Protein AF-0000000082867575 (afdb_homodimer)

Secondary structure (DSSP, 8-state):
--TTSHHHHHHHHHHHHHHS---EEEEE-SSS--GGGHHHHHHHHHTTPEEE--TTS--SEEEESS-GGGSHHHHHHHHT--TT-EES--TTTHHHHSGGGHHHH-STTS--EEEETTTHHHHHHHHHH-TT--EEEE-SSTT-EEE--HHHHTT--S-EEEEE---SB--BTTB-EEEEEEEEEEEETTEEEEEE-S--EEEE-SS--SSP-TT-GGGT---TTPEEGGGSTTTHHHHHTT--HHHHHHHHHHHTT--HHHHHHHHHHHHHHHHHHHHHHHHHHHTTSS-GGGB-EEEEEEEEEBTT--EEEEEEEES-----SS-THHHHHHHHHHHHHHHHTTSSBS-GGGT---HHHHHHH--HHHH---HHHHHT---TTSTTGGGSGGG--HHHHHHHHHHHHHHHT-TTEEEEESPP--HHHHHH-S-GGGTTTS-HHHHHHHHHHHHHHHH-GGG-/--TTHHHHHHHHHHHHHHHS---EEEEE-SSS--GGGHHHHHHHHHTTPEEE--TTS--SEEEESS-TTSSHHHHHHHHT--TT-EES--TTTHHHHSGGGHHHH-STTS--EEEETTTHHHHHHHHHH-TT--EEEE-SSTT-EEEE-HHHHTT--S-EEEEE---SB--BTTB-EEEEEEEEEEEETTEEEEEE-S--EEEE-SS--SSP-TT-GGGT---TTPEEGGGSTTTHHHHHTT--HHHHHHHHHHHTT--HHHHHHHHHHHHHHHHHHHHHHHHHHHTTSS-GGGB-EEEEEEEEEBTT--EEEEEEEES-----SS-TTHHHHHHHHHHHHHHHTTSSBS-GGGT---HHHHHHH--HHHH---HHHHHT---TTSHHHHTSGGG--HHHHHHHHHHHHHHHT-TTEEEEESPP--HHHHHH-S-GGGTTTS-HHHHHHHHHHHHHHHH-GGG-

Organism: NCBI:txid197152

Sequence (928 aa):
MAGISIYSTTFMHLIEQNLDHKPTVCVWSLEIDRKHLQHVFDLFERLGFQTTDEIDSDWDVMWAHNCPFFNQTLAQIMRNLKPHQRVNKIPGNNFVTQKMAFSIVGGSFVPKSFKLPEQHEAFLEYVNKFPNKSFVEKSIFHRNVSIKALNDISKHTSEKFIQEYVANPILIGGRKFDIGVYVVITSVEPLRIYSLEGDATFRFCTEPYEPFNASILEKYVIGKDYLPAYKVREMQPYLKLSHKPKDAFDAYIRSIEKDPSAIWQQVRDAVESVYLTRLDAILPYVNKYKHKNNFFELVRFDFILDENFKVYLLEANMSPNLSSVKNSENGIRHDQTLFSTLSLVGISNFFTPLFQNENRSREMEVSKRNIMVYPEHCLKCTDCSSINCQLCEPCLTEELLNDIKATYREHKNKNRFKRLFPPKMTQEEARIGIPFRFNEKLTMQTIQIYRWFQGKCLLDDSWCMAGISIYSTTFMHLIEQNLDHKPTVCVWSLEIDRKHLQHVFDLFERLGFQTTDEIDSDWDVMWAHNCPFFNQTLAQIMRNLKPHQRVNKIPGNNFVTQKMAFSIVGGSFVPKSFKLPEQHEAFLEYVNKFPNKSFVEKSIFHRNVSIKALNDISKHTSEKFIQEYVANPILIGGRKFDIGVYVVITSVEPLRIYSLEGDATFRFCTEPYEPFNASILEKYVIGKDYLPAYKVREMQPYLKLSHKPKDAFDAYIRSIEKDPSAIWQQVRDAVESVYLTRLDAILPYVNKYKHKNNFFELVRFDFILDENFKVYLLEANMSPNLSSVKNSENGIRHDQTLFSTLSLVGISNFFTPLFQNENRSREMEVSKRNIMVYPEHCLKCTDCSSINCQLCEPCLTEELLNDIKATYREHKNKNRFKRLFPPKMTQEEARIGIPFRFNEKLTMQTIQIYRWFQGKCLLDDSWC

Nearest PDB structures (foldseek):
  6vzr-assembly1_A  TM=7.950E-01  e=1.144E-20  Mus musculus
  6vzs-assembly2_B  TM=7.817E-01  e=1.499E-20  Mus musculus
  6vzs-assembly3_C  TM=7.693E-01  e=2.188E-20  Mus musculus
  6vzw-assembly1_A  TM=7.557E-01  e=8.454E-20  Mus musculus
  6vzw-assembly4_D  TM=7.515E-01  e=6.112E-20  Mus musculus

Solvent-accessible surface area (backbone atoms only — not comparable to full-atom values): 49853 Å² total; per-residue (Å²): 136,80,76,71,61,61,65,58,53,54,54,49,48,54,50,52,61,63,70,68,59,64,53,30,32,26,62,43,58,89,58,84,74,58,69,58,42,45,53,58,54,51,50,39,46,60,64,53,37,41,80,39,81,54,84,87,51,92,52,39,31,36,47,44,63,50,79,53,72,78,39,70,70,48,29,57,52,62,61,65,60,56,87,54,29,36,33,50,52,48,58,44,49,56,58,59,34,33,67,71,34,54,49,64,55,64,57,94,32,41,55,60,41,33,51,30,69,85,31,42,66,60,45,53,52,48,42,67,75,40,70,87,64,48,38,26,39,34,46,83,59,92,82,46,75,46,69,48,59,73,80,65,59,74,75,58,86,60,80,35,34,39,30,48,45,81,85,51,48,41,60,62,77,52,15,33,51,39,40,35,36,47,32,36,40,52,30,80,80,39,52,30,32,30,30,39,72,81,47,46,45,52,42,21,21,71,33,54,30,72,83,76,51,80,88,45,52,44,23,75,42,73,56,93,76,39,33,53,49,69,77,32,71,74,32,20,69,34,39,75,49,36,34,36,62,38,54,22,50,38,44,45,38,41,73,71,75,41,68,49,67,60,46,54,49,46,52,52,50,44,55,51,49,51,51,55,68,40,40,78,74,20,46,70,49,39,67,70,34,87,61,59,76,25,25,24,30,59,31,29,38,30,30,36,40,30,68,84,55,48,57,29,52,71,43,31,36,66,59,50,88,50,54,30,86,87,41,66,82,46,37,53,55,38,40,29,52,52,50,28,51,34,25,26,74,51,64,46,42,44,61,41,32,66,74,44,88,48,67,66,60,46,36,38,77,53,43,68,43,72,70,50,41,49,63,69,60,41,74,69,50,86,54,60,80,46,72,76,24,32,57,17,62,92,40,45,47,72,67,55,49,52,51,49,52,50,50,51,50,26,68,54,27,23,56,64,39,39,68,54,34,63,59,69,48,51,58,70,47,40,72,76,51,81,63,68,90,50,60,92,60,59,51,69,59,28,48,52,53,44,51,47,42,26,31,40,13,67,75,37,70,91,58,42,134,75,75,71,61,60,63,56,51,53,53,48,46,54,51,52,60,62,69,68,58,64,54,29,32,26,61,42,57,90,57,84,75,58,70,58,43,46,54,59,54,52,49,39,45,61,63,53,35,43,81,40,80,56,82,86,51,92,52,40,31,35,48,45,63,50,79,53,73,78,39,70,71,47,30,57,51,61,61,64,60,55,86,55,28,36,32,48,53,48,58,44,50,54,59,58,33,32,68,73,32,53,49,63,56,64,58,98,30,41,55,60,40,32,51,31,66,85,32,43,68,61,45,52,51,48,42,68,75,41,72,86,65,48,38,26,38,34,46,84,61,91,81,47,74,45,70,49,57,74,81,63,58,75,74,57,85,61,79,35,34,37,29,49,46,79,85,53,50,42,60,62,77,53,16,33,51,40,38,34,35,48,33,35,39,51,29,80,81,39,51,31,32,30,30,39,73,80,47,45,44,53,42,21,20,71,33,54,29,72,82,75,52,81,88,45,52,45,23,76,42,73,57,94,76,36,34,53,50,70,78,32,74,74,32,20,67,37,39,76,48,36,34,35,62,38,54,22,50,38,45,45,37,42,73,73,75,42,68,49,66,60,45,54,50,45,51,52,49,43,55,52,49,51,51,55,67,40,39,77,72,20,46,71,49,38,66,72,36,87,62,58,78,25,25,23,31,59,30,30,39,32,29,38,40,30,68,84,56,48,58,29,55,74,42,31,35,67,59,47,89,50,53,31,86,88,42,64,81,45,39,53,55,38,39,27,52,50,49,26,50,34,26,26,74,49,62,47,42,43,62,40,35,65,74,44,89,47,68,66,60,45,37,38,78,52,42,69,43,73,69,49,40,48,63,68,59,43,72,68,50,86,55,57,81,46,71,74,24,32,58,19,62,92,42,47,44,72,66,56,49,51,51,50,52,52,50,50,48,26,68,54,27,22,56,66,38,39,69,53,34,64,59,70,47,50,58,72,48,40,72,75,50,80,62,68,91,50,61,91,61,59,51,70,58,28,48,50,53,44,49,47,42,27,32,42,12,67,74,37,67,88,58,52

pLDDT: mean 84.45, std 16.63, range [23.8, 98.5]

Radius of gyration: 30.49 Å; Cα contacts (8 Å, |Δi|>4): 1578; chains: 2; bounding box: 67×100×85 Å

Foldseek 3Di:
DPPVPPVVVVVVVVVVVLVPDFAEEAEDEPDPDCQLCVLVVVLCVVLRYHYDPDLPDPHQEYEYLDDQCPDPVSVVVQQDDDQLHAYADAFLCCCAFQLVNLCPLPDPFAFHKDKPPVCVVVVVVVCVVPVPWWKWKDDSDPADTATDDPVVVVPDPDTIMIGTDQLFFDDALQWFKKKKWKKKFQFLQLTWIKTQDQAIFIWTQPDGCPPHDRVDCSRHPGHPPTDGQCPGPQQVVVVVVVHHSVVSVQVSCVVVPHHCVVLVVLVLVVVVSSSLSCSVSRVVRLVSHDHSSNYMHMKMWMWTAGPVSRIHTRGIHGSDRLRCPPPVVCNVVSSVVVLLNCLLQPNSPVLSVSSVVDPVSLVVQPDPVRQQFDPPVCVVDPDLPDLNVCSHPVNPDPVLVVVSSSVSSNLVRNVSIDISPVHQDALVRLVVADDCVCPPSGDSSNRSNNNSLSRVCPVPVSSD/DPPVPPVVVVVVVVVVVLVPDFAEEAEDEPDPDCQLCVLVVVLCVVLRYHYDPDLPDPHQEYEYLDDQCPPPVSVVVQQDDDQLHAYADAFLCCCAFQLVNLCPLPDPFAFHKDKPPVCVVVVVVVCVVPVPWWKWKDDSDPADTATDDPVVVVPDPDTIMIGTDQLFFDDALQWFKKKKWKKKFQFLQLTWIKTQDQAIFIWTQPDGCPPHDRVDCSRHPGHPPTDGQCPGPQQVVVVVVVHHSVVSVQVSCVVVPHHCVVLVVLVLVVVVSSSLSCSVSRVVRLVSHDHRSNYMHMKMWMWTAGPVSRIHTRGIHGSDRLGCPPPVVCNVVSSVVVLLNCLLQPNSPVLSVSSVVDPVSLVVQPDPVRQQFDPVVCVVDPDLPDLNVCSHPVNPDPVLVVVSSSVSSNLVRNVSIDISPVHQDALVRLVVADDCVCPPRGDSSNRSNNNSLSRVCPVPVSSD

Structure (mmCIF, N/CA/C/O backbone):
data_AF-0000000082867575-model_v1
#
loop_
_entity.id
_entity.type
_entity.pdbx_description
1 polymer 'Uncharacterized protein'
#
loop_
_atom_site.group_PDB
_atom_site.id
_atom_site.type_symbol
_atom_site.label_atom_id
_atom_site.label_alt_id
_atom_site.label_comp_id
_atom_site.label_asym_id
_atom_site.label_entity_id
_atom_site.label_seq_id
_atom_site.pdbx_PDB_ins_code
_atom_site.Cartn_x
_atom_site.Cartn_y
_atom_site.Cartn_z
_atom_site.occupancy
_atom_site.B_iso_or_equiv
_atom_site.auth_seq_id
_atom_site.auth_comp_id
_atom_site.auth_asym_id
_atom_site.auth_atom_id
_atom_site.pdbx_PDB_model_num
ATOM 1 N N . MET A 1 1 ? -24.062 -8.516 -46.219 1 23.8 1 MET A N 1
ATOM 2 C CA . MET A 1 1 ? -22.625 -8.648 -45.969 1 23.8 1 MET A CA 1
ATOM 3 C C . MET A 1 1 ? -22.016 -7.297 -45.625 1 23.8 1 MET A C 1
ATOM 5 O O . MET A 1 1 ? -20.859 -7.234 -45.156 1 23.8 1 MET A O 1
ATOM 9 N N . ALA A 1 2 ? -22.5 -6.219 -46.25 1 27.06 2 ALA A N 1
ATOM 10 C CA . ALA A 1 2 ? -22.062 -4.84 -46.438 1 27.06 2 ALA A CA 1
ATOM 11 C C . ALA A 1 2 ? -22.188 -4.027 -45.156 1 27.06 2 ALA A C 1
ATOM 13 O O . ALA A 1 2 ? -21.672 -2.912 -45.062 1 27.06 2 ALA A O 1
ATOM 14 N N . GLY A 1 3 ? -23.125 -4.406 -44.344 1 24.73 3 GLY A N 1
ATOM 15 C CA . GLY A 1 3 ? -23.562 -3.533 -43.25 1 24.73 3 GLY A CA 1
ATOM 16 C C . GLY A 1 3 ? -22.609 -3.504 -42.062 1 24.73 3 GLY A C 1
ATOM 17 O O . GLY A 1 3 ? -22.891 -2.852 -41.062 1 24.73 3 GLY A O 1
ATOM 18 N N . ILE A 1 4 ? -21.797 -4.578 -41.906 1 29.09 4 ILE A N 1
ATOM 19 C CA . ILE A 1 4 ? -21 -4.816 -40.688 1 29.09 4 ILE A CA 1
ATOM 20 C C . ILE A 1 4 ? -19.859 -3.812 -40.625 1 29.09 4 ILE A C 1
ATOM 22 O O . ILE A 1 4 ? -19.109 -3.789 -39.656 1 29.09 4 ILE A O 1
ATOM 26 N N . SER A 1 5 ? -19.547 -3.023 -41.75 1 30.5 5 SER A N 1
ATOM 27 C CA . SER A 1 5 ? -18.344 -2.223 -41.938 1 30.5 5 SER A CA 1
ATOM 28 C C . SER A 1 5 ? -18.375 -0.955 -41.094 1 30.5 5 SER A C 1
ATOM 30 O O . SER A 1 5 ? -17.328 -0.442 -40.688 1 30.5 5 SER A O 1
ATOM 32 N N . ILE A 1 6 ? -19.547 -0.342 -40.938 1 33.03 6 ILE A N 1
ATOM 33 C CA . ILE A 1 6 ? -19.641 1.045 -40.5 1 33.03 6 ILE A CA 1
ATOM 34 C C . ILE A 1 6 ? -19.422 1.115 -39 1 33.03 6 ILE A C 1
ATOM 36 O O . ILE A 1 6 ? -18.891 2.1 -38.5 1 33.03 6 ILE A O 1
ATOM 40 N N . TYR A 1 7 ? -19.938 0.11 -38.25 1 31.05 7 TYR A N 1
ATOM 41 C CA . TYR A 1 7 ? -19.875 0.197 -36.812 1 31.05 7 TYR A CA 1
ATOM 42 C C . TYR A 1 7 ? -18.438 0.086 -36.312 1 31.05 7 TYR A C 1
ATOM 44 O O . TYR A 1 7 ? -18.109 0.598 -35.25 1 31.05 7 TYR A O 1
ATOM 52 N N . SER A 1 8 ? -17.562 -0.549 -37.125 1 35.06 8 SER A N 1
ATOM 53 C CA . SER A 1 8 ? -16.188 -0.756 -36.688 1 35.06 8 SER A CA 1
ATOM 54 C C . SER A 1 8 ? -15.391 0.545 -36.75 1 35.06 8 SER A C 1
ATOM 56 O O . SER A 1 8 ? -14.555 0.801 -35.875 1 35.06 8 SER A O 1
ATOM 58 N N . THR A 1 9 ? -15.727 1.425 -37.719 1 36.91 9 THR A N 1
ATOM 59 C CA . THR A 1 9 ? -14.945 2.646 -37.906 1 36.91 9 THR A CA 1
ATOM 60 C C . THR A 1 9 ? -15.312 3.688 -36.844 1 36.91 9 THR A C 1
ATOM 62 O O . THR A 1 9 ? -14.438 4.414 -36.344 1 36.91 9 THR A O 1
ATOM 65 N N . THR A 1 10 ? -16.625 3.824 -36.531 1 35.53 10 THR A N 1
ATOM 66 C CA . THR A 1 10 ? -17.047 4.848 -35.594 1 35.53 10 THR A CA 1
ATOM 67 C C . THR A 1 10 ? -16.562 4.5 -34.188 1 35.53 10 THR A C 1
ATOM 69 O O . THR A 1 10 ? -16.203 5.387 -33.406 1 35.53 10 THR A O 1
ATOM 72 N N . PHE A 1 11 ? -16.641 3.232 -33.781 1 32.06 11 PHE A N 1
ATOM 73 C CA . PHE A 1 11 ? -16.125 2.826 -32.5 1 32.06 11 PHE A CA 1
ATOM 74 C C . PHE A 1 11 ? -14.609 3 -32.438 1 32.06 11 PHE A C 1
ATOM 76 O O . PHE A 1 11 ? -14.062 3.436 -31.422 1 32.06 11 PHE A O 1
ATOM 83 N N . MET A 1 12 ? -13.875 2.768 -33.5 1 35.5 12 MET A N 1
ATOM 84 C CA . MET A 1 12 ? -12.445 3.043 -33.562 1 35.5 12 MET A CA 1
ATOM 85 C C . MET A 1 12 ? -12.172 4.539 -33.469 1 35.5 12 MET A C 1
ATOM 87 O O . MET A 1 12 ? -11.18 4.957 -32.875 1 35.5 12 MET A O 1
ATOM 91 N N . HIS A 1 13 ? -12.945 5.402 -34.188 1 35.84 13 HIS A N 1
ATOM 92 C CA . HIS A 1 13 ? -12.766 6.852 -34.156 1 35.84 13 HIS A CA 1
ATOM 93 C C . HIS A 1 13 ? -13.062 7.402 -32.75 1 35.84 13 HIS A C 1
ATOM 95 O O . HIS A 1 13 ? -12.422 8.359 -32.312 1 35.84 13 HIS A O 1
ATOM 101 N N . LEU A 1 14 ? -14.117 6.945 -32.125 1 32.69 14 LEU A N 1
ATOM 102 C CA . LEU A 1 14 ? -14.414 7.383 -30.75 1 32.69 14 LEU A CA 1
ATOM 103 C C . LEU A 1 14 ? -13.344 6.891 -29.781 1 32.69 14 LEU A C 1
ATOM 105 O O . LEU A 1 14 ? -13.016 7.578 -28.812 1 32.69 14 LEU A O 1
ATOM 109 N N . ILE A 1 15 ? -12.828 5.73 -29.953 1 35.5 15 ILE A N 1
ATOM 110 C CA . ILE A 1 15 ? -11.664 5.262 -29.203 1 35.5 15 ILE A CA 1
ATOM 111 C C . ILE A 1 15 ? -10.453 6.125 -29.547 1 35.5 15 ILE A C 1
ATOM 113 O O . ILE A 1 15 ? -9.672 6.496 -28.672 1 35.5 15 ILE A O 1
ATOM 117 N N . GLU A 1 16 ? -10.227 6.477 -30.812 1 39.09 16 GLU A N 1
ATOM 118 C CA . GLU A 1 16 ? -9.102 7.305 -31.234 1 39.09 16 GLU A CA 1
ATOM 119 C C . GLU A 1 16 ? -9.195 8.711 -30.641 1 39.09 16 GLU A C 1
ATOM 121 O O . GLU A 1 16 ? -8.188 9.297 -30.266 1 39.09 16 GLU A O 1
ATOM 126 N N . GLN A 1 17 ? -10.328 9.383 -30.797 1 38.5 17 GLN A N 1
ATOM 127 C CA . GLN A 1 17 ? -10.508 10.742 -30.281 1 38.5 17 GLN A CA 1
ATOM 128 C C . GLN A 1 17 ? -10.32 10.789 -28.766 1 38.5 17 GLN A C 1
ATOM 130 O O . GLN A 1 17 ? -9.82 11.781 -28.234 1 38.5 17 GLN A O 1
ATOM 135 N N . ASN A 1 18 ? -10.828 9.852 -27.969 1 41.66 18 ASN A N 1
ATOM 136 C CA . ASN A 1 18 ? -10.805 9.844 -26.516 1 41.66 18 ASN A CA 1
ATOM 137 C C . ASN A 1 18 ? -9.414 9.5 -25.984 1 41.66 18 ASN A C 1
ATOM 139 O O . ASN A 1 18 ? -9.094 9.805 -24.828 1 41.66 18 ASN A O 1
ATOM 143 N N . LEU A 1 19 ? -8.664 8.695 -26.656 1 46.09 19 LEU A N 1
ATOM 144 C CA . LEU A 1 19 ? -7.285 8.367 -26.281 1 46.09 19 LEU A CA 1
ATOM 145 C C . LEU A 1 19 ? -6.398 9.609 -26.359 1 46.09 19 LEU A C 1
ATOM 147 O O . LEU A 1 19 ? -5.34 9.648 -25.719 1 46.09 19 LEU A O 1
ATOM 151 N N . ASP A 1 20 ? -6.719 10.594 -27.266 1 52.09 20 ASP A N 1
ATOM 152 C CA . ASP A 1 20 ? -5.789 11.688 -27.516 1 52.09 20 ASP A CA 1
ATOM 153 C C . ASP A 1 20 ? -5.965 12.805 -26.484 1 52.09 20 ASP A C 1
ATOM 155 O O . ASP A 1 20 ? -5.289 13.836 -26.547 1 52.09 20 ASP A O 1
ATOM 159 N N . HIS A 1 21 ? -7.016 12.703 -25.688 1 61.81 21 HIS A N 1
ATOM 160 C CA . HIS A 1 21 ? -7.188 13.898 -24.875 1 61.81 21 HIS A CA 1
ATOM 161 C C . HIS A 1 21 ? -6.367 13.82 -23.594 1 61.81 21 HIS A C 1
ATOM 163 O O . HIS A 1 21 ? -6.516 12.875 -22.812 1 61.81 21 HIS A O 1
ATOM 169 N N . LYS A 1 22 ? -5.414 14.633 -23.438 1 75.19 22 LYS A N 1
ATOM 170 C CA . LYS A 1 22 ? -4.617 14.797 -22.234 1 75.19 22 LYS A CA 1
ATOM 171 C C . LYS A 1 22 ? -5.469 15.328 -21.078 1 75.19 22 LYS A C 1
ATOM 173 O O . LYS A 1 22 ? -6.289 16.234 -21.281 1 75.19 22 LYS A O 1
ATOM 178 N N . PRO A 1 23 ? -5.422 14.625 -19.938 1 85.12 23 PRO A N 1
ATOM 179 C CA . PRO A 1 23 ? -6.152 15.172 -18.797 1 85.12 23 PRO A CA 1
ATOM 180 C C . PRO A 1 23 ? -5.77 16.625 -18.484 1 85.12 23 PRO A C 1
ATOM 182 O O . PRO A 1 23 ? -4.645 17.031 -18.781 1 85.12 23 PRO A O 1
ATOM 185 N N . THR A 1 24 ? -6.715 17.406 -17.938 1 91.38 24 THR A N 1
ATOM 186 C CA . THR A 1 24 ? -6.504 18.828 -17.719 1 91.38 24 THR A CA 1
ATOM 187 C C . THR A 1 24 ? -6.637 19.188 -16.25 1 91.38 24 THR A C 1
ATOM 189 O O . THR A 1 24 ? -7.449 18.594 -15.531 1 91.38 24 THR A O 1
ATOM 192 N N . VAL A 1 25 ? -5.785 20.094 -15.773 1 93.94 25 VAL A N 1
ATOM 193 C CA . VAL A 1 25 ? -5.852 20.609 -14.406 1 93.94 25 VAL A CA 1
ATOM 194 C C . VAL A 1 25 ? -6.02 22.125 -14.43 1 93.94 25 VAL A C 1
ATOM 196 O O . VAL A 1 25 ? -5.363 22.812 -15.211 1 93.94 25 VAL A O 1
ATOM 199 N N . CYS A 1 26 ? -6.98 22.594 -13.727 1 95 26 CYS A N 1
ATOM 200 C CA . CYS A 1 26 ? -7.18 24.016 -13.516 1 95 26 CYS A CA 1
ATOM 201 C C . CYS A 1 26 ? -6.613 24.453 -12.172 1 95 26 CYS A C 1
ATOM 203 O O . CYS A 1 26 ? -7.125 24.062 -11.125 1 95 26 CYS A O 1
ATOM 205 N N . VAL A 1 27 ? -5.555 25.219 -12.195 1 92.62 27 VAL A N 1
ATOM 206 C CA . VAL A 1 27 ? -4.969 25.75 -10.969 1 92.62 27 VAL A CA 1
ATOM 207 C C . VAL A 1 27 ? -5.52 27.141 -10.695 1 92.62 27 VAL A C 1
ATOM 209 O O . VAL A 1 27 ? -5.332 28.062 -11.508 1 92.62 27 VAL A O 1
ATOM 212 N N . TRP A 1 28 ? -6.18 27.266 -9.586 1 91.19 28 TRP A N 1
ATOM 213 C CA . TRP A 1 28 ? -6.855 28.531 -9.281 1 91.19 28 TRP A CA 1
ATOM 214 C C . TRP A 1 28 ? -6.305 29.156 -8 1 91.19 28 TRP A C 1
ATOM 216 O O . TRP A 1 28 ? -6.117 28.453 -7 1 91.19 28 TRP A O 1
ATOM 226 N N . SER A 1 29 ? -5.992 30.391 -8.07 1 87.62 29 SER A N 1
ATOM 227 C CA . SER A 1 29 ? -5.547 31.188 -6.93 1 87.62 29 SER A CA 1
ATOM 228 C C . SER A 1 29 ? -5.984 32.625 -7.07 1 87.62 29 SER A C 1
ATOM 230 O O . SER A 1 29 ? -6.082 33.156 -8.18 1 87.62 29 SER A O 1
ATOM 232 N N . LEU A 1 30 ? -6.293 33.219 -5.957 1 78.94 30 LEU A N 1
ATOM 233 C CA . LEU A 1 30 ? -6.613 34.656 -5.973 1 78.94 30 LEU A CA 1
ATOM 234 C C . LEU A 1 30 ? -5.355 35.5 -6.148 1 78.94 30 LEU A C 1
ATOM 236 O O . LEU A 1 30 ? -5.426 36.625 -6.602 1 78.94 30 LEU A O 1
ATOM 240 N N . GLU A 1 31 ? -4.281 34.719 -5.738 1 74.25 31 GLU A N 1
ATOM 241 C CA . GLU A 1 31 ? -3.012 35.438 -5.84 1 74.25 31 GLU A CA 1
ATOM 242 C C . GLU A 1 31 ? -2.453 35.375 -7.258 1 74.25 31 GLU A C 1
ATOM 244 O O . GLU A 1 31 ? -2.553 34.344 -7.926 1 74.25 31 GLU A O 1
ATOM 249 N N . ILE A 1 32 ? -1.841 36.5 -7.574 1 59.31 32 ILE A N 1
ATOM 250 C CA . ILE A 1 32 ? -1.308 36.625 -8.93 1 59.31 32 ILE A CA 1
ATOM 251 C C . ILE A 1 32 ? -0.04 35.781 -9.07 1 59.31 32 ILE A C 1
ATOM 253 O O . ILE A 1 32 ? 0.146 35.094 -10.07 1 59.31 32 ILE A O 1
ATOM 257 N N . ASP A 1 33 ? 0.733 35.844 -8.062 1 68 33 ASP A N 1
ATOM 258 C CA . ASP A 1 33 ? 2.006 35.156 -8.094 1 68 33 ASP A CA 1
ATOM 259 C C . ASP A 1 33 ? 1.826 33.688 -7.695 1 68 33 ASP A C 1
ATOM 261 O O . ASP A 1 33 ? 1.477 33.375 -6.555 1 68 33 ASP A O 1
ATOM 265 N N . ARG A 1 34 ? 2.041 32.844 -8.742 1 74.56 34 ARG A N 1
ATOM 266 C CA . ARG A 1 34 ? 1.815 31.422 -8.516 1 74.56 34 ARG A CA 1
ATOM 267 C C . ARG A 1 34 ? 3.129 30.703 -8.266 1 74.56 34 ARG A C 1
ATOM 269 O O . ARG A 1 34 ? 3.209 29.484 -8.422 1 74.56 34 ARG A O 1
ATOM 276 N N . LYS A 1 35 ? 4.113 31.422 -7.836 1 76.06 35 LYS A N 1
ATOM 277 C CA . LYS A 1 35 ? 5.422 30.812 -7.594 1 76.06 35 LYS A CA 1
ATOM 278 C C . LYS A 1 35 ? 5.355 29.812 -6.441 1 76.06 35 LYS A C 1
ATOM 280 O O . LYS A 1 35 ? 6.086 28.812 -6.434 1 76.06 35 LYS A O 1
ATOM 285 N N . HIS A 1 36 ? 4.453 30.094 -5.555 1 79.31 36 HIS A N 1
ATOM 286 C CA . HIS A 1 36 ? 4.328 29.234 -4.379 1 79.31 36 HIS A CA 1
ATOM 287 C C . HIS A 1 36 ? 3.695 27.906 -4.738 1 79.31 36 HIS A C 1
ATOM 289 O O . HIS A 1 36 ? 3.707 26.969 -3.932 1 79.31 36 HIS A O 1
ATOM 295 N N . LEU A 1 37 ? 3.246 27.812 -6.027 1 87 37 LEU A N 1
ATOM 296 C CA . LEU A 1 37 ? 2.592 26.578 -6.453 1 87 37 LEU A CA 1
ATOM 297 C C . LEU A 1 37 ? 3.438 25.844 -7.488 1 87 37 LEU A C 1
ATOM 299 O O . LEU A 1 37 ? 2.928 25 -8.227 1 87 37 LEU A O 1
ATOM 303 N N . GLN A 1 38 ? 4.66 26.172 -7.531 1 87.25 38 GLN A N 1
ATOM 304 C CA . GLN A 1 38 ? 5.539 25.609 -8.547 1 87.25 38 GLN A CA 1
ATOM 305 C C . GLN A 1 38 ? 5.555 24.078 -8.469 1 87.25 38 GLN A C 1
ATOM 307 O O . GLN A 1 38 ? 5.531 23.406 -9.5 1 87.25 38 GLN A O 1
ATOM 312 N N . HIS A 1 39 ? 5.625 23.516 -7.297 1 88.75 39 HIS A N 1
ATOM 313 C CA . HIS A 1 39 ? 5.648 22.078 -7.125 1 88.75 39 HIS A CA 1
ATOM 314 C C . HIS A 1 39 ? 4.359 21.438 -7.645 1 88.75 39 HIS A C 1
ATOM 316 O O . HIS A 1 39 ? 4.379 20.312 -8.164 1 88.75 39 HIS A O 1
ATOM 322 N N . VAL A 1 40 ? 3.258 22.125 -7.523 1 91.5 40 VAL A N 1
ATOM 323 C CA . VAL A 1 40 ? 1.97 21.641 -8.008 1 91.5 40 VAL A CA 1
ATOM 324 C C . VAL A 1 40 ? 1.979 21.578 -9.531 1 91.5 40 VAL A C 1
ATOM 326 O O . VAL A 1 40 ? 1.641 20.562 -10.125 1 91.5 40 VAL A O 1
ATOM 329 N N . PHE A 1 41 ? 2.453 22.672 -10.133 1 90.12 41 PHE A N 1
ATOM 330 C CA . PHE A 1 41 ? 2.523 22.734 -11.586 1 90.12 41 PHE A CA 1
ATOM 331 C C . PHE A 1 41 ? 3.438 21.656 -12.141 1 90.12 41 PHE A C 1
ATOM 333 O O . PHE A 1 41 ? 3.066 20.938 -13.07 1 90.12 41 PHE A O 1
ATOM 340 N N . ASP A 1 42 ? 4.543 21.578 -11.523 1 85.75 42 ASP A N 1
ATOM 341 C CA . ASP A 1 42 ? 5.543 20.609 -11.984 1 85.75 42 ASP A CA 1
ATOM 342 C C . ASP A 1 42 ? 5.012 19.188 -11.891 1 85.75 42 ASP A C 1
ATOM 344 O O . ASP A 1 42 ? 5.211 18.391 -12.812 1 85.75 42 ASP A O 1
ATOM 348 N N . LEU A 1 43 ? 4.43 18.891 -10.828 1 87.88 43 LEU A N 1
ATOM 349 C CA . LEU A 1 43 ? 3.938 17.531 -10.625 1 87.88 43 LEU A CA 1
ATOM 350 C C . LEU A 1 43 ? 2.861 17.188 -11.641 1 87.88 43 LEU A C 1
ATOM 352 O O . LEU A 1 43 ? 2.898 16.109 -12.25 1 87.88 43 LEU A O 1
ATOM 356 N N . PHE A 1 44 ? 1.911 18.047 -11.867 1 88.38 44 PHE A N 1
ATOM 357 C CA . PHE A 1 44 ? 0.849 17.766 -12.828 1 88.38 44 PHE A CA 1
ATOM 358 C C . PHE A 1 44 ? 1.414 17.641 -14.242 1 88.38 44 PHE A C 1
ATOM 360 O O . PHE A 1 44 ? 0.958 16.797 -15.016 1 88.38 44 PHE A O 1
ATOM 367 N N . GLU A 1 45 ? 2.332 18.453 -14.5 1 84.75 45 GLU A N 1
ATOM 368 C CA . GLU A 1 45 ? 2.996 18.344 -15.797 1 84.75 45 GLU A CA 1
ATOM 369 C C . GLU A 1 45 ? 3.662 16.969 -15.961 1 84.75 45 GLU A C 1
ATOM 371 O O . GLU A 1 45 ? 3.535 16.328 -17 1 84.75 45 GLU A O 1
ATOM 376 N N . ARG A 1 46 ? 4.297 16.641 -14.922 1 80.56 46 ARG A N 1
ATOM 377 C CA . ARG A 1 46 ? 4.98 15.359 -14.945 1 80.56 46 ARG A CA 1
ATOM 378 C C . ARG A 1 46 ? 3.986 14.211 -15.078 1 80.56 46 ARG A C 1
ATOM 380 O O . ARG A 1 46 ? 4.309 13.172 -15.656 1 80.56 46 ARG A O 1
ATOM 387 N N . LEU A 1 47 ? 2.838 14.383 -14.578 1 80.75 47 LEU A N 1
ATOM 388 C CA . LEU A 1 47 ? 1.795 13.367 -14.648 1 80.75 47 LEU A CA 1
ATOM 389 C C . LEU A 1 47 ? 1.087 13.414 -16 1 80.75 47 LEU A C 1
ATOM 391 O O . LEU A 1 47 ? 0.174 12.625 -16.25 1 80.75 47 LEU A O 1
ATOM 395 N N . GLY A 1 48 ? 1.449 14.414 -16.844 1 78.12 48 GLY A N 1
ATOM 396 C CA . GLY A 1 48 ? 0.923 14.484 -18.203 1 78.12 48 GLY A CA 1
ATOM 397 C C . GLY A 1 48 ? -0.31 15.359 -18.312 1 78.12 48 GLY A C 1
ATOM 398 O O . GLY A 1 48 ? -1.008 15.328 -19.328 1 78.12 48 GLY A O 1
ATOM 399 N N . PHE A 1 49 ? -0.583 16.125 -17.312 1 85.69 49 PHE A N 1
ATOM 400 C CA . PHE A 1 49 ? -1.737 17.016 -17.344 1 85.69 49 PHE A CA 1
ATOM 401 C C . PHE A 1 49 ? -1.421 18.281 -18.141 1 85.69 49 PHE A C 1
ATOM 403 O O . PHE A 1 49 ? -0.287 18.766 -18.109 1 85.69 49 PHE A O 1
ATOM 410 N N . GLN A 1 50 ? -2.449 18.75 -18.797 1 88.19 50 GLN A N 1
ATOM 411 C CA . GLN A 1 50 ? -2.395 20.094 -19.344 1 88.19 50 GLN A CA 1
ATOM 412 C C . GLN A 1 50 ? -2.988 21.109 -18.375 1 88.19 50 GLN A C 1
ATOM 414 O O . GLN A 1 50 ? -4.066 20.891 -17.812 1 88.19 50 GLN A O 1
ATOM 419 N N . THR A 1 51 ? -2.275 22.156 -18.188 1 90.75 51 THR A N 1
ATOM 420 C CA . THR A 1 51 ? -2.73 23.188 -17.25 1 90.75 51 THR A CA 1
ATOM 421 C C . THR A 1 51 ? -3.59 24.219 -17.953 1 90.75 51 THR A C 1
ATOM 423 O O . THR A 1 51 ? -3.279 24.641 -19.078 1 90.75 51 THR A O 1
ATOM 426 N N . THR A 1 52 ? -4.664 24.578 -17.328 1 91.81 52 THR A N 1
ATOM 427 C CA . THR A 1 52 ? -5.52 25.641 -17.844 1 91.81 52 THR A CA 1
ATOM 428 C C . THR A 1 52 ? -5.867 26.641 -16.75 1 91.81 52 THR A C 1
ATOM 430 O O . THR A 1 52 ? -5.871 26.281 -15.562 1 91.81 52 THR A O 1
ATOM 433 N N . ASP A 1 53 ? -6.07 27.828 -17.141 1 87 53 ASP A N 1
ATOM 434 C CA . ASP A 1 53 ? -6.508 28.844 -16.188 1 87 53 ASP A CA 1
ATOM 435 C C . ASP A 1 53 ? -7.984 29.188 -16.406 1 87 53 ASP A C 1
ATOM 437 O O . ASP A 1 53 ? -8.531 30.062 -15.711 1 87 53 ASP A O 1
ATOM 441 N N . GLU A 1 54 ? -8.594 28.484 -17.297 1 90.88 54 GLU A N 1
ATOM 442 C CA . GLU A 1 54 ? -10.008 28.703 -17.562 1 90.88 54 GLU A CA 1
ATOM 443 C C . GLU A 1 54 ? -10.883 27.922 -16.609 1 90.88 54 GLU A C 1
ATOM 445 O O . GLU A 1 54 ? -11.078 26.703 -16.781 1 90.88 54 GLU A O 1
ATOM 450 N N . ILE A 1 55 ? -11.484 28.594 -15.789 1 90.88 55 ILE A N 1
ATOM 451 C CA . ILE A 1 55 ? -12.227 27.953 -14.703 1 90.88 55 ILE A CA 1
ATOM 452 C C . ILE A 1 55 ? -13.477 27.281 -15.266 1 90.88 55 ILE A C 1
ATOM 454 O O . ILE A 1 55 ? -14.023 26.359 -14.656 1 90.88 55 ILE A O 1
ATOM 458 N N . ASP A 1 56 ? -13.992 27.734 -16.406 1 88.25 56 ASP A N 1
ATOM 459 C CA . ASP A 1 56 ? -15.227 27.203 -16.984 1 88.25 56 ASP A CA 1
ATOM 460 C C . ASP A 1 56 ? -14.938 26.125 -18.031 1 88.25 56 ASP A C 1
ATOM 462 O O . ASP A 1 56 ? -15.844 25.656 -18.719 1 88.25 56 ASP A O 1
ATOM 466 N N . SER A 1 57 ? -13.703 25.766 -18.094 1 88.62 57 SER A N 1
ATOM 467 C CA . SER A 1 57 ? -13.344 24.75 -19.078 1 88.62 57 SER A CA 1
ATOM 468 C C . SER A 1 57 ? -13.68 23.359 -18.547 1 88.62 57 SER A C 1
ATOM 470 O O . SER A 1 57 ? -14.195 23.203 -17.438 1 88.62 57 SER A O 1
ATOM 472 N N . ASP A 1 58 ? -13.477 22.375 -19.375 1 89.12 58 ASP A N 1
ATOM 473 C CA . ASP A 1 58 ? -13.773 21 -19.031 1 89.12 58 ASP A CA 1
ATOM 474 C C . ASP A 1 58 ? -12.57 20.328 -18.375 1 89.12 58 ASP A C 1
ATOM 476 O O . ASP A 1 58 ? -12.109 19.281 -18.844 1 89.12 58 ASP A O 1
ATOM 480 N N . TRP A 1 59 ? -12.195 20.938 -17.25 1 93.19 59 TRP A N 1
ATOM 481 C CA . TRP A 1 59 ? -11.039 20.391 -16.547 1 93.19 59 TRP A CA 1
ATOM 482 C C . TRP A 1 59 ? -11.406 19.109 -15.82 1 93.19 59 TRP A C 1
ATOM 484 O O . TRP A 1 59 ? -12.578 18.875 -15.508 1 93.19 59 TRP A O 1
ATOM 494 N N . ASP A 1 60 ? -10.367 18.312 -15.531 1 92.19 60 ASP A N 1
ATOM 495 C CA . ASP A 1 60 ? -10.531 17.062 -14.781 1 92.19 60 ASP A CA 1
ATOM 496 C C . ASP A 1 60 ? -10.242 17.281 -13.297 1 92.19 60 ASP A C 1
ATOM 498 O O . ASP A 1 60 ? -10.867 16.656 -12.438 1 92.19 60 ASP A O 1
ATOM 502 N N . VAL A 1 61 ? -9.289 18.109 -13.047 1 94.81 61 VAL A N 1
ATOM 503 C CA . VAL A 1 61 ? -8.883 18.406 -11.68 1 94.81 61 VAL A CA 1
ATOM 504 C C . VAL A 1 61 ? -8.797 19.922 -11.484 1 94.81 61 VAL A C 1
ATOM 506 O O . VAL A 1 61 ? -8.281 20.641 -12.344 1 94.81 61 VAL A O 1
ATOM 509 N N . MET A 1 62 ? -9.32 20.406 -10.406 1 96 62 MET A N 1
ATOM 510 C CA . MET A 1 62 ? -9.062 21.781 -9.992 1 96 62 MET A CA 1
ATOM 511 C C . MET A 1 62 ? -8.211 21.812 -8.727 1 96 62 MET A C 1
ATOM 513 O O . MET A 1 62 ? -8.586 21.219 -7.711 1 96 62 MET A O 1
ATOM 517 N N . TRP A 1 63 ? -7.09 22.406 -8.836 1 95.69 63 TRP A N 1
ATOM 518 C CA . TRP A 1 63 ? -6.258 22.688 -7.672 1 95.69 63 TRP A CA 1
ATOM 519 C C . TRP A 1 63 ? -6.406 24.141 -7.238 1 95.69 63 TRP A C 1
ATOM 521 O O . TRP A 1 63 ? -5.809 25.047 -7.836 1 95.69 63 TRP A O 1
ATOM 531 N N . ALA A 1 64 ? -7.176 24.312 -6.156 1 94 64 ALA A N 1
ATOM 532 C CA . ALA A 1 64 ? -7.449 25.656 -5.656 1 94 64 ALA A CA 1
ATOM 533 C C . ALA A 1 64 ? -6.586 25.984 -4.438 1 94 64 ALA A C 1
ATOM 535 O O . ALA A 1 64 ? -6.496 25.172 -3.508 1 94 64 ALA A O 1
ATOM 536 N N . HIS A 1 65 ? -5.938 27.094 -4.504 1 91.38 65 HIS A N 1
ATOM 537 C CA . HIS A 1 65 ? -5.195 27.547 -3.332 1 91.38 65 HIS A CA 1
ATOM 538 C C . HIS A 1 65 ? -6.133 28.141 -2.285 1 91.38 65 HIS A C 1
ATOM 540 O O . HIS A 1 65 ? -5.957 27.922 -1.086 1 91.38 65 HIS A O 1
ATOM 546 N N . ASN A 1 66 ? -7.082 28.938 -2.787 1 88.69 66 ASN A N 1
ATOM 547 C CA . ASN A 1 66 ? -8.125 29.516 -1.938 1 88.69 66 ASN A CA 1
ATOM 548 C C . ASN A 1 66 ? -9.398 28.672 -1.98 1 88.69 66 ASN A C 1
ATOM 550 O O . ASN A 1 66 ? -9.555 27.812 -2.859 1 88.69 66 ASN A O 1
ATOM 554 N N . CYS A 1 67 ? -10.234 28.922 -1.055 1 89.56 67 CYS A N 1
ATOM 555 C CA . CYS A 1 67 ? -11.508 28.219 -1.01 1 89.56 67 CYS A CA 1
ATOM 556 C C . CYS A 1 67 ? -12.398 28.609 -2.178 1 89.56 67 CYS A C 1
ATOM 558 O O . CYS A 1 67 ? -12.781 29.781 -2.299 1 89.56 67 CYS A O 1
ATOM 560 N N . PRO A 1 68 ? -12.773 27.703 -2.992 1 92.38 68 PRO A N 1
ATOM 561 C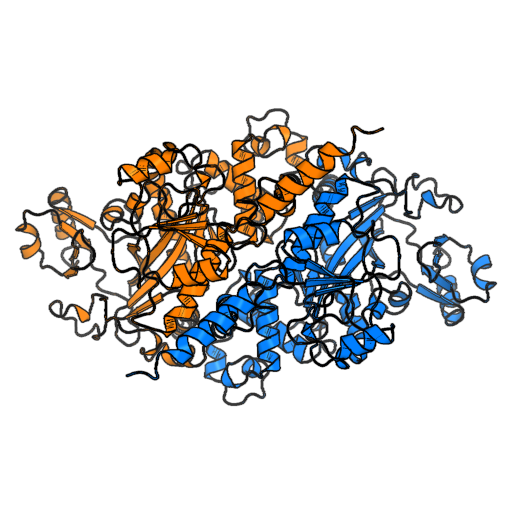 CA . PRO A 1 68 ? -13.516 28.062 -4.207 1 92.38 68 PRO A CA 1
ATOM 562 C C . PRO A 1 68 ? -15.023 28.156 -3.969 1 92.38 68 PRO A C 1
ATOM 564 O O . PRO A 1 68 ? -15.766 28.578 -4.863 1 92.38 68 PRO A O 1
ATOM 567 N N . PHE A 1 69 ? -15.508 27.906 -2.805 1 92.75 69 PHE A N 1
ATOM 568 C CA . PHE A 1 69 ? -16.938 27.719 -2.578 1 92.75 69 PHE A CA 1
ATOM 569 C C . PHE A 1 69 ? -17.609 29.062 -2.297 1 92.75 69 PHE A C 1
ATOM 571 O O . PHE A 1 69 ? -18.844 29.156 -2.32 1 92.75 69 PHE A O 1
ATOM 578 N N . PHE A 1 70 ? -16.812 30.094 -2.066 1 86.62 70 PHE A N 1
ATOM 579 C CA . PHE A 1 70 ? -17.391 31.391 -1.724 1 86.62 70 PHE A CA 1
ATOM 580 C C . PHE A 1 70 ? -17.344 32.344 -2.918 1 86.62 70 PHE A C 1
ATOM 582 O O . PHE A 1 70 ? -17.922 33.406 -2.881 1 86.62 70 PHE A O 1
ATOM 589 N N . ASN A 1 71 ? -16.594 31.938 -3.922 1 85 71 ASN A N 1
ATOM 590 C CA . ASN A 1 71 ? -16.609 32.688 -5.18 1 85 71 ASN A CA 1
ATOM 591 C C . ASN A 1 71 ? -17.859 32.375 -6 1 85 71 ASN A C 1
ATOM 593 O O . ASN A 1 71 ? -18.172 31.234 -6.258 1 85 71 ASN A O 1
ATOM 597 N N . GLN A 1 72 ? -18.516 33.375 -6.414 1 86.31 72 GLN A N 1
ATOM 598 C CA . GLN A 1 72 ? -19.828 33.219 -7.047 1 86.31 72 GLN A CA 1
ATOM 599 C C . GLN A 1 72 ? -19.719 32.344 -8.289 1 86.31 72 GLN A C 1
ATOM 601 O O . GLN A 1 72 ? -20.5 31.391 -8.445 1 86.31 72 GLN A O 1
ATOM 606 N N . THR A 1 73 ? -18.844 32.688 -9.109 1 88.88 73 THR A N 1
ATOM 607 C CA . THR A 1 73 ? -18.688 31.922 -10.352 1 88.88 73 THR A CA 1
ATOM 608 C C . THR A 1 73 ? -18.266 30.484 -10.062 1 88.88 73 THR A C 1
ATOM 610 O O . THR A 1 73 ? -18.844 29.547 -10.594 1 88.88 73 THR A O 1
ATOM 613 N N . LEU A 1 74 ? -17.281 30.359 -9.188 1 92.12 74 LEU A N 1
ATOM 614 C CA . LEU A 1 74 ? -16.766 29.031 -8.875 1 92.12 74 LEU A CA 1
ATOM 615 C C . LEU A 1 74 ? -17.797 28.203 -8.109 1 92.12 74 LEU A C 1
ATOM 617 O O . LEU A 1 74 ? -17.906 26.984 -8.305 1 92.12 74 LEU A O 1
ATOM 621 N N . ALA A 1 75 ? -18.516 28.891 -7.301 1 91.38 75 ALA A N 1
ATOM 622 C CA . ALA A 1 75 ? -19.547 28.188 -6.543 1 91.38 75 ALA A CA 1
ATOM 623 C C . ALA A 1 75 ? -20.531 27.484 -7.473 1 91.38 75 ALA A C 1
ATOM 625 O O . ALA A 1 75 ? -20.969 26.359 -7.207 1 91.38 75 ALA A O 1
ATOM 626 N N . GLN A 1 76 ? -20.906 28.172 -8.531 1 91.5 76 GLN A N 1
ATOM 627 C CA . GLN A 1 76 ? -21.828 27.594 -9.508 1 91.5 76 GLN A CA 1
ATOM 628 C C . GLN A 1 76 ? -21.203 26.391 -10.219 1 91.5 76 GLN A C 1
ATOM 630 O O . GLN A 1 76 ? -21.875 25.375 -10.43 1 91.5 76 GLN A O 1
ATOM 635 N N . ILE A 1 77 ? -19.969 26.547 -10.555 1 93.56 77 ILE A N 1
ATOM 636 C CA . ILE A 1 77 ? -19.25 25.469 -11.219 1 93.56 77 ILE A CA 1
ATOM 637 C C . ILE A 1 77 ? -19.172 24.25 -10.289 1 93.56 77 ILE A C 1
ATOM 639 O O . ILE A 1 77 ? -19.406 23.125 -10.719 1 93.56 77 ILE A O 1
ATOM 643 N N . MET A 1 78 ? -18.891 24.484 -9.016 1 94.06 78 MET A N 1
ATOM 644 C CA . MET A 1 78 ? -18.734 23.422 -8.031 1 94.06 78 MET A CA 1
ATOM 645 C C . MET A 1 78 ? -20.047 22.656 -7.859 1 94.06 78 MET A C 1
ATOM 647 O O . MET A 1 78 ? -20.031 21.438 -7.605 1 94.06 78 MET A O 1
ATOM 651 N N . ARG A 1 79 ? -21.141 23.266 -7.996 1 91.88 79 ARG A N 1
ATOM 652 C CA . ARG A 1 79 ? -22.438 22.641 -7.801 1 91.88 79 ARG A CA 1
ATOM 653 C C . ARG A 1 79 ? -22.766 21.688 -8.953 1 91.88 79 ARG A C 1
ATOM 655 O O . ARG A 1 79 ? -23.641 20.828 -8.82 1 91.88 79 ARG A O 1
ATOM 662 N N . ASN A 1 80 ? -22.078 21.828 -10.047 1 92 80 ASN A N 1
ATOM 663 C CA . ASN A 1 80 ? -22.406 21.047 -11.234 1 92 80 ASN A CA 1
ATOM 664 C C . ASN A 1 80 ? -21.234 20.172 -11.68 1 92 80 ASN A C 1
ATOM 666 O O . ASN A 1 80 ? -21.078 19.906 -12.867 1 92 80 ASN A O 1
ATOM 670 N N . LEU A 1 81 ? -20.453 19.781 -10.727 1 94 81 LEU A N 1
ATOM 671 C CA . LEU A 1 81 ? -19.297 18.953 -11.047 1 94 81 LEU A CA 1
ATOM 672 C C . LEU A 1 81 ? -19.75 17.594 -11.602 1 94 81 LEU A C 1
ATOM 674 O O . LEU A 1 81 ? -20.719 17.031 -11.117 1 94 81 LEU A O 1
ATOM 678 N N . LYS A 1 82 ? -19.047 17.188 -12.578 1 90.94 82 LYS A N 1
ATOM 679 C CA . LYS A 1 82 ? -19.234 15.828 -13.07 1 90.94 82 LYS A CA 1
ATOM 680 C C . LYS A 1 82 ? -18.625 14.805 -12.109 1 90.94 82 LYS A C 1
ATOM 682 O O . LYS A 1 82 ? -17.75 15.141 -11.312 1 90.94 82 LYS A O 1
ATOM 687 N N . PRO A 1 83 ? -18.984 13.531 -12.203 1 85.69 83 PRO A N 1
ATOM 688 C CA . PRO A 1 83 ? -18.562 12.516 -11.242 1 85.69 83 PRO A CA 1
ATOM 689 C C . PRO A 1 83 ? -17.047 12.297 -11.25 1 85.69 83 PRO A C 1
ATOM 691 O O . PRO A 1 83 ? -16.469 11.977 -10.211 1 85.69 83 PRO A O 1
ATOM 694 N N . HIS A 1 84 ? -16.391 12.516 -12.383 1 85.19 84 HIS A N 1
ATOM 695 C CA . HIS A 1 84 ? -14.969 12.188 -12.484 1 85.19 84 HIS A CA 1
ATOM 696 C C . HIS A 1 84 ? -14.102 13.359 -12.047 1 85.19 84 HIS A C 1
ATOM 698 O O . HIS A 1 84 ? -12.898 13.203 -11.828 1 85.19 84 HIS A O 1
ATOM 704 N N . GLN A 1 85 ? -14.695 14.555 -11.953 1 92.31 85 GLN A N 1
ATOM 705 C CA . GLN A 1 85 ? -13.922 15.742 -11.625 1 92.31 85 GLN A CA 1
ATOM 706 C C . GLN A 1 85 ? -13.531 15.75 -10.148 1 92.31 85 GLN A C 1
ATOM 708 O O . GLN A 1 85 ? -14.289 15.289 -9.297 1 92.31 85 GLN A O 1
ATOM 713 N N . ARG A 1 86 ? -12.312 16.234 -9.883 1 95 86 ARG A N 1
ATOM 714 C CA . ARG A 1 86 ? -11.797 16.297 -8.523 1 95 86 ARG A CA 1
ATOM 715 C C . ARG A 1 86 ? -11.375 17.719 -8.164 1 95 86 ARG A C 1
ATOM 717 O O . ARG A 1 86 ? -10.789 18.438 -8.984 1 95 86 ARG A O 1
ATOM 724 N N . VAL A 1 87 ? -11.703 18.109 -6.93 1 96.69 87 VAL A N 1
ATOM 725 C CA . VAL A 1 87 ? -11.328 19.422 -6.398 1 96.69 87 VAL A CA 1
ATOM 726 C C . VAL A 1 87 ? -10.602 19.25 -5.066 1 96.69 87 VAL A C 1
ATOM 728 O O . VAL A 1 87 ? -11.078 18.531 -4.18 1 96.69 87 VAL A O 1
ATOM 731 N N . ASN A 1 88 ? -9.484 19.969 -4.871 1 97.38 88 ASN A N 1
ATOM 732 C CA . ASN A 1 88 ? -8.648 19.766 -3.688 1 97.38 88 ASN A CA 1
ATOM 733 C C . ASN A 1 88 ? -9.117 20.641 -2.525 1 97.38 88 ASN A C 1
ATOM 735 O O . ASN A 1 88 ? -8.289 21.172 -1.776 1 97.38 88 ASN A O 1
ATOM 739 N N . LYS A 1 89 ? -10.398 20.844 -2.395 1 97.25 89 LYS A N 1
ATOM 740 C CA . LYS A 1 89 ? -11.023 21.547 -1.282 1 97.25 89 LYS A CA 1
ATOM 741 C C . LYS A 1 89 ? -12.328 20.891 -0.872 1 97.25 89 LYS A C 1
ATOM 743 O O . LYS A 1 89 ? -13.109 20.453 -1.727 1 97.25 89 LYS A O 1
ATOM 748 N N . ILE A 1 90 ? -12.562 20.812 0.398 1 96.88 90 ILE A N 1
ATOM 749 C CA . ILE A 1 90 ? -13.812 20.25 0.914 1 96.88 90 ILE A CA 1
ATOM 750 C C . ILE A 1 90 ? -14.703 21.375 1.443 1 96.88 90 ILE A C 1
ATOM 752 O O . ILE A 1 90 ? -14.273 22.188 2.275 1 96.88 90 ILE A O 1
ATOM 756 N N . PRO A 1 91 ? -15.914 21.391 0.972 1 95.19 91 PRO A N 1
ATOM 757 C CA . PRO A 1 91 ? -16.844 22.391 1.525 1 95.19 91 PRO A CA 1
ATOM 758 C C . PRO A 1 91 ? -17 22.266 3.037 1 95.19 91 PRO A C 1
ATOM 760 O O . PRO A 1 91 ? -17.266 21.156 3.545 1 95.19 91 PRO A O 1
ATOM 763 N N . GLY A 1 92 ? -16.797 23.359 3.725 1 91.88 92 GLY A N 1
ATOM 764 C CA . GLY A 1 92 ? -17.016 23.375 5.16 1 91.88 92 GLY A CA 1
ATOM 765 C C . GLY A 1 92 ? -15.773 23.047 5.961 1 91.88 92 GLY A C 1
ATOM 766 O O . GLY A 1 92 ? -15.781 23.125 7.191 1 91.88 92 GLY A O 1
ATOM 767 N N . ASN A 1 93 ? -14.688 22.656 5.285 1 91.56 93 ASN A N 1
ATOM 768 C CA . ASN A 1 93 ? -13.5 22.25 6.016 1 91.56 93 ASN A CA 1
ATOM 769 C C . ASN A 1 93 ? -12.867 23.422 6.766 1 91.56 93 ASN A C 1
ATOM 771 O O . ASN A 1 93 ? -11.977 23.234 7.59 1 91.56 93 ASN A O 1
ATOM 775 N N . ASN A 1 94 ? -13.406 24.625 6.582 1 87.44 94 ASN A N 1
ATOM 776 C CA . ASN A 1 94 ? -12.969 25.781 7.34 1 87.44 94 ASN A CA 1
ATOM 777 C C . ASN A 1 94 ? -13.281 25.641 8.828 1 87.44 94 ASN A C 1
ATOM 779 O O . ASN A 1 94 ? -12.648 26.281 9.664 1 87.44 94 ASN A O 1
ATOM 783 N N . PHE A 1 95 ? -14.18 24.828 9.109 1 86.88 95 PHE A N 1
ATOM 784 C CA . PHE A 1 95 ? -14.508 24.562 10.508 1 86.88 95 PHE A CA 1
ATOM 785 C C . PHE A 1 95 ? -13.359 23.844 11.211 1 86.88 95 PHE A C 1
ATOM 787 O O . PHE A 1 95 ? -13.305 23.812 12.438 1 86.88 95 PHE A O 1
ATOM 794 N N . VAL A 1 96 ? -12.477 23.297 10.43 1 88.38 96 VAL A N 1
ATOM 795 C CA . VAL A 1 96 ? -11.289 22.641 10.977 1 88.38 96 VAL A CA 1
ATOM 796 C C . VAL A 1 96 ? -10.07 23.547 10.797 1 88.38 96 VAL A C 1
ATOM 798 O O . VAL A 1 96 ? -9.242 23.656 11.703 1 88.38 96 VAL A O 1
ATOM 801 N N . THR A 1 97 ? -9.984 24.25 9.688 1 86.81 97 THR A N 1
ATOM 802 C CA . THR A 1 97 ? -8.75 24.938 9.328 1 86.81 97 THR A CA 1
ATOM 803 C C . THR A 1 97 ? -8.789 26.391 9.797 1 86.81 97 THR A C 1
ATOM 805 O O . THR A 1 97 ? -7.777 27.094 9.742 1 86.81 97 THR A O 1
ATOM 808 N N . GLN A 1 98 ? -9.875 26.797 10.25 1 75.06 98 GLN A N 1
ATOM 809 C CA . GLN A 1 98 ? -9.898 28.156 10.781 1 75.06 98 GLN A CA 1
ATOM 810 C C . GLN A 1 98 ? -9.398 28.188 12.227 1 75.06 98 GLN A C 1
ATOM 812 O O . GLN A 1 98 ? -9.719 27.297 13.023 1 75.06 98 GLN A O 1
ATOM 817 N N . LYS A 1 99 ? -8.438 28.969 12.398 1 59.12 99 LYS A N 1
ATOM 818 C CA . LYS A 1 99 ? -7.766 29.094 13.688 1 59.12 99 LYS A CA 1
ATOM 819 C C . LYS A 1 99 ? -8.773 29.109 14.828 1 59.12 99 LYS A C 1
ATOM 821 O O . LYS A 1 99 ? -8.508 28.547 15.906 1 59.12 99 LYS A O 1
ATOM 826 N N . MET A 1 100 ? -10.016 29.688 14.492 1 53.75 100 MET A N 1
ATOM 827 C CA . MET A 1 100 ? -11.016 29.859 15.539 1 53.75 100 MET A CA 1
ATOM 828 C C . MET A 1 100 ? -11.719 28.547 15.852 1 53.75 100 MET A C 1
ATOM 830 O O . MET A 1 100 ? -12.453 28.438 16.828 1 53.75 100 MET A O 1
ATOM 834 N N . ALA A 1 101 ? -11.469 27.625 14.992 1 53.78 101 ALA A N 1
ATOM 835 C CA . ALA A 1 101 ? -12.281 26.422 15.094 1 53.78 101 ALA A CA 1
ATOM 836 C C . ALA A 1 101 ? -11.945 25.641 16.359 1 53.78 101 ALA A C 1
ATOM 838 O O . ALA A 1 101 ? -12.797 24.938 16.906 1 53.78 101 ALA A O 1
ATOM 839 N N . PHE A 1 102 ? -10.766 25.953 16.859 1 54.81 102 PHE A N 1
ATOM 840 C CA . PHE A 1 102 ? -10.289 25.062 17.906 1 54.81 102 PHE A CA 1
ATOM 841 C C . PHE A 1 102 ? -10.852 25.5 19.266 1 54.81 102 PHE A C 1
ATOM 843 O O . PHE A 1 102 ? -10.898 24.688 20.203 1 54.81 102 PHE A O 1
ATOM 850 N N . SER A 1 103 ? -11.289 26.812 19.359 1 51.44 103 SER A N 1
ATOM 851 C CA . SER A 1 103 ? -11.773 27.234 20.656 1 51.44 103 SER A CA 1
ATOM 852 C C . SER A 1 103 ? -12.945 26.375 21.125 1 51.44 103 SER A C 1
ATOM 854 O O . SER A 1 103 ? -13.203 26.25 22.312 1 51.44 103 SER A O 1
ATOM 856 N N . ILE A 1 104 ? -13.508 25.719 20.062 1 48.19 104 ILE A N 1
ATOM 857 C CA . ILE A 1 104 ? -14.766 25.047 20.375 1 48.19 104 ILE A CA 1
ATOM 858 C C . ILE A 1 104 ? -14.516 23.547 20.562 1 48.19 104 ILE A C 1
ATOM 860 O O . ILE A 1 104 ? -15.336 22.844 21.156 1 48.19 104 ILE A O 1
ATOM 864 N N . VAL A 1 105 ? -13.57 23.094 19.828 1 53.19 105 VAL A N 1
ATOM 865 C CA . VAL A 1 105 ? -13.453 21.641 19.828 1 53.19 105 VAL A CA 1
ATOM 866 C C . VAL A 1 105 ? -13.234 21.141 21.25 1 53.19 105 VAL A C 1
ATOM 868 O O . VAL A 1 105 ? -13.672 20.047 21.594 1 53.19 105 VAL A O 1
ATOM 871 N N . GLY A 1 106 ? -13.5 22.031 22.203 1 55.25 106 GLY A N 1
ATOM 872 C CA . GLY A 1 106 ? -13.398 21.391 23.5 1 55.25 106 GLY A CA 1
ATOM 873 C C . GLY A 1 106 ? -12.734 20.016 23.422 1 55.25 106 GLY A C 1
ATOM 874 O O . GLY A 1 106 ? -12.656 19.422 22.359 1 55.25 106 GLY A O 1
ATOM 875 N N . GLY A 1 107 ? -11.383 19.75 24.047 1 60.56 107 GLY A N 1
ATOM 876 C CA . GLY A 1 107 ? -10.734 18.453 24.078 1 60.56 107 GLY A CA 1
ATOM 877 C C . GLY A 1 107 ? -9.359 18.5 24.719 1 60.56 107 GLY A C 1
ATOM 878 O O . GLY A 1 107 ? -8.82 19.578 24.984 1 60.56 107 GLY A O 1
ATOM 879 N N . SER A 1 108 ? -8.977 17.297 24.938 1 68.5 108 SER A N 1
ATOM 880 C CA . SER A 1 108 ? -7.766 17.125 25.734 1 68.5 108 SER A CA 1
ATOM 881 C C . SER A 1 108 ? -6.527 17.547 24.953 1 68.5 108 SER A C 1
ATOM 883 O O . SER A 1 108 ? -5.453 17.719 25.531 1 68.5 108 SER A O 1
ATOM 885 N N . PHE A 1 109 ? -6.812 18.031 23.562 1 81 109 PHE A N 1
ATOM 886 C CA . PHE A 1 109 ? -5.59 18.266 22.797 1 81 109 PHE A CA 1
ATOM 887 C C . PHE A 1 109 ? -5.453 19.734 22.422 1 81 109 PHE A C 1
ATOM 889 O O . PHE A 1 109 ? -4.445 20.141 21.844 1 81 109 PHE A O 1
ATOM 896 N N . VAL A 1 110 ? -6.445 20.531 22.719 1 79.31 110 VAL A N 1
ATOM 897 C CA . VAL A 1 110 ? -6.379 21.953 22.375 1 79.31 110 VAL A CA 1
ATOM 898 C C . VAL A 1 110 ? -6.266 22.781 23.656 1 79.31 110 VAL A C 1
ATOM 900 O O . VAL A 1 110 ? -7.074 22.641 24.578 1 79.31 110 VAL A O 1
ATOM 903 N N . PRO A 1 111 ? -5.262 23.641 23.609 1 78.12 111 PRO A N 1
ATOM 904 C CA . PRO A 1 111 ? -5.234 24.547 24.766 1 78.12 111 PRO A CA 1
ATOM 905 C C . PRO A 1 111 ? -6.512 25.375 24.891 1 78.12 111 PRO A C 1
ATOM 907 O O . PRO A 1 111 ? -7.121 25.734 23.891 1 78.12 111 PRO A O 1
ATOM 910 N N . LYS A 1 112 ? -6.844 25.609 26.109 1 78.62 112 LYS A N 1
ATOM 911 C CA . LYS A 1 112 ? -8.062 26.375 26.344 1 78.62 112 LYS A CA 1
ATOM 912 C C . LYS A 1 112 ? -8.023 27.703 25.609 1 78.62 112 LYS A C 1
ATOM 914 O O . LYS A 1 112 ? -7 28.391 25.609 1 78.62 112 LYS A O 1
ATOM 919 N N . SER A 1 113 ? -9.141 27.922 24.859 1 78.56 113 SER A N 1
ATOM 920 C CA . SER A 1 113 ? -9.203 29.156 24.062 1 78.56 113 SER A CA 1
ATOM 921 C C . SER A 1 113 ? -10.508 29.906 24.312 1 78.56 113 SER A C 1
ATOM 923 O O . SER A 1 113 ? -11.5 29.312 24.75 1 78.56 113 SER A O 1
ATOM 925 N N . PHE A 1 114 ? -10.461 31.281 24.109 1 77.75 114 PHE A N 1
ATOM 926 C CA . PHE A 1 114 ? -11.617 32.156 24.328 1 77.75 114 PHE A CA 1
ATOM 927 C C . PHE A 1 114 ? -11.773 33.156 23.188 1 77.75 114 PHE A C 1
ATOM 929 O O . PHE A 1 114 ? -10.789 33.75 22.734 1 77.75 114 PHE A O 1
ATOM 936 N N . LYS A 1 115 ? -12.938 33.188 22.688 1 77.75 115 LYS A N 1
ATOM 937 C CA . LYS A 1 115 ? -13.258 34.25 21.719 1 77.75 115 LYS A CA 1
ATOM 938 C C . LYS A 1 115 ? -13.727 35.531 22.438 1 77.75 115 LYS A C 1
ATOM 940 O O . LYS A 1 115 ? -14.758 35.5 23.109 1 77.75 115 LYS A O 1
ATOM 945 N N . LEU A 1 116 ? -13 36.594 22.328 1 76.44 116 LEU A N 1
ATOM 946 C CA . LEU A 1 116 ? -13.383 37.844 22.922 1 76.44 116 LEU A CA 1
ATOM 947 C C . LEU A 1 116 ? -13.984 38.781 21.875 1 76.44 116 LEU A C 1
ATOM 949 O O . LEU A 1 116 ? -13.594 38.75 20.719 1 76.44 116 LEU A O 1
ATOM 953 N N . PRO A 1 117 ? -14.938 39.469 22.25 1 78.56 117 PRO A N 1
ATOM 954 C CA . PRO A 1 117 ? -15.398 39.688 23.625 1 78.56 117 PRO A CA 1
ATOM 955 C C . PRO A 1 117 ? -16.484 38.688 24.047 1 78.56 117 PRO A C 1
ATOM 957 O O . PRO A 1 117 ? -16.891 38.688 25.203 1 78.56 117 PRO A O 1
ATOM 960 N N . GLU A 1 118 ? -16.906 37.812 23.172 1 77.69 118 GLU A N 1
ATOM 961 C CA . GLU A 1 118 ? -18.062 36.938 23.422 1 77.69 118 GLU A CA 1
ATOM 962 C C . GLU A 1 118 ? -17.844 36.094 24.672 1 77.69 118 GLU A C 1
ATOM 964 O O . GLU A 1 118 ? -18.781 35.875 25.438 1 77.69 118 GLU A O 1
ATOM 969 N N . GLN A 1 119 ? -16.688 35.688 24.875 1 81.94 119 GLN A N 1
ATOM 970 C CA . GLN A 1 119 ? -16.422 34.781 25.984 1 81.94 119 GLN A CA 1
ATOM 971 C C . GLN A 1 119 ? -15.562 35.469 27.047 1 81.94 119 GLN A C 1
ATOM 973 O O . GLN A 1 119 ? -14.734 34.812 27.703 1 81.94 119 GLN A O 1
ATOM 978 N N . HIS A 1 120 ? -15.766 36.656 27.109 1 83.69 120 HIS A N 1
ATOM 979 C CA . HIS A 1 120 ? -14.969 37.469 28.047 1 83.69 120 HIS A CA 1
ATOM 980 C C . HIS A 1 120 ? -15.164 37 29.484 1 83.69 120 HIS A C 1
ATOM 982 O O . HIS A 1 120 ? -14.195 36.844 30.234 1 83.69 120 HIS A O 1
ATOM 988 N N . GLU A 1 121 ? -16.359 36.75 29.844 1 85 121 GLU A N 1
ATOM 989 C CA . GLU A 1 121 ? -16.656 36.312 31.219 1 85 121 GLU A CA 1
ATOM 990 C C . GLU A 1 121 ? -16.031 34.938 31.5 1 85 121 GLU A C 1
ATOM 992 O O . GLU A 1 121 ? -15.461 34.75 32.562 1 85 121 GLU A O 1
ATOM 997 N N . ALA A 1 122 ? -16.188 34.094 30.578 1 85.19 122 ALA A N 1
ATOM 998 C CA . ALA A 1 122 ? -15.602 32.781 30.734 1 85.19 122 ALA A CA 1
ATOM 999 C C . ALA A 1 122 ? -14.078 32.844 30.844 1 85.19 122 ALA A C 1
ATOM 1001 O O . ALA A 1 122 ? -13.469 32.094 31.609 1 85.19 122 ALA A O 1
ATOM 1002 N N . PHE A 1 123 ? -13.523 33.719 30.109 1 85.69 123 PHE A N 1
ATOM 1003 C CA . PHE A 1 123 ? -12.078 33.906 30.141 1 85.69 123 PHE A CA 1
ATOM 1004 C C . PHE A 1 123 ? -11.633 34.406 31.516 1 85.69 123 PHE A C 1
ATOM 1006 O O . PHE A 1 123 ? -10.68 33.875 32.094 1 85.69 123 PHE A O 1
ATOM 1013 N N . LEU A 1 124 ? -12.352 35.344 32.031 1 85.19 124 LEU A N 1
ATOM 1014 C CA . LEU A 1 124 ? -12.008 35.906 33.312 1 85.19 124 LEU A CA 1
ATOM 1015 C C . LEU A 1 124 ? -12.148 34.844 34.438 1 85.19 124 LEU A C 1
ATOM 1017 O O . LEU A 1 124 ? -11.32 34.812 35.344 1 85.19 124 LEU A O 1
ATOM 1021 N N . GLU A 1 125 ? -13.133 34.094 34.25 1 89.69 125 GLU A N 1
ATOM 1022 C CA . GLU A 1 125 ? -13.32 33 35.219 1 89.69 125 GLU A CA 1
ATOM 1023 C C . GLU A 1 125 ? -12.156 32 35.188 1 89.69 125 GLU A C 1
ATOM 1025 O O . GLU A 1 125 ? -11.695 31.547 36.25 1 89.69 125 GLU A O 1
ATOM 1030 N N . TYR A 1 126 ? -11.797 31.75 34.031 1 86.62 126 TYR A N 1
ATOM 1031 C CA . TYR 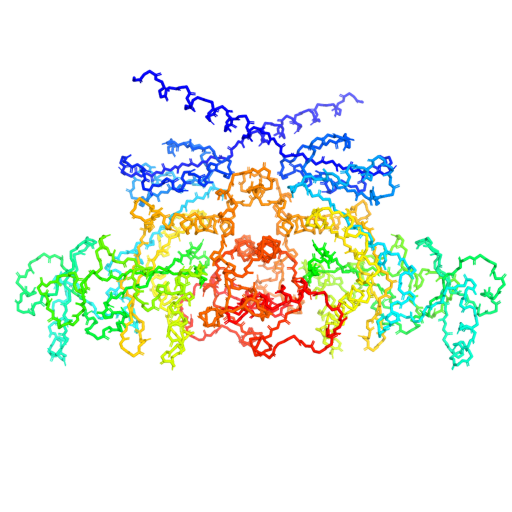A 1 126 ? -10.688 30.812 33.875 1 86.62 126 TYR A CA 1
ATOM 1032 C C . TYR A 1 126 ? -9.398 31.391 34.406 1 86.62 126 TYR A C 1
ATOM 1034 O O . TYR A 1 126 ? -8.633 30.688 35.094 1 86.62 126 TYR A O 1
ATOM 1042 N N . VAL A 1 127 ? -9.148 32.594 34.25 1 84.06 127 VAL A N 1
ATOM 1043 C CA . VAL A 1 127 ? -7.938 33.281 34.719 1 84.06 127 VAL A CA 1
ATOM 1044 C C . VAL A 1 127 ? -7.926 33.312 36.25 1 84.06 127 VAL A C 1
ATOM 1046 O O . VAL A 1 127 ? -6.867 33.219 36.875 1 84.06 127 VAL A O 1
ATOM 1049 N N . ASN A 1 128 ? -9.047 33.469 36.719 1 88.06 128 ASN A N 1
ATOM 1050 C CA . ASN A 1 128 ? -9.156 33.5 38.156 1 88.06 128 ASN A CA 1
ATOM 1051 C C . ASN A 1 128 ? -8.891 32.125 38.781 1 88.06 128 ASN A C 1
ATOM 1053 O O . ASN A 1 128 ? -8.297 32.031 39.844 1 88.06 128 ASN A O 1
ATOM 1057 N N . LYS A 1 129 ? -9.391 31.234 38.094 1 89 129 LYS A N 1
ATOM 1058 C CA . LYS A 1 129 ? -9.203 29.859 38.562 1 89 129 LYS A CA 1
ATOM 1059 C C . LYS A 1 129 ? -7.75 29.422 38.406 1 89 129 LYS A C 1
ATOM 1061 O O . LYS A 1 129 ? -7.238 28.641 39.219 1 89 129 LYS A O 1
ATOM 1066 N N . PHE A 1 130 ? -7.164 29.906 37.375 1 86.5 130 PHE A N 1
ATOM 1067 C CA . PHE A 1 130 ? -5.785 29.531 37.094 1 86.5 130 PHE A CA 1
ATOM 1068 C C . PHE A 1 130 ? -4.918 30.766 36.906 1 86.5 130 PHE A C 1
ATOM 1070 O O . PHE A 1 130 ? -4.48 31.062 35.781 1 86.5 130 PHE A O 1
ATOM 1077 N N . PRO A 1 131 ? -4.461 31.422 37.906 1 81.25 131 PRO A N 1
ATOM 1078 C CA . PRO A 1 131 ? -3.773 32.719 37.844 1 81.25 131 PRO A CA 1
ATOM 1079 C C . PRO A 1 131 ? -2.35 32.594 37.281 1 81.25 131 PRO A C 1
ATOM 1081 O O . PRO A 1 131 ? -1.773 33.562 36.812 1 81.25 131 PRO A O 1
ATOM 1084 N N . ASN A 1 132 ? -1.855 31.406 37.312 1 78.56 132 ASN A N 1
ATOM 1085 C CA . ASN A 1 132 ? -0.465 31.25 36.906 1 78.56 132 ASN A CA 1
ATOM 1086 C C . ASN A 1 132 ? -0.354 30.906 35.406 1 78.56 132 ASN A C 1
ATOM 1088 O O . ASN A 1 132 ? 0.75 30.75 34.875 1 78.56 132 ASN A O 1
ATOM 1092 N N . LYS A 1 133 ? -1.472 30.859 34.781 1 78.19 133 LYS A N 1
ATOM 1093 C CA . LYS A 1 133 ? -1.456 30.516 33.375 1 78.19 133 LYS A CA 1
ATOM 1094 C C . LYS A 1 133 ? -1.236 31.766 32.5 1 78.19 133 LYS A C 1
ATOM 1096 O O . LYS A 1 133 ? -1.63 32.875 32.906 1 78.19 133 LYS A O 1
ATOM 1101 N N . SER A 1 134 ? -0.475 31.562 31.422 1 78.81 134 SER A N 1
ATOM 1102 C CA . SER A 1 134 ? -0.263 32.625 30.469 1 78.81 134 SER A CA 1
ATOM 1103 C C . SER A 1 134 ? -1.117 32.438 29.219 1 78.81 134 SER A C 1
ATOM 1105 O O . SER A 1 134 ? -1.51 31.328 28.891 1 78.81 134 SER A O 1
ATOM 1107 N N . PHE A 1 135 ? -1.392 33.562 28.609 1 78.19 135 PHE A N 1
ATOM 1108 C CA . PHE A 1 135 ? -2.287 33.531 27.453 1 78.19 135 PHE A CA 1
ATOM 1109 C C . PHE A 1 135 ? -1.684 34.281 26.281 1 78.19 135 PHE A C 1
ATOM 1111 O O . PHE A 1 135 ? -0.901 35.219 26.469 1 78.19 135 PHE A O 1
ATOM 1118 N N . VAL A 1 136 ? -1.991 33.719 25.109 1 76 136 VAL A N 1
ATOM 1119 C CA . VAL A 1 136 ? -1.528 34.344 23.875 1 76 136 VAL A CA 1
ATOM 1120 C C . VAL A 1 136 ? -2.723 34.875 23.078 1 76 136 VAL A C 1
ATOM 1122 O O . VAL A 1 136 ? -3.77 34.219 23.031 1 76 136 VAL A O 1
ATOM 1125 N N . GLU A 1 137 ? -2.512 36.062 22.641 1 74.31 137 GLU A N 1
ATOM 1126 C CA . GLU A 1 137 ? -3.51 36.656 21.75 1 74.31 137 GLU A CA 1
ATOM 1127 C C . GLU A 1 137 ? -3.199 36.344 20.297 1 74.31 137 GLU A C 1
ATOM 1129 O O . GLU A 1 137 ? -2.064 36.5 19.844 1 74.31 137 GLU A O 1
ATOM 1134 N N . LYS A 1 138 ? -4.133 35.625 19.672 1 68.06 138 LYS A N 1
ATOM 1135 C CA . LYS A 1 138 ? -3.977 35.281 18.25 1 68.06 138 LYS A CA 1
ATOM 1136 C C . LYS A 1 138 ? -4.957 36.094 17.391 1 68.06 138 LYS A C 1
ATOM 1138 O O . LYS A 1 138 ? -6.086 36.344 17.812 1 68.06 138 LYS A O 1
ATOM 1143 N N . SER A 1 139 ? -4.297 36.781 16.422 1 59.56 139 SER A N 1
ATOM 1144 C CA . SER A 1 139 ? -5.211 37.406 15.484 1 59.56 139 SER A CA 1
ATOM 1145 C C . SER A 1 139 ? -5.938 36.375 14.633 1 59.56 139 SER A C 1
ATOM 1147 O O . SER A 1 139 ? -5.453 35.25 14.477 1 59.56 139 SER A O 1
ATOM 1149 N N . ILE A 1 140 ? -7.105 36.656 14.492 1 51.22 140 ILE A N 1
ATOM 1150 C CA . ILE A 1 140 ? -7.922 35.75 13.68 1 51.22 140 ILE A CA 1
ATOM 1151 C C . ILE A 1 140 ? -7.211 35.469 12.367 1 51.22 140 ILE A C 1
ATOM 1153 O O . ILE A 1 140 ? -7.414 34.406 11.766 1 51.22 140 ILE A O 1
ATOM 1157 N N . PHE A 1 141 ? -6.238 36.469 12.062 1 44.56 141 PHE A N 1
ATOM 1158 C CA . PHE A 1 141 ? -5.539 36.344 10.797 1 44.56 141 PHE A CA 1
ATOM 1159 C C . PHE A 1 141 ? -4.066 36 11.016 1 44.56 141 PHE A C 1
ATOM 1161 O O . PHE A 1 141 ? -3.457 36.5 11.977 1 44.56 141 PHE A O 1
ATOM 1168 N N . HIS A 1 142 ? -3.537 34.906 10.789 1 48.75 142 HIS A N 1
ATOM 1169 C CA . HIS A 1 142 ? -2.373 34.031 10.82 1 48.75 142 HIS A CA 1
ATOM 1170 C C . HIS A 1 142 ? -1.242 34.625 11.641 1 48.75 142 HIS A C 1
ATOM 1172 O O . HIS A 1 142 ? -0.49 33.906 12.297 1 48.75 142 HIS A O 1
ATOM 1178 N N . ARG A 1 143 ? -0.757 36 11.57 1 45.75 143 ARG A N 1
ATOM 1179 C CA . ARG A 1 143 ? 0.646 36.344 11.742 1 45.75 143 ARG A CA 1
ATOM 1180 C C . ARG A 1 143 ? 0.877 37.062 13.078 1 45.75 143 ARG A C 1
ATOM 1182 O O . ARG A 1 143 ? 2.02 37.312 13.453 1 45.75 143 ARG A O 1
ATOM 1189 N N . ASN A 1 144 ? -0.16 37.188 13.875 1 47.88 144 ASN A N 1
ATOM 1190 C CA . ASN A 1 144 ? 0.307 38.031 14.977 1 47.88 144 ASN A CA 1
ATOM 1191 C C . ASN A 1 144 ? 0.011 37.375 16.328 1 47.88 144 ASN A C 1
ATOM 1193 O O . ASN A 1 144 ? -1.152 37.219 16.703 1 47.88 144 ASN A O 1
ATOM 1197 N N . VAL A 1 145 ? 0.979 36.5 16.859 1 53 145 VAL A N 1
ATOM 1198 C CA . VAL A 1 145 ? 0.875 35.906 18.188 1 53 145 VAL A CA 1
ATOM 1199 C C . VAL A 1 145 ? 1.666 36.719 19.203 1 53 145 VAL A C 1
ATOM 1201 O O . VAL A 1 145 ? 2.793 37.125 18.922 1 53 145 VAL A O 1
ATOM 1204 N N . SER A 1 146 ? 1.021 37.375 20.203 1 55.28 146 SER A N 1
ATOM 1205 C CA . SER A 1 146 ? 1.766 38.031 21.281 1 55.28 146 SER A CA 1
ATOM 1206 C C . SER A 1 146 ? 1.219 37.625 22.656 1 55.28 146 SER A C 1
ATOM 1208 O O . SER A 1 146 ? 0.012 37.406 22.812 1 55.28 146 SER A O 1
ATOM 1210 N N . ILE A 1 147 ? 2.068 37.188 23.484 1 53 147 ILE A N 1
ATOM 1211 C CA . ILE A 1 147 ? 1.668 36.906 24.859 1 53 147 ILE A CA 1
ATOM 1212 C C . ILE A 1 147 ? 1.288 38.219 25.547 1 53 147 ILE A C 1
ATOM 1214 O O . ILE A 1 147 ? 2.027 39.219 25.484 1 53 147 ILE A O 1
ATOM 1218 N N . LYS A 1 148 ? 0.072 38.375 25.938 1 58.81 148 LYS A N 1
ATOM 1219 C CA . LYS A 1 148 ? -0.392 39.625 26.578 1 58.81 148 LYS A CA 1
ATOM 1220 C C . LYS A 1 148 ? -0.727 39.375 28.047 1 58.81 148 LYS A C 1
ATOM 1222 O O . LYS A 1 148 ? -1.192 38.312 28.422 1 58.81 148 LYS A O 1
ATOM 1227 N N . ALA A 1 149 ? -0.178 40.375 28.797 1 56.16 149 ALA A N 1
ATOM 1228 C CA . ALA A 1 149 ? -0.594 40.375 30.188 1 56.16 149 ALA A CA 1
ATOM 1229 C C . ALA A 1 149 ? -2.107 40.531 30.312 1 56.16 149 ALA A C 1
ATOM 1231 O O . ALA A 1 149 ? -2.746 41.125 29.438 1 56.16 149 ALA A O 1
ATOM 1232 N N . LEU A 1 150 ? -2.693 39.781 31.25 1 56.06 150 LEU A N 1
ATOM 1233 C CA . LEU A 1 150 ? -4.129 39.75 31.516 1 56.06 150 LEU A CA 1
ATOM 1234 C C . LEU A 1 150 ? -4.73 41.156 31.422 1 56.06 150 LEU A C 1
ATOM 1236 O O . LEU A 1 150 ? -5.816 41.344 30.875 1 56.06 150 LEU A O 1
ATOM 1240 N N . ASN A 1 151 ? -3.975 42.125 32.031 1 52.06 151 ASN A N 1
ATOM 1241 C CA . ASN A 1 151 ? -4.492 43.469 32.094 1 52.06 151 ASN A CA 1
ATOM 1242 C C . ASN A 1 151 ? -4.602 44.094 30.719 1 52.06 151 ASN A C 1
ATOM 1244 O O . ASN A 1 151 ? -5.445 44.969 30.484 1 52.06 151 ASN A O 1
ATOM 1248 N N . ASP A 1 152 ? -3.869 43.656 29.844 1 55.72 152 ASP A N 1
ATOM 1249 C CA . ASP A 1 152 ? -3.844 44.25 28.516 1 55.72 152 ASP A CA 1
ATOM 1250 C C . ASP A 1 152 ? -4.895 43.594 27.609 1 55.72 152 ASP A C 1
ATOM 1252 O O . ASP A 1 152 ? -5.293 44.156 26.594 1 55.72 152 ASP A O 1
ATOM 1256 N N . ILE A 1 153 ? -5.359 42.438 27.859 1 56.41 153 ILE A N 1
ATOM 1257 C CA . ILE A 1 153 ? -6.332 41.688 27.062 1 56.41 153 ILE A CA 1
ATOM 1258 C C . ILE A 1 153 ? -7.707 42.344 27.203 1 56.41 153 ILE A C 1
ATOM 1260 O O . ILE A 1 153 ? -8.469 42.406 26.234 1 56.41 153 ILE A O 1
ATOM 1264 N N . SER A 1 154 ? -8.086 42.781 28.391 1 50.72 154 SER A N 1
ATOM 1265 C CA . SER A 1 154 ? -9.445 43.219 28.719 1 50.72 154 SER A CA 1
ATOM 1266 C C . SER A 1 154 ? -9.828 44.469 27.953 1 50.72 154 SER A C 1
ATOM 1268 O O . SER A 1 154 ? -11.008 44.844 27.891 1 50.72 154 SER A O 1
ATOM 1270 N N . LYS A 1 155 ? -8.922 45.312 27.406 1 53.31 155 LYS A N 1
ATOM 1271 C CA . LYS A 1 155 ? -9.273 46.656 26.969 1 53.31 155 LYS A CA 1
ATOM 1272 C C . LYS A 1 155 ? -9.625 46.656 25.484 1 53.31 155 LYS A C 1
ATOM 1274 O O . LYS A 1 155 ? -10.062 47.688 24.969 1 53.31 155 LYS A O 1
ATOM 1279 N N . HIS A 1 156 ? -9.406 45.469 24.953 1 52.62 156 HIS A N 1
ATOM 1280 C CA . HIS A 1 156 ? -9.547 45.656 23.516 1 52.62 156 HIS A CA 1
ATOM 1281 C C . HIS A 1 156 ? -10.898 45.156 23.016 1 52.62 156 HIS A C 1
ATOM 1283 O O . HIS A 1 156 ? -11.453 44.219 23.562 1 52.62 156 HIS A O 1
ATOM 1289 N N . THR A 1 157 ? -11.633 46.031 22.25 1 51 157 THR A N 1
ATOM 1290 C CA . THR A 1 157 ? -12.953 46 21.625 1 51 157 THR A CA 1
ATOM 1291 C C . THR A 1 157 ? -12.977 45.031 20.453 1 51 157 THR A C 1
ATOM 1293 O O . THR A 1 157 ? -14.047 44.594 20 1 51 157 THR A O 1
ATOM 1296 N N . SER A 1 158 ? -11.867 44.75 19.812 1 56.62 158 SER A N 1
ATOM 1297 C CA . SER A 1 158 ? -11.984 44.031 18.562 1 56.62 158 SER A CA 1
ATOM 1298 C C . SER A 1 158 ? -11.938 42.5 18.781 1 56.62 158 SER A C 1
ATOM 1300 O O . SER A 1 158 ? -11.562 42.062 19.859 1 56.62 158 SER A O 1
ATOM 1302 N N . GLU A 1 159 ? -12.578 41.719 17.875 1 63.56 159 GLU A N 1
ATOM 1303 C CA . GLU A 1 159 ? -12.641 40.25 17.922 1 63.56 159 GLU A CA 1
ATOM 1304 C C . GLU A 1 159 ? -11.25 39.656 18.031 1 63.56 159 GLU A C 1
ATOM 1306 O O . GLU A 1 159 ? -10.391 39.875 17.172 1 63.56 159 GLU A O 1
ATOM 1311 N N . LYS A 1 160 ? -10.93 39.219 19.188 1 69.06 160 LYS A N 1
ATOM 1312 C CA . LYS A 1 160 ? -9.641 38.562 19.438 1 69.06 160 LYS A CA 1
ATOM 1313 C C . LYS A 1 160 ? -9.828 37.125 19.938 1 69.06 160 LYS A C 1
ATOM 1315 O O . LYS A 1 160 ? -10.867 36.812 20.516 1 69.06 160 LYS A O 1
ATOM 1320 N N . PHE A 1 161 ? -8.844 36.406 19.578 1 73.81 161 PHE A N 1
ATOM 1321 C CA . PHE A 1 161 ? -8.805 35.062 20.094 1 73.81 161 PHE A CA 1
ATOM 1322 C C . PHE A 1 161 ? -7.648 34.875 21.078 1 73.81 161 PHE A C 1
ATOM 1324 O O . PHE A 1 161 ? -6.516 35.25 20.781 1 73.81 161 PHE A O 1
ATOM 1331 N N . ILE A 1 162 ? -8.086 34.469 22.328 1 76.5 162 ILE A N 1
ATOM 1332 C CA . ILE A 1 162 ? -7.09 34.25 23.375 1 76.5 162 ILE A CA 1
ATOM 1333 C C . ILE A 1 162 ? -6.941 32.75 23.625 1 76.5 162 ILE A C 1
ATOM 1335 O O . ILE A 1 162 ? -7.938 32 23.703 1 76.5 162 ILE A O 1
ATOM 1339 N N . GLN A 1 163 ? -5.719 32.25 23.594 1 78.19 163 GLN A N 1
ATOM 1340 C CA . GLN A 1 163 ? -5.441 30.844 23.844 1 78.19 163 GLN A CA 1
ATOM 1341 C C . GLN A 1 163 ? -4.41 30.672 24.953 1 78.19 163 GLN A C 1
ATOM 1343 O O . GLN A 1 163 ? -3.469 31.453 25.062 1 78.19 163 GLN A O 1
ATOM 1348 N N . GLU A 1 164 ? -4.727 29.719 25.781 1 82.44 164 GLU A N 1
ATOM 1349 C CA . GLU A 1 164 ? -3.738 29.391 26.797 1 82.44 164 GLU A CA 1
ATOM 1350 C C . GLU A 1 164 ? -2.385 29.078 26.172 1 82.44 164 GLU A C 1
ATOM 1352 O O . GLU A 1 164 ? -2.312 28.375 25.172 1 82.44 164 GLU A O 1
ATOM 1357 N N . TYR A 1 165 ? -1.353 29.672 26.75 1 83.56 165 TYR A N 1
ATOM 1358 C CA . TYR A 1 165 ? 0.012 29.453 26.281 1 83.56 165 TYR A CA 1
ATOM 1359 C C . TYR A 1 165 ? 0.618 28.219 26.953 1 83.56 165 TYR A C 1
ATOM 1361 O O . TYR A 1 165 ? 0.542 28.062 28.172 1 83.56 165 TYR A O 1
ATOM 1369 N N . VAL A 1 166 ? 1.092 27.328 26.141 1 85.56 166 VAL A N 1
ATOM 1370 C CA . VAL A 1 166 ? 1.843 26.203 26.688 1 85.56 166 VAL A CA 1
ATOM 1371 C C . VAL A 1 166 ? 3.225 26.672 27.141 1 85.56 166 VAL A C 1
ATOM 1373 O O . VAL A 1 166 ? 4.172 26.688 26.344 1 85.56 166 VAL A O 1
ATOM 1376 N N . ALA A 1 167 ? 3.393 26.938 28.359 1 86.38 167 ALA A N 1
ATOM 1377 C CA . ALA A 1 167 ? 4.555 27.656 28.891 1 86.38 167 ALA A CA 1
ATOM 1378 C C . ALA A 1 167 ? 5.699 26.688 29.188 1 86.38 167 ALA A C 1
ATOM 1380 O O . ALA A 1 167 ? 6.836 27.109 29.406 1 86.38 167 ALA A O 1
ATOM 1381 N N . ASN A 1 168 ? 5.41 25.422 29.234 1 91.38 168 ASN A N 1
ATOM 1382 C CA . ASN A 1 168 ? 6.441 24.438 29.531 1 91.38 168 ASN A CA 1
ATOM 1383 C C . ASN A 1 168 ? 6.672 23.484 28.359 1 91.38 168 ASN A C 1
ATOM 1385 O O . ASN A 1 168 ? 6.617 22.266 28.516 1 91.38 168 ASN A O 1
ATOM 1389 N N . PRO A 1 169 ? 7.004 24.062 27.25 1 94.5 169 PRO A N 1
ATOM 1390 C CA . PRO A 1 169 ? 7.258 23.203 26.078 1 94.5 169 PRO A CA 1
ATOM 1391 C C . PRO A 1 169 ? 8.531 22.375 26.234 1 94.5 169 PRO A C 1
ATOM 1393 O O . PRO A 1 169 ? 9.461 22.781 26.922 1 94.5 169 PRO A O 1
ATOM 1396 N N . ILE A 1 170 ? 8.539 21.203 25.656 1 96 170 ILE A N 1
ATOM 1397 C CA . ILE A 1 170 ? 9.812 20.5 25.5 1 96 170 ILE A CA 1
ATOM 1398 C C . ILE A 1 170 ? 10.719 21.297 24.562 1 96 170 ILE A C 1
ATOM 1400 O O . ILE A 1 170 ? 10.25 21.906 23.594 1 96 170 ILE A O 1
ATOM 1404 N N . LEU A 1 171 ? 11.953 21.328 24.938 1 96.81 171 LEU A N 1
ATOM 1405 C CA . LEU A 1 171 ? 12.922 22.047 24.109 1 96.81 171 LEU A CA 1
ATOM 1406 C C . LEU A 1 171 ? 13.914 21.078 23.469 1 96.81 171 LEU A C 1
ATOM 1408 O O . LEU A 1 171 ? 14.312 20.078 24.094 1 96.81 171 LEU A O 1
ATOM 1412 N N . ILE A 1 172 ? 14.289 21.281 22.312 1 96.94 172 ILE A N 1
ATOM 1413 C CA . ILE A 1 172 ? 15.398 20.609 21.641 1 96.94 172 ILE A CA 1
ATOM 1414 C C . ILE A 1 172 ? 16.438 21.641 21.203 1 96.94 172 ILE A C 1
ATOM 1416 O O . ILE A 1 172 ? 16.109 22.609 20.516 1 96.94 172 ILE A O 1
ATOM 1420 N N . GLY A 1 173 ? 17.688 21.406 21.625 1 95.31 173 GLY A N 1
ATOM 1421 C CA . GLY A 1 173 ? 18.688 22.438 21.391 1 95.31 173 GLY A CA 1
ATOM 1422 C C . GLY A 1 173 ? 18.391 23.734 22.109 1 95.31 173 GLY A C 1
ATOM 1423 O O . GLY A 1 173 ? 18.734 24.812 21.609 1 95.31 173 GLY A O 1
ATOM 1424 N N . GLY A 1 174 ? 17.562 23.625 23.109 1 96.31 174 GLY A N 1
ATOM 1425 C CA . GLY A 1 174 ? 17.203 24.797 23.891 1 96.31 174 GLY A CA 1
ATOM 1426 C C . GLY A 1 174 ? 16.141 25.656 23.219 1 96.31 174 GLY A C 1
ATOM 1427 O O . GLY A 1 174 ? 15.906 26.797 23.656 1 96.31 174 GLY A O 1
ATOM 1428 N N . ARG A 1 175 ? 15.516 25.172 22.203 1 97 175 ARG A N 1
ATOM 1429 C CA . ARG A 1 175 ? 14.602 25.984 21.406 1 97 175 ARG A CA 1
ATOM 1430 C C . ARG A 1 175 ? 13.203 25.359 21.391 1 97 175 ARG A C 1
ATOM 1432 O O . ARG A 1 175 ? 13.07 24.141 21.328 1 97 175 ARG A O 1
ATOM 1439 N N . LYS A 1 176 ? 12.234 26.281 21.422 1 96.25 176 LYS A N 1
ATOM 1440 C CA . LYS A 1 176 ? 10.859 25.859 21.203 1 96.25 176 LYS A CA 1
ATOM 1441 C C . LYS A 1 176 ? 10.625 25.484 19.734 1 96.25 176 LYS A C 1
ATOM 1443 O O . LYS A 1 176 ? 11.211 26.094 18.828 1 96.25 176 LYS A O 1
ATOM 1448 N N . PHE A 1 177 ? 9.805 24.469 19.516 1 97 177 PHE A N 1
ATOM 1449 C CA . PHE A 1 177 ? 9.555 24.031 18.141 1 97 177 PHE A CA 1
ATOM 1450 C C . PHE A 1 177 ? 8.125 23.531 18 1 97 177 PHE A C 1
ATOM 1452 O O . PHE A 1 177 ? 7.426 23.312 18.984 1 97 177 PHE A O 1
ATOM 1459 N N . ASP A 1 178 ? 7.648 23.438 16.766 1 95.75 178 ASP A N 1
ATOM 1460 C CA . ASP A 1 178 ? 6.367 22.812 16.453 1 95.75 178 ASP A CA 1
ATOM 1461 C C . ASP A 1 178 ? 6.547 21.656 15.477 1 95.75 178 ASP A C 1
ATOM 1463 O O . ASP A 1 178 ? 7.629 21.469 14.922 1 95.75 178 ASP A O 1
ATOM 1467 N N . ILE A 1 179 ? 5.59 20.781 15.484 1 96.69 179 ILE A N 1
ATOM 1468 C CA . ILE A 1 179 ? 5.547 19.625 14.594 1 96.69 179 ILE A CA 1
ATOM 1469 C C . ILE A 1 179 ? 4.387 19.766 13.617 1 96.69 179 ILE A C 1
ATOM 1471 O O . ILE A 1 179 ? 3.238 19.953 14.023 1 96.69 179 ILE A O 1
ATOM 1475 N N . GLY A 1 180 ? 4.711 19.734 12.367 1 95.81 180 GLY A N 1
ATOM 1476 C CA . GLY A 1 180 ? 3.682 19.766 11.336 1 95.81 180 GLY A CA 1
ATOM 1477 C C . GLY A 1 180 ? 3.432 18.406 10.711 1 95.81 180 GLY A C 1
ATOM 1478 O O . GLY A 1 180 ? 4.367 17.75 10.25 1 95.81 180 GLY A O 1
ATOM 1479 N N . VAL A 1 181 ? 2.188 17.969 10.734 1 97.06 181 VAL A N 1
ATOM 1480 C CA . VAL A 1 181 ? 1.799 16.688 10.164 1 97.06 181 VAL A CA 1
ATOM 1481 C C . VAL A 1 181 ? 0.788 16.906 9.039 1 97.06 181 VAL A C 1
ATOM 1483 O O . VAL A 1 181 ? -0.243 17.547 9.242 1 97.06 181 VAL A O 1
ATOM 1486 N N . TYR A 1 182 ? 1.12 16.375 7.836 1 97.31 182 TYR A N 1
ATOM 1487 C CA . TYR A 1 182 ? 0.214 16.469 6.699 1 97.31 182 TYR A CA 1
ATOM 1488 C C . TYR A 1 182 ? -0.896 15.43 6.793 1 97.31 182 TYR A C 1
ATOM 1490 O O . TYR A 1 182 ? -0.639 14.266 7.105 1 97.31 182 TYR A O 1
ATOM 1498 N N . VAL A 1 183 ? -2.098 15.859 6.582 1 97.94 183 VAL A N 1
ATOM 1499 C CA . VAL A 1 183 ? -3.297 15.031 6.648 1 97.94 183 VAL A CA 1
ATOM 1500 C C . VAL A 1 183 ? -4.152 15.266 5.406 1 97.94 183 VAL A C 1
ATOM 1502 O O . VAL A 1 183 ? -4.301 16.406 4.949 1 97.94 183 VAL A O 1
ATOM 1505 N N . VAL A 1 184 ? -4.645 14.203 4.855 1 98.31 184 VAL A N 1
ATOM 1506 C CA . VAL A 1 184 ? -5.59 14.32 3.752 1 98.31 184 VAL A CA 1
ATOM 1507 C C . VAL A 1 184 ? -6.957 13.797 4.18 1 98.31 184 VAL A C 1
ATOM 1509 O O . VAL A 1 184 ? -7.074 12.656 4.641 1 98.31 184 VAL A O 1
ATOM 1512 N N . ILE A 1 185 ? -7.941 14.633 4.082 1 98.06 185 ILE A N 1
ATOM 1513 C CA . ILE A 1 185 ? -9.32 14.172 4.188 1 98.06 185 ILE A CA 1
ATOM 1514 C C . ILE A 1 185 ? -9.875 13.875 2.797 1 98.06 185 ILE A C 1
ATOM 1516 O O . ILE A 1 185 ? -9.914 14.75 1.934 1 98.06 185 ILE A O 1
ATOM 1520 N N . THR A 1 186 ? -10.258 12.68 2.598 1 98 186 THR A N 1
ATOM 1521 C CA . THR A 1 186 ? -10.695 12.289 1.262 1 98 186 THR A CA 1
ATOM 1522 C C . THR A 1 186 ? -12.219 12.258 1.184 1 98 186 THR A C 1
ATOM 1524 O O . THR A 1 186 ? -12.789 12.227 0.091 1 98 186 THR A O 1
ATOM 1527 N N . SER A 1 187 ? -12.852 12.227 2.305 1 97.38 187 SER A N 1
ATOM 1528 C CA . SER A 1 187 ? -14.312 12.203 2.379 1 97.38 187 SER A CA 1
ATOM 1529 C C . SER A 1 187 ? -14.805 12.609 3.764 1 97.38 187 SER A C 1
ATOM 1531 O O . SER A 1 187 ? -14.172 12.281 4.773 1 97.38 187 SER A O 1
ATOM 1533 N N . VAL A 1 188 ? -15.938 13.344 3.818 1 96.25 188 VAL A N 1
ATOM 1534 C CA . VAL A 1 188 ? -16.531 13.734 5.086 1 96.25 188 VAL A CA 1
ATOM 1535 C C . VAL A 1 188 ? -17.625 12.734 5.465 1 96.25 188 VAL A C 1
ATOM 1537 O O . VAL A 1 188 ? -17.828 12.445 6.648 1 96.25 188 VAL A O 1
ATOM 1540 N N . GLU A 1 189 ? -18.344 12.266 4.457 1 95 189 GLU A N 1
ATOM 1541 C CA . GLU A 1 189 ? -19.375 11.25 4.613 1 95 189 GLU A CA 1
ATOM 1542 C C . GLU A 1 189 ? -19.375 10.273 3.438 1 95 189 GLU A C 1
ATOM 1544 O O . GLU A 1 189 ? -19.938 10.57 2.381 1 95 189 GLU A O 1
ATOM 1549 N N . PRO A 1 190 ? -18.859 9.023 3.705 1 96.25 190 PRO A N 1
ATOM 1550 C CA . PRO A 1 190 ? -18.281 8.508 4.945 1 96.25 190 PRO A CA 1
ATOM 1551 C C . PRO A 1 190 ? -16.938 9.148 5.277 1 96.25 190 PRO A C 1
ATOM 1553 O O . PRO A 1 190 ? -16.156 9.461 4.371 1 96.25 190 PRO A O 1
ATOM 1556 N N . LEU A 1 191 ? -16.672 9.305 6.559 1 97.06 191 LEU A N 1
ATOM 1557 C CA . LEU A 1 191 ? -15.445 9.945 6.996 1 97.06 191 LEU A CA 1
ATOM 1558 C C . LEU A 1 191 ? -14.234 9.062 6.695 1 97.06 191 LEU A C 1
ATOM 1560 O O . LEU A 1 191 ? -14.188 7.906 7.113 1 97.06 191 LEU A O 1
ATOM 1564 N N . ARG A 1 192 ? -13.312 9.57 5.902 1 98.12 192 ARG A N 1
ATOM 1565 C CA . ARG A 1 192 ? -12.039 8.93 5.586 1 98.12 192 ARG A CA 1
ATOM 1566 C C . ARG A 1 192 ? -10.891 9.922 5.672 1 98.12 192 ARG A C 1
ATOM 1568 O O . ARG A 1 192 ? -10.898 10.945 4.984 1 98.12 192 ARG A O 1
ATOM 1575 N N . ILE A 1 193 ? -9.969 9.609 6.578 1 98.38 193 ILE A N 1
ATOM 1576 C CA . ILE A 1 193 ? -8.828 10.492 6.836 1 98.38 193 ILE A CA 1
ATOM 1577 C C . ILE A 1 193 ? -7.531 9.695 6.727 1 98.38 193 ILE A C 1
ATOM 1579 O O . ILE A 1 193 ? -7.453 8.555 7.18 1 98.38 193 ILE A O 1
ATOM 1583 N N . TYR A 1 194 ? -6.531 10.336 6.117 1 98.5 194 TYR A N 1
ATOM 1584 C CA . TYR A 1 194 ? -5.203 9.742 5.988 1 98.5 194 TYR A CA 1
ATOM 1585 C C . TYR A 1 194 ? -4.129 10.703 6.504 1 98.5 194 TYR A C 1
ATOM 1587 O O . TYR A 1 194 ? -4.258 11.922 6.363 1 98.5 194 TYR A O 1
ATOM 1595 N N . SER A 1 195 ? -3.09 10.188 7.105 1 97.94 195 SER A N 1
ATOM 1596 C CA . SER A 1 195 ? -1.996 11.008 7.613 1 97.94 195 SER A CA 1
ATOM 1597 C C . SER A 1 195 ? -0.653 10.539 7.059 1 97.94 195 SER A C 1
ATOM 1599 O O . SER A 1 195 ? -0.452 9.352 6.82 1 97.94 195 SER A O 1
ATOM 1601 N N . LEU A 1 196 ? 0.152 11.492 6.789 1 95 196 LEU A N 1
ATOM 1602 C CA . LEU A 1 196 ? 1.53 11.172 6.434 1 95 196 LEU A CA 1
ATOM 1603 C C . LEU A 1 196 ? 2.334 10.781 7.668 1 95 196 LEU A C 1
ATOM 1605 O O . LEU A 1 196 ? 2.635 11.625 8.516 1 95 196 LEU A O 1
ATOM 1609 N N . GLU A 1 197 ? 2.732 9.547 7.914 1 84.69 197 GLU A N 1
ATOM 1610 C CA . GLU A 1 197 ? 3.326 9.148 9.188 1 84.69 197 GLU A CA 1
ATOM 1611 C C . GLU A 1 197 ? 4.82 8.875 9.031 1 84.69 197 GLU A C 1
ATOM 1613 O O . GLU A 1 197 ? 5.547 8.797 10.031 1 84.69 197 GLU A O 1
ATOM 1618 N N . GLY A 1 198 ? 5.309 8.773 7.922 1 88.25 198 GLY A N 1
ATOM 1619 C CA . GLY A 1 198 ? 6.734 8.516 7.777 1 88.25 198 GLY A CA 1
ATOM 1620 C C . GLY A 1 198 ? 7.566 9.781 7.73 1 88.25 198 GLY A C 1
ATOM 1621 O O . GLY A 1 198 ? 8.797 9.719 7.637 1 88.25 198 GLY A O 1
ATOM 1622 N N . ASP A 1 199 ? 6.879 10.883 7.895 1 91.75 199 ASP A N 1
ATOM 1623 C CA . ASP A 1 199 ? 7.555 12.18 7.836 1 91.75 199 ASP A CA 1
ATOM 1624 C C . ASP A 1 199 ? 6.762 13.25 8.578 1 91.75 199 ASP A C 1
ATOM 1626 O O . ASP A 1 199 ? 5.566 13.086 8.828 1 91.75 199 ASP A O 1
ATOM 1630 N N . ALA A 1 200 ? 7.453 14.273 9.031 1 95.25 200 ALA A N 1
ATOM 1631 C CA . ALA A 1 200 ? 6.859 15.438 9.688 1 95.25 200 ALA A CA 1
ATOM 1632 C C . ALA A 1 200 ? 7.762 16.656 9.547 1 95.25 200 ALA A C 1
ATOM 1634 O O . ALA A 1 200 ? 8.953 16.531 9.258 1 95.25 200 ALA A O 1
ATOM 1635 N N . THR A 1 201 ? 7.168 17.781 9.656 1 93.31 201 THR A N 1
ATOM 1636 C CA . THR A 1 201 ? 7.93 19.031 9.625 1 93.31 201 THR A CA 1
ATOM 1637 C C . THR A 1 201 ? 8.25 19.5 11.031 1 93.31 201 THR A C 1
ATOM 1639 O O . THR A 1 201 ? 7.398 19.438 11.93 1 93.31 201 THR A O 1
ATOM 1642 N N . PHE A 1 202 ? 9.484 19.922 11.18 1 95.38 202 PHE A N 1
ATOM 1643 C CA . PHE A 1 202 ? 9.93 20.5 12.445 1 95.38 202 PHE A CA 1
ATOM 1644 C C . PHE A 1 202 ? 10.461 21.906 12.242 1 95.38 202 PHE A C 1
ATOM 1646 O O . PHE A 1 202 ? 11.406 22.109 11.477 1 95.38 202 PHE A O 1
ATOM 1653 N N . ARG A 1 203 ? 9.859 22.891 12.867 1 94.62 203 ARG A N 1
ATOM 1654 C CA . ARG A 1 203 ? 10.281 24.281 12.789 1 94.62 203 ARG A CA 1
ATOM 1655 C C . ARG A 1 203 ? 10.656 24.812 14.164 1 94.62 203 ARG A C 1
ATOM 1657 O O . ARG A 1 203 ? 9.898 24.672 15.125 1 94.62 203 ARG A O 1
ATOM 1664 N N . PHE A 1 204 ? 11.805 25.391 14.242 1 96.44 204 PHE A N 1
ATOM 1665 C CA . PHE A 1 204 ? 12.312 25.844 15.531 1 96.44 204 PHE A CA 1
ATOM 1666 C C . PHE A 1 204 ? 12.367 27.375 15.586 1 96.44 204 PHE A C 1
ATOM 1668 O O . PHE A 1 204 ? 12.617 28.031 14.57 1 96.44 204 PHE A O 1
ATOM 1675 N N . CYS A 1 205 ? 12.148 27.844 16.766 1 95.88 205 CYS A N 1
ATOM 1676 C CA . CYS A 1 205 ? 12.367 29.266 17 1 95.88 205 CYS A CA 1
ATOM 1677 C C . CYS A 1 205 ? 13.836 29.641 16.812 1 95.88 205 CYS A C 1
ATOM 1679 O O . CYS A 1 205 ? 14.719 28.828 17.109 1 95.88 205 CYS A O 1
ATOM 1681 N N . THR A 1 206 ? 14.086 30.844 16.375 1 95.31 206 THR A N 1
ATOM 1682 C CA . THR A 1 206 ? 15.445 31.25 16.078 1 95.31 206 THR A CA 1
ATOM 1683 C C . THR A 1 206 ? 16.203 31.594 17.359 1 95.31 206 THR A C 1
ATOM 1685 O O . THR A 1 206 ? 17.438 31.453 17.406 1 95.31 206 THR A O 1
ATOM 1688 N N . GLU A 1 207 ? 15.492 32.031 18.406 1 95.88 207 GLU A N 1
ATOM 1689 C CA . GLU A 1 207 ? 16.109 32.344 19.688 1 95.88 207 GLU A CA 1
ATOM 1690 C C . GLU A 1 207 ? 15.844 31.25 20.719 1 95.88 207 GLU A C 1
ATOM 1692 O O . GLU A 1 207 ? 14.766 30.641 20.719 1 95.88 207 GLU A O 1
ATOM 1697 N N . PRO A 1 208 ? 16.859 31.047 21.578 1 96.38 208 PRO A N 1
ATOM 1698 C CA . PRO A 1 208 ? 16.609 30.078 22.641 1 96.38 208 PRO A CA 1
ATOM 1699 C C . PRO A 1 208 ? 15.453 30.484 23.562 1 96.38 208 PRO A C 1
ATOM 1701 O O . PRO A 1 208 ? 15.258 31.672 23.812 1 96.38 208 PRO A O 1
ATOM 1704 N N . TYR A 1 209 ? 14.797 29.547 24.031 1 96.12 209 TYR A N 1
ATOM 1705 C CA . TYR A 1 209 ? 13.602 29.781 24.844 1 96.12 209 TYR A CA 1
ATOM 1706 C C . TYR A 1 209 ? 13.961 30.375 26.188 1 96.12 209 TYR A C 1
ATOM 1708 O O . TYR A 1 209 ? 13.289 31.312 26.656 1 96.12 209 TYR A O 1
ATOM 1716 N N . GLU A 1 210 ? 14.961 29.844 26.875 1 94.56 210 GLU A N 1
ATOM 1717 C CA . GLU A 1 210 ? 15.359 30.312 28.203 1 94.56 210 GLU A CA 1
ATOM 1718 C C . GLU A 1 210 ? 16.562 31.234 28.125 1 94.56 210 GLU A C 1
ATOM 1720 O O . GLU A 1 210 ? 17.469 31.031 27.297 1 94.56 210 GLU A O 1
ATOM 1725 N N . PRO A 1 211 ? 16.75 32.188 29.062 1 94.69 211 PRO A N 1
ATOM 1726 C CA . PRO A 1 211 ? 15.695 32.688 29.953 1 94.69 211 PRO A CA 1
ATOM 1727 C C . PRO A 1 211 ? 14.516 33.281 29.203 1 94.69 211 PRO A C 1
ATOM 1729 O O . PRO A 1 211 ? 14.711 34.031 28.234 1 94.69 211 PRO A O 1
ATOM 1732 N N . PHE A 1 212 ? 13.359 32.969 29.609 1 90.88 212 PHE A N 1
ATOM 1733 C CA . PHE A 1 212 ? 12.156 33.375 28.891 1 90.88 212 PHE A CA 1
ATOM 1734 C C . PHE A 1 212 ? 11.984 34.875 28.953 1 90.88 212 PHE A C 1
ATOM 1736 O O . PHE A 1 212 ? 12.219 35.5 29.984 1 90.88 212 PHE A O 1
ATOM 1743 N N . ASN A 1 213 ? 11.711 35.438 27.828 1 90 213 ASN A N 1
ATOM 1744 C CA . ASN A 1 213 ? 11.406 36.875 27.656 1 90 213 ASN A CA 1
ATOM 1745 C C . ASN A 1 213 ? 10.234 37.062 26.688 1 90 213 ASN A C 1
ATOM 1747 O O . ASN A 1 213 ? 10.391 36.906 25.484 1 90 213 ASN A O 1
ATOM 1751 N N . ALA A 1 214 ? 9.109 37.438 27.156 1 85.56 214 ALA A N 1
ATOM 1752 C CA . ALA A 1 214 ? 7.875 37.562 26.391 1 85.56 214 ALA A CA 1
ATOM 1753 C C . ALA A 1 214 ? 7.98 38.656 25.344 1 85.56 214 ALA A C 1
ATOM 1755 O O . ALA A 1 214 ? 7.207 38.688 24.375 1 85.56 214 ALA A O 1
ATOM 1756 N N . SER A 1 215 ? 8.883 39.562 25.547 1 86.12 215 SER A N 1
ATOM 1757 C CA . SER A 1 215 ? 9.023 40.688 24.609 1 86.12 215 SER A CA 1
ATOM 1758 C C . SER A 1 215 ? 9.75 40.25 23.344 1 86.12 215 SER A C 1
ATOM 1760 O O . SER A 1 215 ? 9.727 40.969 22.344 1 86.12 215 SER A O 1
ATOM 1762 N N . ILE A 1 216 ? 10.383 39.125 23.469 1 90.5 216 ILE A N 1
ATOM 1763 C CA . ILE A 1 216 ? 11.102 38.625 22.297 1 90.5 216 ILE A CA 1
ATOM 1764 C C . ILE A 1 216 ? 10.281 37.5 21.641 1 90.5 216 ILE A C 1
ATOM 1766 O O . ILE A 1 216 ? 10.359 36.344 22.031 1 90.5 216 ILE A O 1
ATOM 1770 N N . LEU A 1 217 ? 9.586 37.812 20.625 1 87.62 217 LEU A N 1
ATOM 1771 C CA . LEU A 1 217 ? 8.656 36.906 19.953 1 87.62 217 LEU A CA 1
ATOM 1772 C C . LEU A 1 217 ? 9.391 35.688 19.391 1 87.62 217 LEU A C 1
ATOM 1774 O O . LEU A 1 217 ? 8.867 34.562 19.422 1 87.62 217 LEU A O 1
ATOM 1778 N N . GLU A 1 218 ? 10.562 35.812 18.938 1 92.12 218 GLU A N 1
ATOM 1779 C CA . GLU A 1 218 ? 11.352 34.781 18.266 1 92.12 218 GLU A CA 1
ATOM 1780 C C . GLU A 1 218 ? 11.703 33.656 19.234 1 92.12 218 GLU A C 1
ATOM 1782 O O . GLU A 1 218 ? 12.156 32.594 18.797 1 92.12 218 GLU A O 1
ATOM 1787 N N . LYS A 1 219 ? 11.43 33.875 20.531 1 92.12 219 LYS A N 1
ATOM 1788 C CA . LYS A 1 219 ? 11.734 32.844 21.531 1 92.12 219 LYS A CA 1
ATOM 1789 C C . LYS A 1 219 ? 10.609 31.828 21.625 1 92.12 219 LYS A C 1
ATOM 1791 O O . LYS A 1 219 ? 10.828 30.688 22.047 1 92.12 219 LYS A O 1
ATOM 1796 N N . TYR A 1 220 ? 9.438 32.312 21.188 1 90 220 TYR A N 1
ATOM 1797 C CA . TYR A 1 220 ? 8.344 31.391 21.484 1 90 220 TYR A CA 1
ATOM 1798 C C . TYR A 1 220 ? 7.32 31.359 20.359 1 90 220 TYR A C 1
ATOM 1800 O O . TYR A 1 220 ? 6.371 30.578 20.391 1 90 220 TYR A O 1
ATOM 1808 N N . VAL A 1 221 ? 7.531 32.125 19.344 1 87.19 221 VAL A N 1
ATOM 1809 C CA . VAL A 1 221 ? 6.664 32.125 18.172 1 87.19 221 VAL A CA 1
ATOM 1810 C C . VAL A 1 221 ? 7.461 31.672 16.953 1 87.19 221 VAL A C 1
ATOM 1812 O O . VAL A 1 221 ? 8.523 32.219 16.656 1 87.19 221 VAL A O 1
ATOM 1815 N N . ILE A 1 222 ? 6.938 30.641 16.359 1 88 222 ILE A N 1
ATOM 1816 C CA . ILE A 1 222 ? 7.543 30.156 15.125 1 88 222 ILE A CA 1
ATOM 1817 C C . ILE A 1 222 ? 7.145 31.047 13.953 1 88 222 ILE A C 1
ATOM 1819 O O . ILE A 1 222 ? 5.977 31.078 13.555 1 88 222 ILE A O 1
ATOM 1823 N N . GLY A 1 223 ? 8 31.766 13.391 1 80.75 223 GLY A N 1
ATOM 1824 C CA . GLY A 1 223 ? 7.727 32.688 12.289 1 80.75 223 GLY A CA 1
ATOM 1825 C C . GLY A 1 223 ? 8.156 32.125 10.938 1 80.75 223 GLY A C 1
ATOM 1826 O O . GLY A 1 223 ? 8.445 30.938 10.812 1 80.75 223 GLY A O 1
ATOM 1827 N N . LYS A 1 224 ? 8.117 33 9.977 1 77.81 224 LYS A N 1
ATOM 1828 C CA . LYS A 1 224 ? 8.508 32.656 8.609 1 77.81 224 LYS A CA 1
ATOM 1829 C C . LYS A 1 224 ? 9.984 32.281 8.531 1 77.81 224 LYS A C 1
ATOM 1831 O O . LYS A 1 224 ? 10.375 31.438 7.73 1 77.81 224 LYS A O 1
ATOM 1836 N N . ASP A 1 225 ? 10.742 32.938 9.414 1 84.75 225 ASP A N 1
ATOM 1837 C CA . ASP A 1 225 ? 12.188 32.688 9.414 1 84.75 225 ASP A CA 1
ATOM 1838 C C . ASP A 1 225 ? 12.578 31.641 10.453 1 84.75 225 ASP A C 1
ATOM 1840 O O . ASP A 1 225 ? 13.602 31.781 11.117 1 84.75 225 ASP A O 1
ATOM 1844 N N . TYR A 1 226 ? 11.844 30.703 10.57 1 90.38 226 TYR A N 1
ATOM 1845 C CA . TYR A 1 226 ? 12.109 29.672 11.555 1 90.38 226 TYR A CA 1
ATOM 1846 C C . TYR A 1 226 ? 13.438 28.969 11.266 1 90.38 226 TYR A C 1
ATOM 1848 O O . TYR A 1 226 ? 13.938 29.016 10.141 1 90.38 226 TYR A O 1
ATOM 1856 N N . LEU A 1 227 ? 14.031 28.406 12.305 1 92.94 227 LEU A N 1
ATOM 1857 C CA . LEU A 1 227 ? 15.234 27.578 12.18 1 92.94 227 LEU A CA 1
ATOM 1858 C C . LEU A 1 227 ? 14.875 26.156 11.766 1 92.94 227 LEU A C 1
ATOM 1860 O O . LEU A 1 227 ? 14.102 25.484 12.445 1 92.94 227 LEU A O 1
ATOM 1864 N N . PRO A 1 228 ? 15.414 25.734 10.617 1 91.81 228 PRO A N 1
ATOM 1865 C CA . PRO A 1 228 ? 15.117 24.359 10.188 1 91.81 228 PRO A CA 1
ATOM 1866 C C . PRO A 1 228 ? 15.797 23.312 11.062 1 91.81 228 PRO A C 1
ATOM 1868 O O . PRO A 1 228 ? 16.797 23.609 11.727 1 91.81 228 PRO A O 1
ATOM 1871 N N . ALA A 1 229 ? 15.352 22.109 11.039 1 92.31 229 ALA A N 1
ATOM 1872 C CA . ALA A 1 229 ? 15.781 21.016 11.906 1 92.31 229 ALA A CA 1
ATOM 1873 C C . ALA A 1 229 ? 17.266 20.703 11.695 1 92.31 229 ALA A C 1
ATOM 1875 O O . ALA A 1 229 ? 17.969 20.344 12.641 1 92.31 229 ALA A O 1
ATOM 1876 N N . TYR A 1 230 ? 17.75 20.828 10.469 1 91.44 230 TYR A N 1
ATOM 1877 C CA . TYR A 1 230 ? 19.125 20.422 10.164 1 91.44 230 TYR A CA 1
ATOM 1878 C C . TYR A 1 230 ? 20.125 21.375 10.82 1 91.44 230 TYR A C 1
ATOM 1880 O O . TYR A 1 230 ? 21.312 21.078 10.883 1 91.44 230 TYR A O 1
ATOM 1888 N N . LYS A 1 231 ? 19.672 22.484 11.336 1 92.94 231 LYS A N 1
ATOM 1889 C CA . LYS A 1 231 ? 20.547 23.438 12.016 1 92.94 231 LYS A CA 1
ATOM 1890 C C . LYS A 1 231 ? 20.5 23.25 13.531 1 92.94 231 LYS A C 1
ATOM 1892 O O . LYS A 1 231 ? 21.172 23.953 14.273 1 92.94 231 LYS A O 1
ATOM 1897 N N . VAL A 1 232 ? 19.703 22.344 13.984 1 95.38 232 VAL A N 1
ATOM 1898 C CA . VAL A 1 232 ? 19.578 22.062 15.406 1 95.38 232 VAL A CA 1
ATOM 1899 C C . VAL A 1 232 ? 20.547 20.953 15.805 1 95.38 232 VAL A C 1
ATOM 1901 O O . VAL A 1 232 ? 20.516 19.859 15.234 1 95.38 232 VAL A O 1
ATOM 1904 N N . ARG A 1 233 ? 21.328 21.109 16.797 1 94.38 233 ARG A N 1
ATOM 1905 C CA . ARG A 1 233 ? 22.469 20.281 17.172 1 94.38 233 ARG A CA 1
ATOM 1906 C C . ARG A 1 233 ? 22.047 18.844 17.422 1 94.38 233 ARG A C 1
ATOM 1908 O O . ARG A 1 233 ? 22.75 17.906 17.031 1 94.38 233 ARG A O 1
ATOM 1915 N N . GLU A 1 234 ? 20.891 18.656 18.125 1 95.69 234 GLU A N 1
ATOM 1916 C CA . GLU A 1 234 ? 20.453 17.328 18.531 1 95.69 234 GLU A CA 1
ATOM 1917 C C . GLU A 1 234 ? 19.891 16.547 17.359 1 95.69 234 GLU A C 1
ATOM 1919 O O . GLU A 1 234 ? 19.859 15.312 17.391 1 95.69 234 GLU A O 1
ATOM 1924 N N . MET A 1 235 ? 19.516 17.203 16.266 1 95.38 235 MET A N 1
ATOM 1925 C CA . MET A 1 235 ? 18.891 16.531 15.117 1 95.38 235 MET A CA 1
ATOM 1926 C C . MET A 1 235 ? 19.859 16.438 13.945 1 95.38 235 MET A C 1
ATOM 1928 O O . MET A 1 235 ? 19.797 15.508 13.141 1 95.38 235 MET A O 1
ATOM 1932 N N . GLN A 1 236 ? 20.75 17.328 13.844 1 95.5 236 GLN A N 1
ATOM 1933 C CA . GLN A 1 236 ? 21.672 17.531 12.719 1 95.5 236 GLN A CA 1
ATOM 1934 C C . GLN A 1 236 ? 22.438 16.25 12.406 1 95.5 236 GLN A C 1
ATOM 1936 O O . GLN A 1 236 ? 22.578 15.875 11.242 1 95.5 236 GLN A O 1
ATOM 1941 N N . PRO A 1 237 ? 22.953 15.539 13.445 1 95.88 237 PRO A N 1
ATOM 1942 C CA . PRO A 1 237 ? 23.766 14.359 13.125 1 95.88 237 PRO A CA 1
ATOM 1943 C C . PRO A 1 237 ? 22.969 13.305 12.344 1 95.88 237 PRO A C 1
ATOM 1945 O O . PRO A 1 237 ? 23.516 12.656 11.445 1 95.88 237 PRO A O 1
ATOM 1948 N N . TYR A 1 238 ? 21.719 13.117 12.68 1 96.75 238 TYR A N 1
ATOM 1949 C CA . TYR A 1 238 ? 20.875 12.156 11.984 1 96.75 238 TYR A CA 1
ATOM 1950 C C . TYR A 1 238 ? 20.547 12.633 10.57 1 96.75 238 TYR A C 1
ATOM 1952 O O . TYR A 1 238 ? 20.547 11.836 9.625 1 96.75 238 TYR A O 1
ATOM 1960 N N . LEU A 1 239 ? 20.266 13.93 10.453 1 95.38 239 LEU A N 1
ATOM 1961 C CA . LEU A 1 239 ? 19.875 14.508 9.172 1 95.38 239 LEU A CA 1
ATOM 1962 C C . LEU A 1 239 ? 21.047 14.508 8.195 1 95.38 239 LEU A C 1
ATOM 1964 O O . LEU A 1 239 ? 20.859 14.359 6.984 1 95.38 239 LEU A O 1
ATOM 1968 N N . LYS A 1 240 ? 22.234 14.664 8.688 1 95.06 240 LYS A N 1
ATOM 1969 C CA . LYS A 1 240 ? 23.438 14.602 7.863 1 95.06 240 LYS A CA 1
ATOM 1970 C C . LYS A 1 240 ? 23.609 13.211 7.246 1 95.06 240 LYS A C 1
ATOM 1972 O O . LYS A 1 240 ? 24.234 13.062 6.203 1 95.06 240 LYS A O 1
ATOM 1977 N N . LEU A 1 241 ? 23.062 12.219 7.965 1 96 241 LEU A N 1
ATOM 1978 C CA . LEU A 1 241 ? 23.109 10.852 7.465 1 96 241 LEU A CA 1
ATOM 1979 C C . LEU A 1 241 ? 21.859 10.531 6.637 1 96 241 LEU A C 1
ATOM 1981 O O . LEU A 1 241 ? 21.5 9.367 6.488 1 96 241 LEU A O 1
ATOM 1985 N N . SER A 1 242 ? 21.094 11.555 6.203 1 94.5 242 SER A N 1
ATOM 1986 C CA . SER A 1 242 ? 19.984 11.508 5.258 1 94.5 242 SER A CA 1
ATOM 1987 C C . SER A 1 242 ? 18.75 10.875 5.887 1 94.5 242 SER A C 1
ATOM 1989 O O . SER A 1 242 ? 17.859 10.391 5.18 1 94.5 242 SER A O 1
ATOM 1991 N N . HIS A 1 243 ? 18.734 10.789 7.211 1 96.19 243 HIS A N 1
ATOM 1992 C CA . HIS A 1 243 ? 17.5 10.383 7.848 1 96.19 243 HIS A CA 1
ATOM 1993 C C . HIS A 1 243 ? 16.422 11.461 7.699 1 96.19 243 HIS A C 1
ATOM 1995 O O . HIS A 1 243 ? 16.75 12.641 7.57 1 96.19 243 HIS A O 1
ATOM 2001 N N . LYS A 1 244 ? 15.219 11.07 7.719 1 94.5 244 LYS A N 1
ATOM 2002 C CA . LYS A 1 244 ? 14.117 12.023 7.699 1 94.5 244 LYS A CA 1
ATOM 2003 C C . LYS A 1 244 ? 13.992 12.742 9.039 1 94.5 244 LYS A C 1
ATOM 2005 O O . LYS A 1 244 ? 14.375 12.203 10.078 1 94.5 244 LYS A O 1
ATOM 2010 N N . PRO A 1 245 ? 13.43 13.898 8.992 1 95 245 PRO A N 1
ATOM 2011 C CA . PRO A 1 245 ? 13.273 14.664 10.227 1 95 245 PRO A CA 1
ATOM 2012 C C . PRO A 1 245 ? 12.5 13.906 11.305 1 95 245 PRO A C 1
ATOM 2014 O O . PRO A 1 245 ? 12.867 13.953 12.477 1 95 245 PRO A O 1
ATOM 2017 N N . LYS A 1 246 ? 11.508 13.188 10.945 1 96.69 246 LYS A N 1
ATOM 2018 C CA . LYS A 1 246 ? 10.75 12.422 11.938 1 96.69 246 LYS A CA 1
ATOM 2019 C C . LYS A 1 246 ? 11.617 11.344 12.586 1 96.69 246 LYS A C 1
ATOM 2021 O O . LYS A 1 246 ? 11.555 11.141 13.797 1 96.69 246 LYS A O 1
ATOM 2026 N N . ASP A 1 247 ? 12.352 10.648 11.727 1 96.88 247 ASP A N 1
ATOM 2027 C CA . ASP A 1 247 ? 13.227 9.609 12.25 1 96.88 247 ASP A CA 1
ATOM 2028 C C . ASP A 1 247 ? 14.289 10.203 13.172 1 96.88 247 ASP A C 1
ATOM 2030 O O . ASP A 1 247 ? 14.656 9.586 14.18 1 96.88 247 ASP A O 1
ATOM 2034 N N . ALA A 1 248 ? 14.82 11.367 12.766 1 96.81 248 ALA A N 1
ATOM 2035 C CA . ALA A 1 248 ? 15.789 12.062 13.602 1 96.81 248 ALA A CA 1
ATOM 2036 C C . ALA A 1 248 ? 15.188 12.43 14.961 1 96.81 248 ALA A C 1
ATOM 2038 O O . ALA A 1 248 ? 15.805 12.219 16 1 96.81 248 ALA A O 1
ATOM 2039 N N . PHE A 1 249 ? 14 12.961 14.977 1 97.62 249 PHE A N 1
ATOM 2040 C CA . PHE A 1 249 ? 13.273 13.305 16.188 1 97.62 249 PHE A CA 1
ATOM 2041 C C . PHE A 1 249 ? 13.062 12.078 17.062 1 97.62 249 PHE A C 1
ATOM 2043 O O . PHE A 1 249 ? 13.328 12.102 18.266 1 97.62 249 PHE A O 1
ATOM 2050 N N . ASP A 1 250 ? 12.547 10.992 16.438 1 97.81 250 ASP A N 1
ATOM 2051 C CA . ASP A 1 250 ? 12.281 9.758 17.172 1 97.81 250 ASP A CA 1
ATOM 2052 C C . ASP A 1 250 ? 13.555 9.219 17.828 1 97.81 250 ASP A C 1
ATOM 2054 O O . ASP A 1 250 ? 13.539 8.781 18.969 1 97.81 250 ASP A O 1
ATOM 2058 N N . ALA A 1 251 ? 14.602 9.211 17.016 1 97.31 251 ALA A N 1
ATOM 2059 C CA . ALA A 1 251 ? 15.883 8.734 17.547 1 97.31 251 ALA A CA 1
ATOM 2060 C C . ALA A 1 251 ? 16.328 9.57 18.734 1 97.31 251 ALA A C 1
ATOM 2062 O O . ALA A 1 251 ? 16.812 9.023 19.734 1 97.31 251 ALA A O 1
ATOM 2063 N N . TYR A 1 252 ? 16.203 10.883 18.672 1 96.94 252 TYR A N 1
ATOM 2064 C CA . TYR A 1 252 ? 16.547 11.758 19.781 1 96.94 252 TYR A CA 1
ATOM 2065 C C . TYR A 1 252 ? 15.703 11.445 21 1 96.94 252 TYR A C 1
ATOM 2067 O O . TYR A 1 252 ? 16.234 11.328 22.109 1 96.94 252 TYR A O 1
ATOM 2075 N N . ILE A 1 253 ? 14.406 11.32 20.797 1 97.31 253 ILE A N 1
ATOM 2076 C CA . ILE A 1 253 ? 13.492 11.016 21.891 1 97.31 253 ILE A CA 1
ATOM 2077 C C . ILE A 1 253 ? 13.914 9.711 22.562 1 97.31 253 ILE A C 1
ATOM 2079 O O . ILE A 1 253 ? 13.922 9.617 23.797 1 97.31 253 ILE A O 1
ATOM 2083 N N . ARG A 1 254 ? 14.273 8.734 21.781 1 96.56 254 ARG A N 1
ATOM 2084 C CA . ARG A 1 254 ? 14.727 7.469 22.344 1 96.56 254 ARG A CA 1
ATOM 2085 C C . ARG A 1 254 ? 16.031 7.645 23.109 1 96.56 254 ARG A C 1
ATOM 2087 O O . ARG A 1 254 ? 16.266 6.965 24.109 1 96.56 254 ARG A O 1
ATOM 2094 N N . SER A 1 255 ? 16.891 8.523 22.641 1 95.5 255 SER A N 1
ATOM 2095 C CA . SER A 1 255 ? 18.188 8.75 23.281 1 95.5 255 SER A CA 1
ATOM 2096 C C . SER A 1 255 ? 18.016 9.305 24.688 1 95.5 255 SER A C 1
ATOM 2098 O O . SER A 1 255 ? 18.906 9.148 25.547 1 95.5 255 SER A O 1
ATOM 2100 N N . ILE A 1 256 ? 16.891 9.953 24.969 1 95.06 256 ILE A N 1
ATOM 2101 C CA . ILE A 1 256 ? 16.641 10.461 26.312 1 95.06 256 ILE A CA 1
ATOM 2102 C C . ILE A 1 256 ? 15.664 9.539 27.047 1 95.06 256 ILE A C 1
ATOM 2104 O O . ILE A 1 256 ? 14.93 9.984 27.922 1 95.06 256 ILE A O 1
ATOM 2108 N N . GLU A 1 257 ? 15.477 8.328 26.531 1 95.25 257 GLU A N 1
ATOM 2109 C CA . GLU A 1 257 ? 14.789 7.203 27.156 1 95.25 257 GLU A CA 1
ATOM 2110 C C . GLU A 1 257 ? 13.281 7.434 27.188 1 95.25 257 GLU A C 1
ATOM 2112 O O . GLU A 1 257 ? 12.625 7.145 28.188 1 95.25 257 GLU A O 1
ATOM 2117 N N . LYS A 1 258 ? 12.805 8.062 26.203 1 95.81 258 LYS A N 1
ATOM 2118 C CA . LYS A 1 258 ? 11.359 8.219 26 1 95.81 258 LYS A CA 1
ATOM 2119 C C . LYS A 1 258 ? 10.891 7.477 24.75 1 95.81 258 LYS A C 1
ATOM 2121 O O . LYS A 1 258 ? 11.703 7.113 23.906 1 95.81 258 LYS A O 1
ATOM 2126 N N . ASP A 1 259 ? 9.617 7.199 24.719 1 95.25 259 ASP A N 1
ATOM 2127 C CA . ASP A 1 259 ? 9.031 6.461 23.594 1 95.25 259 ASP A CA 1
ATOM 2128 C C . ASP A 1 259 ? 8.305 7.402 22.641 1 95.25 259 ASP A C 1
ATOM 2130 O O . ASP A 1 259 ? 7.238 7.93 22.969 1 95.25 259 ASP A O 1
ATOM 2134 N N . PRO A 1 260 ? 8.797 7.527 21.453 1 96.44 260 PRO A N 1
ATOM 2135 C CA . PRO A 1 260 ? 8.148 8.453 20.531 1 96.44 260 PRO A CA 1
ATOM 2136 C C . PRO A 1 260 ? 6.785 7.953 20.047 1 96.44 260 PRO A C 1
ATOM 2138 O O . PRO A 1 260 ? 5.973 8.742 19.562 1 96.44 260 PRO A O 1
ATOM 2141 N N . SER A 1 261 ? 6.516 6.629 20.125 1 95.06 261 SER A N 1
ATOM 2142 C CA . SER A 1 261 ? 5.262 6.07 19.625 1 95.06 261 SER A CA 1
ATOM 2143 C C . SER A 1 261 ? 4.059 6.691 20.328 1 95.06 261 SER A C 1
ATOM 2145 O O . SER A 1 261 ? 3.006 6.883 19.719 1 95.06 261 SER A O 1
ATOM 2147 N N . ALA A 1 262 ? 4.203 7.027 21.562 1 95.75 262 ALA A N 1
ATOM 2148 C CA . ALA A 1 262 ? 3.123 7.641 22.328 1 95.75 262 ALA A CA 1
ATOM 2149 C C . ALA A 1 262 ? 2.789 9.031 21.797 1 95.75 262 ALA A C 1
ATOM 2151 O O . ALA A 1 262 ? 1.624 9.438 21.797 1 95.75 262 ALA A O 1
ATOM 2152 N N . ILE A 1 263 ? 3.785 9.758 21.422 1 96.62 263 ILE A N 1
ATOM 2153 C CA . ILE A 1 263 ? 3.602 11.094 20.859 1 96.62 263 ILE A CA 1
ATOM 2154 C C . ILE A 1 263 ? 2.783 11.016 19.578 1 96.62 263 ILE A C 1
ATOM 2156 O O . ILE A 1 263 ? 1.788 11.727 19.422 1 96.62 263 ILE A O 1
ATOM 2160 N N . TRP A 1 264 ? 3.188 10.117 18.781 1 97.12 264 TRP A N 1
ATOM 2161 C CA . TRP A 1 264 ? 2.533 10.016 17.484 1 97.12 264 TRP A CA 1
ATOM 2162 C C . TRP A 1 264 ? 1.112 9.484 17.625 1 97.12 264 TRP A C 1
ATOM 2164 O O . TRP A 1 264 ? 0.221 9.859 16.859 1 97.12 264 TRP A O 1
ATOM 2174 N N . GLN A 1 265 ? 0.875 8.617 18.594 1 95.81 265 GLN A N 1
ATOM 2175 C CA . GLN A 1 265 ? -0.492 8.195 18.875 1 95.81 265 GLN A CA 1
ATOM 2176 C C . GLN A 1 265 ? -1.363 9.375 19.281 1 95.81 265 GLN A C 1
ATOM 2178 O O . GLN A 1 265 ? -2.512 9.492 18.844 1 95.81 265 GLN A O 1
ATOM 2183 N N . GLN A 1 266 ? -0.83 10.258 20.125 1 95.94 266 GLN A N 1
ATOM 2184 C CA . GLN A 1 266 ? -1.569 11.445 20.516 1 95.94 266 GLN A CA 1
ATOM 2185 C C . GLN A 1 266 ? -1.88 12.336 19.328 1 95.94 266 GLN A C 1
ATOM 2187 O O . GLN A 1 266 ? -2.965 12.914 19.234 1 95.94 266 GLN A O 1
ATOM 2192 N N . VAL A 1 267 ? -0.944 12.406 18.422 1 96.31 267 VAL A N 1
ATOM 2193 C CA . VAL A 1 267 ? -1.133 13.211 17.219 1 96.31 267 VAL A CA 1
ATOM 2194 C C . VAL A 1 267 ? -2.307 12.656 16.422 1 96.31 267 VAL A C 1
ATOM 2196 O O . VAL A 1 267 ? -3.191 13.406 16 1 96.31 267 VAL A O 1
ATOM 2199 N N . ARG A 1 268 ? -2.332 11.359 16.203 1 95.75 268 ARG A N 1
ATOM 2200 C CA . ARG A 1 268 ? -3.424 10.727 15.477 1 95.75 268 ARG A CA 1
ATOM 2201 C C . ARG A 1 268 ? -4.758 10.961 16.172 1 95.75 268 ARG A C 1
ATOM 2203 O O . ARG A 1 268 ? -5.754 11.297 15.531 1 95.75 268 ARG A O 1
ATOM 2210 N N . ASP A 1 269 ? -4.723 10.789 17.453 1 94.19 269 ASP A N 1
ATOM 2211 C CA . ASP A 1 269 ? -5.941 10.977 18.25 1 94.19 269 ASP A CA 1
ATOM 2212 C C . ASP A 1 269 ? -6.453 12.406 18.141 1 94.19 269 ASP A C 1
ATOM 2214 O O . ASP A 1 269 ? -7.664 12.641 18.078 1 94.19 269 ASP A O 1
ATOM 2218 N N . ALA A 1 270 ? -5.535 13.32 18.156 1 93.38 270 ALA A N 1
ATOM 2219 C CA . ALA A 1 270 ? -5.91 14.727 18.078 1 93.38 270 ALA A CA 1
ATOM 2220 C C . ALA A 1 270 ? -6.602 15.039 16.75 1 93.38 270 ALA A C 1
ATOM 2222 O O . ALA A 1 270 ? -7.656 15.68 16.719 1 93.38 270 ALA A O 1
ATOM 2223 N N . VAL A 1 271 ? -6.031 14.562 15.648 1 94.44 271 VAL A N 1
ATOM 2224 C CA . VAL A 1 271 ? -6.609 14.797 14.336 1 94.44 271 VAL A CA 1
ATOM 2225 C C . VAL A 1 271 ? -7.988 14.148 14.25 1 94.44 271 VAL A C 1
ATOM 2227 O O . VAL A 1 271 ? -8.953 14.773 13.797 1 94.44 271 VAL A O 1
ATOM 2230 N N . GLU A 1 272 ? -8.047 12.914 14.703 1 94 272 GLU A N 1
ATOM 2231 C CA . GLU A 1 272 ? -9.312 12.195 14.719 1 94 272 GLU A CA 1
ATOM 2232 C C . GLU A 1 272 ? -10.375 12.953 15.508 1 94 272 GLU A C 1
ATOM 2234 O O . GLU A 1 272 ? -11.5 13.125 15.039 1 94 272 GLU A O 1
ATOM 2239 N N . SER A 1 273 ? -10 13.414 16.656 1 90.69 273 SER A N 1
ATOM 2240 C CA . SER A 1 273 ? -10.93 14.094 17.547 1 90.69 273 SER A CA 1
ATOM 2241 C C . SER A 1 273 ? -11.453 15.383 16.922 1 90.69 273 SER A C 1
ATOM 2243 O O . SER A 1 273 ? -12.641 15.695 17.031 1 90.69 273 SER A O 1
ATOM 2245 N N . VAL A 1 274 ? -10.617 16.078 16.266 1 89.88 274 VAL A N 1
ATOM 2246 C CA . VAL A 1 274 ? -11 17.344 15.656 1 89.88 274 VAL A CA 1
ATOM 2247 C C . VAL A 1 274 ? -12.062 17.094 14.594 1 89.88 274 VAL A C 1
ATOM 2249 O O . VAL A 1 274 ? -13.109 17.75 14.586 1 89.88 274 VAL A O 1
ATOM 2252 N N . TYR A 1 275 ? -11.875 16.188 13.75 1 92.06 275 TYR A N 1
ATOM 2253 C CA . TYR A 1 275 ? -12.828 15.945 12.664 1 92.06 275 TYR A CA 1
ATOM 2254 C C . TYR A 1 275 ? -14.117 15.344 13.195 1 92.06 275 TYR A C 1
ATOM 2256 O O . TYR A 1 275 ? -15.211 15.695 12.742 1 92.06 275 TYR A O 1
ATOM 2264 N N . LEU A 1 276 ? -14 14.461 14.18 1 91.62 276 LEU A N 1
ATOM 2265 C CA . LEU A 1 276 ? -15.203 13.859 14.734 1 91.62 276 LEU A CA 1
ATOM 2266 C C . LEU A 1 276 ? -16.062 14.906 15.438 1 91.62 276 LEU A C 1
ATOM 2268 O O . LEU A 1 276 ? -17.297 14.852 15.383 1 91.62 276 LEU A O 1
ATOM 2272 N N . THR A 1 277 ? -15.422 15.859 16.047 1 87.25 277 THR A N 1
ATOM 2273 C CA . THR A 1 277 ? -16.141 16.891 16.781 1 87.25 277 THR A CA 1
ATOM 2274 C C . THR A 1 277 ? -16.766 17.906 15.82 1 87.25 277 THR A C 1
ATOM 2276 O O . THR A 1 277 ? -17.828 18.469 16.109 1 87.25 277 THR A O 1
ATOM 2279 N N . ARG A 1 278 ? -16.156 18.047 14.68 1 88.31 278 ARG A N 1
ATOM 2280 C CA . ARG A 1 278 ? -16.609 19.109 13.773 1 88.31 278 ARG A CA 1
ATOM 2281 C C . ARG A 1 278 ? -17.453 18.531 12.648 1 88.31 278 ARG A C 1
ATOM 2283 O O . ARG A 1 278 ? -17.953 19.281 11.789 1 88.31 278 ARG A O 1
ATOM 2290 N N . LEU A 1 279 ? -17.719 17.328 12.633 1 91.12 279 LEU A N 1
ATOM 2291 C CA . LEU A 1 279 ? -18.438 16.656 11.547 1 91.12 279 LEU A CA 1
ATOM 2292 C C . LEU A 1 279 ? -19.797 17.281 11.328 1 91.12 279 LEU A C 1
ATOM 2294 O O . LEU A 1 279 ? -20.188 17.578 10.188 1 91.12 279 LEU A O 1
ATOM 2298 N N . ASP A 1 280 ? -20.484 17.562 12.406 1 89.62 280 ASP A N 1
ATOM 2299 C CA . ASP A 1 280 ? -21.844 18.109 12.32 1 89.62 280 ASP A CA 1
ATOM 2300 C C . ASP A 1 280 ? -21.844 19.5 11.672 1 89.62 280 ASP A C 1
ATOM 2302 O O . ASP A 1 280 ? -22.797 19.859 10.992 1 89.62 280 ASP A O 1
ATOM 2306 N N . ALA A 1 281 ? -20.781 20.219 11.883 1 89.81 281 ALA A N 1
ATOM 2307 C CA . ALA A 1 281 ? -20.672 21.562 11.32 1 89.81 281 ALA A CA 1
ATOM 2308 C C . ALA A 1 281 ? -20.312 21.5 9.836 1 89.81 281 ALA A C 1
ATOM 2310 O O . ALA A 1 281 ? -20.703 22.375 9.07 1 89.81 281 ALA A O 1
ATOM 2311 N N . ILE A 1 282 ? -19.656 20.469 9.391 1 93.44 282 ILE A N 1
ATOM 2312 C CA . ILE A 1 282 ? -19.141 20.359 8.031 1 93.44 282 ILE A CA 1
ATOM 2313 C C . ILE A 1 282 ? -20.203 19.75 7.125 1 93.44 282 ILE A C 1
ATOM 2315 O O . ILE A 1 282 ? -20.391 20.188 5.984 1 93.44 282 ILE A O 1
ATOM 2319 N N . LEU A 1 283 ? -20.969 18.859 7.594 1 94.25 283 LEU A N 1
ATOM 2320 C CA . LEU A 1 283 ? -21.844 18 6.812 1 94.25 283 LEU A CA 1
ATOM 2321 C C . LEU A 1 283 ? -22.891 18.812 6.055 1 94.25 283 LEU A C 1
ATOM 2323 O O . LEU A 1 283 ? -23.156 18.547 4.883 1 94.25 283 LEU A O 1
ATOM 2327 N N . PRO A 1 284 ? -23.5 19.891 6.656 1 94 284 PRO A N 1
ATOM 2328 C CA . PRO A 1 284 ? -24.484 20.672 5.91 1 94 284 PRO A CA 1
ATOM 2329 C C . PRO A 1 284 ? -23.906 21.297 4.645 1 94 284 PRO A C 1
ATOM 2331 O O . PRO A 1 284 ? -24.641 21.516 3.672 1 94 284 PRO A O 1
ATOM 2334 N N . TYR A 1 285 ? -22.656 21.562 4.633 1 93.62 285 TYR A N 1
ATOM 2335 C CA . TYR A 1 285 ? -22.016 22.188 3.477 1 93.62 285 TYR A CA 1
ATOM 2336 C C . TYR A 1 285 ? -21.703 21.156 2.408 1 93.62 285 TYR A C 1
ATOM 2338 O O . TYR A 1 285 ? -21.891 21.391 1.216 1 93.62 285 TYR A O 1
ATOM 2346 N N . VAL A 1 286 ? -21.234 20.016 2.814 1 94.06 286 VAL A N 1
ATOM 2347 C CA . VAL A 1 286 ? -20.891 18.953 1.882 1 94.06 286 VAL A CA 1
ATOM 2348 C C . VAL A 1 286 ? -22.156 18.391 1.244 1 94.06 286 VAL A C 1
ATOM 2350 O O . VAL A 1 286 ? -22.156 18.031 0.064 1 94.06 286 VAL A O 1
ATOM 2353 N N . ASN A 1 287 ? -23.234 18.359 1.975 1 92.75 287 ASN A N 1
ATOM 2354 C CA . ASN A 1 287 ? -24.484 17.75 1.526 1 92.75 287 ASN A CA 1
ATOM 2355 C C . ASN A 1 287 ? -25.156 18.578 0.441 1 92.75 287 ASN A C 1
ATOM 2357 O O . ASN A 1 287 ? -26.094 18.125 -0.202 1 92.75 287 ASN A O 1
ATOM 2361 N N . LYS A 1 288 ? -24.656 19.75 0.196 1 92 288 LYS A N 1
ATOM 2362 C CA . LYS A 1 288 ? -25.203 20.594 -0.86 1 92 288 LYS A CA 1
ATOM 2363 C C . LYS A 1 288 ? -24.75 20.109 -2.236 1 92 288 LYS A C 1
ATOM 2365 O O . LYS A 1 288 ? -25.312 20.531 -3.256 1 92 288 LYS A O 1
ATOM 2370 N N . TYR A 1 289 ? -23.828 19.25 -2.197 1 92.62 289 TYR A N 1
ATOM 2371 C CA . TYR A 1 289 ? -23.266 18.812 -3.469 1 92.62 289 TYR A CA 1
ATOM 2372 C C . TYR A 1 289 ? -23.703 17.391 -3.807 1 92.62 289 TYR A C 1
ATOM 2374 O O . TYR A 1 289 ? -23.812 16.547 -2.92 1 92.62 289 TYR A O 1
ATOM 2382 N N . LYS A 1 290 ? -23.891 17.219 -5.047 1 88.06 290 LYS A N 1
ATOM 2383 C CA . LYS A 1 290 ? -24.422 15.953 -5.535 1 88.06 290 LYS A CA 1
ATOM 2384 C C . LYS A 1 290 ? -23.422 14.812 -5.344 1 88.06 290 LYS A C 1
ATOM 2386 O O . LYS A 1 290 ? -23.797 13.719 -4.906 1 88.06 290 LYS A O 1
ATOM 2391 N N . HIS A 1 291 ? -22.203 15.055 -5.742 1 86.94 291 HIS A N 1
ATOM 2392 C CA . HIS A 1 291 ? -21.156 14.047 -5.633 1 86.94 291 HIS A CA 1
ATOM 2393 C C . HIS A 1 291 ? -20.141 14.414 -4.551 1 86.94 291 HIS A C 1
ATOM 2395 O O . HIS A 1 291 ? -19.219 15.188 -4.801 1 86.94 291 HIS A O 1
ATOM 2401 N N . LYS A 1 292 ? -20.266 13.773 -3.434 1 87.06 292 LYS A N 1
ATOM 2402 C CA . LYS A 1 292 ? -19.438 14.117 -2.281 1 87.06 292 LYS A CA 1
ATOM 2403 C C . LYS A 1 292 ? -18 13.656 -2.479 1 87.06 292 LYS A C 1
ATOM 2405 O O . LYS A 1 292 ? -17.078 14.18 -1.853 1 87.06 292 LYS A O 1
ATOM 2410 N N . ASN A 1 293 ? -17.812 12.695 -3.369 1 87.06 293 ASN A N 1
ATOM 2411 C CA . ASN A 1 293 ? -16.5 12.109 -3.59 1 87.06 293 ASN A CA 1
ATOM 2412 C C . ASN A 1 293 ? -15.641 12.977 -4.512 1 87.06 293 ASN A C 1
ATOM 2414 O O . ASN A 1 293 ? -14.492 12.641 -4.789 1 87.06 293 ASN A O 1
ATOM 2418 N N . ASN A 1 294 ? -16.141 14.133 -4.93 1 94.5 294 ASN A N 1
ATOM 2419 C CA . ASN A 1 294 ? -15.398 15.039 -5.805 1 94.5 294 ASN A CA 1
ATOM 2420 C C . ASN A 1 294 ? -14.305 15.781 -5.047 1 94.5 294 ASN A C 1
ATOM 2422 O O . ASN A 1 294 ? -13.383 16.328 -5.656 1 94.5 294 ASN A O 1
ATOM 2426 N N . PHE A 1 295 ? -14.43 15.719 -3.748 1 96.94 295 PHE A N 1
ATOM 2427 C CA . PHE A 1 295 ? -13.617 16.656 -2.98 1 96.94 295 PHE A CA 1
ATOM 2428 C C . PHE A 1 295 ? -12.578 15.914 -2.148 1 96.94 295 PHE A C 1
ATOM 2430 O O . PHE A 1 295 ? -12.836 14.805 -1.667 1 96.94 295 PHE A O 1
ATOM 2437 N N . PHE A 1 296 ? -11.43 16.453 -2 1 97.69 296 PHE A N 1
ATOM 2438 C CA . PHE A 1 296 ? -10.383 16.062 -1.075 1 97.69 296 PHE A CA 1
ATOM 2439 C C . PHE A 1 296 ? -9.57 17.266 -0.622 1 97.69 296 PHE A C 1
ATOM 2441 O O . PHE A 1 296 ? -9.625 18.328 -1.247 1 97.69 296 PHE A O 1
ATOM 2448 N N . GLU A 1 297 ? -8.875 17.094 0.493 1 98.06 297 GLU A N 1
ATOM 2449 C CA . GLU A 1 297 ? -8.125 18.281 0.925 1 98.06 297 GLU A CA 1
ATOM 2450 C C . GLU A 1 297 ? -6.891 17.875 1.73 1 98.06 297 GLU A C 1
ATOM 2452 O O . GLU A 1 297 ? -6.977 17.062 2.645 1 98.06 297 GLU A O 1
ATOM 2457 N N . LEU A 1 298 ? -5.789 18.422 1.276 1 97.5 298 LEU A N 1
ATOM 2458 C CA . LEU A 1 298 ? -4.535 18.312 2.016 1 97.5 298 LEU A CA 1
ATOM 2459 C C . LEU A 1 298 ? -4.414 19.422 3.043 1 97.5 298 LEU A C 1
ATOM 2461 O O . LEU A 1 298 ? -4.5 20.609 2.695 1 97.5 298 LEU A O 1
ATOM 2465 N N . VAL A 1 299 ? -4.277 19.062 4.324 1 96.38 299 VAL A N 1
ATOM 2466 C CA . VAL A 1 299 ? -4.141 20 5.43 1 96.38 299 VAL A CA 1
ATOM 2467 C C . VAL A 1 299 ? -2.889 19.672 6.238 1 96.38 299 VAL A C 1
ATOM 2469 O O . VAL A 1 299 ? -2.428 18.516 6.242 1 96.38 299 VAL A O 1
ATOM 2472 N N . ARG A 1 300 ? -2.35 20.641 6.797 1 95.5 300 ARG A N 1
ATOM 2473 C CA . ARG A 1 300 ? -1.26 20.391 7.738 1 95.5 300 ARG A CA 1
ATOM 2474 C C . ARG A 1 300 ? -1.663 20.781 9.156 1 95.5 300 ARG A C 1
ATOM 2476 O O . ARG A 1 300 ? -2.061 21.922 9.406 1 95.5 300 ARG A O 1
ATOM 2483 N N . PHE A 1 301 ? -1.568 19.891 10.078 1 94 301 PHE A N 1
ATOM 2484 C CA . PHE A 1 301 ? -1.798 20.141 11.5 1 94 301 PHE A CA 1
ATOM 2485 C C . PHE A 1 301 ? -0.49 20.453 12.211 1 94 301 PHE A C 1
ATOM 2487 O O . PHE A 1 301 ? 0.5 19.75 12.055 1 94 301 PHE A O 1
ATOM 2494 N N . ASP A 1 302 ? -0.489 21.531 12.961 1 92.19 302 ASP A N 1
ATOM 2495 C CA . ASP A 1 302 ? 0.687 21.922 13.727 1 92.19 302 ASP A CA 1
ATOM 2496 C C . ASP A 1 302 ? 0.489 21.656 15.219 1 92.19 302 ASP A C 1
ATOM 2498 O O . ASP A 1 302 ? -0.542 22.016 15.789 1 92.19 302 ASP A O 1
ATOM 2502 N N . PHE A 1 303 ? 1.503 21.031 15.773 1 94.31 303 PHE A N 1
ATOM 2503 C CA . PHE A 1 303 ? 1.414 20.594 17.172 1 94.31 303 PHE A CA 1
ATOM 2504 C C . PHE A 1 303 ? 2.584 21.141 17.984 1 94.31 303 PHE A C 1
ATOM 2506 O O . PHE A 1 303 ? 3.627 21.484 17.422 1 94.31 303 PHE A O 1
ATOM 2513 N N . ILE A 1 304 ? 2.375 21.219 19.25 1 93.56 304 ILE A N 1
ATOM 2514 C CA . ILE A 1 304 ? 3.439 21.484 20.219 1 93.56 304 ILE A CA 1
ATOM 2515 C C . ILE A 1 304 ? 3.393 20.438 21.328 1 93.56 304 ILE A C 1
ATOM 2517 O O . ILE A 1 304 ? 2.344 19.844 21.594 1 93.56 304 ILE A O 1
ATOM 2521 N N . LEU A 1 305 ? 4.535 20.172 21.875 1 95.69 305 LEU A N 1
ATOM 2522 C CA . LEU A 1 305 ? 4.656 19.25 23 1 95.69 305 LEU A CA 1
ATOM 2523 C C . LEU A 1 305 ? 5.066 19.984 24.266 1 95.69 305 LEU A C 1
ATOM 2525 O O . LEU A 1 305 ? 5.906 20.891 24.219 1 95.69 305 LEU A O 1
ATOM 2529 N N . ASP A 1 306 ? 4.52 19.609 25.375 1 94.56 306 ASP A N 1
ATOM 2530 C CA . ASP A 1 306 ? 5.027 20.141 26.625 1 94.56 306 ASP A CA 1
ATOM 2531 C C . ASP A 1 306 ? 6.129 19.25 27.203 1 94.56 306 ASP A C 1
ATOM 2533 O O . ASP A 1 306 ? 6.555 18.297 26.547 1 94.56 306 ASP A O 1
ATOM 2537 N N . GLU A 1 307 ? 6.594 19.516 28.328 1 93.88 307 GLU A N 1
ATOM 2538 C CA . GLU A 1 307 ? 7.742 18.828 28.922 1 93.88 307 GLU A CA 1
ATOM 2539 C C . GLU A 1 307 ? 7.398 17.391 29.281 1 93.88 307 GLU A C 1
ATOM 2541 O O . GLU A 1 307 ? 8.297 16.562 29.484 1 93.88 307 GLU A O 1
ATOM 2546 N N . ASN A 1 308 ? 6.133 17.109 29.406 1 94.06 308 ASN A N 1
ATOM 2547 C CA . ASN A 1 308 ? 5.691 15.75 29.703 1 94.06 308 ASN A CA 1
ATOM 2548 C C . ASN A 1 308 ? 5.301 14.992 28.438 1 94.06 308 ASN A C 1
ATOM 2550 O O . ASN A 1 308 ? 4.688 13.922 28.516 1 94.06 308 ASN A O 1
ATOM 2554 N N . PHE A 1 309 ? 5.539 15.57 27.297 1 95.81 309 PHE A N 1
ATOM 2555 C CA . PHE A 1 309 ? 5.344 14.969 25.984 1 95.81 309 PHE A CA 1
ATOM 2556 C C . PHE A 1 309 ? 3.857 14.852 25.656 1 95.81 309 PHE A C 1
ATOM 2558 O O . PHE A 1 309 ? 3.451 13.969 24.891 1 95.81 309 PHE A O 1
ATOM 2565 N N . LYS A 1 310 ? 3.123 15.695 26.344 1 94.75 310 LYS A N 1
ATOM 2566 C CA . LYS A 1 310 ? 1.729 15.844 25.938 1 94.75 310 LYS A CA 1
ATOM 2567 C C . LYS A 1 310 ? 1.608 16.703 24.672 1 94.75 310 LYS A C 1
ATOM 2569 O O . LYS A 1 310 ? 2.232 17.75 24.578 1 94.75 310 LYS A O 1
ATOM 2574 N N . VAL A 1 311 ? 0.752 16.266 23.766 1 95.06 311 VAL A N 1
ATOM 2575 C CA . VAL A 1 311 ? 0.623 16.922 22.469 1 95.06 311 VAL A CA 1
ATOM 2576 C C . VAL A 1 311 ? -0.532 17.922 22.5 1 95.06 311 VAL A C 1
ATOM 2578 O O . VAL A 1 311 ? -1.603 17.625 23.047 1 95.06 311 VAL A O 1
ATOM 2581 N N . TYR A 1 312 ? -0.288 19.125 21.969 1 91.31 312 TYR A N 1
ATOM 2582 C CA . TYR A 1 312 ? -1.312 20.141 21.828 1 91.31 312 TYR A CA 1
ATOM 2583 C C . TYR A 1 312 ? -1.417 20.594 20.375 1 91.31 312 TYR A C 1
ATOM 2585 O O . TYR A 1 312 ? -0.401 20.828 19.703 1 91.31 312 TYR A O 1
ATOM 2593 N N . LEU A 1 313 ? -2.594 20.656 19.953 1 90.69 313 LEU A N 1
ATOM 2594 C CA . LEU A 1 313 ? -2.842 21.156 18.609 1 90.69 313 LEU A CA 1
ATOM 2595 C C . LEU A 1 313 ? -2.797 22.672 18.562 1 90.69 313 LEU A C 1
ATOM 2597 O O . LEU A 1 313 ? -3.494 23.344 19.344 1 90.69 313 LEU A O 1
ATOM 2601 N N . LEU A 1 314 ? -2.018 23.25 17.688 1 84.06 314 LEU A N 1
ATOM 2602 C CA . LEU A 1 314 ? -1.898 24.688 17.562 1 84.06 314 LEU A CA 1
ATOM 2603 C C . LEU A 1 314 ? -2.82 25.219 16.469 1 84.06 314 LEU A C 1
ATOM 2605 O O . LEU A 1 314 ? -3.539 26.188 16.656 1 84.06 314 LEU A O 1
ATOM 2609 N N . GLU A 1 315 ? -2.75 24.578 15.383 1 84.38 315 GLU A N 1
ATOM 2610 C CA . GLU A 1 315 ? -3.555 25.031 14.25 1 84.38 315 GLU A CA 1
ATOM 2611 C C . GLU A 1 315 ? -3.596 23.969 13.156 1 84.38 315 GLU A C 1
ATOM 2613 O O . GLU A 1 315 ? -2.814 23.016 13.172 1 84.38 315 GLU A O 1
ATOM 2618 N N . ALA A 1 316 ? -4.535 24.078 12.32 1 89.69 316 ALA A N 1
ATOM 2619 C CA . ALA A 1 316 ? -4.625 23.344 11.062 1 89.69 316 ALA A CA 1
ATOM 2620 C C . ALA A 1 316 ? -4.652 24.297 9.875 1 89.69 316 ALA A C 1
ATOM 2622 O O . ALA A 1 316 ? -5.488 25.203 9.812 1 89.69 316 ALA A O 1
ATOM 2623 N N . ASN A 1 317 ? -3.762 24.094 8.984 1 87.69 317 ASN A N 1
ATOM 2624 C CA . ASN A 1 317 ? -3.613 25.016 7.867 1 87.69 317 ASN A CA 1
ATOM 2625 C C . ASN A 1 317 ? -4.223 24.453 6.586 1 87.69 317 ASN A C 1
ATOM 2627 O O . ASN A 1 317 ? -3.844 23.359 6.141 1 87.69 317 ASN A O 1
ATOM 2631 N N . MET A 1 318 ? -5.152 25.234 6.102 1 90.38 318 MET A N 1
ATOM 2632 C CA . MET A 1 318 ? -5.621 24.953 4.746 1 90.38 318 MET A CA 1
ATOM 2633 C C . MET A 1 318 ? -4.562 25.328 3.717 1 90.38 318 MET A C 1
ATOM 2635 O O . MET A 1 318 ? -3.891 26.359 3.859 1 90.38 318 MET A O 1
ATOM 2639 N N . SER A 1 319 ? -4.391 24.562 2.615 1 88.44 319 SER A N 1
ATOM 2640 C CA . SER A 1 319 ? -3.396 24.828 1.578 1 88.44 319 SER A CA 1
ATOM 2641 C C . SER A 1 319 ? -2.016 25.062 2.182 1 88.44 319 SER A C 1
ATOM 2643 O O . SER A 1 319 ? -1.438 26.141 2.025 1 88.44 319 SER A O 1
ATOM 2645 N N . PRO A 1 320 ? -1.573 24.094 2.902 1 88.75 320 PRO A N 1
ATOM 2646 C CA . PRO A 1 320 ? -0.279 24.25 3.568 1 88.75 320 PRO A CA 1
ATOM 2647 C C . PRO A 1 320 ? 0.839 24.641 2.6 1 88.75 320 PRO A C 1
ATOM 2649 O O . PRO A 1 320 ? 0.753 24.344 1.405 1 88.75 320 PRO A O 1
ATOM 2652 N N . ASN A 1 321 ? 1.8 25.281 3.17 1 79 321 ASN A N 1
ATOM 2653 C CA . ASN A 1 321 ? 2.918 25.75 2.355 1 79 321 ASN A CA 1
ATOM 2654 C C . ASN A 1 321 ? 3.641 24.594 1.68 1 79 321 ASN A C 1
ATOM 2656 O O . ASN A 1 321 ? 4.07 23.641 2.348 1 79 321 ASN A O 1
ATOM 2660 N N . LEU A 1 322 ? 3.729 24.703 0.361 1 80 322 LEU A N 1
ATOM 2661 C CA . LEU A 1 322 ? 4.43 23.703 -0.438 1 80 322 LEU A CA 1
ATOM 2662 C C . LEU A 1 322 ? 5.543 24.344 -1.258 1 80 322 LEU A C 1
ATOM 2664 O O . LEU A 1 322 ? 5.957 23.797 -2.283 1 80 322 LEU A O 1
ATOM 2668 N N . SER A 1 323 ? 5.984 25.5 -0.798 1 76.56 323 SER A N 1
ATOM 2669 C CA . SER A 1 323 ? 7.023 26.219 -1.532 1 76.56 323 SER A CA 1
ATOM 2670 C C . SER A 1 323 ? 8.406 25.891 -0.987 1 76.56 323 SER A C 1
ATOM 2672 O O . SER A 1 323 ? 8.578 25.703 0.22 1 76.56 323 SER A O 1
ATOM 2674 N N . SER A 1 324 ? 9.32 25.719 -1.867 1 72.31 324 SER A N 1
ATOM 2675 C CA . SER A 1 324 ? 10.695 25.453 -1.464 1 72.31 324 SER A CA 1
ATOM 2676 C C . SER A 1 324 ? 11.57 26.703 -1.624 1 72.31 324 SER A C 1
ATOM 2678 O O . SER A 1 324 ? 12.797 26.609 -1.582 1 72.31 324 SER A O 1
ATOM 2680 N N . VAL A 1 325 ? 10.992 27.75 -1.86 1 62.94 325 VAL A N 1
ATOM 2681 C CA . VAL A 1 325 ? 11.734 28.984 -2.082 1 62.94 325 VAL A CA 1
ATOM 2682 C C . VAL A 1 325 ? 12.609 29.281 -0.871 1 62.94 325 VAL A C 1
ATOM 2684 O O . VAL A 1 325 ? 13.758 29.703 -1.019 1 62.94 325 VAL A O 1
ATOM 2687 N N . LYS A 1 326 ? 12.203 28.969 0.288 1 63 326 LYS A N 1
ATOM 2688 C CA . LYS A 1 326 ? 12.961 29.281 1.497 1 63 326 LYS A CA 1
ATOM 2689 C C . LYS A 1 326 ? 13.945 28.172 1.838 1 63 326 LYS A C 1
ATOM 2691 O O . LYS A 1 326 ? 15.023 28.438 2.381 1 63 326 LYS A O 1
ATOM 2696 N N . ASN A 1 327 ? 13.562 26.984 1.581 1 66.12 327 ASN A N 1
ATOM 2697 C CA . ASN A 1 327 ? 14.383 25.828 1.896 1 66.12 327 ASN A CA 1
ATOM 2698 C C . ASN A 1 327 ? 14.32 24.781 0.788 1 66.12 327 ASN A C 1
ATOM 2700 O O . ASN A 1 327 ? 13.367 24 0.709 1 66.12 327 ASN A O 1
ATOM 2704 N N . SER A 1 328 ? 15.344 24.766 0.046 1 65.44 328 SER A N 1
ATOM 2705 C CA . SER A 1 328 ? 15.414 23.891 -1.117 1 65.44 328 SER A CA 1
ATOM 2706 C C . SER A 1 328 ? 15.305 22.422 -0.71 1 65.44 328 SER A C 1
ATOM 2708 O O . SER A 1 328 ? 14.812 21.594 -1.479 1 65.44 328 SER A O 1
ATOM 2710 N N . GLU A 1 329 ? 15.781 22.156 0.533 1 65.88 329 GLU A N 1
ATOM 2711 C CA . GLU A 1 329 ? 15.758 20.766 0.984 1 65.88 329 GLU A CA 1
ATOM 2712 C C . GLU A 1 329 ? 14.328 20.25 1.118 1 65.88 329 GLU A C 1
ATOM 2714 O O . GLU A 1 329 ? 14.094 19.047 1.024 1 65.88 329 GLU A O 1
ATOM 2719 N N . ASN A 1 330 ? 13.461 21.203 1.152 1 76.88 330 ASN A N 1
ATOM 2720 C CA . ASN A 1 330 ? 12.062 20.828 1.34 1 76.88 330 ASN A CA 1
ATOM 2721 C C . ASN A 1 330 ? 11.391 20.484 0.012 1 76.88 330 ASN A C 1
ATOM 2723 O O . ASN A 1 330 ? 10.305 19.906 -0.007 1 76.88 330 ASN A O 1
ATOM 2727 N N . GLY A 1 331 ? 12.086 20.766 -1.008 1 81.75 331 GLY A N 1
ATOM 2728 C CA . GLY A 1 331 ? 11.469 20.609 -2.314 1 81.75 331 GLY A CA 1
ATOM 2729 C C . GLY A 1 331 ? 11.062 19.188 -2.615 1 81.75 331 GLY A C 1
ATOM 2730 O O . GLY A 1 331 ? 9.922 18.922 -2.988 1 81.75 331 GLY A O 1
ATOM 2731 N N . ILE A 1 332 ? 11.914 18.312 -2.316 1 85.81 332 ILE A N 1
ATOM 2732 C CA . ILE A 1 332 ? 11.641 16.906 -2.615 1 85.81 332 ILE A CA 1
ATOM 2733 C C . ILE A 1 332 ? 10.539 16.391 -1.703 1 85.81 332 ILE A C 1
ATOM 2735 O O . ILE A 1 332 ? 9.695 15.602 -2.131 1 85.81 332 ILE A O 1
ATOM 2739 N N . ARG A 1 333 ? 10.539 16.891 -0.541 1 88.56 333 ARG A N 1
ATOM 2740 C CA . ARG A 1 333 ? 9.516 16.469 0.412 1 88.56 333 ARG A CA 1
ATOM 2741 C C . ARG A 1 333 ? 8.133 16.938 -0.029 1 88.56 333 ARG A C 1
ATOM 2743 O O . ARG A 1 333 ? 7.156 16.203 0.099 1 88.56 333 ARG A O 1
ATOM 2750 N N . HIS A 1 334 ? 8.117 18.172 -0.508 1 90.06 334 HIS A N 1
ATOM 2751 C CA . HIS A 1 334 ? 6.855 18.688 -1.011 1 90.06 334 HIS A CA 1
ATOM 2752 C C . HIS A 1 334 ? 6.379 17.906 -2.229 1 90.06 334 HIS A C 1
ATOM 2754 O O . HIS A 1 334 ? 5.199 17.562 -2.328 1 90.06 334 HIS A O 1
ATOM 2760 N N . ASP A 1 335 ? 7.305 17.625 -3.055 1 89.94 335 ASP A N 1
ATOM 2761 C CA . ASP A 1 335 ? 6.977 16.828 -4.238 1 89.94 335 ASP A CA 1
ATOM 2762 C C . ASP A 1 335 ? 6.418 15.461 -3.852 1 89.94 335 ASP A C 1
ATOM 2764 O O . ASP A 1 335 ? 5.402 15.023 -4.398 1 89.94 335 ASP A O 1
ATOM 2768 N N . GLN A 1 336 ? 7.051 14.867 -2.904 1 91.19 336 GLN A N 1
ATOM 2769 C CA . GLN A 1 336 ? 6.641 13.531 -2.486 1 91.19 336 GLN A CA 1
ATOM 2770 C C . GLN A 1 336 ? 5.273 13.562 -1.805 1 91.19 336 GLN A C 1
ATOM 2772 O O . GLN A 1 336 ? 4.457 12.656 -1.993 1 91.19 336 GLN A O 1
ATOM 2777 N N . THR A 1 337 ? 5.078 14.562 -1.012 1 93.5 337 THR A N 1
ATOM 2778 C CA . THR A 1 337 ? 3.795 14.711 -0.334 1 93.5 337 THR A CA 1
ATOM 2779 C C . THR A 1 337 ? 2.67 14.914 -1.345 1 93.5 337 THR A C 1
ATOM 2781 O O . THR A 1 337 ? 1.623 14.273 -1.253 1 93.5 337 THR A O 1
ATOM 2784 N N . LEU A 1 338 ? 2.932 15.766 -2.312 1 92.75 338 LEU A N 1
ATOM 2785 C CA . LEU A 1 338 ? 1.943 16.031 -3.354 1 92.75 338 LEU A CA 1
ATOM 2786 C C . LEU A 1 338 ? 1.687 14.789 -4.191 1 92.75 338 LEU A C 1
ATOM 2788 O O . LEU A 1 338 ? 0.535 14.453 -4.48 1 92.75 338 LEU A O 1
ATOM 2792 N N . PHE A 1 339 ? 2.732 14.148 -4.562 1 91.12 339 PHE A N 1
ATOM 2793 C CA . PHE A 1 339 ? 2.619 12.93 -5.344 1 91.12 339 PHE A CA 1
ATOM 2794 C C . PHE A 1 339 ? 1.788 11.883 -4.605 1 91.12 339 PHE A C 1
ATOM 2796 O O . PHE A 1 339 ? 0.89 11.273 -5.188 1 91.12 339 PHE A O 1
ATOM 2803 N N . SER A 1 340 ? 2.113 11.656 -3.34 1 93.56 340 SER A N 1
ATOM 2804 C CA . SER A 1 340 ? 1.373 10.695 -2.527 1 93.56 340 SER A CA 1
ATOM 2805 C C . SER A 1 340 ? -0.091 11.094 -2.391 1 93.56 340 SER A C 1
ATOM 2807 O O . SER A 1 340 ? -0.977 10.242 -2.371 1 93.56 340 SER A O 1
ATOM 2809 N N . THR A 1 341 ? -0.346 12.398 -2.25 1 95.81 341 THR A N 1
ATOM 2810 C CA . THR A 1 341 ? -1.716 12.891 -2.156 1 95.81 341 THR A CA 1
ATOM 2811 C C . THR A 1 341 ? -2.498 12.562 -3.426 1 95.81 341 THR A C 1
ATOM 2813 O O . THR A 1 341 ? -3.605 12.023 -3.355 1 95.81 341 THR A O 1
ATOM 2816 N N . LEU A 1 342 ? -1.905 12.852 -4.555 1 93.31 342 LEU A N 1
ATOM 2817 C CA . LEU A 1 342 ? -2.58 12.602 -5.82 1 93.31 342 LEU A CA 1
ATOM 2818 C C . LEU A 1 342 ? -2.746 11.109 -6.062 1 93.31 342 LEU A C 1
ATOM 2820 O O . LEU A 1 342 ? -3.736 10.672 -6.656 1 93.31 342 LEU A O 1
ATOM 2824 N N . SER A 1 343 ? -1.768 10.312 -5.602 1 91.31 343 SER A N 1
ATOM 2825 C CA . SER A 1 343 ? -1.901 8.859 -5.672 1 91.31 343 SER A CA 1
ATOM 2826 C C . SER A 1 343 ? -3.08 8.375 -4.84 1 91.31 343 SER A C 1
ATOM 2828 O O . SER A 1 343 ? -3.896 7.578 -5.309 1 91.31 343 SER A O 1
ATOM 2830 N N . LEU A 1 344 ? -3.178 8.867 -3.666 1 95 344 LEU A N 1
ATOM 2831 C CA . LEU A 1 344 ? -4.211 8.484 -2.709 1 95 344 LEU A CA 1
ATOM 2832 C C . LEU A 1 344 ? -5.602 8.703 -3.291 1 95 344 LEU A C 1
ATOM 2834 O O . LEU A 1 344 ? -6.477 7.844 -3.168 1 95 344 LEU A O 1
ATOM 2838 N N . VAL A 1 345 ? -5.73 9.789 -3.992 1 94.06 345 VAL A N 1
ATOM 2839 C CA . VAL A 1 345 ? -7.07 10.133 -4.457 1 94.06 345 VAL A CA 1
ATOM 2840 C C . VAL A 1 345 ?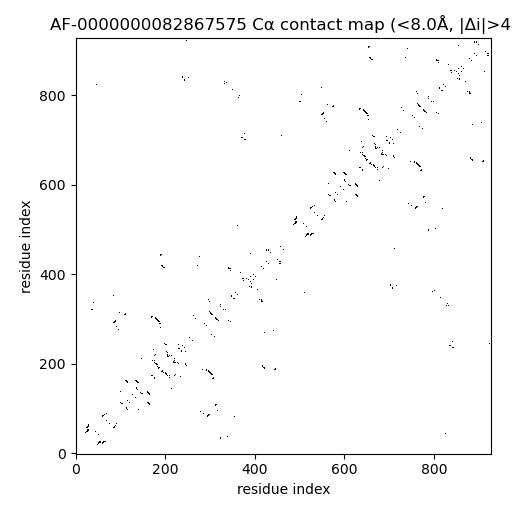 -7.262 9.641 -5.891 1 94.06 345 VAL A C 1
ATOM 2842 O O . VAL A 1 345 ? -8.25 9.984 -6.543 1 94.06 345 VAL A O 1
ATOM 2845 N N . GLY A 1 346 ? -6.281 8.969 -6.434 1 86.88 346 GLY A N 1
ATOM 2846 C CA . GLY A 1 346 ? -6.441 8.258 -7.691 1 86.88 346 GLY A CA 1
ATOM 2847 C C . GLY A 1 346 ? -6.121 9.109 -8.906 1 86.88 346 GLY A C 1
ATOM 2848 O O . GLY A 1 346 ? -6.531 8.781 -10.023 1 86.88 346 GLY A O 1
ATOM 2849 N N . ILE A 1 347 ? -5.488 10.172 -8.773 1 85.94 347 ILE A N 1
ATOM 2850 C CA . ILE A 1 347 ? -5.188 11.07 -9.883 1 85.94 347 ILE A CA 1
ATOM 2851 C C . ILE A 1 347 ? -3.873 10.656 -10.539 1 85.94 347 ILE A C 1
ATOM 2853 O O . ILE A 1 347 ? -3.715 10.773 -11.758 1 85.94 347 ILE A O 1
ATOM 2857 N N . SER A 1 348 ? -2.889 10.156 -9.797 1 71.69 348 SER A N 1
ATOM 2858 C CA . SER A 1 348 ? -1.574 9.828 -10.344 1 71.69 348 SER A CA 1
ATOM 2859 C C . SER A 1 348 ? -1.57 8.445 -10.984 1 71.69 348 SER A C 1
ATOM 2861 O O . SER A 1 348 ? -0.58 8.047 -11.602 1 71.69 348 SER A O 1
ATOM 2863 N N . ASN A 1 349 ? -2.547 7.629 -10.773 1 61.03 349 ASN A N 1
ATOM 2864 C CA . ASN A 1 349 ? -2.525 6.281 -11.336 1 61.03 349 ASN A CA 1
ATOM 2865 C C . ASN A 1 349 ? -2.873 6.289 -12.82 1 61.03 349 ASN A C 1
ATOM 2867 O O . ASN A 1 349 ? -3.584 7.176 -13.289 1 61.03 349 ASN A O 1
ATOM 2871 N N . PHE A 1 350 ? -1.972 5.793 -13.695 1 51.91 350 PHE A N 1
ATOM 2872 C CA . PHE A 1 350 ? -2.018 5.777 -15.148 1 51.91 350 PHE A CA 1
ATOM 2873 C C . PHE A 1 350 ? -3.457 5.699 -15.641 1 51.91 350 PHE A C 1
ATOM 2875 O O . PHE A 1 350 ? -3.773 6.191 -16.734 1 51.91 350 PHE A O 1
ATOM 2882 N N . PHE A 1 351 ? -4.258 4.762 -14.992 1 47.88 351 PHE A N 1
ATOM 2883 C CA . PHE A 1 351 ? -5.559 4.566 -15.625 1 47.88 351 PHE A CA 1
ATOM 2884 C C . PHE A 1 351 ? -6.422 5.816 -15.484 1 47.88 351 PHE A C 1
ATOM 2886 O O . PHE A 1 351 ? -7.203 5.934 -14.539 1 47.88 351 PHE A O 1
ATOM 2893 N N . THR A 1 352 ? -5.879 6.875 -15.5 1 47.28 352 THR A N 1
ATOM 2894 C CA . THR A 1 352 ? -6.875 7.859 -15.078 1 47.28 352 THR A CA 1
ATOM 2895 C C . THR A 1 352 ? -8.258 7.477 -15.594 1 47.28 352 THR A C 1
ATOM 2897 O O . THR A 1 352 ? -8.609 7.785 -16.734 1 47.28 352 THR A O 1
ATOM 2900 N N . PRO A 1 353 ? -8.695 6.215 -15.242 1 46.06 353 PRO A N 1
ATOM 2901 C CA . PRO A 1 353 ? -10.117 5.934 -15.453 1 46.06 353 PRO A CA 1
ATOM 2902 C C . PRO A 1 353 ? -10.992 7.168 -15.273 1 46.06 353 PRO A C 1
ATOM 2904 O O . PRO A 1 353 ? -12.055 7.27 -15.891 1 46.06 353 PRO A O 1
ATOM 2907 N N . LEU A 1 354 ? -10.586 7.887 -14.18 1 45.84 354 LEU A N 1
ATOM 2908 C CA . LEU A 1 354 ? -11.438 9.039 -13.93 1 45.84 354 LEU A CA 1
ATOM 2909 C C . LEU A 1 354 ? -11.828 9.727 -15.242 1 45.84 354 LEU A C 1
ATOM 2911 O O . LEU A 1 354 ? -12.891 10.336 -15.336 1 45.84 354 LEU A O 1
ATOM 2915 N N . PHE A 1 355 ? -10.867 9.383 -16.234 1 44.72 355 PHE A N 1
ATOM 2916 C CA . PHE A 1 355 ? -11.18 10.211 -17.391 1 44.72 355 PHE A CA 1
ATOM 2917 C C . PHE A 1 355 ? -11.68 9.359 -18.547 1 44.72 355 PHE A C 1
ATOM 2919 O O . PHE A 1 355 ? -12.141 9.891 -19.562 1 44.72 355 PHE A O 1
ATOM 2926 N N . GLN A 1 356 ? -11.336 7.836 -18.266 1 50.34 356 GLN A N 1
ATOM 2927 C CA . GLN A 1 356 ? -11.852 7.016 -19.359 1 50.34 356 GLN A CA 1
ATOM 2928 C C . GLN A 1 356 ? -13.125 6.277 -18.938 1 50.34 356 GLN A C 1
ATOM 2930 O O . GLN A 1 356 ? -13.172 5.676 -17.859 1 50.34 356 GLN A O 1
ATOM 2935 N N . ASN A 1 357 ? -14.211 6.758 -19.25 1 49.91 357 ASN A N 1
ATOM 2936 C CA . ASN A 1 357 ? -15.57 6.293 -19.016 1 49.91 357 ASN A CA 1
ATOM 2937 C C . ASN A 1 357 ? -15.719 4.809 -19.344 1 49.91 357 ASN A C 1
ATOM 2939 O O . ASN A 1 357 ? -16.828 4.309 -19.484 1 49.91 357 ASN A O 1
ATOM 2943 N N . GLU A 1 358 ? -14.492 3.992 -19.5 1 55.88 358 GLU A N 1
ATOM 2944 C CA . GLU A 1 358 ? -14.836 2.625 -19.891 1 55.88 358 GLU A CA 1
ATOM 2945 C C . GLU A 1 358 ? -14.891 1.709 -18.672 1 55.88 358 GLU A C 1
ATOM 2947 O O . GLU A 1 358 ? -13.969 1.699 -17.844 1 55.88 358 GLU A O 1
ATOM 2952 N N . ASN A 1 359 ? -16.062 1.197 -18.391 1 60.5 359 ASN A N 1
ATOM 2953 C CA . ASN A 1 359 ? -16.422 0.269 -17.328 1 60.5 359 ASN A CA 1
ATOM 2954 C C . ASN A 1 359 ? -15.312 -0.751 -17.078 1 60.5 359 ASN A C 1
ATOM 2956 O O . ASN A 1 359 ? -14.977 -1.039 -15.93 1 60.5 359 ASN A O 1
ATOM 2960 N N . ARG A 1 360 ? -14.695 -1.162 -18.109 1 63.09 360 ARG A N 1
ATOM 2961 C CA . ARG A 1 360 ? -13.719 -2.23 -17.938 1 63.09 360 ARG A CA 1
ATOM 2962 C C . ARG A 1 360 ? -12.453 -1.712 -17.266 1 63.09 360 ARG A C 1
ATOM 2964 O O . ARG A 1 360 ? -11.836 -2.412 -16.453 1 63.09 360 ARG A O 1
ATOM 2971 N N . SER A 1 361 ? -12.094 -0.525 -17.562 1 65.56 361 SER A N 1
ATOM 2972 C CA . SER A 1 361 ? -10.906 0.066 -16.953 1 65.56 361 SER A CA 1
ATOM 2973 C C . SER A 1 361 ? -11.078 0.239 -15.445 1 65.56 361 SER A C 1
ATOM 2975 O O . SER A 1 361 ? -10.156 -0.01 -14.672 1 65.56 361 SER A O 1
ATOM 2977 N N . ARG A 1 362 ? -12.242 0.428 -15.094 1 73.69 362 ARG A N 1
ATOM 2978 C CA . ARG A 1 362 ? -12.516 0.621 -13.672 1 73.69 362 ARG A CA 1
ATOM 2979 C C . ARG A 1 362 ? -12.516 -0.712 -12.93 1 73.69 362 ARG A C 1
ATOM 2981 O O . ARG A 1 362 ? -12.094 -0.788 -11.773 1 73.69 362 ARG A O 1
ATOM 2988 N N . GLU A 1 363 ? -12.875 -1.625 -13.664 1 80.62 363 GLU A N 1
ATOM 2989 C CA . GLU A 1 363 ? -12.961 -2.943 -13.047 1 80.62 363 GLU A CA 1
ATOM 2990 C C . GLU A 1 363 ? -11.578 -3.566 -12.867 1 80.62 363 GLU A C 1
ATOM 2992 O O . GLU A 1 363 ? -11.391 -4.449 -12.031 1 80.62 363 GLU A O 1
ATOM 2997 N N . MET A 1 364 ? -10.664 -3.043 -13.602 1 81.31 364 MET A N 1
ATOM 2998 C CA . MET A 1 364 ? -9.305 -3.549 -13.477 1 81.31 364 MET A CA 1
ATOM 2999 C C . MET A 1 364 ? -8.688 -3.121 -12.148 1 81.31 364 MET A C 1
ATOM 3001 O O . MET A 1 364 ? -7.855 -3.836 -11.586 1 81.31 364 MET A O 1
ATOM 3005 N N . GLU A 1 365 ? -9.172 -2.043 -11.68 1 84.38 365 GLU A N 1
ATOM 3006 C CA . GLU A 1 365 ? -8.672 -1.578 -10.391 1 84.38 365 GLU A CA 1
ATOM 3007 C C . GLU A 1 365 ? -9.453 -2.205 -9.234 1 84.38 365 GLU A C 1
ATOM 3009 O O . GLU A 1 365 ? -8.867 -2.668 -8.258 1 84.38 365 GLU A O 1
ATOM 3014 N N . VAL A 1 366 ? -10.766 -2.178 -9.445 1 90.94 366 VAL A N 1
ATOM 3015 C CA . VAL A 1 366 ? -11.609 -2.719 -8.383 1 90.94 366 VAL A CA 1
ATOM 3016 C C . VAL A 1 366 ? -12.93 -3.199 -8.977 1 90.94 366 VAL A C 1
ATOM 3018 O O . VAL A 1 366 ? -13.609 -2.455 -9.688 1 90.94 366 VAL A O 1
ATOM 3021 N N . SER A 1 367 ? -13.25 -4.395 -8.75 1 91.44 367 SER A N 1
ATOM 3022 C CA . SER A 1 367 ? -14.547 -4.973 -9.094 1 91.44 367 SER A CA 1
ATOM 3023 C C . SER A 1 367 ? -15.352 -5.312 -7.848 1 91.44 367 SER A C 1
ATOM 3025 O O . SER A 1 367 ? -14.852 -5.176 -6.727 1 91.44 367 SER A O 1
ATOM 3027 N N . LYS A 1 368 ? -16.531 -5.711 -8.047 1 92.81 368 LYS A N 1
ATOM 3028 C CA . LYS A 1 368 ? -17.375 -6.105 -6.922 1 92.81 368 LYS A CA 1
ATOM 3029 C C . LYS A 1 368 ? -16.719 -7.227 -6.113 1 92.81 368 LYS A C 1
ATOM 3031 O O . LYS A 1 368 ? -16.797 -7.242 -4.883 1 92.81 368 LYS A O 1
ATOM 3036 N N . ARG A 1 369 ? -16.016 -8.039 -6.758 1 93 369 ARG A N 1
ATOM 3037 C CA . ARG A 1 369 ? -15.43 -9.195 -6.098 1 93 369 ARG A CA 1
ATOM 3038 C C . ARG A 1 369 ? -14.32 -8.773 -5.133 1 93 369 ARG A C 1
ATOM 3040 O O . ARG A 1 369 ? -14.047 -9.469 -4.152 1 93 369 ARG A O 1
ATOM 3047 N N . ASN A 1 370 ? -13.773 -7.652 -5.398 1 95.19 370 ASN A N 1
ATOM 3048 C CA . ASN A 1 370 ? -12.672 -7.164 -4.57 1 95.19 370 ASN A CA 1
ATOM 3049 C C . ASN A 1 370 ? -13.172 -6.605 -3.244 1 95.19 370 ASN A C 1
ATOM 3051 O O . ASN A 1 370 ? -12.414 -6.508 -2.279 1 95.19 370 ASN A O 1
ATOM 3055 N N . ILE A 1 371 ? -14.438 -6.266 -3.182 1 97 371 ILE A N 1
ATOM 3056 C CA . ILE A 1 371 ? -14.852 -5.434 -2.059 1 97 371 ILE A CA 1
ATOM 3057 C C . ILE A 1 371 ? -15.797 -6.219 -1.155 1 97 371 ILE A C 1
ATOM 3059 O O . ILE A 1 371 ? -16.188 -5.734 -0.09 1 97 371 ILE A O 1
ATOM 3063 N N . MET A 1 372 ? -16.188 -7.449 -1.521 1 97.38 372 MET A N 1
ATOM 3064 C CA . MET A 1 372 ? -17.125 -8.211 -0.707 1 97.38 372 MET A CA 1
ATOM 3065 C C . MET A 1 372 ? -16.484 -8.656 0.603 1 97.38 372 MET A C 1
ATOM 3067 O O . MET A 1 372 ? -15.305 -9.023 0.625 1 97.38 372 MET A O 1
ATOM 3071 N N . VAL A 1 373 ? -17.266 -8.602 1.615 1 97.38 373 VAL A N 1
ATOM 3072 C CA . VAL A 1 373 ? -16.828 -9.008 2.943 1 97.38 373 VAL A CA 1
ATOM 3073 C C . VAL A 1 373 ? -17.875 -9.914 3.588 1 97.38 373 VAL A C 1
ATOM 3075 O O . VAL A 1 373 ? -18.969 -10.094 3.045 1 97.38 373 VAL A O 1
ATOM 3078 N N . TYR A 1 374 ? -17.531 -10.594 4.648 1 96.25 374 TYR A N 1
ATOM 3079 C CA . TYR A 1 374 ? -18.406 -11.398 5.496 1 96.25 374 TYR A CA 1
ATOM 3080 C C . TYR A 1 374 ? -19.078 -12.5 4.688 1 96.25 374 TYR A C 1
ATOM 3082 O O . TYR A 1 374 ? -20.312 -12.609 4.68 1 96.25 374 TYR A O 1
ATOM 3090 N N . PRO A 1 375 ? -18.328 -13.312 4.102 1 96.81 375 PRO A N 1
ATOM 3091 C CA . PRO A 1 375 ? -18.938 -14.344 3.262 1 96.81 375 PRO A CA 1
ATOM 3092 C C . PRO A 1 375 ? -19.938 -15.211 4.027 1 96.81 375 PRO A C 1
ATOM 3094 O O . PRO A 1 375 ? -21.031 -15.477 3.529 1 96.81 375 PRO A O 1
ATOM 3097 N N . GLU A 1 376 ? -19.656 -15.656 5.254 1 95.19 376 GLU A N 1
ATOM 3098 C CA . GLU A 1 376 ? -20.531 -16.531 6.031 1 95.19 376 GLU A CA 1
ATOM 3099 C C . GLU A 1 376 ? -21.797 -15.812 6.457 1 95.19 376 GLU A C 1
ATOM 3101 O O . GLU A 1 376 ? -22.891 -16.375 6.375 1 95.19 376 GLU A O 1
ATOM 3106 N N . HIS A 1 377 ? -21.594 -14.609 6.867 1 94.31 377 HIS A N 1
ATOM 3107 C CA . HIS A 1 377 ? -22.734 -13.82 7.316 1 94.31 377 HIS A CA 1
ATOM 3108 C C . HIS A 1 377 ? -23.688 -13.531 6.164 1 94.31 377 HIS A C 1
ATOM 3110 O O . HIS A 1 377 ? -24.906 -13.586 6.332 1 94.31 377 HIS A O 1
ATOM 3116 N N . CYS A 1 378 ? -23.188 -13.188 5.055 1 96 378 CYS A N 1
ATOM 3117 C CA . CYS A 1 378 ? -24 -12.773 3.91 1 96 378 CYS A CA 1
ATOM 3118 C C . CYS A 1 378 ? -24.859 -13.93 3.398 1 96 378 CYS A C 1
ATOM 3120 O O . CYS A 1 378 ? -25.922 -13.711 2.826 1 96 378 CYS A O 1
ATOM 3122 N N . LEU A 1 379 ? -24.469 -15.141 3.607 1 93.81 379 LEU A N 1
ATOM 3123 C CA . LEU A 1 379 ? -25.266 -16.297 3.205 1 93.81 379 LEU A CA 1
ATOM 3124 C C . LEU A 1 379 ? -26.547 -16.391 4.012 1 93.81 379 LEU A C 1
ATOM 3126 O O . LEU A 1 379 ? -27.547 -16.922 3.529 1 93.81 379 LEU A O 1
ATOM 3130 N N . LYS A 1 380 ? -26.484 -15.844 5.164 1 92.5 380 LYS A N 1
ATOM 3131 C CA . LYS A 1 380 ? -27.609 -15.984 6.082 1 92.5 380 LYS A CA 1
ATOM 3132 C C . LYS A 1 380 ? -28.5 -14.742 6.047 1 92.5 380 LYS A C 1
ATOM 3134 O O . LYS A 1 380 ? -29.531 -14.688 6.727 1 92.5 380 LYS A O 1
ATOM 3139 N N . CYS A 1 381 ? -28.141 -13.812 5.289 1 93 381 CYS A N 1
ATOM 3140 C CA . CYS A 1 381 ? -28.875 -12.555 5.273 1 93 381 CYS A CA 1
ATOM 3141 C C . CYS A 1 381 ? -30.188 -12.711 4.504 1 93 381 CYS A C 1
ATOM 3143 O O . CYS A 1 381 ? -30.188 -13.07 3.324 1 93 381 CYS A O 1
ATOM 3145 N N . THR A 1 382 ? -31.297 -12.445 5.207 1 89.06 382 THR A N 1
ATOM 3146 C CA . THR A 1 382 ? -32.625 -12.539 4.574 1 89.06 382 THR A CA 1
ATOM 3147 C C . THR A 1 382 ? -33.25 -11.156 4.406 1 89.06 382 THR A C 1
ATOM 3149 O O . THR A 1 382 ? -34.156 -10.977 3.607 1 89.06 382 THR A O 1
ATOM 3152 N N . ASP A 1 383 ? -32.75 -10.234 5.188 1 91.38 383 ASP A N 1
ATOM 3153 C CA . ASP A 1 383 ? -33.219 -8.852 5.098 1 91.38 383 ASP A CA 1
ATOM 3154 C C . ASP A 1 383 ? -32.031 -7.871 5.184 1 91.38 383 ASP A C 1
ATOM 3156 O O . ASP A 1 383 ? -31.047 -8.148 5.844 1 91.38 383 ASP A O 1
ATOM 3160 N N . CYS A 1 384 ? -32.219 -6.777 4.559 1 92.25 384 CYS A N 1
ATOM 3161 C CA . CYS A 1 384 ? -31.125 -5.824 4.441 1 92.25 384 CYS A CA 1
ATOM 3162 C C . CYS A 1 384 ? -31.156 -4.816 5.586 1 92.25 384 CYS A C 1
ATOM 3164 O O . CYS A 1 384 ? -30.5 -3.777 5.52 1 92.25 384 CYS A O 1
ATOM 3166 N N . SER A 1 385 ? -31.812 -5.156 6.727 1 88.62 385 SER A N 1
ATOM 3167 C CA . SER A 1 385 ? -31.984 -4.18 7.801 1 88.62 385 SER A CA 1
ATOM 3168 C C . SER A 1 385 ? -30.734 -4.133 8.688 1 88.62 385 SER A C 1
ATOM 3170 O O . SER A 1 385 ? -30.391 -3.076 9.227 1 88.62 385 SER A O 1
ATOM 3172 N N . SER A 1 386 ? -30.125 -5.293 8.836 1 87.06 386 SER A N 1
ATOM 3173 C CA . SER A 1 386 ? -28.906 -5.32 9.648 1 87.06 386 SER A CA 1
ATOM 3174 C C . SER A 1 386 ? -27.734 -4.684 8.914 1 87.06 386 SER A C 1
ATOM 3176 O O . SER A 1 386 ? -27.609 -4.824 7.695 1 87.06 386 SER A O 1
ATOM 3178 N N . ILE A 1 387 ? -26.859 -4.027 9.68 1 82.94 387 ILE A N 1
ATOM 3179 C CA . ILE A 1 387 ? -25.75 -3.283 9.094 1 82.94 387 ILE A CA 1
ATOM 3180 C C . ILE A 1 387 ? -24.828 -4.242 8.352 1 82.94 387 ILE A C 1
ATOM 3182 O O . ILE A 1 387 ? -24.312 -3.914 7.277 1 82.94 387 ILE A O 1
ATOM 3186 N N . ASN A 1 388 ? -24.547 -5.406 8.945 1 85.25 388 ASN A N 1
ATOM 3187 C CA . ASN A 1 388 ? -23.672 -6.359 8.281 1 85.25 388 ASN A CA 1
ATOM 3188 C C . ASN A 1 388 ? -24.297 -6.883 6.984 1 85.25 388 ASN A C 1
ATOM 3190 O O . ASN A 1 388 ? -23.578 -7.113 6.004 1 85.25 388 ASN A O 1
ATOM 3194 N N . CYS A 1 389 ? -25.594 -6.945 6.938 1 94.5 389 CYS A N 1
ATOM 3195 C CA . CYS A 1 389 ? -26.25 -7.41 5.727 1 94.5 389 CYS A CA 1
ATOM 3196 C C . CYS A 1 389 ? -26.219 -6.34 4.641 1 94.5 389 CYS A C 1
ATOM 3198 O O . CYS A 1 389 ? -26.188 -6.66 3.449 1 94.5 389 CYS A O 1
ATOM 3200 N N . GLN A 1 390 ? -26.109 -5.137 5.086 1 95.69 390 GLN A N 1
ATOM 3201 C CA . GLN A 1 390 ? -26.047 -4.031 4.133 1 95.69 390 GLN A CA 1
ATOM 3202 C C . GLN A 1 390 ? -24.766 -4.094 3.305 1 95.69 390 GLN A C 1
ATOM 3204 O O . GLN A 1 390 ? -24.672 -3.48 2.238 1 95.69 390 GLN A O 1
ATOM 3209 N N . LEU A 1 391 ? -23.766 -4.824 3.789 1 97.12 391 LEU A N 1
ATOM 3210 C CA . LEU A 1 391 ? -22.484 -4.949 3.104 1 97.12 391 LEU A CA 1
ATOM 3211 C C . LEU A 1 391 ? -22.484 -6.176 2.195 1 97.12 391 LEU A C 1
ATOM 3213 O O . LEU A 1 391 ? -21.469 -6.457 1.538 1 97.12 391 LEU A O 1
ATOM 3217 N N . CYS A 1 392 ? -23.578 -6.875 2.154 1 97.31 392 CYS A N 1
ATOM 3218 C CA . CYS A 1 392 ? -23.703 -8.031 1.278 1 97.31 392 CYS A CA 1
ATOM 3219 C C . CYS A 1 392 ? -24.219 -7.617 -0.097 1 97.31 392 CYS A C 1
ATOM 3221 O O . CYS A 1 392 ? -25 -6.676 -0.215 1 97.31 392 CYS A O 1
ATOM 3223 N N . GLU A 1 393 ? -23.812 -8.328 -1.129 1 95.62 393 GLU A N 1
ATOM 3224 C CA . GLU A 1 393 ? -24.016 -7.941 -2.523 1 95.62 393 GLU A CA 1
ATOM 3225 C C . GLU A 1 393 ? -25.469 -7.594 -2.803 1 95.62 393 GLU A C 1
ATOM 3227 O O . GLU A 1 393 ? -25.766 -6.543 -3.377 1 95.62 393 GLU A O 1
ATOM 3232 N N . PRO A 1 394 ? -26.469 -8.367 -2.346 1 95.12 394 PRO A N 1
ATOM 3233 C CA . PRO A 1 394 ? -27.859 -8.047 -2.674 1 95.12 394 PRO A CA 1
ATOM 3234 C C . PRO A 1 394 ? -28.359 -6.777 -1.984 1 95.12 394 PRO A C 1
ATOM 3236 O O . PRO A 1 394 ? -29.344 -6.184 -2.412 1 95.12 394 PRO A O 1
ATOM 3239 N N . CYS A 1 395 ? -27.75 -6.426 -0.94 1 96.12 395 CYS A N 1
ATOM 3240 C CA . CYS A 1 395 ? -28.234 -5.324 -0.121 1 96.12 395 CYS A CA 1
ATOM 3241 C C . CYS A 1 395 ? -27.438 -4.051 -0.395 1 96.12 395 CYS A C 1
ATOM 3243 O O . CYS A 1 395 ? -27.734 -2.992 0.155 1 96.12 395 CYS A O 1
ATOM 3245 N N . LEU A 1 396 ? -26.406 -4.094 -1.231 1 95.44 396 LEU A N 1
ATOM 3246 C CA . LEU A 1 396 ? -25.547 -2.941 -1.496 1 95.44 396 LEU A CA 1
ATOM 3247 C C . LEU A 1 396 ? -26.297 -1.896 -2.322 1 95.44 396 LEU A C 1
ATOM 3249 O O . LEU A 1 396 ? -26.75 -2.184 -3.432 1 95.44 396 LEU A O 1
ATOM 3253 N N . THR A 1 397 ? -26.453 -0.742 -1.732 1 94.56 397 THR A N 1
ATOM 3254 C CA . THR A 1 397 ? -26.953 0.367 -2.531 1 94.56 397 THR A CA 1
ATOM 3255 C C . THR A 1 397 ? -25.875 0.893 -3.475 1 94.56 397 THR A C 1
ATOM 3257 O O . THR A 1 397 ? -24.688 0.653 -3.258 1 94.56 397 THR A O 1
ATOM 3260 N N . GLU A 1 398 ? -26.281 1.596 -4.5 1 93.19 398 GLU A N 1
ATOM 3261 C CA . GLU A 1 398 ? -25.312 2.17 -5.445 1 93.19 398 GLU A CA 1
ATOM 3262 C C . GLU A 1 398 ? -24.375 3.148 -4.75 1 93.19 398 GLU A C 1
ATOM 3264 O O . GLU A 1 398 ? -23.172 3.178 -5.043 1 93.19 398 GLU A O 1
ATOM 3269 N N . GLU A 1 399 ? -24.891 3.873 -3.873 1 92.38 399 GLU A N 1
ATOM 3270 C CA . GLU A 1 399 ? -24.094 4.848 -3.137 1 92.38 399 GLU A CA 1
ATOM 3271 C C . GLU A 1 399 ? -23.047 4.156 -2.275 1 92.38 399 GLU A C 1
ATOM 3273 O O . GLU A 1 399 ? -21.875 4.531 -2.299 1 92.38 399 GLU A O 1
ATOM 3278 N N . LEU A 1 400 ? -23.516 3.172 -1.582 1 95.19 400 LEU A N 1
ATOM 3279 C CA . LEU A 1 400 ? -22.578 2.443 -0.722 1 95.19 400 LEU A CA 1
ATOM 3280 C C . LEU A 1 400 ? -21.516 1.731 -1.549 1 95.19 400 LEU A C 1
ATOM 3282 O O . LEU A 1 400 ? -20.344 1.727 -1.182 1 95.19 400 LEU A O 1
ATOM 3286 N N . LEU A 1 401 ? -21.953 1.187 -2.664 1 95.5 401 LEU A N 1
ATOM 3287 C CA . LEU A 1 401 ? -21.031 0.52 -3.568 1 95.5 401 LEU A CA 1
ATOM 3288 C C . LEU A 1 401 ? -19.938 1.482 -4.039 1 95.5 401 LEU A C 1
ATOM 3290 O O . LEU A 1 401 ? -18.75 1.144 -4.02 1 95.5 401 LEU A O 1
ATOM 3294 N N . ASN A 1 402 ? -20.297 2.664 -4.402 1 93 402 ASN A N 1
ATOM 3295 C CA . ASN A 1 402 ? -19.359 3.676 -4.855 1 93 402 ASN A CA 1
ATOM 3296 C C . ASN A 1 402 ? -18.406 4.094 -3.738 1 93 402 ASN A C 1
ATOM 3298 O O . ASN A 1 402 ? -17.203 4.266 -3.969 1 93 402 ASN A O 1
ATOM 3302 N N . ASP A 1 403 ? -18.922 4.207 -2.533 1 95.38 403 ASP A N 1
ATOM 3303 C CA . ASP A 1 403 ? -18.094 4.574 -1.386 1 95.38 403 ASP A CA 1
ATOM 3304 C C . ASP A 1 403 ? -17.078 3.488 -1.072 1 95.38 403 ASP A C 1
ATOM 3306 O O . ASP A 1 403 ? -15.906 3.789 -0.796 1 95.38 403 ASP A O 1
ATOM 3310 N N . ILE A 1 404 ? -17.516 2.256 -1.149 1 97.19 404 ILE A N 1
ATOM 3311 C CA . ILE A 1 404 ? -16.641 1.141 -0.831 1 97.19 404 ILE A CA 1
ATOM 3312 C C . ILE A 1 404 ? -15.539 1.033 -1.888 1 97.19 404 ILE A C 1
ATOM 3314 O O . ILE A 1 404 ? -14.375 0.824 -1.557 1 97.19 404 ILE A O 1
ATOM 3318 N N . LYS A 1 405 ? -15.906 1.19 -3.139 1 94.69 405 LYS A N 1
ATOM 3319 C CA . LYS A 1 405 ? -14.914 1.137 -4.207 1 94.69 405 LYS A CA 1
ATOM 3320 C C . LYS A 1 405 ? -13.891 2.262 -4.062 1 94.69 405 LYS A C 1
ATOM 3322 O O . LYS A 1 405 ? -12.695 2.049 -4.262 1 94.69 405 LYS A O 1
ATOM 3327 N N . ALA A 1 406 ? -14.352 3.453 -3.725 1 94.5 406 ALA A N 1
ATOM 3328 C CA . ALA A 1 406 ? -13.445 4.57 -3.482 1 94.5 406 ALA A CA 1
ATOM 3329 C C . ALA A 1 406 ? -12.508 4.273 -2.316 1 94.5 406 ALA A C 1
ATOM 3331 O O . ALA A 1 406 ? -11.305 4.539 -2.396 1 94.5 406 ALA A O 1
ATOM 3332 N N . THR A 1 407 ? -13.086 3.711 -1.271 1 97.25 407 THR A N 1
ATOM 3333 C CA . THR A 1 407 ? -12.312 3.35 -0.089 1 97.25 407 THR A CA 1
ATOM 3334 C C . THR A 1 407 ? -11.258 2.307 -0.434 1 97.25 407 THR A C 1
ATOM 3336 O O . THR A 1 407 ? -10.109 2.412 0.005 1 97.25 407 THR A O 1
ATOM 3339 N N . TYR A 1 408 ? -11.672 1.351 -1.229 1 96.44 408 TYR A N 1
ATOM 3340 C CA . TYR A 1 408 ? -10.75 0.308 -1.672 1 96.44 408 TYR A CA 1
ATOM 3341 C C . TYR A 1 408 ? -9.586 0.903 -2.447 1 96.44 408 TYR A C 1
ATOM 3343 O O . TYR A 1 408 ? -8.422 0.575 -2.184 1 96.44 408 TYR A O 1
ATOM 3351 N N . ARG A 1 409 ? -9.859 1.779 -3.365 1 93.19 409 ARG A N 1
ATOM 3352 C CA . ARG A 1 409 ? -8.828 2.404 -4.191 1 93.19 409 ARG A CA 1
ATOM 3353 C C . ARG A 1 409 ? -7.875 3.238 -3.342 1 93.19 409 ARG A C 1
ATOM 3355 O O . ARG A 1 409 ? -6.66 3.213 -3.557 1 93.19 409 ARG A O 1
ATOM 3362 N N . GLU A 1 410 ? -8.43 3.943 -2.395 1 95.75 410 GLU A N 1
ATOM 3363 C CA . GLU A 1 410 ? -7.594 4.746 -1.508 1 95.75 410 GLU A CA 1
ATOM 3364 C C . GLU A 1 410 ? -6.617 3.867 -0.729 1 95.75 410 GLU A C 1
ATOM 3366 O O . GLU A 1 410 ? -5.434 4.195 -0.617 1 95.75 410 GLU A O 1
ATOM 3371 N N . HIS A 1 411 ? -7.133 2.789 -0.254 1 96.12 411 HIS A N 1
ATOM 3372 C CA . HIS A 1 411 ? -6.297 1.881 0.523 1 96.12 411 HIS A CA 1
ATOM 3373 C C . HIS A 1 411 ? -5.16 1.315 -0.322 1 96.12 411 HIS A C 1
ATOM 3375 O O . HIS A 1 411 ? -4.027 1.194 0.152 1 96.12 411 HIS A O 1
ATOM 3381 N N . LYS A 1 412 ? -5.414 1.032 -1.531 1 92.06 412 LYS A N 1
ATOM 3382 C CA . LYS A 1 412 ? -4.422 0.426 -2.414 1 92.06 412 LYS A CA 1
ATOM 3383 C C . LYS A 1 412 ? -3.438 1.469 -2.936 1 92.06 412 LYS A C 1
ATOM 3385 O O . LYS A 1 412 ? -2.297 1.143 -3.271 1 92.06 412 LYS A O 1
ATOM 3390 N N . ASN A 1 413 ? -3.877 2.734 -2.9 1 90.94 413 ASN A N 1
ATOM 3391 C CA . ASN A 1 413 ? -3.066 3.773 -3.527 1 90.94 413 ASN A CA 1
ATOM 3392 C C . ASN A 1 413 ? -2.555 4.781 -2.5 1 90.94 413 ASN A C 1
ATOM 3394 O O . ASN A 1 413 ? -2.188 5.902 -2.852 1 90.94 413 ASN A O 1
ATOM 3398 N N . LYS A 1 414 ? -2.529 4.434 -1.261 1 93.75 414 LYS A N 1
ATOM 3399 C CA . LYS A 1 414 ? -2.252 5.398 -0.198 1 93.75 414 LYS A CA 1
ATOM 3400 C C . LYS A 1 414 ? -0.778 5.797 -0.19 1 93.75 414 LYS A C 1
ATOM 3402 O O . LYS A 1 414 ? -0.407 6.805 0.411 1 93.75 414 LYS A O 1
ATOM 3407 N N . ASN A 1 415 ? 0.101 5.035 -0.902 1 91.31 415 ASN A N 1
ATOM 3408 C CA . ASN A 1 415 ? 1.516 5.375 -1.016 1 91.31 415 ASN A CA 1
ATOM 3409 C C . ASN A 1 415 ? 2.131 5.68 0.347 1 91.31 415 ASN A C 1
ATOM 3411 O O . ASN A 1 415 ? 2.094 4.84 1.251 1 91.31 415 ASN A O 1
ATOM 3415 N N . ARG A 1 416 ? 2.51 6.973 0.658 1 93.69 416 ARG A N 1
ATOM 3416 C CA . ARG A 1 416 ? 3.217 7.293 1.895 1 93.69 416 ARG A CA 1
ATOM 3417 C C . ARG A 1 416 ? 2.238 7.625 3.016 1 93.69 416 ARG A C 1
ATOM 3419 O O . ARG A 1 416 ? 2.643 7.832 4.16 1 93.69 416 ARG A O 1
ATOM 3426 N N . PHE A 1 417 ? 0.978 7.652 2.725 1 96.5 417 PHE A N 1
ATOM 3427 C CA . PHE A 1 417 ? -0.029 7.934 3.742 1 96.5 417 PHE A CA 1
ATOM 3428 C C . PHE A 1 417 ? -0.479 6.648 4.426 1 96.5 417 PHE A C 1
ATOM 3430 O O . PHE A 1 417 ? -0.268 5.551 3.902 1 96.5 417 PHE A O 1
ATOM 3437 N N . LYS A 1 418 ? -0.997 6.805 5.609 1 96.81 418 LYS A N 1
ATOM 3438 C CA . LYS A 1 418 ? -1.664 5.746 6.359 1 96.81 418 LYS A CA 1
ATOM 3439 C C . LYS A 1 418 ? -3.092 6.145 6.727 1 96.81 418 LYS A C 1
ATOM 3441 O O . LYS A 1 418 ? -3.367 7.316 6.98 1 96.81 418 LYS A O 1
ATOM 3446 N N . ARG A 1 419 ? -3.902 5.168 6.699 1 97.94 419 ARG A N 1
ATOM 3447 C CA . ARG A 1 419 ? -5.273 5.422 7.129 1 97.94 419 ARG A CA 1
ATOM 3448 C C . ARG A 1 419 ? -5.32 5.867 8.586 1 97.94 419 ARG A C 1
ATOM 3450 O O . ARG A 1 419 ? -4.789 5.184 9.469 1 97.94 419 ARG A O 1
ATOM 3457 N N . LEU A 1 420 ? -5.859 7.004 8.805 1 97.88 420 LEU A N 1
ATOM 3458 C CA . LEU A 1 420 ? -6.035 7.523 10.156 1 97.88 420 LEU A CA 1
ATOM 3459 C C . LEU A 1 420 ? -7.441 7.227 10.672 1 97.88 420 LEU A C 1
ATOM 3461 O O . LEU A 1 420 ? -7.621 6.914 11.852 1 97.88 420 LEU A O 1
ATOM 3465 N N . PHE A 1 421 ? -8.414 7.387 9.805 1 97.56 421 PHE A N 1
ATOM 3466 C CA . PHE A 1 421 ? -9.797 7.047 10.117 1 97.56 421 PHE A CA 1
ATOM 3467 C C . PHE A 1 421 ? -10.461 6.367 8.93 1 97.56 421 PHE A C 1
ATOM 3469 O O . PHE A 1 421 ? -10.43 6.887 7.809 1 97.56 421 PHE A O 1
ATOM 3476 N N . PRO A 1 422 ? -11.18 5.234 9.109 1 96.88 422 PRO A N 1
ATOM 3477 C CA . PRO A 1 422 ? -11.281 4.477 10.359 1 96.88 422 PRO A CA 1
ATOM 3478 C C . PRO A 1 422 ? -9.922 4.02 10.875 1 96.88 422 PRO A C 1
ATOM 3480 O O . PRO A 1 422 ? -9.016 3.738 10.086 1 96.88 422 PRO A O 1
ATOM 3483 N N . PRO A 1 423 ? -9.773 3.977 12.141 1 96.12 423 PRO A N 1
ATOM 3484 C CA . PRO A 1 423 ? -8.469 3.678 12.727 1 96.12 423 PRO A CA 1
ATOM 3485 C C . PRO A 1 423 ? -8.039 2.229 12.516 1 96.12 423 PRO A C 1
ATOM 3487 O O . PRO A 1 423 ? -8.883 1.37 12.227 1 96.12 423 PRO A O 1
ATOM 3490 N N . LYS A 1 424 ? -6.758 2.064 12.578 1 94.62 424 LYS A N 1
ATOM 3491 C CA . LYS A 1 424 ? -6.223 0.706 12.555 1 94.62 424 LYS A CA 1
ATOM 3492 C C . LYS A 1 424 ? -6.859 -0.15 13.648 1 94.62 424 LYS A C 1
ATOM 3494 O O . LYS A 1 424 ? -7.273 0.368 14.688 1 94.62 424 LYS A O 1
ATOM 3499 N N . MET A 1 425 ? -6.949 -1.441 13.414 1 95.5 425 MET A N 1
ATOM 3500 C CA . MET A 1 425 ? -7.527 -2.385 14.367 1 95.5 425 MET A CA 1
ATOM 3501 C C . MET A 1 425 ? -6.855 -3.748 14.266 1 95.5 425 MET A C 1
ATOM 3503 O O . MET A 1 425 ? -6.215 -4.051 13.25 1 95.5 425 MET A O 1
ATOM 3507 N N . THR A 1 426 ? -6.883 -4.512 15.312 1 94.69 426 THR A N 1
ATOM 3508 C CA . THR A 1 426 ? -6.492 -5.914 15.25 1 94.69 426 THR A CA 1
ATOM 3509 C C . THR A 1 426 ? -7.652 -6.781 14.766 1 94.69 426 THR A C 1
ATOM 3511 O O . THR A 1 426 ? -8.797 -6.332 14.742 1 94.69 426 THR A O 1
ATOM 3514 N N . GLN A 1 427 ? -7.371 -7.945 14.328 1 95.06 427 GLN A N 1
ATOM 3515 C CA . GLN A 1 427 ? -8.445 -8.852 13.93 1 95.06 427 GLN A CA 1
ATOM 3516 C C . GLN A 1 427 ? -9.375 -9.156 15.102 1 95.06 427 GLN A C 1
ATOM 3518 O O . GLN A 1 427 ? -10.578 -9.328 14.914 1 95.06 427 GLN A O 1
ATOM 3523 N N . GLU A 1 428 ? -8.859 -9.172 16.328 1 95.69 428 GLU A N 1
ATOM 3524 C CA . GLU A 1 428 ? -9.68 -9.359 17.516 1 95.69 428 GLU A CA 1
ATOM 3525 C C . GLU A 1 428 ? -10.648 -8.203 17.703 1 95.69 428 GLU A C 1
ATOM 3527 O O . GLU A 1 428 ? -11.836 -8.414 17.969 1 95.69 428 GLU A O 1
ATOM 3532 N N . GLU A 1 429 ? -10.141 -7 17.516 1 94.81 429 GLU A N 1
ATOM 3533 C CA . GLU A 1 429 ? -10.977 -5.812 17.625 1 94.81 429 GLU A CA 1
ATOM 3534 C C . GLU A 1 429 ? -12.055 -5.785 16.547 1 94.81 429 GLU A C 1
ATOM 3536 O O . GLU A 1 429 ? -13.172 -5.332 16.781 1 94.81 429 GLU A O 1
ATOM 3541 N N . ALA A 1 430 ? -11.648 -6.258 15.367 1 95.31 430 ALA A N 1
ATOM 3542 C CA . ALA A 1 430 ? -12.578 -6.273 14.234 1 95.31 430 ALA A CA 1
ATOM 3543 C C . ALA A 1 430 ? -13.773 -7.176 14.516 1 95.31 430 ALA A C 1
ATOM 3545 O O . ALA A 1 430 ? -14.867 -6.953 13.992 1 95.31 430 ALA A O 1
ATOM 3546 N N . ARG A 1 431 ? -13.617 -8.203 15.398 1 93.31 431 ARG A N 1
ATOM 3547 C CA . ARG A 1 431 ? -14.688 -9.148 15.727 1 93.31 431 ARG A CA 1
ATOM 3548 C C . ARG A 1 431 ? -15.664 -8.539 16.719 1 93.31 431 ARG A C 1
ATOM 3550 O O . ARG A 1 431 ? -16.828 -8.922 16.766 1 93.31 431 ARG A O 1
ATOM 3557 N N . ILE A 1 432 ? -15.172 -7.617 17.562 1 89.56 432 ILE A N 1
ATOM 3558 C CA . ILE A 1 432 ? -15.984 -7.035 18.625 1 89.56 432 ILE A CA 1
ATOM 3559 C C . ILE A 1 432 ? -16.891 -5.957 18.047 1 89.56 432 ILE A C 1
ATOM 3561 O O . ILE A 1 432 ? -18.062 -5.844 18.438 1 89.56 432 ILE A O 1
ATOM 3565 N N . GLY A 1 433 ? -16.422 -5.152 17.203 1 86.38 433 GLY A N 1
ATOM 3566 C CA . GLY A 1 433 ? -17.219 -4.094 16.609 1 86.38 433 GLY A CA 1
ATOM 3567 C C . GLY A 1 433 ? -16.594 -2.719 16.75 1 86.38 433 GLY A C 1
ATOM 3568 O O . GLY A 1 433 ? -15.383 -2.598 16.906 1 86.38 433 GLY A O 1
ATOM 3569 N N . ILE A 1 434 ? -17.453 -1.726 16.531 1 88.5 434 ILE A N 1
ATOM 3570 C CA . ILE A 1 434 ? -16.969 -0.346 16.578 1 88.5 434 ILE A CA 1
ATOM 3571 C C . ILE A 1 434 ? -16.875 0.126 18.031 1 88.5 434 ILE A C 1
ATOM 3573 O O . ILE A 1 434 ? -17.828 -0.021 18.797 1 88.5 434 ILE A O 1
ATOM 3577 N N . PRO A 1 435 ? -15.75 0.624 18.359 1 86.81 435 PRO A N 1
ATOM 3578 C CA . PRO A 1 435 ? -15.562 1.096 19.734 1 86.81 435 PRO A CA 1
ATOM 3579 C C . PRO A 1 435 ? -16.609 2.123 20.156 1 86.81 435 PRO A C 1
ATOM 3581 O O . PRO A 1 435 ? -17.031 2.955 19.344 1 86.81 435 PRO A O 1
ATOM 3584 N N . PHE A 1 436 ? -16.844 2.186 21.359 1 77.94 436 PHE A N 1
ATOM 3585 C CA . PHE A 1 436 ? -17.891 3.012 21.938 1 77.94 436 PHE A CA 1
ATOM 3586 C C . PHE A 1 436 ? -17.547 4.492 21.812 1 77.94 436 PHE A C 1
ATOM 3588 O O . PHE A 1 436 ? -18.438 5.332 21.703 1 77.94 436 PHE A O 1
ATOM 3595 N N . ARG A 1 437 ? -16.328 4.793 21.766 1 79.19 437 ARG A N 1
ATOM 3596 C CA . ARG A 1 437 ? -15.898 6.188 21.719 1 79.19 437 ARG A CA 1
ATOM 3597 C C . ARG A 1 437 ? -16.391 6.863 20.438 1 79.19 437 ARG A C 1
ATOM 3599 O O . ARG A 1 437 ? -16.406 8.094 20.359 1 79.19 437 ARG A O 1
ATOM 3606 N N . PHE A 1 438 ? -16.781 6.035 19.547 1 85.12 438 PHE A N 1
ATOM 3607 C CA . PHE A 1 438 ? -17.281 6.582 18.297 1 85.12 438 PHE A CA 1
ATOM 3608 C C . PHE A 1 438 ? -18.797 6.652 18.297 1 85.12 438 PHE A C 1
ATOM 3610 O O . PHE A 1 438 ? -19.406 7.191 17.375 1 85.12 438 PHE A O 1
ATOM 3617 N N . ASN A 1 439 ? -19.344 6.188 19.391 1 75 439 ASN A N 1
ATOM 3618 C CA . ASN A 1 439 ? -20.797 6.098 19.453 1 75 439 ASN A CA 1
ATOM 3619 C C . ASN A 1 439 ? -21.453 7.473 19.328 1 75 439 ASN A C 1
ATOM 3621 O O . ASN A 1 439 ? -20.984 8.445 19.922 1 75 439 ASN A O 1
ATOM 3625 N N . GLU A 1 440 ? -22.375 7.574 18.5 1 75.38 440 GLU A N 1
ATOM 3626 C CA . GLU A 1 440 ? -23.234 8.734 18.297 1 75.38 440 GLU A CA 1
ATOM 3627 C C . GLU A 1 440 ? -22.516 9.828 17.5 1 75.38 440 GLU A C 1
ATOM 3629 O O . GLU A 1 440 ? -23.047 10.914 17.297 1 75.38 440 GLU A O 1
ATOM 3634 N N . LYS A 1 441 ? -21.328 9.555 17.125 1 81.38 441 LYS A N 1
ATOM 3635 C CA . LYS A 1 441 ? -20.578 10.594 16.422 1 81.38 441 LYS A CA 1
ATOM 3636 C C . LYS A 1 441 ? -20.516 10.289 14.922 1 81.38 441 LYS A C 1
ATOM 3638 O O . LYS A 1 441 ? -20.25 11.18 14.109 1 81.38 441 LYS A O 1
ATOM 3643 N N . LEU A 1 442 ? -20.781 9.078 14.656 1 91 442 LEU A N 1
ATOM 3644 C CA . LEU A 1 442 ? -20.547 8.68 13.266 1 91 442 LEU A CA 1
ATOM 3645 C C . LEU A 1 442 ? -21.859 8.633 12.484 1 91 442 LEU A C 1
ATOM 3647 O O . LEU A 1 442 ? -22.891 8.227 13.023 1 91 442 LEU A O 1
ATOM 3651 N N . THR A 1 443 ? -21.828 9.094 11.312 1 91.81 443 THR A N 1
ATOM 3652 C CA . THR A 1 443 ? -22.953 8.922 10.406 1 91.81 443 THR A CA 1
ATOM 3653 C C . THR A 1 443 ? -23.109 7.449 10.016 1 91.81 443 THR A C 1
ATOM 3655 O O . THR A 1 443 ? -22.188 6.656 10.18 1 91.81 443 THR A O 1
ATOM 3658 N N . MET A 1 444 ? -24.281 7.141 9.555 1 91.69 444 MET A N 1
ATOM 3659 C CA . MET A 1 444 ? -24.531 5.766 9.133 1 91.69 444 MET A CA 1
ATOM 3660 C C . MET A 1 444 ? -23.578 5.348 8.023 1 91.69 444 MET A C 1
ATOM 3662 O O . MET A 1 444 ? -23.078 4.219 8.023 1 91.69 444 MET A O 1
ATOM 3666 N N . GLN A 1 445 ? -23.297 6.258 7.094 1 93.38 445 GLN A N 1
ATOM 3667 C CA . GLN A 1 445 ? -22.391 5.957 5.996 1 93.38 445 GLN A CA 1
ATOM 3668 C C . GLN A 1 445 ? -20.984 5.664 6.516 1 93.38 445 GLN A C 1
ATOM 3670 O O . GLN A 1 445 ? -20.312 4.75 6.027 1 93.38 445 GLN A O 1
ATOM 3675 N N . THR A 1 446 ? -20.562 6.438 7.492 1 95.69 446 THR A N 1
ATOM 3676 C CA . THR A 1 446 ? -19.25 6.227 8.094 1 95.69 446 THR A CA 1
ATOM 3677 C C . THR A 1 446 ? -19.203 4.895 8.836 1 95.69 446 THR A C 1
ATOM 3679 O O . THR A 1 446 ? -18.203 4.18 8.773 1 95.69 446 THR A O 1
ATOM 3682 N N . ILE A 1 447 ? -20.281 4.574 9.492 1 95.38 447 ILE A N 1
ATOM 3683 C CA . ILE A 1 447 ? -20.391 3.305 10.203 1 95.38 447 ILE A CA 1
ATOM 3684 C C . ILE A 1 447 ? -20.281 2.148 9.211 1 95.38 447 ILE A C 1
ATOM 3686 O O . ILE A 1 447 ? -19.594 1.16 9.469 1 95.38 447 ILE A O 1
ATOM 3690 N N . GLN A 1 448 ? -20.938 2.273 8.094 1 95.69 448 GLN A N 1
ATOM 3691 C CA . GLN A 1 448 ? -20.906 1.236 7.066 1 95.69 448 GLN A CA 1
ATOM 3692 C C . GLN A 1 448 ? -19.484 0.996 6.574 1 95.69 448 GLN A C 1
ATOM 3694 O O . GLN A 1 448 ? -19.047 -0.151 6.449 1 95.69 448 GLN A O 1
ATOM 3699 N N . ILE A 1 449 ? -18.703 2.039 6.32 1 96.88 449 ILE A N 1
ATOM 3700 C CA . ILE A 1 449 ? -17.328 1.913 5.828 1 96.88 449 ILE A CA 1
ATOM 3701 C C . ILE A 1 449 ? -16.438 1.352 6.93 1 96.88 449 ILE A C 1
ATOM 3703 O O . ILE A 1 449 ? -15.539 0.557 6.656 1 96.88 449 ILE A O 1
ATOM 3707 N N . TYR A 1 450 ? -16.703 1.785 8.164 1 96.81 450 TYR A N 1
ATOM 3708 C CA . TYR A 1 450 ? -15.969 1.223 9.297 1 96.81 450 TYR A CA 1
ATOM 3709 C C . TYR A 1 450 ? -16.156 -0.287 9.375 1 96.81 450 TYR A C 1
ATOM 3711 O O . TYR A 1 450 ? -15.188 -1.04 9.484 1 96.81 450 TYR A O 1
ATOM 3719 N N . ARG A 1 451 ? -17.375 -0.732 9.266 1 96.56 451 ARG A N 1
ATOM 3720 C CA . ARG A 1 451 ? -17.703 -2.154 9.312 1 96.56 451 ARG A CA 1
ATOM 3721 C C . ARG A 1 451 ? -17.109 -2.893 8.125 1 96.56 451 ARG A C 1
ATOM 3723 O O . ARG A 1 451 ? -16.688 -4.051 8.242 1 96.56 451 ARG A O 1
ATOM 3730 N N . TRP A 1 452 ? -17.125 -2.23 7.02 1 97.75 452 TRP A N 1
ATOM 3731 C CA . TRP A 1 452 ? -16.5 -2.824 5.84 1 97.75 452 TRP A CA 1
ATOM 3732 C C . TRP A 1 452 ? -15.023 -3.094 6.078 1 97.75 452 TRP A C 1
ATOM 3734 O O . TRP A 1 452 ? -14.523 -4.172 5.758 1 97.75 452 TRP A O 1
ATOM 3744 N N . PHE A 1 453 ? -14.305 -2.111 6.684 1 98 453 PHE A N 1
ATOM 3745 C CA . PHE A 1 453 ? -12.898 -2.312 7.004 1 98 453 PHE A CA 1
ATOM 3746 C C . PHE A 1 453 ? -12.727 -3.455 7.996 1 98 453 PHE A C 1
ATOM 3748 O O . PHE A 1 453 ? -11.758 -4.211 7.918 1 98 453 PHE A O 1
ATOM 3755 N N . GLN A 1 454 ? -13.656 -3.557 8.938 1 97.25 454 GLN A N 1
ATOM 3756 C CA . GLN A 1 454 ? -13.609 -4.684 9.859 1 97.25 454 GLN A CA 1
ATOM 3757 C C . GLN A 1 454 ? -13.719 -6.012 9.117 1 97.25 454 GLN A C 1
ATOM 3759 O O . GLN A 1 454 ? -12.977 -6.953 9.406 1 97.25 454 GLN A O 1
ATOM 3764 N N . GLY A 1 455 ? -14.617 -6.066 8.164 1 96.94 455 GLY A N 1
ATOM 3765 C CA . GLY A 1 455 ? -14.758 -7.262 7.348 1 96.94 455 GLY A CA 1
ATOM 3766 C C . GLY A 1 455 ? -13.508 -7.59 6.555 1 96.94 455 GLY A C 1
ATOM 3767 O O . GLY A 1 455 ? -13.094 -8.75 6.488 1 96.94 455 GLY A O 1
ATOM 3768 N N . LYS A 1 456 ? -12.93 -6.551 5.926 1 97.5 456 LYS A N 1
ATOM 3769 C CA . LYS A 1 456 ? -11.688 -6.754 5.172 1 97.5 456 LYS A CA 1
ATOM 3770 C C . LYS A 1 456 ? -10.57 -7.246 6.082 1 97.5 456 LYS A C 1
ATOM 3772 O O . LYS A 1 456 ? -9.797 -8.125 5.699 1 97.5 456 LYS A O 1
ATOM 3777 N N . CYS A 1 457 ? -10.477 -6.641 7.281 1 97.31 457 CYS A N 1
ATOM 3778 C CA . CYS A 1 457 ? -9.461 -7.031 8.258 1 97.31 457 CYS A CA 1
ATOM 3779 C C . CYS A 1 457 ? -9.617 -8.492 8.648 1 97.31 457 CYS A C 1
ATOM 3781 O O . CYS A 1 457 ? -8.625 -9.211 8.789 1 97.31 457 CYS A O 1
ATOM 3783 N N . LEU A 1 458 ? -10.82 -8.961 8.82 1 96 458 LEU A N 1
ATOM 3784 C CA . LEU A 1 458 ? -11.086 -10.344 9.195 1 96 458 LEU A CA 1
ATOM 3785 C C . LEU A 1 458 ? -10.656 -11.305 8.094 1 96 458 LEU A C 1
ATOM 3787 O O . LEU A 1 458 ? -10.203 -12.414 8.367 1 96 458 LEU A O 1
ATOM 3791 N N . LEU A 1 459 ? -10.797 -10.836 6.879 1 95.56 459 LEU A N 1
ATOM 3792 C CA . LEU A 1 459 ? -10.414 -11.664 5.742 1 95.56 459 LEU A CA 1
ATOM 3793 C C . LEU A 1 459 ? -8.898 -11.688 5.566 1 95.56 459 LEU A C 1
ATOM 3795 O O . LEU A 1 459 ? -8.328 -12.703 5.18 1 95.56 459 LEU A O 1
ATOM 3799 N N . ASP A 1 460 ? -8.305 -10.555 5.82 1 94.5 460 ASP A N 1
ATOM 3800 C CA . ASP A 1 460 ? -6.883 -10.336 5.562 1 94.5 460 ASP A CA 1
ATOM 3801 C C . ASP A 1 460 ? -6.309 -9.289 6.508 1 94.5 460 ASP A C 1
ATOM 3803 O O . ASP A 1 460 ? -6.723 -8.125 6.484 1 94.5 460 ASP A O 1
ATOM 3807 N N . ASP A 1 461 ? -5.32 -9.609 7.227 1 92.56 461 ASP A N 1
ATOM 3808 C CA . ASP A 1 461 ? -4.801 -8.75 8.289 1 92.56 461 ASP A CA 1
ATOM 3809 C C . ASP A 1 461 ? -4.125 -7.508 7.711 1 92.56 461 ASP A C 1
ATOM 3811 O O . ASP A 1 461 ? -3.924 -6.516 8.414 1 92.56 461 ASP A O 1
ATOM 3815 N N . SER A 1 462 ? -3.742 -7.5 6.461 1 92.06 462 SER A N 1
ATOM 3816 C CA . SER A 1 462 ? -3.104 -6.34 5.848 1 92.06 462 SER A CA 1
ATOM 3817 C C . SER A 1 462 ? -4.074 -5.168 5.73 1 92.06 462 SER A C 1
ATOM 3819 O O . SER A 1 462 ? -3.66 -4.031 5.5 1 92.06 462 SER A O 1
ATOM 3821 N N . TRP A 1 463 ? -5.398 -5.426 5.914 1 95.94 463 TRP A N 1
ATOM 3822 C CA . TRP A 1 463 ? -6.414 -4.383 5.832 1 95.94 463 TRP A CA 1
ATOM 3823 C C . TRP A 1 463 ? -6.707 -3.795 7.207 1 95.94 463 TRP A C 1
ATOM 3825 O O . TRP A 1 463 ? -7.441 -2.811 7.328 1 95.94 463 TRP A O 1
ATOM 3835 N N . CYS A 1 464 ? -6.117 -4.41 8.211 1 95.62 464 CYS A N 1
ATOM 3836 C CA . CYS A 1 464 ? -6.434 -4.004 9.578 1 95.62 464 CYS A CA 1
ATOM 3837 C C . CYS A 1 464 ? -5.895 -2.613 9.875 1 95.62 464 CYS A C 1
ATOM 3839 O O . CYS A 1 464 ? -6.492 -1.86 10.648 1 95.62 464 CYS A O 1
ATOM 3841 N N . MET B 1 1 ? 24.547 40.125 -23.859 1 24.16 1 MET B N 1
ATOM 3842 C CA . MET B 1 1 ? 23.141 40.062 -23.484 1 24.16 1 MET B CA 1
ATOM 3843 C C . MET B 1 1 ? 22.422 38.969 -24.25 1 24.16 1 MET B C 1
ATOM 3845 O O . MET B 1 1 ? 21.281 38.625 -23.938 1 24.16 1 MET B O 1
ATOM 3849 N N . ALA B 1 2 ? 22.828 38.688 -25.5 1 26.84 2 ALA B N 1
ATOM 3850 C CA . ALA B 1 2 ? 22.312 37.969 -26.656 1 26.84 2 ALA B CA 1
ATOM 3851 C C . ALA B 1 2 ? 22.422 36.469 -26.438 1 26.84 2 ALA B C 1
ATOM 3853 O O . ALA B 1 2 ? 21.859 35.688 -27.219 1 26.84 2 ALA B O 1
ATOM 3854 N N . GLY B 1 3 ? 23.391 36.094 -25.625 1 24.34 3 GLY B N 1
ATOM 3855 C CA . GLY B 1 3 ? 23.812 34.688 -25.609 1 24.34 3 GLY B CA 1
ATOM 3856 C C . GLY B 1 3 ? 22.859 33.781 -24.828 1 24.34 3 GLY B C 1
ATOM 3857 O O . GLY B 1 3 ? 23.109 32.594 -24.656 1 24.34 3 GLY B O 1
ATOM 3858 N N . ILE B 1 4 ? 22.062 34.406 -23.875 1 28.17 4 ILE B N 1
ATOM 3859 C CA . ILE B 1 4 ? 21.266 33.656 -22.906 1 28.17 4 ILE B CA 1
ATOM 3860 C C . ILE B 1 4 ? 20.109 32.969 -23.625 1 28.17 4 ILE B C 1
ATOM 3862 O O . ILE B 1 4 ? 19.359 32.188 -23 1 28.17 4 ILE B O 1
ATOM 3866 N N . SER B 1 5 ? 19.797 33.344 -24.922 1 30.98 5 SER B N 1
ATOM 3867 C CA . SER B 1 5 ? 18.578 33 -25.641 1 30.98 5 SER B CA 1
ATOM 3868 C C . SER B 1 5 ? 18.594 31.531 -26.078 1 30.98 5 SER B C 1
ATOM 3870 O O . SER B 1 5 ? 17.547 30.906 -26.203 1 30.98 5 SER B O 1
ATOM 3872 N N . ILE B 1 6 ? 19.766 31.031 -26.469 1 33.22 6 ILE B N 1
ATOM 3873 C CA . ILE B 1 6 ? 19.828 29.797 -27.25 1 33.22 6 ILE B CA 1
ATOM 3874 C C . ILE B 1 6 ? 19.641 28.594 -26.312 1 33.22 6 ILE B C 1
ATOM 3876 O O . ILE B 1 6 ? 19.094 27.562 -26.719 1 33.22 6 ILE B O 1
ATOM 3880 N N . TYR B 1 7 ? 20.203 28.703 -25.094 1 31.16 7 TYR B N 1
ATOM 3881 C CA . TYR B 1 7 ? 20.172 27.531 -24.219 1 31.16 7 TYR B CA 1
ATOM 3882 C C . TYR B 1 7 ? 18.75 27.234 -23.766 1 31.16 7 TYR B C 1
ATOM 3884 O O . TYR B 1 7 ? 18.422 26.078 -23.453 1 31.16 7 TYR B O 1
ATOM 3892 N N . SER B 1 8 ? 17.859 28.266 -23.75 1 35.09 8 SER B N 1
ATOM 3893 C CA . SER B 1 8 ? 16.5 28.078 -23.281 1 35.09 8 SER B CA 1
ATOM 3894 C C . SER B 1 8 ? 15.672 27.281 -24.297 1 35.09 8 SER B C 1
ATOM 3896 O O . SER B 1 8 ? 14.844 26.453 -23.922 1 35.09 8 SER B O 1
ATOM 3898 N N . THR B 1 9 ? 15.977 27.469 -25.609 1 36.81 9 THR B N 1
ATOM 3899 C CA . THR B 1 9 ? 15.188 26.828 -26.656 1 36.81 9 THR B CA 1
ATOM 3900 C C . THR B 1 9 ? 15.555 25.344 -26.766 1 36.81 9 THR B C 1
ATOM 3902 O O . THR B 1 9 ? 14.68 24.5 -27 1 36.81 9 THR B O 1
ATOM 3905 N N . THR B 1 10 ? 16.875 25.016 -26.688 1 35.28 10 THR B N 1
ATOM 3906 C CA . THR B 1 10 ? 17.297 23.625 -26.859 1 35.28 10 THR B CA 1
ATOM 3907 C C . THR B 1 10 ? 16.844 22.781 -25.672 1 35.28 10 THR B C 1
ATOM 3909 O O . THR B 1 10 ? 16.469 21.625 -25.828 1 35.28 10 THR B O 1
ATOM 3912 N N . PHE B 1 11 ? 16.938 23.297 -24.453 1 32.22 11 PHE B N 1
ATOM 3913 C CA . PHE B 1 11 ? 16.438 22.578 -23.297 1 32.22 11 PHE B CA 1
ATOM 3914 C C . PHE B 1 11 ? 14.922 22.422 -23.359 1 32.22 11 PHE B C 1
ATOM 3916 O O . PHE B 1 11 ? 14.383 21.375 -23.031 1 32.22 11 PHE B O 1
ATOM 3923 N N . MET B 1 12 ? 14.195 23.406 -23.828 1 35.56 12 MET B N 1
ATOM 3924 C CA . MET B 1 12 ? 12.758 23.297 -24.078 1 35.56 12 MET B CA 1
ATOM 3925 C C . MET B 1 12 ? 12.469 22.266 -25.156 1 35.56 12 MET B C 1
ATOM 3927 O O . MET B 1 12 ? 11.484 21.531 -25.078 1 35.56 12 MET B O 1
ATOM 3931 N N . HIS B 1 13 ? 13.234 22.266 -26.281 1 36.03 13 HIS B N 1
ATOM 3932 C CA . HIS B 1 13 ? 13.047 21.312 -27.359 1 36.03 13 HIS B CA 1
ATOM 3933 C C . HIS B 1 13 ? 13.352 19.891 -26.906 1 36.03 13 HIS B C 1
ATOM 3935 O O . HIS B 1 13 ? 12.719 18.938 -27.359 1 36.03 13 HIS B O 1
ATOM 3941 N N . LEU B 1 14 ? 14.438 19.688 -26.172 1 32.38 14 LEU B N 1
ATOM 3942 C CA . LEU B 1 14 ? 14.742 18.359 -25.656 1 32.38 14 LEU B CA 1
ATOM 3943 C C . LEU B 1 14 ? 13.688 17.922 -24.641 1 32.38 14 LEU B C 1
ATOM 3945 O O . LEU B 1 14 ? 13.336 16.75 -24.562 1 32.38 14 LEU B O 1
ATOM 3949 N N . ILE B 1 15 ? 13.172 18.812 -23.844 1 35.88 15 ILE B N 1
ATOM 3950 C CA . ILE B 1 15 ? 12.016 18.531 -23 1 35.88 15 ILE B CA 1
ATOM 3951 C C . ILE B 1 15 ? 10.789 18.25 -23.859 1 35.88 15 ILE B C 1
ATOM 3953 O O . ILE B 1 15 ? 10.016 17.344 -23.562 1 35.88 15 ILE B O 1
ATOM 3957 N N . GLU B 1 16 ? 10.562 19 -24.922 1 39.09 16 GLU B N 1
ATOM 3958 C CA . GLU B 1 16 ? 9.43 18.797 -25.828 1 39.09 16 GLU B CA 1
ATOM 3959 C C . GLU B 1 16 ? 9.516 17.453 -26.531 1 39.09 16 GLU B C 1
ATOM 3961 O O . GLU B 1 16 ? 8.5 16.781 -26.719 1 39.09 16 GLU B O 1
ATOM 3966 N N . GLN B 1 17 ? 10.641 17.141 -27.156 1 38.59 17 GLN B N 1
ATOM 3967 C CA . GLN B 1 17 ? 10.812 15.883 -27.875 1 38.59 17 GLN B CA 1
ATOM 3968 C C . GLN B 1 17 ? 10.625 14.688 -26.938 1 38.59 17 GLN B C 1
ATOM 3970 O O . GLN B 1 17 ? 10.125 13.641 -27.359 1 38.59 17 GLN B O 1
ATOM 3975 N N . ASN B 1 18 ? 11.156 14.672 -25.734 1 41.75 18 ASN B N 1
ATOM 3976 C CA . ASN B 1 18 ? 11.125 13.547 -24.797 1 41.75 18 ASN B CA 1
AT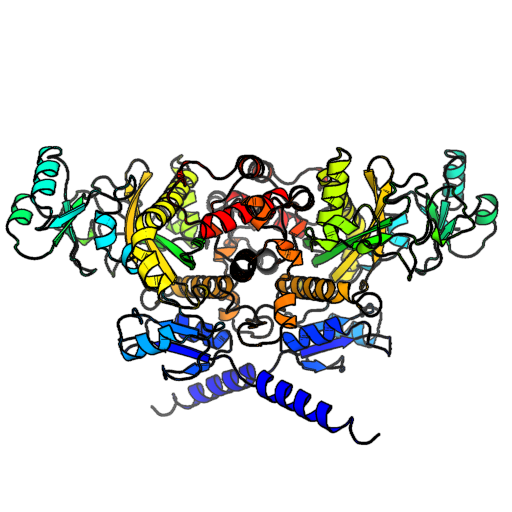OM 3977 C C . ASN B 1 18 ? 9.742 13.359 -24.188 1 41.75 18 ASN B C 1
ATOM 3979 O O . ASN B 1 18 ? 9.43 12.281 -23.656 1 41.75 18 ASN B O 1
ATOM 3983 N N . LEU B 1 19 ? 9 14.398 -24 1 45.78 19 LEU B N 1
ATOM 3984 C CA . LEU B 1 19 ? 7.625 14.328 -23.516 1 45.78 19 LEU B CA 1
ATOM 3985 C C . LEU B 1 19 ? 6.734 13.57 -24.484 1 45.78 19 LEU B C 1
ATOM 3987 O O . LEU B 1 19 ? 5.684 13.055 -24.109 1 45.78 19 LEU B O 1
ATOM 3991 N N . ASP B 1 20 ? 7.039 13.641 -25.828 1 52.28 20 ASP B N 1
ATOM 3992 C CA . ASP B 1 20 ? 6.09 13.125 -26.812 1 52.28 20 ASP B CA 1
ATOM 3993 C C . ASP B 1 20 ? 6.27 11.625 -27.016 1 52.28 20 ASP B C 1
ATOM 3995 O O . ASP B 1 20 ? 5.59 11.023 -27.844 1 52.28 20 ASP B O 1
ATOM 3999 N N . HIS B 1 21 ? 7.34 11.062 -26.453 1 62.16 21 HIS B N 1
ATOM 4000 C CA . HIS B 1 21 ? 7.512 9.68 -26.859 1 62.16 21 HIS B CA 1
ATOM 4001 C C . HIS B 1 21 ? 6.707 8.734 -25.969 1 62.16 21 HIS B C 1
ATOM 4003 O O . HIS B 1 21 ? 6.879 8.727 -24.75 1 62.16 21 HIS B O 1
ATOM 4009 N N . LYS B 1 22 ? 5.75 8.117 -26.484 1 75.5 22 LYS B N 1
ATOM 4010 C CA . LYS B 1 22 ? 4.965 7.078 -25.828 1 75.5 22 LYS B CA 1
ATOM 4011 C C . LYS B 1 22 ? 5.824 5.855 -25.516 1 75.5 22 LYS B C 1
ATOM 4013 O O . LYS B 1 22 ? 6.637 5.438 -26.344 1 75.5 22 LYS B O 1
ATOM 4018 N N . PRO B 1 23 ? 5.777 5.406 -24.266 1 85.12 23 PRO B N 1
ATOM 4019 C CA . PRO B 1 23 ? 6.512 4.176 -23.969 1 85.12 23 PRO B CA 1
ATOM 4020 C C . PRO B 1 23 ? 6.125 3.018 -24.875 1 85.12 23 PRO B C 1
ATOM 4022 O O . PRO B 1 23 ? 5 2.971 -25.391 1 85.12 23 PRO B O 1
ATOM 4025 N N . THR B 1 24 ? 7.066 2.098 -25.125 1 91.38 24 THR B N 1
ATOM 4026 C CA . THR B 1 24 ? 6.852 1.021 -26.094 1 91.38 24 THR B CA 1
ATOM 4027 C C . THR B 1 24 ? 6.984 -0.34 -25.406 1 91.38 24 THR B C 1
ATOM 4029 O O . THR B 1 24 ? 7.789 -0.505 -24.484 1 91.38 24 THR B O 1
ATOM 4032 N N . VAL B 1 25 ? 6.145 -1.294 -25.828 1 93.94 25 VAL B N 1
ATOM 4033 C CA . VAL B 1 25 ? 6.211 -2.67 -25.344 1 93.94 25 VAL B CA 1
ATOM 4034 C C . VAL B 1 25 ? 6.375 -3.625 -26.531 1 93.94 25 VAL B C 1
ATOM 4036 O O . VAL B 1 25 ? 5.719 -3.463 -27.562 1 93.94 25 VAL B O 1
ATOM 4039 N N . CYS B 1 26 ? 7.34 -4.465 -26.422 1 95.12 26 CYS B N 1
ATOM 4040 C CA . CYS B 1 26 ? 7.535 -5.543 -27.391 1 95.12 26 CYS B CA 1
ATOM 4041 C C . CYS B 1 26 ? 6.973 -6.855 -26.859 1 95.12 26 CYS B C 1
ATOM 4043 O O . CYS B 1 26 ? 7.488 -7.414 -25.891 1 95.12 26 CYS B O 1
ATOM 4045 N N . VAL B 1 27 ? 5.898 -7.32 -27.453 1 92.81 27 VAL B N 1
ATOM 4046 C CA . VAL B 1 27 ? 5.316 -8.602 -27.078 1 92.81 27 VAL B CA 1
ATOM 4047 C C . VAL B 1 27 ? 5.863 -9.711 -27.984 1 92.81 27 VAL B C 1
ATOM 4049 O O . VAL B 1 27 ? 5.668 -9.68 -29.203 1 92.81 27 VAL B O 1
ATOM 4052 N N . TRP B 1 28 ? 6.539 -10.648 -27.359 1 91.31 28 TRP B N 1
ATOM 4053 C CA . TRP B 1 28 ? 7.219 -11.68 -28.141 1 91.31 28 TRP B CA 1
ATOM 4054 C C . TRP B 1 28 ? 6.672 -13.062 -27.797 1 91.31 28 TRP B C 1
ATOM 4056 O O . TRP B 1 28 ? 6.488 -13.391 -26.625 1 91.31 28 TRP B O 1
ATOM 4066 N N . SER B 1 29 ? 6.367 -13.805 -28.797 1 87.94 29 SER B N 1
ATOM 4067 C CA . SER B 1 29 ? 5.922 -15.188 -28.688 1 87.94 29 SER B CA 1
ATOM 4068 C C . SER B 1 29 ? 6.355 -16 -29.891 1 87.94 29 SER B C 1
ATOM 4070 O O . SER B 1 29 ? 6.441 -15.484 -31.016 1 87.94 29 SER B O 1
ATOM 4072 N N . LEU B 1 30 ? 6.676 -17.234 -29.641 1 79.12 30 LEU B N 1
ATOM 4073 C CA . LEU B 1 30 ? 6.996 -18.125 -30.75 1 79.12 30 LEU B CA 1
ATOM 4074 C C . LEU B 1 30 ? 5.734 -18.547 -31.5 1 79.12 30 LEU B C 1
ATOM 4076 O O . LEU B 1 30 ? 5.797 -18.938 -32.656 1 79.12 30 LEU B O 1
ATOM 4080 N N . GLU B 1 31 ? 4.668 -18.375 -30.641 1 74.88 31 GLU B N 1
ATOM 4081 C CA . GLU B 1 31 ? 3.396 -18.766 -31.25 1 74.88 31 GLU B CA 1
ATOM 4082 C C . GLU B 1 31 ? 2.838 -17.641 -32.125 1 74.88 31 GLU B C 1
ATOM 4084 O O . GLU B 1 31 ? 2.936 -16.469 -31.766 1 74.88 31 GLU B O 1
ATOM 4089 N N . ILE B 1 32 ? 2.223 -18.109 -33.156 1 59.44 32 ILE B N 1
ATOM 4090 C CA . ILE B 1 32 ? 1.681 -17.172 -34.156 1 59.44 32 ILE B CA 1
ATOM 4091 C C . ILE B 1 32 ? 0.417 -16.516 -33.594 1 59.44 32 ILE B C 1
ATOM 4093 O O . ILE B 1 32 ? 0.238 -15.297 -33.688 1 59.44 32 ILE B O 1
ATOM 4097 N N . ASP B 1 33 ? -0.363 -17.328 -33 1 68.88 33 ASP B N 1
ATOM 4098 C CA . ASP B 1 33 ? -1.63 -16.844 -32.469 1 68.88 33 ASP B CA 1
ATOM 4099 C C . ASP B 1 33 ? -1.437 -16.219 -31.094 1 68.88 33 ASP B C 1
ATOM 4101 O O . ASP B 1 33 ? -1.074 -16.922 -30.141 1 68.88 33 ASP B O 1
ATOM 4105 N N . ARG B 1 34 ? -1.668 -14.891 -31.125 1 75.56 34 ARG B N 1
ATOM 4106 C CA . ARG B 1 34 ? -1.43 -14.156 -29.891 1 75.56 34 ARG B CA 1
ATOM 4107 C C . ARG B 1 34 ? -2.74 -13.852 -29.172 1 75.56 34 ARG B C 1
ATOM 4109 O O . ARG B 1 34 ? -2.803 -12.953 -28.328 1 75.56 34 ARG B O 1
ATOM 4116 N N . LYS B 1 35 ? -3.734 -14.633 -29.438 1 76.25 35 LYS B N 1
ATOM 4117 C CA . LYS B 1 35 ? -5.039 -14.406 -28.812 1 76.25 35 LYS B CA 1
ATOM 4118 C C . LYS B 1 35 ? -4.98 -14.656 -27.312 1 76.25 35 LYS B C 1
ATOM 4120 O O . LYS B 1 35 ? -5.699 -14.016 -26.547 1 76.25 35 LYS B O 1
ATOM 4125 N N . HIS B 1 36 ? -4.09 -15.547 -26.953 1 79.56 36 HIS B N 1
ATOM 4126 C CA . HIS B 1 36 ? -3.969 -15.906 -25.547 1 79.56 36 HIS B CA 1
ATOM 4127 C C . HIS B 1 36 ? -3.338 -14.773 -24.75 1 79.56 36 HIS B C 1
ATOM 4129 O O . HIS B 1 36 ? -3.361 -14.789 -23.516 1 79.56 36 HIS B O 1
ATOM 4135 N N . LEU B 1 37 ? -2.873 -13.734 -25.5 1 87.12 37 LEU B N 1
ATOM 4136 C CA . LEU B 1 37 ? -2.217 -12.617 -24.828 1 87.12 37 LEU B CA 1
ATOM 4137 C C . LEU B 1 37 ? -3.064 -11.352 -24.922 1 87.12 37 LEU B C 1
ATOM 4139 O O . LEU B 1 37 ? -2.555 -10.242 -24.75 1 87.12 37 LEU B O 1
ATOM 4143 N N . GLN B 1 38 ? -4.289 -11.523 -25.203 1 87.38 38 GLN B N 1
ATOM 4144 C CA . GLN B 1 38 ? -5.168 -10.375 -25.406 1 87.38 38 GLN B CA 1
ATOM 4145 C C . GLN B 1 38 ? -5.184 -9.461 -24.188 1 87.38 38 GLN B C 1
ATOM 4147 O O . GLN B 1 38 ? -5.168 -8.242 -24.328 1 87.38 38 GLN B O 1
ATOM 4152 N N . HIS B 1 39 ? -5.254 -10.016 -23 1 88.81 39 HIS B N 1
ATOM 4153 C CA . HIS B 1 39 ? -5.273 -9.219 -21.781 1 88.81 39 HIS B CA 1
ATOM 4154 C C . HIS B 1 39 ? -3.988 -8.414 -21.625 1 88.81 39 HIS B C 1
ATOM 4156 O O . HIS B 1 39 ? -4.008 -7.301 -21.094 1 88.81 39 HIS B O 1
ATOM 4162 N N . VAL B 1 40 ? -2.885 -8.938 -22.078 1 91.56 40 VAL B N 1
ATOM 4163 C CA . VAL B 1 40 ? -1.598 -8.25 -22.016 1 91.56 40 VAL B CA 1
ATOM 4164 C C . VAL B 1 40 ? -1.611 -7.047 -22.953 1 91.56 40 VAL B C 1
ATOM 4166 O O . VAL B 1 40 ? -1.271 -5.934 -22.547 1 91.56 40 VAL B O 1
ATOM 4169 N N . PHE B 1 41 ? -2.09 -7.277 -24.172 1 90.31 41 PHE B N 1
ATOM 4170 C CA . PHE B 1 41 ? -2.162 -6.203 -25.156 1 90.31 41 PHE B CA 1
ATOM 4171 C C . PHE B 1 41 ? -3.076 -5.086 -24.672 1 90.31 41 PHE B C 1
ATOM 4173 O O . PHE B 1 41 ? -2.707 -3.91 -24.703 1 90.31 41 PHE B O 1
ATOM 4180 N N . ASP B 1 42 ? -4.18 -5.508 -24.203 1 85.88 42 ASP B N 1
ATOM 4181 C CA . ASP B 1 42 ? -5.18 -4.539 -23.766 1 85.88 42 ASP B CA 1
ATOM 4182 C C . ASP B 1 42 ? -4.648 -3.695 -22.609 1 85.88 42 ASP B C 1
ATOM 4184 O O . ASP B 1 42 ? -4.848 -2.48 -22.578 1 85.88 42 ASP B O 1
ATOM 4188 N N . LEU B 1 43 ? -4.059 -4.332 -21.703 1 87.94 43 LEU B N 1
ATOM 4189 C CA . LEU B 1 43 ? -3.562 -3.621 -20.531 1 87.94 43 LEU B CA 1
ATOM 4190 C C . LEU B 1 43 ? -2.486 -2.613 -20.922 1 87.94 43 LEU B C 1
ATOM 4192 O O . LEU B 1 43 ? -2.525 -1.461 -20.469 1 87.94 43 LEU B O 1
ATOM 4196 N N . PHE B 1 44 ? -1.542 -2.994 -21.734 1 88.56 44 PHE B N 1
ATOM 4197 C CA . PHE B 1 44 ? -0.482 -2.078 -22.141 1 88.56 44 PHE B CA 1
ATOM 4198 C C . PHE B 1 44 ? -1.049 -0.91 -22.938 1 88.56 44 PHE B C 1
ATOM 4200 O O . PHE B 1 44 ? -0.593 0.226 -22.797 1 88.56 44 PHE B O 1
ATOM 4207 N N . GLU B 1 45 ? -1.968 -1.229 -23.719 1 84.88 45 GLU B N 1
ATOM 4208 C CA . GLU B 1 45 ? -2.635 -0.16 -24.453 1 84.88 45 GLU B CA 1
ATOM 4209 C C . GLU B 1 45 ? -3.297 0.835 -23.516 1 84.88 45 GLU B C 1
ATOM 4211 O O . GLU B 1 45 ? -3.174 2.049 -23.688 1 84.88 45 GLU B O 1
ATOM 4216 N N . ARG B 1 46 ? -3.924 0.245 -22.594 1 80.56 46 ARG B N 1
ATOM 4217 C CA . ARG B 1 46 ? -4.609 1.087 -21.625 1 80.56 46 ARG B CA 1
ATOM 4218 C C . ARG B 1 46 ? -3.611 1.923 -20.828 1 80.56 46 ARG B C 1
ATOM 4220 O O . ARG B 1 46 ? -3.932 3.033 -20.391 1 80.56 46 ARG B O 1
ATOM 4227 N N . LEU B 1 47 ? -2.471 1.433 -20.641 1 80.88 47 LEU B N 1
ATOM 4228 C CA . LEU B 1 47 ? -1.428 2.141 -19.906 1 80.88 47 LEU B CA 1
ATOM 4229 C C . LEU B 1 47 ? -0.722 3.15 -20.812 1 80.88 47 LEU B C 1
ATOM 4231 O O . LEU B 1 47 ? 0.19 3.852 -20.359 1 80.88 47 LEU B O 1
ATOM 4235 N N . GLY B 1 48 ? -1.084 3.156 -22.125 1 78.12 48 GLY B N 1
ATOM 4236 C CA . GLY B 1 48 ? -0.561 4.156 -23.031 1 78.12 48 GLY B CA 1
ATOM 4237 C C . GLY B 1 48 ? 0.671 3.688 -23.781 1 78.12 48 GLY B C 1
ATOM 4238 O O . GLY B 1 48 ? 1.367 4.492 -24.406 1 78.12 48 GLY B O 1
ATOM 4239 N N . PHE B 1 49 ? 0.947 2.426 -23.734 1 85.81 49 PHE B N 1
ATOM 4240 C CA . PHE B 1 49 ? 2.1 1.888 -24.453 1 85.81 49 PHE B CA 1
ATOM 4241 C C . PHE B 1 49 ? 1.78 1.683 -25.922 1 85.81 49 PHE B C 1
ATOM 4243 O O . PHE B 1 49 ? 0.645 1.358 -26.281 1 85.81 49 PHE B O 1
ATOM 4250 N N . GLN B 1 50 ? 2.799 1.896 -26.719 1 88.25 50 GLN B N 1
ATOM 4251 C CA . GLN B 1 50 ? 2.74 1.457 -28.109 1 88.25 50 GLN B CA 1
ATOM 4252 C C . GLN B 1 50 ? 3.34 0.064 -28.266 1 88.25 50 GLN B C 1
ATOM 4254 O O . GLN B 1 50 ? 4.422 -0.216 -27.75 1 88.25 50 GLN B O 1
ATOM 4259 N N . THR B 1 51 ? 2.621 -0.759 -28.953 1 90.94 51 THR B N 1
ATOM 4260 C CA . THR B 1 51 ? 3.08 -2.131 -29.125 1 90.94 51 THR B CA 1
ATOM 4261 C C . THR B 1 51 ? 3.939 -2.248 -30.391 1 90.94 51 THR B C 1
ATOM 4263 O O . THR B 1 51 ? 3.631 -1.646 -31.422 1 90.94 51 THR B O 1
ATOM 4266 N N . THR B 1 52 ? 5.027 -2.943 -30.266 1 91.88 52 THR B N 1
ATOM 4267 C CA . THR B 1 52 ? 5.883 -3.227 -31.406 1 91.88 52 THR B CA 1
ATOM 4268 C C . THR B 1 52 ? 6.23 -4.711 -31.469 1 91.88 52 THR B C 1
ATOM 4270 O O . THR B 1 52 ? 6.234 -5.398 -30.453 1 91.88 52 THR B O 1
ATOM 4273 N N . ASP B 1 53 ? 6.43 -5.18 -32.656 1 87.25 53 ASP B N 1
ATOM 4274 C CA . ASP B 1 53 ? 6.867 -6.562 -32.844 1 87.25 53 ASP B CA 1
ATOM 4275 C C . ASP B 1 53 ? 8.344 -6.625 -33.219 1 87.25 53 ASP B C 1
ATOM 4277 O O . ASP B 1 53 ? 8.883 -7.707 -33.438 1 87.25 53 ASP B O 1
ATOM 4281 N N . GLU B 1 54 ? 8.945 -5.461 -33.25 1 90.88 54 GLU B N 1
ATOM 4282 C CA . GLU B 1 54 ? 10.359 -5.406 -33.594 1 90.88 54 GLU B CA 1
ATOM 4283 C C . GLU B 1 54 ? 11.234 -5.641 -32.375 1 90.88 54 GLU B C 1
ATOM 4285 O O . GLU B 1 54 ? 11.422 -4.742 -31.531 1 90.88 54 GLU B O 1
ATOM 4290 N N . ILE B 1 55 ? 11.844 -6.703 -32.344 1 90.94 55 ILE B N 1
ATOM 4291 C CA . ILE B 1 55 ? 12.586 -7.133 -31.172 1 90.94 55 ILE B CA 1
ATOM 4292 C C . ILE B 1 55 ? 13.836 -6.277 -31.016 1 90.94 55 ILE B C 1
ATOM 4294 O O . ILE B 1 55 ? 14.367 -6.148 -29.906 1 90.94 55 ILE B O 1
ATOM 4298 N N . ASP B 1 56 ? 14.352 -5.68 -32.094 1 88.25 56 ASP B N 1
ATOM 4299 C CA . ASP B 1 56 ? 15.586 -4.906 -32.031 1 88.25 56 ASP B CA 1
ATOM 4300 C C . ASP B 1 56 ? 15.297 -3.414 -31.906 1 88.25 56 ASP B C 1
ATOM 4302 O O . ASP B 1 56 ? 16.203 -2.59 -31.969 1 88.25 56 ASP B O 1
ATOM 4306 N N . SER B 1 57 ? 14.055 -3.127 -31.672 1 88.56 57 SER B N 1
ATOM 4307 C CA . SER B 1 57 ? 13.703 -1.721 -31.5 1 88.56 57 SER B CA 1
ATOM 4308 C C . SER B 1 57 ? 14.039 -1.229 -30.094 1 88.56 57 SER B C 1
ATOM 4310 O O . SER B 1 57 ? 14.547 -1.989 -29.281 1 88.56 57 SER B O 1
ATOM 4312 N N . ASP B 1 58 ? 13.828 0.024 -29.875 1 89.19 58 ASP B N 1
ATOM 4313 C CA . ASP B 1 58 ? 14.133 0.635 -28.594 1 89.19 58 ASP B CA 1
ATOM 4314 C C . ASP B 1 58 ? 12.93 0.567 -27.656 1 89.19 58 ASP B C 1
ATOM 4316 O O . ASP B 1 58 ? 12.469 1.594 -27.141 1 89.19 58 ASP B O 1
ATOM 4320 N N . TRP B 1 59 ? 12.547 -0.703 -27.406 1 93.25 59 TRP B N 1
ATOM 4321 C CA . TRP B 1 59 ? 11.391 -0.887 -26.547 1 93.25 59 TRP B CA 1
ATOM 4322 C C . TRP B 1 59 ? 11.766 -0.629 -25.078 1 93.25 59 TRP B C 1
ATOM 4324 O O . TRP B 1 59 ? 12.938 -0.72 -24.703 1 93.25 59 TRP B O 1
ATOM 4334 N N . ASP B 1 60 ? 10.727 -0.333 -24.297 1 92.25 60 ASP B N 1
ATOM 4335 C CA . ASP B 1 60 ? 10.891 -0.116 -22.859 1 92.25 60 ASP B CA 1
ATOM 4336 C C . ASP B 1 60 ? 10.602 -1.394 -22.078 1 92.25 60 ASP B C 1
ATOM 4338 O O . ASP B 1 60 ? 11.227 -1.647 -21.031 1 92.25 60 ASP B O 1
ATOM 4342 N N . VAL B 1 61 ? 9.648 -2.117 -22.562 1 94.81 61 VAL B N 1
ATOM 4343 C CA . VAL B 1 61 ? 9.25 -3.359 -21.906 1 94.81 61 VAL B CA 1
ATOM 4344 C C . VAL B 1 61 ? 9.156 -4.48 -22.938 1 94.81 61 VAL B C 1
ATOM 4346 O O . VAL B 1 61 ? 8.648 -4.273 -24.047 1 94.81 61 VAL B O 1
ATOM 4349 N N . MET B 1 62 ? 9.688 -5.609 -22.625 1 96.06 62 MET B N 1
ATOM 4350 C CA . MET B 1 62 ? 9.43 -6.809 -23.406 1 96.06 62 MET B CA 1
ATOM 4351 C C . MET B 1 62 ? 8.586 -7.805 -22.625 1 96.06 62 MET B C 1
ATOM 4353 O O . MET B 1 62 ? 8.953 -8.203 -21.516 1 96.06 62 MET B O 1
ATOM 4357 N N . TRP B 1 63 ? 7.457 -8.109 -23.156 1 95.75 63 TRP B N 1
ATOM 4358 C CA . TRP B 1 63 ? 6.629 -9.188 -22.625 1 95.75 63 TRP B CA 1
ATOM 4359 C C . TRP B 1 63 ? 6.781 -10.453 -23.469 1 95.75 63 TRP B C 1
ATOM 4361 O O . TRP B 1 63 ? 6.18 -10.57 -24.547 1 95.75 63 TRP B O 1
ATOM 4371 N N . ALA B 1 64 ? 7.551 -11.383 -22.906 1 94.12 64 ALA B N 1
ATOM 4372 C CA . ALA B 1 64 ? 7.824 -12.633 -23.609 1 94.12 64 ALA B CA 1
ATOM 4373 C C . ALA B 1 64 ? 6.961 -13.766 -23.078 1 94.12 64 ALA B C 1
ATOM 4375 O O . ALA B 1 64 ? 6.871 -13.969 -21.859 1 94.12 64 ALA B O 1
ATOM 4376 N N . HIS B 1 65 ? 6.309 -14.43 -23.984 1 91.62 65 HIS B N 1
ATOM 4377 C CA . HIS B 1 65 ? 5.574 -15.625 -23.578 1 91.62 65 HIS B CA 1
ATOM 4378 C C . HIS B 1 65 ? 6.512 -16.812 -23.375 1 91.62 65 HIS B C 1
ATOM 4380 O O . HIS B 1 65 ? 6.34 -17.594 -22.422 1 91.62 65 HIS B O 1
ATOM 4386 N N . ASN B 1 66 ? 7.465 -16.938 -24.297 1 88.81 66 ASN B N 1
ATOM 4387 C CA . ASN B 1 66 ? 8.508 -17.953 -24.203 1 88.81 66 ASN B CA 1
ATOM 4388 C C . ASN B 1 66 ? 9.781 -17.375 -23.578 1 88.81 66 ASN B C 1
ATOM 4390 O O . ASN B 1 66 ? 9.93 -16.156 -23.469 1 88.81 66 ASN B O 1
ATOM 4394 N N . CYS B 1 67 ? 10.617 -18.266 -23.188 1 89.62 67 CYS B N 1
ATOM 4395 C CA . CYS B 1 67 ? 11.891 -17.844 -22.609 1 89.62 67 CYS B CA 1
ATOM 4396 C C . CYS B 1 67 ? 12.781 -17.188 -23.672 1 89.62 67 CYS B C 1
ATOM 4398 O O . CYS B 1 67 ? 13.164 -17.844 -24.641 1 89.62 67 CYS B O 1
ATOM 4400 N N . PRO B 1 68 ? 13.164 -15.984 -23.5 1 92.38 68 PRO B N 1
ATOM 4401 C CA . PRO B 1 68 ? 13.898 -15.273 -24.547 1 92.38 68 PRO B CA 1
ATOM 4402 C C . PRO B 1 68 ? 15.406 -15.516 -24.469 1 92.38 68 PRO B C 1
ATOM 4404 O O . PRO B 1 68 ? 16.156 -15.086 -25.359 1 92.38 68 PRO B O 1
ATOM 4407 N N . PHE B 1 69 ? 15.891 -16.25 -23.531 1 92.69 69 PHE B N 1
ATOM 4408 C CA . PHE B 1 69 ? 17.312 -16.312 -23.25 1 92.69 69 PHE B CA 1
ATOM 4409 C C . PHE B 1 69 ? 18 -17.375 -24.094 1 92.69 69 PHE B C 1
ATOM 4411 O O . PHE B 1 69 ? 19.234 -17.422 -24.172 1 92.69 69 PHE B O 1
ATOM 4418 N N . PHE B 1 70 ? 17.203 -18.219 -24.734 1 86.62 70 PHE B N 1
ATOM 4419 C CA . PHE B 1 70 ? 17.781 -19.297 -25.516 1 86.62 70 PHE B CA 1
ATOM 4420 C C . PHE B 1 70 ? 17.734 -18.984 -27.016 1 86.62 70 PHE B C 1
ATOM 4422 O O . PHE B 1 70 ? 18.328 -19.703 -27.828 1 86.62 70 PHE B O 1
ATOM 4429 N N . ASN B 1 71 ? 16.984 -17.969 -27.359 1 85 71 ASN B N 1
ATOM 4430 C CA . ASN B 1 71 ? 16.984 -17.484 -28.734 1 85 71 ASN B CA 1
ATOM 4431 C C . ASN B 1 71 ? 18.234 -16.656 -29.031 1 85 71 ASN B C 1
ATOM 4433 O O . ASN B 1 71 ? 18.547 -15.719 -28.297 1 85 71 ASN B O 1
ATOM 4437 N N . GLN B 1 72 ? 18.906 -16.969 -30.047 1 86.31 72 GLN B N 1
ATOM 4438 C CA . GLN B 1 72 ? 20.203 -16.359 -30.328 1 86.31 72 GLN B CA 1
ATOM 4439 C C . GLN B 1 72 ? 20.094 -14.844 -30.453 1 86.31 72 GLN B C 1
ATOM 4441 O O . GLN B 1 72 ? 20.859 -14.117 -29.812 1 86.31 72 GLN B O 1
ATOM 4446 N N . THR B 1 73 ? 19.219 -14.438 -31.234 1 88.88 73 THR B N 1
ATOM 4447 C CA . THR B 1 73 ? 19.062 -13.008 -31.438 1 88.88 73 THR B CA 1
ATOM 4448 C C . THR B 1 73 ? 18.625 -12.312 -30.156 1 88.88 73 THR B C 1
ATOM 4450 O O . THR B 1 73 ? 19.203 -11.289 -29.766 1 88.88 73 THR B O 1
ATOM 4453 N N . LEU B 1 74 ? 17.656 -12.898 -29.5 1 92.12 74 LEU B N 1
ATOM 4454 C CA . LEU B 1 74 ? 17.141 -12.289 -28.281 1 92.12 74 LEU B CA 1
ATOM 4455 C C . LEU B 1 74 ? 18.172 -1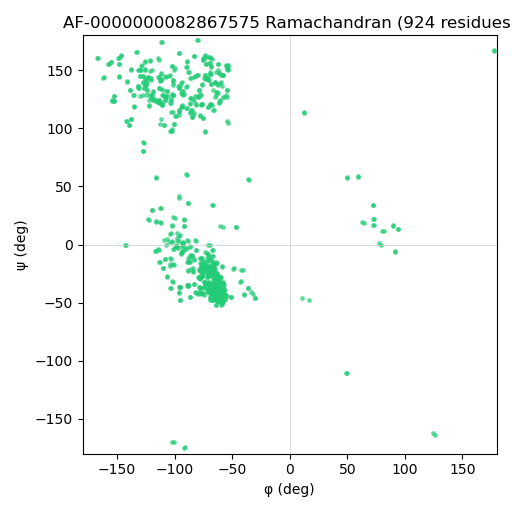2.352 -27.156 1 92.12 74 LEU B C 1
ATOM 4457 O O . LEU B 1 74 ? 18.281 -11.422 -26.344 1 92.12 74 LEU B O 1
ATOM 4461 N N . ALA B 1 75 ? 18.891 -13.406 -27.156 1 91.25 75 ALA B N 1
ATOM 4462 C CA . ALA B 1 75 ? 19.922 -13.539 -26.141 1 91.25 75 ALA B CA 1
ATOM 4463 C C . ALA B 1 75 ? 20.922 -12.383 -26.203 1 91.25 75 ALA B C 1
ATOM 4465 O O . ALA B 1 75 ? 21.344 -11.867 -25.172 1 91.25 75 ALA B O 1
ATOM 4466 N N . GLN B 1 76 ? 21.281 -12 -27.406 1 91.5 76 GLN B N 1
ATOM 4467 C CA . GLN B 1 76 ? 22.203 -10.883 -27.594 1 91.5 76 GLN B CA 1
ATOM 4468 C C . GLN B 1 76 ? 21.578 -9.57 -27.125 1 91.5 76 GLN B C 1
ATOM 4470 O O . GLN B 1 76 ? 22.25 -8.758 -26.469 1 91.5 76 GLN B O 1
ATOM 4475 N N . ILE B 1 77 ? 20.344 -9.406 -27.453 1 93.56 77 ILE B N 1
ATOM 4476 C CA . ILE B 1 77 ? 19.625 -8.203 -27.031 1 93.56 77 ILE B CA 1
ATOM 4477 C C . ILE B 1 77 ? 19.547 -8.148 -25.516 1 93.56 77 ILE B C 1
ATOM 4479 O O . ILE B 1 77 ? 19.781 -7.09 -24.922 1 93.56 77 ILE B O 1
ATOM 4483 N N . MET B 1 78 ? 19.266 -9.281 -24.875 1 94.12 78 MET B N 1
ATOM 4484 C CA . MET B 1 78 ? 19.125 -9.359 -23.422 1 94.12 78 MET B CA 1
ATOM 4485 C C . MET B 1 78 ? 20.422 -8.992 -22.719 1 94.12 78 MET B C 1
ATOM 4487 O O . MET B 1 78 ? 20.406 -8.414 -21.641 1 94.12 78 MET B O 1
ATOM 4491 N N . ARG B 1 79 ? 21.516 -9.273 -23.281 1 91.88 79 ARG B N 1
ATOM 4492 C CA . ARG B 1 79 ? 22.812 -9.023 -22.688 1 91.88 79 ARG B CA 1
ATOM 4493 C C . ARG B 1 79 ? 23.141 -7.531 -22.688 1 91.88 79 ARG B C 1
ATOM 4495 O O . ARG B 1 79 ? 24.016 -7.078 -21.938 1 91.88 79 ARG B O 1
ATOM 4502 N N . ASN B 1 80 ? 22.453 -6.785 -23.5 1 92.06 80 ASN B N 1
ATOM 4503 C CA . ASN B 1 80 ? 22.781 -5.371 -23.656 1 92.06 80 ASN B CA 1
ATOM 4504 C C . ASN B 1 80 ? 21.594 -4.48 -23.266 1 92.06 80 ASN B C 1
ATOM 4506 O O . ASN B 1 80 ? 21.438 -3.383 -23.812 1 92.06 80 ASN B O 1
ATOM 4510 N N . LEU B 1 81 ? 20.812 -4.969 -22.359 1 94 81 LEU B N 1
ATOM 4511 C CA . LEU B 1 81 ? 19.656 -4.188 -21.922 1 94 81 LEU B CA 1
ATOM 4512 C C . LEU B 1 81 ? 20.109 -2.902 -21.234 1 94 81 LEU B C 1
ATOM 4514 O O . LEU B 1 81 ? 21.078 -2.904 -20.484 1 94 81 LEU B O 1
ATOM 4518 N N . LYS B 1 82 ? 19.406 -1.885 -21.531 1 91 82 LYS B N 1
ATOM 4519 C CA . LYS B 1 82 ? 19.594 -0.635 -20.812 1 91 82 LYS B CA 1
ATOM 4520 C C . LYS B 1 82 ? 19 -0.719 -19.406 1 91 82 LYS B C 1
ATOM 4522 O O . LYS B 1 82 ? 18.109 -1.544 -19.156 1 91 82 LYS B O 1
ATOM 4527 N N . PRO B 1 83 ? 19.359 0.163 -18.484 1 85.62 83 PRO B N 1
ATOM 4528 C CA . PRO B 1 83 ? 18.922 0.083 -17.094 1 85.62 83 PRO B CA 1
ATOM 4529 C C . PRO B 1 83 ? 17.406 0.221 -16.922 1 85.62 83 PRO B C 1
ATOM 4531 O O . PRO B 1 83 ? 16.828 -0.37 -16.016 1 85.62 83 PRO B O 1
ATOM 4534 N N . HIS B 1 84 ? 16.734 0.957 -17.828 1 85.12 84 HIS B N 1
ATOM 4535 C CA . HIS B 1 84 ? 15.328 1.244 -17.641 1 85.12 84 HIS B CA 1
ATOM 4536 C C . HIS B 1 84 ? 14.453 0.157 -18.266 1 85.12 84 HIS B C 1
ATOM 4538 O O . HIS B 1 84 ? 13.25 0.089 -18 1 85.12 84 HIS B O 1
ATOM 4544 N N . GLN B 1 85 ? 15.055 -0.671 -19.109 1 92.31 85 GLN B N 1
ATOM 4545 C CA . GLN B 1 85 ? 14.281 -1.688 -19.812 1 92.31 85 GLN B CA 1
ATOM 4546 C C . GLN B 1 85 ? 13.891 -2.828 -18.875 1 92.31 85 GLN B C 1
ATOM 4548 O O . GLN B 1 85 ? 14.648 -3.184 -17.969 1 92.31 85 GLN B O 1
ATOM 4553 N N . ARG B 1 86 ? 12.672 -3.346 -19.094 1 95 86 ARG B N 1
ATOM 4554 C CA . ARG B 1 86 ? 12.156 -4.438 -18.266 1 95 86 ARG B CA 1
ATOM 4555 C C . ARG B 1 86 ? 11.734 -5.621 -19.141 1 95 86 ARG B C 1
ATOM 4557 O O . ARG B 1 86 ? 11.156 -5.441 -20.203 1 95 86 ARG B O 1
ATOM 4564 N N . VAL B 1 87 ? 12.07 -6.809 -18.641 1 96.75 87 VAL B N 1
ATOM 4565 C CA . VAL B 1 87 ? 11.703 -8.055 -19.297 1 96.75 87 VAL B CA 1
ATOM 4566 C C . VAL B 1 87 ? 10.977 -8.969 -18.312 1 96.75 87 VAL B C 1
ATOM 4568 O O . VAL B 1 87 ? 11.453 -9.195 -17.203 1 96.75 87 VAL B O 1
ATOM 4571 N N . ASN B 1 88 ? 9.852 -9.586 -18.75 1 97.38 88 ASN B N 1
ATOM 4572 C CA . ASN B 1 88 ? 9.023 -10.367 -17.844 1 97.38 88 ASN B CA 1
ATOM 4573 C C . ASN B 1 88 ? 9.484 -11.82 -17.766 1 97.38 88 ASN B C 1
ATOM 4575 O O . ASN B 1 88 ? 8.664 -12.734 -17.688 1 97.38 88 ASN B O 1
ATOM 4579 N N . LYS B 1 89 ? 10.773 -12.047 -17.828 1 97.25 89 LYS B N 1
ATOM 4580 C CA . LYS B 1 89 ? 11.398 -13.352 -17.672 1 97.25 89 LYS B CA 1
ATOM 4581 C C . LYS B 1 89 ? 12.711 -13.242 -16.891 1 97.25 89 LYS B C 1
ATOM 4583 O O . LYS B 1 89 ? 13.492 -12.312 -17.109 1 97.25 89 LYS B O 1
ATOM 4588 N N . ILE B 1 90 ? 12.945 -14.188 -16.047 1 96.94 90 ILE B N 1
ATOM 4589 C CA . ILE B 1 90 ? 14.188 -14.219 -15.281 1 96.94 90 ILE B CA 1
ATOM 4590 C C . ILE B 1 90 ? 15.078 -15.344 -15.805 1 96.94 90 ILE B C 1
ATOM 4592 O O . ILE B 1 90 ? 14.648 -16.5 -15.891 1 96.94 90 ILE B O 1
ATOM 4596 N N . PRO B 1 91 ? 16.312 -14.984 -16.109 1 95.19 91 PRO B N 1
ATOM 4597 C CA . PRO B 1 91 ? 17.234 -16.047 -16.516 1 95.19 91 PRO B CA 1
ATOM 4598 C C . PRO B 1 91 ? 17.391 -17.125 -15.461 1 95.19 91 PRO B C 1
ATOM 4600 O O . PRO B 1 91 ? 17.656 -16.812 -14.289 1 95.19 91 PRO B O 1
ATOM 4603 N N . GLY B 1 92 ? 17.188 -18.359 -15.867 1 91.88 92 GLY B N 1
ATOM 4604 C CA . GLY B 1 92 ? 17.406 -19.469 -14.961 1 91.88 92 GLY B CA 1
ATOM 4605 C C . GLY B 1 92 ? 16.172 -19.875 -14.195 1 91.88 92 GLY B C 1
ATOM 4606 O O . GLY B 1 92 ? 16.172 -20.875 -13.469 1 91.88 92 GLY B O 1
ATOM 4607 N N . ASN B 1 93 ? 15.078 -19.125 -14.336 1 91.69 93 ASN B N 1
ATOM 4608 C CA . ASN B 1 93 ? 13.883 -19.422 -13.547 1 91.69 93 ASN B CA 1
ATOM 4609 C C . ASN B 1 93 ? 13.258 -20.75 -13.969 1 91.69 93 ASN B C 1
ATOM 4611 O O . ASN B 1 93 ? 12.359 -21.25 -13.297 1 91.69 93 ASN B O 1
ATOM 4615 N N . ASN B 1 94 ? 13.797 -21.375 -15 1 87.31 94 ASN B N 1
ATOM 4616 C CA . ASN B 1 94 ? 13.359 -22.703 -15.406 1 87.31 94 ASN B CA 1
ATOM 4617 C C . ASN B 1 94 ? 13.68 -23.75 -14.352 1 87.31 94 ASN B C 1
ATOM 4619 O O . ASN B 1 94 ? 13.047 -24.812 -14.305 1 87.31 94 ASN B O 1
ATOM 4623 N N . PHE B 1 95 ? 14.578 -23.453 -13.547 1 86.81 95 PHE B N 1
ATOM 4624 C CA . PHE B 1 95 ? 14.914 -24.344 -12.453 1 86.81 95 PHE B CA 1
ATOM 4625 C C . PHE B 1 95 ? 13.773 -24.438 -11.445 1 86.81 95 PHE B C 1
ATOM 4627 O O . PHE B 1 95 ? 13.719 -25.344 -10.625 1 86.81 95 PHE B O 1
ATOM 4634 N N . VAL B 1 96 ? 12.875 -23.5 -11.523 1 88.38 96 VAL B N 1
ATOM 4635 C CA . VAL B 1 96 ? 11.695 -23.5 -10.664 1 88.38 96 VAL B CA 1
ATOM 4636 C C . VAL B 1 96 ? 10.477 -23.938 -11.461 1 88.38 96 VAL B C 1
ATOM 4638 O O . VAL B 1 96 ? 9.648 -24.703 -10.977 1 88.38 96 VAL B O 1
ATOM 4641 N N . THR B 1 97 ? 10.383 -23.531 -12.711 1 86.75 97 THR B N 1
ATOM 4642 C CA . THR B 1 97 ? 9.148 -23.703 -13.469 1 86.75 97 THR B CA 1
ATOM 4643 C C . THR B 1 97 ? 9.188 -25 -14.289 1 86.75 97 THR B C 1
ATOM 4645 O O . THR B 1 97 ? 8.172 -25.406 -14.852 1 86.75 97 THR B O 1
ATOM 4648 N N . GLN B 1 98 ? 10.266 -25.609 -14.297 1 74.81 98 GLN B N 1
ATOM 4649 C CA . GLN B 1 98 ? 10.289 -26.891 -15 1 74.81 98 GLN B CA 1
ATOM 4650 C C . GLN B 1 98 ? 9.797 -28.016 -14.094 1 74.81 98 GLN B C 1
ATOM 4652 O O . GLN B 1 98 ? 10.133 -28.062 -12.906 1 74.81 98 GLN B O 1
ATOM 4657 N N . LYS B 1 99 ? 8.852 -28.672 -14.586 1 59.38 99 LYS B N 1
ATOM 4658 C CA . LYS B 1 99 ? 8.195 -29.75 -13.852 1 59.38 99 LYS B CA 1
ATOM 4659 C C . LYS B 1 99 ? 9.219 -30.625 -13.141 1 59.38 99 LYS B C 1
ATOM 4661 O O . LYS B 1 99 ? 8.969 -31.109 -12.031 1 59.38 99 LYS B O 1
ATOM 4666 N N . MET B 1 100 ? 10.43 -30.734 -13.828 1 54.34 100 MET B N 1
ATOM 4667 C CA . MET B 1 100 ? 11.445 -31.641 -13.305 1 54.34 100 MET B CA 1
ATOM 4668 C C . MET B 1 100 ? 12.156 -31.031 -12.102 1 54.34 100 MET B C 1
ATOM 4670 O O . MET B 1 100 ? 12.875 -31.734 -11.383 1 54.34 100 MET B O 1
ATOM 4674 N N . ALA B 1 101 ? 11.906 -29.797 -11.953 1 53.84 101 ALA B N 1
ATOM 4675 C CA . ALA B 1 101 ? 12.711 -29.078 -10.961 1 53.84 101 ALA B CA 1
ATOM 4676 C C . ALA B 1 101 ? 12.359 -29.531 -9.547 1 53.84 101 ALA B C 1
ATOM 4678 O O . ALA B 1 101 ? 13.219 -29.516 -8.656 1 53.84 101 ALA B O 1
ATOM 4679 N N . PHE B 1 102 ? 11.164 -30.062 -9.461 1 55.19 102 PHE B N 1
ATOM 4680 C CA . PHE B 1 102 ? 10.703 -30.297 -8.094 1 55.19 102 PHE B CA 1
ATOM 4681 C C . PHE B 1 102 ? 11.234 -31.625 -7.574 1 55.19 102 PHE B C 1
ATOM 4683 O O . PHE B 1 102 ? 11.281 -31.859 -6.363 1 55.19 102 PHE B O 1
ATOM 4690 N N . SER B 1 103 ? 11.633 -32.531 -8.539 1 52.03 103 SER B N 1
ATOM 4691 C CA . SER B 1 103 ? 12.109 -33.812 -8.055 1 52.03 103 SER B CA 1
ATOM 4692 C C . SER B 1 103 ? 13.305 -33.656 -7.121 1 52.03 103 SER B C 1
ATOM 4694 O O . SER B 1 103 ? 13.562 -34.5 -6.27 1 52.03 103 SER B O 1
ATOM 4696 N N . ILE B 1 104 ? 13.875 -32.438 -7.277 1 48.41 104 ILE B N 1
ATOM 4697 C CA . ILE B 1 104 ? 15.148 -32.25 -6.586 1 48.41 104 ILE B CA 1
ATOM 4698 C C . ILE B 1 104 ? 14.938 -31.438 -5.316 1 48.41 104 ILE B C 1
ATOM 4700 O O . ILE B 1 104 ? 15.758 -31.484 -4.398 1 48.41 104 ILE B O 1
ATOM 4704 N N . VAL B 1 105 ? 13.984 -30.594 -5.418 1 53.12 105 VAL B N 1
ATOM 4705 C CA . VAL B 1 105 ? 13.906 -29.656 -4.305 1 53.12 105 VAL B CA 1
ATOM 4706 C C . VAL B 1 105 ? 13.672 -30.422 -3.002 1 53.12 105 VAL B C 1
ATOM 4708 O O . VAL B 1 105 ? 14.125 -30 -1.937 1 53.12 105 VAL B O 1
ATOM 4711 N N . GLY B 1 106 ? 13.93 -31.75 -3.076 1 55.16 106 GLY B N 1
ATOM 4712 C CA . GLY B 1 106 ? 13.812 -32.344 -1.749 1 55.16 106 GLY B CA 1
ATOM 4713 C C . GLY B 1 106 ? 13.164 -31.406 -0.745 1 55.16 106 GLY B C 1
ATOM 4714 O O . GLY B 1 106 ? 13.086 -30.188 -0.968 1 55.16 106 GLY B O 1
ATOM 4715 N N . GLY B 1 107 ? 11.82 -31.703 -0.124 1 60.5 107 GLY B N 1
ATOM 4716 C CA . GLY B 1 107 ? 11.18 -30.891 0.896 1 60.5 107 GLY B CA 1
ATOM 4717 C C . GLY B 1 107 ? 9.805 -31.391 1.29 1 60.5 107 GLY B C 1
ATOM 4718 O O . GLY B 1 107 ? 9.258 -32.281 0.641 1 60.5 107 GLY B O 1
ATOM 4719 N N . SER B 1 108 ? 9.445 -30.797 2.365 1 68.06 108 SER B N 1
ATOM 4720 C CA . SER B 1 108 ? 8.234 -31.281 3.02 1 68.06 108 SER B CA 1
ATOM 4721 C C . SER B 1 108 ? 6.996 -30.953 2.199 1 68.06 108 SER B C 1
ATOM 4723 O O . SER B 1 108 ? 5.922 -31.516 2.441 1 68.06 108 SER B O 1
ATOM 4725 N N . PHE B 1 109 ? 7.273 -30.203 0.931 1 80.5 109 PHE B N 1
ATOM 4726 C CA . PHE B 1 109 ? 6.047 -29.766 0.274 1 80.5 109 PHE B CA 1
ATOM 4727 C C . PHE B 1 109 ? 5.902 -30.422 -1.096 1 80.5 109 PHE B C 1
ATOM 4729 O O . PHE B 1 109 ? 4.898 -30.234 -1.78 1 80.5 109 PHE B O 1
ATOM 4736 N N . VAL B 1 110 ? 6.902 -31.156 -1.537 1 79 110 VAL B N 1
ATOM 4737 C CA . VAL B 1 110 ? 6.828 -31.812 -2.842 1 79 110 VAL B CA 1
ATOM 4738 C C . VAL B 1 110 ? 6.719 -33.312 -2.664 1 79 110 VAL B C 1
ATOM 4740 O O . VAL B 1 110 ? 7.531 -33.938 -1.96 1 79 110 VAL B O 1
ATOM 4743 N N . PRO B 1 111 ? 5.715 -33.844 -3.342 1 78 111 PRO B N 1
ATOM 4744 C CA . PRO B 1 111 ? 5.688 -35.312 -3.295 1 78 111 PRO B CA 1
ATOM 4745 C C . PRO B 1 111 ? 6.965 -35.938 -3.846 1 78 111 PRO B C 1
ATOM 4747 O O . PRO B 1 111 ? 7.574 -35.406 -4.773 1 78 111 PRO B O 1
ATOM 4750 N N . LYS B 1 112 ? 7.293 -37.031 -3.238 1 78.38 112 LYS B N 1
ATOM 4751 C CA . LYS B 1 112 ? 8.508 -37.719 -3.674 1 78.38 112 LYS B CA 1
ATOM 4752 C C . LYS B 1 112 ? 8.469 -38 -5.172 1 78.38 112 LYS B C 1
ATOM 4754 O O . LYS B 1 112 ? 7.445 -38.406 -5.703 1 78.38 112 LYS B O 1
ATOM 4759 N N . SER B 1 113 ? 9.586 -37.531 -5.82 1 78.44 113 SER B N 1
ATOM 4760 C CA . SER B 1 113 ? 9.648 -37.719 -7.27 1 78.44 113 SER B CA 1
ATOM 4761 C C . SER B 1 113 ? 10.945 -38.375 -7.695 1 78.44 113 SER B C 1
ATOM 4763 O O . SER B 1 113 ? 11.945 -38.344 -6.969 1 78.44 113 SER B O 1
ATOM 4765 N N . PHE B 1 114 ? 10.906 -39.094 -8.891 1 77.62 114 PHE B N 1
ATOM 4766 C CA . PHE B 1 114 ? 12.055 -39.812 -9.422 1 77.62 114 PHE B CA 1
ATOM 4767 C C . PHE B 1 114 ? 12.211 -39.594 -10.922 1 77.62 114 PHE B C 1
ATOM 4769 O O . PHE B 1 114 ? 11.219 -39.625 -11.656 1 77.62 114 PHE B O 1
ATOM 4776 N N . LYS B 1 115 ? 13.375 -39.219 -11.281 1 77.56 115 LYS B N 1
ATOM 4777 C CA . LYS B 1 115 ? 13.695 -39.156 -12.703 1 77.56 115 LYS B CA 1
ATOM 4778 C C . LYS B 1 115 ? 14.156 -40.531 -13.227 1 77.56 115 LYS B C 1
ATOM 4780 O O . LYS B 1 115 ? 15.18 -41.031 -12.781 1 77.56 115 LYS B O 1
ATOM 4785 N N . LEU B 1 116 ? 13.43 -41.125 -14.125 1 76.31 116 LEU B N 1
ATOM 4786 C CA . LEU B 1 116 ? 13.812 -42.406 -14.719 1 76.31 116 LEU B CA 1
ATOM 4787 C C . LEU B 1 116 ? 14.406 -42.188 -16.109 1 76.31 116 LEU B C 1
ATOM 4789 O O . LEU B 1 116 ? 14.008 -41.281 -16.828 1 76.31 116 LEU B O 1
ATOM 4793 N N . PRO B 1 117 ? 15.359 -42.906 -16.391 1 78.56 117 PRO B N 1
ATOM 4794 C CA . PRO B 1 117 ? 15.82 -44.094 -15.68 1 78.56 117 PRO B CA 1
ATOM 4795 C C . PRO B 1 117 ? 16.906 -43.781 -14.656 1 78.56 117 PRO B C 1
ATOM 4797 O O . PRO B 1 117 ? 17.328 -44.688 -13.898 1 78.56 117 PRO B O 1
ATOM 4800 N N . GLU B 1 118 ? 17.328 -42.562 -14.531 1 77.62 118 GLU B N 1
ATOM 4801 C CA . GLU B 1 118 ? 18.484 -42.188 -13.703 1 77.62 118 GLU B CA 1
ATOM 4802 C C . GLU B 1 118 ? 18.281 -42.625 -12.25 1 77.62 118 GLU B C 1
ATOM 4804 O O . GLU B 1 118 ? 19.219 -43.062 -11.594 1 77.62 118 GLU B O 1
ATOM 4809 N N . GLN B 1 119 ? 17.125 -42.5 -11.805 1 81.75 119 GLN B N 1
ATOM 4810 C CA . GLN B 1 119 ? 16.859 -42.781 -10.391 1 81.75 119 GLN B CA 1
ATOM 4811 C C . GLN B 1 119 ? 16 -44.031 -10.227 1 81.75 119 GLN B C 1
ATOM 4813 O O . GLN B 1 119 ? 15.18 -44.125 -9.312 1 81.75 119 GLN B O 1
ATOM 4818 N N . HIS B 1 120 ? 16.203 -44.875 -11.117 1 83.62 120 HIS B N 1
ATOM 4819 C CA . HIS B 1 120 ? 15.406 -46.094 -11.133 1 83.62 120 HIS B CA 1
ATOM 4820 C C . HIS B 1 120 ? 15.609 -46.875 -9.852 1 83.62 120 HIS B C 1
ATOM 4822 O O . HIS B 1 120 ? 14.648 -47.375 -9.258 1 83.62 120 HIS B O 1
ATOM 4828 N N . GLU B 1 121 ? 16.812 -47 -9.43 1 84.75 121 GLU B N 1
ATOM 4829 C CA . GLU B 1 121 ? 17.109 -47.781 -8.227 1 84.75 121 GLU B CA 1
ATOM 4830 C C . GLU B 1 121 ? 16.5 -47.125 -6.992 1 84.75 121 GLU B C 1
ATOM 4832 O O . GLU B 1 121 ? 15.922 -47.812 -6.141 1 84.75 121 GLU B O 1
ATOM 4837 N N . ALA B 1 122 ? 16.641 -45.875 -6.926 1 85 122 ALA B N 1
ATOM 4838 C CA . ALA B 1 122 ? 16.062 -45.156 -5.801 1 85 122 ALA B CA 1
ATOM 4839 C C . ALA B 1 122 ? 14.547 -45.281 -5.789 1 85 122 ALA B C 1
ATOM 4841 O O . ALA B 1 122 ? 13.93 -45.375 -4.727 1 85 122 ALA B O 1
ATOM 4842 N N . PHE B 1 123 ? 13.984 -45.281 -6.91 1 85.38 123 PHE B N 1
ATOM 4843 C CA . PHE B 1 123 ? 12.539 -45.438 -7.047 1 85.38 123 PHE B CA 1
ATOM 4844 C C . PHE B 1 123 ? 12.094 -46.812 -6.559 1 85.38 123 PHE B C 1
ATOM 4846 O O . PHE B 1 123 ? 11.141 -46.906 -5.777 1 85.38 123 PHE B O 1
ATOM 4853 N N . LEU B 1 124 ? 12.82 -47.781 -6.945 1 85.06 124 LEU B N 1
ATOM 4854 C CA . LEU B 1 124 ? 12.477 -49.156 -6.547 1 85.06 124 LEU B CA 1
ATOM 4855 C C . LEU B 1 124 ? 12.617 -49.312 -5.039 1 85.06 124 LEU B C 1
ATOM 4857 O O . LEU B 1 124 ? 11.797 -49.969 -4.406 1 85.06 124 LEU B O 1
ATOM 4861 N N . GLU B 1 125 ? 13.594 -48.688 -4.543 1 89.44 125 GLU B N 1
ATOM 4862 C CA . GLU B 1 125 ? 13.789 -48.75 -3.096 1 89.44 125 GLU B CA 1
ATOM 4863 C C . GLU B 1 125 ? 12.625 -48.094 -2.359 1 89.44 125 GLU B C 1
ATOM 4865 O O . GLU B 1 125 ? 12.172 -48.594 -1.333 1 89.44 125 GLU B O 1
ATOM 4870 N N . TYR B 1 126 ? 12.273 -47.031 -2.887 1 86.5 126 TYR B N 1
ATOM 4871 C CA . TYR B 1 126 ? 11.164 -46.312 -2.277 1 86.5 126 TYR B CA 1
ATOM 4872 C C . TYR B 1 126 ? 9.867 -47.094 -2.365 1 86.5 126 TYR B C 1
ATOM 4874 O O . TYR B 1 126 ? 9.109 -47.188 -1.396 1 86.5 126 TYR B O 1
ATOM 4882 N N . VAL B 1 127 ? 9.617 -47.75 -3.4 1 83.81 127 VAL B N 1
ATOM 4883 C CA . VAL B 1 127 ? 8.414 -48.531 -3.625 1 83.81 127 VAL B CA 1
ATOM 4884 C C . VAL B 1 127 ? 8.398 -49.75 -2.693 1 83.81 127 VAL B C 1
ATOM 4886 O O . VAL B 1 127 ? 7.344 -50.156 -2.199 1 83.81 127 VAL B O 1
ATOM 4889 N N . ASN B 1 128 ? 9.508 -50.188 -2.516 1 87.69 128 ASN B N 1
ATOM 4890 C CA . ASN B 1 128 ? 9.625 -51.344 -1.611 1 87.69 128 ASN B CA 1
ATOM 4891 C C . ASN B 1 128 ? 9.359 -50.938 -0.164 1 87.69 128 ASN B C 1
ATOM 4893 O O . ASN B 1 128 ? 8.766 -51.688 0.601 1 87.69 128 ASN B O 1
ATOM 4897 N N . LYS B 1 129 ? 9.875 -49.812 0.088 1 88.75 129 LYS B N 1
ATOM 4898 C CA . LYS B 1 129 ? 9.688 -49.312 1.441 1 88.75 129 LYS B CA 1
ATOM 4899 C C . LYS B 1 129 ? 8.234 -48.906 1.68 1 88.75 129 LYS B C 1
ATOM 4901 O O . LYS B 1 129 ? 7.723 -49.031 2.795 1 88.75 129 LYS B O 1
ATOM 4906 N N . PHE B 1 130 ? 7.641 -48.438 0.658 1 86.31 130 PHE B N 1
ATOM 4907 C CA . PHE B 1 130 ? 6.262 -47.969 0.765 1 86.31 130 PHE B CA 1
ATOM 4908 C C . PHE B 1 130 ? 5.391 -48.625 -0.309 1 86.31 130 PHE B C 1
ATOM 4910 O O . PHE B 1 130 ? 4.949 -47.938 -1.242 1 86.31 130 PHE B O 1
ATOM 4917 N N . PRO B 1 131 ? 4.926 -49.812 -0.158 1 80.81 131 PRO B N 1
ATOM 4918 C CA . PRO B 1 131 ? 4.238 -50.562 -1.207 1 80.81 131 PRO B CA 1
ATOM 4919 C C . PRO B 1 131 ? 2.814 -50.094 -1.451 1 80.81 131 PRO B C 1
ATOM 4921 O O . PRO B 1 131 ? 2.238 -50.344 -2.508 1 80.81 131 PRO B O 1
ATOM 4924 N N . ASN B 1 132 ? 2.334 -49.344 -0.527 1 78.06 132 ASN B N 1
ATOM 4925 C CA . ASN B 1 132 ? 0.942 -48.906 -0.658 1 78.06 132 ASN B CA 1
ATOM 4926 C C . ASN B 1 132 ? 0.827 -47.562 -1.346 1 78.06 132 ASN B C 1
ATOM 4928 O O . ASN B 1 132 ? -0.278 -47.062 -1.566 1 78.06 132 ASN B O 1
ATOM 4932 N N . LYS B 1 133 ? 1.943 -47.031 -1.716 1 77.88 133 LYS B N 1
ATOM 4933 C CA . LYS B 1 133 ? 1.924 -45.719 -2.367 1 77.88 133 LYS B CA 1
ATOM 4934 C C . LYS B 1 133 ? 1.699 -45.875 -3.871 1 77.88 133 LYS B C 1
ATOM 4936 O O . LYS B 1 133 ? 2.088 -46.875 -4.473 1 77.88 133 LYS B O 1
ATOM 4941 N N . SER B 1 134 ? 0.939 -44.906 -4.406 1 78.44 134 SER B N 1
ATOM 4942 C CA . SER B 1 134 ? 0.722 -44.844 -5.848 1 78.44 134 SER B CA 1
ATOM 4943 C C . SER B 1 134 ? 1.571 -43.781 -6.504 1 78.44 134 SER B C 1
ATOM 4945 O O . SER B 1 134 ? 1.959 -42.812 -5.852 1 78.44 134 SER B O 1
ATOM 4947 N N . PHE B 1 135 ? 1.832 -44.031 -7.734 1 77.56 135 PHE B N 1
ATOM 4948 C CA . PHE B 1 135 ? 2.725 -43.125 -8.445 1 77.56 135 PHE B CA 1
ATOM 4949 C C . PHE B 1 135 ? 2.115 -42.688 -9.781 1 77.56 135 PHE B C 1
ATOM 4951 O O . PHE B 1 135 ? 1.326 -43.438 -10.367 1 77.56 135 PHE B O 1
ATOM 4958 N N . VAL B 1 136 ? 2.418 -41.438 -10.102 1 75.75 136 VAL B N 1
ATOM 4959 C CA . VAL B 1 136 ? 1.95 -40.906 -11.383 1 75.75 136 VAL B CA 1
ATOM 4960 C C . VAL B 1 136 ? 3.145 -40.625 -12.289 1 75.75 136 VAL B C 1
ATOM 4962 O O . VAL B 1 136 ? 4.188 -40.156 -11.828 1 75.75 136 VAL B O 1
ATOM 4965 N N . GLU B 1 137 ? 2.932 -41.062 -13.477 1 74 137 GLU B N 1
ATOM 4966 C CA . GLU B 1 137 ? 3.928 -40.75 -14.5 1 74 137 GLU B CA 1
ATOM 4967 C C . GLU B 1 137 ? 3.613 -39.406 -15.188 1 74 137 GLU B C 1
ATOM 4969 O O . GLU B 1 137 ? 2.479 -39.188 -15.609 1 74 137 GLU B O 1
ATOM 4974 N N . LYS B 1 138 ? 4.535 -38.469 -15.039 1 67.81 138 LYS B N 1
ATOM 4975 C CA . LYS B 1 138 ? 4.375 -37.188 -15.68 1 67.81 138 LYS B CA 1
ATOM 4976 C C . LYS B 1 138 ? 5.355 -37.031 -16.844 1 67.81 138 LYS B C 1
ATOM 4978 O O . LYS B 1 138 ? 6.484 -37.5 -16.781 1 67.81 138 LYS B O 1
ATOM 4983 N N . SER B 1 139 ? 4.684 -36.719 -17.984 1 59.34 139 SER B N 1
ATOM 4984 C CA . SER B 1 139 ? 5.598 -36.375 -19.078 1 59.34 139 SER B CA 1
ATOM 4985 C C . SER B 1 139 ? 6.32 -35.062 -18.812 1 59.34 139 SER B C 1
ATOM 4987 O O . SER B 1 139 ? 5.84 -34.219 -18.047 1 59.34 139 SER B O 1
ATOM 4989 N N . ILE B 1 140 ? 7.496 -35.156 -19.125 1 51.12 140 ILE B N 1
ATOM 4990 C CA . ILE B 1 140 ? 8.312 -33.938 -18.953 1 51.12 140 ILE B CA 1
ATOM 4991 C C . ILE B 1 140 ? 7.609 -32.75 -19.562 1 51.12 140 ILE B C 1
ATOM 4993 O O . ILE B 1 140 ? 7.828 -31.609 -19.125 1 51.12 140 ILE B O 1
ATOM 4997 N N . PHE B 1 141 ? 6.625 -33.156 -20.516 1 44.34 141 PHE B N 1
ATOM 4998 C CA . PHE B 1 141 ? 5.934 -32.094 -21.234 1 44.34 141 PHE B CA 1
ATOM 4999 C C . PHE B 1 141 ? 4.461 -32.031 -20.844 1 44.34 141 PHE B C 1
ATOM 5001 O O . PHE B 1 141 ? 3.838 -33.094 -20.625 1 44.34 141 PHE B O 1
ATOM 5008 N N . HIS B 1 142 ? 3.916 -31.203 -20.094 1 48.5 142 HIS B N 1
ATOM 5009 C CA . HIS B 1 142 ? 2.758 -30.656 -19.391 1 48.5 142 HIS B CA 1
ATOM 5010 C C . HIS B 1 142 ? 1.627 -31.672 -19.328 1 48.5 142 HIS B C 1
ATOM 5012 O O . HIS B 1 142 ? 0.904 -31.734 -18.328 1 48.5 142 HIS B O 1
ATOM 5018 N N . ARG B 1 143 ? 1.1 -32.469 -20.406 1 45.72 143 ARG B N 1
ATOM 5019 C CA . ARG B 1 143 ? -0.302 -32.844 -20.578 1 45.72 143 ARG B CA 1
ATOM 5020 C C . ARG B 1 143 ? -0.528 -34.312 -20.266 1 45.72 143 ARG B C 1
ATOM 5022 O O . ARG B 1 143 ? -1.668 -34.781 -20.25 1 45.72 143 ARG B O 1
ATOM 5029 N N . ASN B 1 144 ? 0.504 -35.031 -19.906 1 47.28 144 ASN B N 1
ATOM 5030 C CA . ASN B 1 144 ? 0.048 -36.406 -19.859 1 47.28 144 ASN B CA 1
ATOM 5031 C C . ASN B 1 144 ? 0.357 -37.062 -18.5 1 47.28 144 ASN B C 1
ATOM 5033 O O . ASN B 1 144 ? 1.524 -37.219 -18.141 1 47.28 144 ASN B O 1
ATOM 5037 N N . VAL B 1 145 ? -0.6 -36.906 -17.484 1 52.53 145 VAL B N 1
ATOM 5038 C CA . VAL B 1 145 ? -0.483 -37.531 -16.172 1 52.53 145 VAL B CA 1
ATOM 5039 C C . VAL B 1 145 ? -1.267 -38.844 -16.141 1 52.53 145 VAL B C 1
ATOM 5041 O O . VAL B 1 145 ? -2.398 -38.906 -16.641 1 52.53 145 VAL B O 1
ATOM 5044 N N . SER B 1 146 ? -0.608 -40.031 -16.047 1 53.94 146 SER B N 1
ATOM 5045 C CA . SER B 1 146 ? -1.346 -41.281 -15.844 1 53.94 146 SER B CA 1
ATOM 5046 C C . SER B 1 146 ? -0.793 -42.062 -14.656 1 53.94 146 SER B C 1
ATOM 5048 O O . SER B 1 146 ? 0.413 -42.062 -14.406 1 53.94 146 SER B O 1
ATOM 5050 N N . ILE B 1 147 ? -1.643 -42.438 -13.797 1 52.06 147 ILE B N 1
ATOM 5051 C CA . ILE B 1 147 ? -1.236 -43.312 -12.703 1 52.06 147 ILE B CA 1
ATOM 5052 C C . ILE B 1 147 ? -0.848 -44.688 -13.273 1 52.06 147 ILE B C 1
ATOM 5054 O O . ILE B 1 147 ? -1.583 -45.25 -14.078 1 52.06 147 ILE B O 1
ATOM 5058 N N . LYS B 1 148 ? 0.37 -45.062 -13.148 1 58.03 148 LYS B N 1
ATOM 5059 C CA . LYS B 1 148 ? 0.842 -46.344 -13.688 1 58.03 148 LYS B CA 1
ATOM 5060 C C . LYS B 1 148 ? 1.166 -47.344 -12.57 1 58.03 148 LYS B C 1
ATOM 5062 O O . LYS B 1 148 ? 1.634 -46.938 -11.5 1 58.03 148 LYS B O 1
ATOM 5067 N N . ALA B 1 149 ? 0.619 -48.562 -12.844 1 55.5 149 ALA B N 1
ATOM 5068 C CA . ALA B 1 149 ? 1.028 -49.625 -11.953 1 55.5 149 ALA B CA 1
ATOM 5069 C C . ALA B 1 149 ? 2.541 -49.844 -12 1 55.5 149 ALA B C 1
ATOM 5071 O O . ALA B 1 149 ? 3.18 -49.562 -13.016 1 55.5 149 ALA B O 1
ATOM 5072 N N . LEU B 1 150 ? 3.115 -50.062 -10.82 1 55.22 150 LEU B N 1
ATOM 5073 C CA . LEU B 1 150 ? 4.551 -50.25 -10.633 1 55.22 150 LEU B CA 1
ATOM 5074 C C . LEU B 1 150 ? 5.141 -51.094 -11.758 1 55.22 150 LEU B C 1
ATOM 5076 O O . LEU B 1 150 ? 6.234 -50.781 -12.25 1 55.22 150 LEU B O 1
ATOM 5080 N N . ASN B 1 151 ? 4.391 -52.156 -12.117 1 51.28 151 ASN B N 1
ATOM 5081 C CA . ASN B 1 151 ? 4.902 -53.094 -13.117 1 51.28 151 ASN B CA 1
ATOM 5082 C C . ASN B 1 151 ? 5.012 -52.438 -14.484 1 51.28 151 ASN B C 1
ATOM 5084 O O . ASN B 1 151 ? 5.855 -52.812 -15.305 1 51.28 151 ASN B O 1
ATOM 5088 N N . ASP B 1 152 ? 4.285 -51.469 -14.711 1 54.81 152 ASP B N 1
ATOM 5089 C CA . ASP B 1 152 ? 4.262 -50.812 -16.016 1 54.81 152 ASP B CA 1
ATOM 5090 C C . ASP B 1 152 ? 5.316 -49.719 -16.094 1 54.81 152 ASP B C 1
ATOM 5092 O O . ASP B 1 152 ? 5.711 -49.312 -17.188 1 54.81 152 ASP B O 1
ATOM 5096 N N . ILE B 1 153 ? 5.789 -49.156 -15.047 1 55.97 153 ILE B N 1
ATOM 5097 C CA . ILE B 1 153 ? 6.762 -48.062 -14.992 1 55.97 153 ILE B CA 1
ATOM 5098 C C . ILE B 1 153 ? 8.141 -48.594 -15.406 1 55.97 153 ILE B C 1
ATOM 5100 O O . ILE B 1 153 ? 8.898 -47.906 -16.078 1 55.97 153 ILE B O 1
ATOM 5104 N N . SER B 1 154 ? 8.5 -49.812 -15.008 1 50.59 154 SER B N 1
ATOM 5105 C CA . SER B 1 154 ? 9.859 -50.344 -15.141 1 50.59 154 SER B CA 1
ATOM 5106 C C . SER B 1 154 ? 10.234 -50.562 -16.609 1 50.59 154 SER B C 1
ATOM 5108 O O . SER B 1 154 ? 11.406 -50.75 -16.922 1 50.59 154 SER B O 1
ATOM 5110 N N . LYS B 1 155 ? 9.297 -50.656 -17.562 1 51.81 155 LYS B N 1
ATOM 5111 C CA . LYS B 1 155 ? 9.641 -51.156 -18.891 1 51.81 155 LYS B CA 1
ATOM 5112 C C . LYS B 1 155 ? 10 -50.031 -19.844 1 51.81 155 LYS B C 1
ATOM 5114 O O . LYS B 1 155 ? 10.438 -50.25 -20.969 1 51.81 155 LYS B O 1
ATOM 5119 N N . HIS B 1 156 ? 9.797 -48.812 -19.25 1 52.34 156 HIS B N 1
ATOM 5120 C CA . HIS B 1 156 ? 9.938 -47.844 -20.312 1 52.34 156 HIS B CA 1
ATOM 5121 C C . HIS B 1 156 ? 11.297 -47.156 -20.266 1 52.34 156 HIS B C 1
ATOM 5123 O O . HIS B 1 156 ? 11.867 -46.969 -19.188 1 52.34 156 HIS B O 1
ATOM 5129 N N . THR B 1 157 ? 12.008 -47.125 -21.438 1 50.81 157 THR B N 1
ATOM 5130 C CA . THR B 1 157 ? 13.32 -46.625 -21.828 1 50.81 157 THR B CA 1
ATOM 5131 C C . THR B 1 157 ? 13.344 -45.094 -21.828 1 50.81 157 THR B C 1
ATOM 5133 O O . THR B 1 157 ? 14.414 -44.5 -21.812 1 50.81 157 THR B O 1
ATOM 5136 N N . SER B 1 158 ? 12.25 -44.438 -22.016 1 56.09 158 SER B N 1
ATOM 5137 C CA . SER B 1 158 ? 12.359 -43 -22.25 1 56.09 158 SER B CA 1
ATOM 5138 C C . SER B 1 158 ? 12.312 -42.219 -20.938 1 56.09 158 SER B C 1
ATOM 5140 O O . SER B 1 158 ? 11.945 -42.75 -19.906 1 56.09 158 SER B O 1
ATOM 5142 N N . GLU B 1 159 ? 12.953 -41 -20.906 1 63.28 159 GLU B N 1
ATOM 5143 C CA . GLU B 1 159 ? 13.023 -40.125 -19.75 1 63.28 159 GLU B CA 1
ATOM 5144 C C . GLU B 1 159 ? 11.633 -39.812 -19.219 1 63.28 159 GLU B C 1
ATOM 5146 O O . GLU B 1 159 ? 10.773 -39.312 -19.938 1 63.28 159 GLU B O 1
ATOM 5151 N N . LYS B 1 160 ? 11.328 -40.406 -18.125 1 68.75 160 LYS B N 1
ATOM 5152 C CA . LYS B 1 160 ? 10.039 -40.188 -17.469 1 68.75 160 LYS B CA 1
ATOM 5153 C C . LYS B 1 160 ? 10.227 -39.656 -16.047 1 68.75 160 LYS B C 1
ATOM 5155 O O . LYS B 1 160 ? 11.273 -39.875 -15.438 1 68.75 160 LYS B O 1
ATOM 5160 N N . PHE B 1 161 ? 9.25 -38.906 -15.734 1 73.75 161 PHE B N 1
ATOM 5161 C CA . PHE B 1 161 ? 9.211 -38.438 -14.359 1 73.75 161 PHE B CA 1
ATOM 5162 C C . PHE B 1 161 ? 8.062 -39.094 -13.594 1 73.75 161 PHE B C 1
ATOM 5164 O O . PHE B 1 161 ? 6.93 -39.125 -14.07 1 73.75 161 PHE B O 1
ATOM 5171 N N . ILE B 1 162 ? 8.5 -39.781 -12.469 1 76.38 162 ILE B N 1
ATOM 5172 C CA . ILE B 1 162 ? 7.516 -40.438 -11.625 1 76.38 162 ILE B CA 1
ATOM 5173 C C . ILE B 1 162 ? 7.371 -39.688 -10.305 1 76.38 162 ILE B C 1
ATOM 5175 O O . ILE B 1 162 ? 8.367 -39.281 -9.703 1 76.38 162 ILE B O 1
ATOM 5179 N N . GLN B 1 163 ? 6.152 -39.344 -9.961 1 78.06 163 GLN B N 1
ATOM 5180 C CA . GLN B 1 163 ? 5.883 -38.625 -8.711 1 78.06 163 GLN B CA 1
ATOM 5181 C C . GLN B 1 163 ? 4.852 -39.375 -7.867 1 78.06 163 GLN B C 1
ATOM 5183 O O . GLN B 1 163 ? 3.91 -39.969 -8.398 1 78.06 163 GLN B O 1
ATOM 5188 N N . GLU B 1 164 ? 5.164 -39.406 -6.609 1 82.38 164 GLU B N 1
ATOM 5189 C CA . GLU B 1 164 ? 4.18 -39.969 -5.699 1 82.38 164 GLU B CA 1
ATOM 5190 C C . GLU B 1 164 ? 2.824 -39.281 -5.848 1 82.38 164 GLU B C 1
ATOM 5192 O O . GLU B 1 164 ? 2.748 -38.062 -5.953 1 82.38 164 GLU B O 1
ATOM 5197 N N . TYR B 1 165 ? 1.791 -40.125 -5.941 1 83.5 165 TYR B N 1
ATOM 5198 C CA . TYR B 1 165 ? 0.426 -39.625 -6.062 1 83.5 165 TYR B CA 1
ATOM 5199 C C . TYR B 1 165 ? -0.181 -39.344 -4.691 1 83.5 165 TYR B C 1
ATOM 5201 O O . TYR B 1 165 ? -0.1 -40.188 -3.791 1 83.5 165 TYR B O 1
ATOM 5209 N N . VAL B 1 166 ? -0.656 -38.188 -4.52 1 85.5 166 VAL B N 1
ATOM 5210 C CA . VAL B 1 166 ? -1.408 -37.875 -3.305 1 85.5 166 VAL B CA 1
ATOM 5211 C C . VAL B 1 166 ? -2.789 -38.531 -3.379 1 85.5 166 VAL B C 1
ATOM 5213 O O . VAL B 1 166 ? -3.734 -37.938 -3.898 1 85.5 166 VAL B O 1
ATOM 5216 N N . ALA B 1 167 ? -2.951 -39.625 -2.807 1 86.38 167 ALA B N 1
ATOM 5217 C CA . ALA B 1 167 ? -4.109 -40.5 -3.02 1 86.38 167 ALA B CA 1
ATOM 5218 C C . ALA B 1 167 ? -5.254 -40.125 -2.084 1 86.38 167 ALA B C 1
ATOM 5220 O O . ALA B 1 167 ? -6.391 -40.562 -2.271 1 86.38 167 ALA B O 1
ATOM 5221 N N . ASN B 1 168 ? -4.969 -39.344 -1.076 1 91.31 168 ASN B N 1
ATOM 5222 C CA . ASN B 1 168 ? -6 -38.938 -0.124 1 91.31 168 ASN B CA 1
ATOM 5223 C C . ASN B 1 168 ? -6.234 -37.438 -0.147 1 91.31 168 ASN B C 1
ATOM 5225 O O . ASN B 1 168 ? -6.176 -36.781 0.893 1 91.31 168 ASN B O 1
ATOM 5229 N N . PRO B 1 169 ?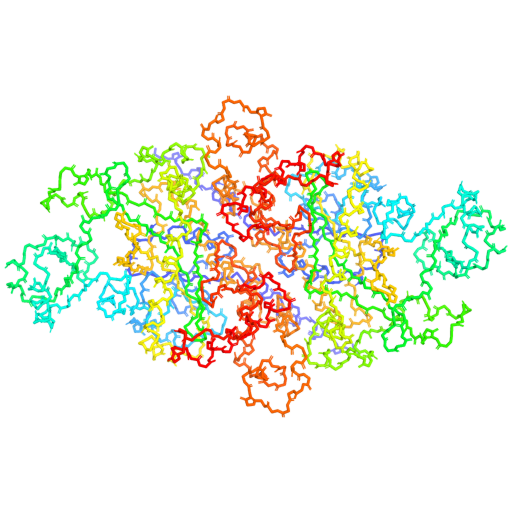 -6.57 -36.938 -1.3 1 94.5 169 PRO B N 1
ATOM 5230 C CA . PRO B 1 169 ? -6.824 -35.5 -1.388 1 94.5 169 PRO B CA 1
ATOM 5231 C C . PRO B 1 169 ? -8.094 -35.062 -0.649 1 94.5 169 PRO B C 1
ATOM 5233 O O . PRO B 1 169 ? -9.023 -35.875 -0.51 1 94.5 169 PRO B O 1
ATOM 5236 N N . ILE B 1 170 ? -8.102 -33.906 -0.106 1 96 170 ILE B N 1
ATOM 5237 C CA . ILE B 1 170 ? -9.367 -33.312 0.332 1 96 170 ILE B CA 1
ATOM 5238 C C . ILE B 1 170 ? -10.281 -33.094 -0.874 1 96 170 ILE B C 1
ATOM 5240 O O . ILE B 1 170 ? -9.812 -32.75 -1.961 1 96 170 ILE B O 1
ATOM 5244 N N . LEU B 1 171 ? -11.516 -33.406 -0.659 1 96.88 171 LEU B N 1
ATOM 5245 C CA . LEU B 1 171 ? -12.484 -33.25 -1.733 1 96.88 171 LEU B CA 1
ATOM 5246 C C . LEU B 1 171 ? -13.484 -32.125 -1.396 1 96.88 171 LEU B C 1
ATOM 5248 O O . LEU B 1 171 ? -13.875 -31.969 -0.237 1 96.88 171 LEU B O 1
ATOM 5252 N N . ILE B 1 172 ? -13.859 -31.375 -2.305 1 96.94 172 ILE B N 1
ATOM 5253 C CA . ILE B 1 172 ? -14.969 -30.422 -2.211 1 96.94 172 ILE B CA 1
ATOM 5254 C C . ILE B 1 172 ? -16 -30.734 -3.287 1 96.94 172 ILE B C 1
ATOM 5256 O O . ILE B 1 172 ? -15.672 -30.828 -4.473 1 96.94 172 ILE B O 1
ATOM 5260 N N . GLY B 1 173 ? -17.25 -30.938 -2.838 1 95.38 173 GLY B N 1
ATOM 5261 C CA . GLY B 1 173 ? -18.25 -31.406 -3.773 1 95.38 173 GLY B CA 1
ATOM 5262 C C . GLY B 1 173 ? -17.969 -32.781 -4.316 1 95.38 173 GLY B C 1
ATOM 5263 O O . GLY B 1 173 ? -18.312 -33.094 -5.461 1 95.38 173 GLY B O 1
ATOM 5264 N N . GLY B 1 174 ? -17.125 -33.469 -3.609 1 96.31 174 GLY B N 1
ATOM 5265 C CA . GLY B 1 174 ? -16.766 -34.844 -4.008 1 96.31 174 GLY B CA 1
ATOM 5266 C C . GLY B 1 174 ? -15.703 -34.875 -5.094 1 96.31 174 GLY B C 1
ATOM 5267 O O . GLY B 1 174 ? -15.461 -35.906 -5.691 1 96.31 174 GLY B O 1
ATOM 5268 N N . ARG B 1 175 ? -15.078 -33.781 -5.371 1 97.06 175 ARG B N 1
ATOM 5269 C CA . ARG B 1 175 ? -14.164 -33.688 -6.5 1 97.06 175 ARG B CA 1
ATOM 5270 C C . ARG B 1 175 ? -12.766 -33.25 -6.043 1 97.06 175 ARG B C 1
ATOM 5272 O O . ARG B 1 175 ? -12.633 -32.438 -5.141 1 97.06 175 ARG B O 1
ATOM 5279 N N . LYS B 1 176 ? -11.797 -33.875 -6.719 1 96.19 176 LYS B N 1
ATOM 5280 C CA . LYS B 1 176 ? -10.422 -33.438 -6.539 1 96.19 176 LYS B CA 1
ATOM 5281 C C . LYS B 1 176 ? -10.188 -32.062 -7.191 1 96.19 176 LYS B C 1
ATOM 5283 O O . LYS B 1 176 ? -10.781 -31.766 -8.234 1 96.19 176 LYS B O 1
ATOM 5288 N N . PHE B 1 177 ? -9.375 -31.25 -6.559 1 97 177 PHE B N 1
ATOM 5289 C CA . PHE B 1 177 ? -9.125 -29.922 -7.102 1 97 177 PHE B CA 1
ATOM 5290 C C . PHE B 1 177 ? -7.695 -29.469 -6.809 1 97 177 PHE B C 1
ATOM 5292 O O . PHE B 1 177 ? -6.992 -30.109 -6.012 1 97 177 PHE B O 1
ATOM 5299 N N . ASP B 1 178 ? -7.223 -28.469 -7.535 1 95.69 178 ASP B N 1
ATOM 5300 C CA . ASP B 1 178 ? -5.945 -27.828 -7.246 1 95.69 178 ASP B CA 1
ATOM 5301 C C . ASP B 1 178 ? -6.125 -26.344 -6.984 1 95.69 178 ASP B C 1
ATOM 5303 O O . ASP B 1 178 ? -7.207 -25.797 -7.199 1 95.69 178 ASP B O 1
ATOM 5307 N N . ILE B 1 179 ? -5.176 -25.781 -6.312 1 96.69 179 ILE B N 1
ATOM 5308 C CA . ILE B 1 179 ? -5.137 -24.359 -5.996 1 96.69 179 ILE B CA 1
ATOM 5309 C C . ILE B 1 179 ? -3.977 -23.688 -6.73 1 96.69 179 ILE B C 1
ATOM 5311 O O . ILE B 1 179 ? -2.83 -24.141 -6.621 1 96.69 179 ILE B O 1
ATOM 5315 N N . GLY B 1 180 ? -4.297 -22.719 -7.512 1 95.69 180 GLY B N 1
ATOM 5316 C CA . GLY B 1 180 ? -3.273 -21.938 -8.188 1 95.69 180 GLY B CA 1
ATOM 5317 C C . GLY B 1 180 ? -3.025 -20.578 -7.551 1 95.69 180 GLY B C 1
ATOM 5318 O O . GLY B 1 180 ? -3.961 -19.812 -7.344 1 95.69 180 GLY B O 1
ATOM 5319 N N . VAL B 1 181 ? -1.783 -20.328 -7.195 1 97.06 181 VAL B N 1
ATOM 5320 C CA . VAL B 1 181 ? -1.396 -19.062 -6.574 1 97.06 181 VAL B CA 1
ATOM 5321 C C . VAL B 1 181 ? -0.386 -18.344 -7.465 1 97.06 181 VAL B C 1
ATOM 5323 O O . VAL B 1 181 ? 0.644 -18.906 -7.836 1 97.06 181 VAL B O 1
ATOM 5326 N N . TYR B 1 182 ? -0.722 -17.062 -7.828 1 97.31 182 TYR B N 1
ATOM 5327 C CA . TYR B 1 182 ? 0.182 -16.25 -8.633 1 97.31 182 TYR B CA 1
ATOM 5328 C C . TYR B 1 182 ? 1.294 -15.664 -7.777 1 97.31 182 TYR B C 1
ATOM 5330 O O . TYR B 1 182 ? 1.038 -15.156 -6.68 1 97.31 182 TYR B O 1
ATOM 5338 N N . VAL B 1 183 ? 2.496 -15.773 -8.242 1 97.94 183 VAL B N 1
ATOM 5339 C CA . VAL B 1 183 ? 3.695 -15.297 -7.57 1 97.94 183 VAL B CA 1
ATOM 5340 C C . VAL B 1 183 ? 4.551 -14.492 -8.547 1 97.94 183 VAL B C 1
ATOM 5342 O O . VAL B 1 183 ? 4.699 -14.867 -9.711 1 97.94 183 VAL B O 1
ATOM 5345 N N . VAL B 1 184 ? 5.047 -13.383 -8.086 1 98.31 184 VAL B N 1
ATOM 5346 C CA . VAL B 1 184 ? 5.988 -12.609 -8.891 1 98.31 184 VAL B CA 1
ATOM 5347 C C . VAL B 1 184 ? 7.359 -12.602 -8.211 1 98.31 184 VAL B C 1
ATOM 5349 O O . VAL B 1 184 ? 7.477 -12.227 -7.043 1 98.31 184 VAL B O 1
ATOM 5352 N N . ILE B 1 185 ? 8.344 -13.055 -8.922 1 98.12 185 ILE B N 1
ATOM 5353 C CA . ILE B 1 185 ? 9.727 -12.852 -8.508 1 98.12 185 ILE B CA 1
ATOM 5354 C C . ILE B 1 185 ? 10.273 -11.586 -9.164 1 98.12 185 ILE B C 1
ATOM 5356 O O . ILE B 1 185 ? 10.312 -11.484 -10.391 1 98.12 185 ILE B O 1
ATOM 5360 N N . THR B 1 186 ? 10.648 -10.664 -8.375 1 98 186 THR B N 1
ATOM 5361 C CA . THR B 1 186 ? 11.086 -9.391 -8.93 1 98 186 THR B CA 1
ATOM 5362 C C . THR B 1 186 ? 12.609 -9.305 -8.961 1 98 186 THR B C 1
ATOM 5364 O O . THR B 1 186 ? 13.172 -8.445 -9.641 1 98 186 THR B O 1
ATOM 5367 N N . SER B 1 187 ? 13.25 -10.148 -8.203 1 97.38 187 SER B N 1
ATOM 5368 C CA . SER B 1 187 ? 14.711 -10.195 -8.156 1 97.38 187 SER B CA 1
ATOM 5369 C C . SER B 1 187 ? 15.195 -11.523 -7.582 1 97.38 187 SER B C 1
ATOM 5371 O O . SER B 1 187 ? 14.57 -12.086 -6.68 1 97.38 187 SER B O 1
ATOM 5373 N N . VAL B 1 188 ? 16.328 -12.031 -8.117 1 96.25 188 VAL B N 1
ATOM 5374 C CA . VAL B 1 188 ? 16.922 -13.258 -7.602 1 96.25 188 VAL B CA 1
ATOM 5375 C C . VAL B 1 188 ? 18.016 -12.906 -6.594 1 96.25 188 VAL B C 1
ATOM 5377 O O . VAL B 1 188 ? 18.234 -13.633 -5.617 1 96.25 188 VAL B O 1
ATOM 5380 N N . GLU B 1 189 ? 18.734 -11.828 -6.887 1 95 189 GLU B N 1
ATOM 5381 C CA . GLU B 1 189 ? 19.766 -11.297 -6.008 1 95 189 GLU B CA 1
ATOM 5382 C C . GLU B 1 189 ? 19.766 -9.773 -6.008 1 95 189 GLU B C 1
ATOM 5384 O O . GLU B 1 189 ? 20.328 -9.148 -6.91 1 95 189 GLU B O 1
ATOM 5389 N N . PRO B 1 190 ? 19.25 -9.18 -4.879 1 96.25 190 PRO B N 1
ATOM 5390 C CA . PRO B 1 190 ? 18.672 -9.805 -3.684 1 96.25 190 PRO B CA 1
ATOM 5391 C C . PRO B 1 190 ? 17.328 -10.469 -3.959 1 96.25 190 PRO B C 1
ATOM 5393 O O . PRO B 1 190 ? 16.547 -9.977 -4.773 1 96.25 190 PRO B O 1
ATOM 5396 N N . LEU B 1 191 ? 17.078 -11.555 -3.252 1 97.06 191 LEU B N 1
ATOM 5397 C CA . LEU B 1 191 ? 15.844 -12.297 -3.465 1 97.06 191 LEU B CA 1
ATOM 5398 C C . LEU B 1 191 ? 14.641 -11.508 -2.977 1 97.06 191 LEU B C 1
ATOM 5400 O O . LEU B 1 191 ? 14.594 -11.086 -1.817 1 97.06 191 LEU B O 1
ATOM 5404 N N . ARG B 1 192 ? 13.719 -11.227 -3.877 1 98.12 192 ARG B N 1
ATOM 5405 C CA . ARG B 1 192 ? 12.445 -10.57 -3.584 1 98.12 192 ARG B CA 1
ATOM 5406 C C . ARG B 1 192 ? 11.289 -11.273 -4.289 1 98.12 192 ARG B C 1
ATOM 5408 O O . ARG B 1 192 ? 11.289 -11.398 -5.516 1 98.12 192 ARG B O 1
ATOM 5415 N N . ILE B 1 193 ? 10.367 -11.773 -3.459 1 98.38 193 ILE B N 1
ATOM 5416 C CA . ILE B 1 193 ? 9.227 -12.539 -3.967 1 98.38 193 ILE B CA 1
ATOM 5417 C C . ILE B 1 193 ? 7.93 -11.945 -3.426 1 98.38 193 ILE B C 1
ATOM 5419 O O . ILE B 1 193 ? 7.855 -11.562 -2.256 1 98.38 193 ILE B O 1
ATOM 5423 N N . TYR B 1 194 ? 6.93 -11.883 -4.305 1 98.5 194 TYR B N 1
ATOM 5424 C CA . TYR B 1 194 ? 5.602 -11.406 -3.938 1 98.5 194 TYR B CA 1
ATOM 5425 C C . TYR B 1 194 ? 4.531 -12.414 -4.34 1 98.5 194 TYR B C 1
ATOM 5427 O O . TYR B 1 194 ? 4.652 -13.078 -5.367 1 98.5 194 TYR B O 1
ATOM 5435 N N . SER B 1 195 ? 3.5 -12.539 -3.549 1 97.94 195 SER B N 1
ATOM 5436 C CA . SER B 1 195 ? 2.406 -13.461 -3.852 1 97.94 195 SER B CA 1
ATOM 5437 C C . SER B 1 195 ? 1.062 -12.742 -3.846 1 97.94 195 SER B C 1
ATOM 5439 O O . SER B 1 195 ? 0.864 -11.789 -3.084 1 97.94 195 SER B O 1
ATOM 5441 N N . LEU B 1 196 ? 0.251 -13.148 -4.746 1 95 196 LEU B N 1
ATOM 5442 C CA . LEU B 1 196 ? -1.128 -12.672 -4.727 1 95 196 LEU B CA 1
ATOM 5443 C C . LEU B 1 196 ? -1.93 -13.367 -3.635 1 95 196 LEU B C 1
ATOM 5445 O O . LEU B 1 196 ? -2.225 -14.562 -3.744 1 95 196 LEU B O 1
ATOM 5449 N N . GLU B 1 197 ? -2.33 -12.766 -2.525 1 84.69 197 GLU B N 1
ATOM 5450 C CA . GLU B 1 197 ? -2.924 -13.484 -1.403 1 84.69 197 GLU B CA 1
ATOM 5451 C C . GLU B 1 197 ? -4.418 -13.195 -1.291 1 84.69 197 GLU B C 1
ATOM 5453 O O . GLU B 1 197 ? -5.141 -13.906 -0.589 1 84.69 197 GLU B O 1
ATOM 5458 N N . GLY B 1 198 ? -4.914 -12.281 -1.923 1 88.19 198 GLY B N 1
ATOM 5459 C CA . GLY B 1 198 ? -6.34 -12.008 -1.822 1 88.19 198 GLY B CA 1
ATOM 5460 C C . GLY B 1 198 ? -7.168 -12.781 -2.828 1 88.19 198 GLY B C 1
ATOM 5461 O O . GLY B 1 198 ? -8.398 -12.664 -2.85 1 88.19 198 GLY B O 1
ATOM 5462 N N . ASP B 1 199 ? -6.477 -13.617 -3.562 1 91.75 199 ASP B N 1
ATOM 5463 C CA . ASP B 1 199 ? -7.152 -14.391 -4.598 1 91.75 199 ASP B CA 1
ATOM 5464 C C . ASP B 1 199 ? -6.355 -15.648 -4.945 1 91.75 199 ASP B C 1
ATOM 5466 O O . ASP B 1 199 ? -5.164 -15.734 -4.656 1 91.75 199 ASP B O 1
ATOM 5470 N N . ALA B 1 200 ? -7.043 -16.656 -5.449 1 95.25 200 ALA B N 1
ATOM 5471 C CA . ALA B 1 200 ? -6.449 -17.906 -5.926 1 95.25 200 ALA B CA 1
ATOM 5472 C C . ALA B 1 200 ? -7.352 -18.578 -6.953 1 95.25 200 ALA B C 1
ATOM 5474 O O . ALA B 1 200 ? -8.539 -18.281 -7.039 1 95.25 200 ALA B O 1
ATOM 5475 N N . THR B 1 201 ? -6.754 -19.391 -7.738 1 93.25 201 THR B N 1
ATOM 5476 C CA . THR B 1 201 ? -7.52 -20.156 -8.711 1 93.25 201 THR B CA 1
ATOM 5477 C C . THR B 1 201 ? -7.832 -21.547 -8.18 1 93.25 201 THR B C 1
ATOM 5479 O O . THR B 1 201 ? -6.984 -22.188 -7.551 1 93.25 201 THR B O 1
ATOM 5482 N N . PHE B 1 202 ? -9.07 -21.922 -8.414 1 95.38 202 PHE B N 1
ATOM 5483 C CA . PHE B 1 202 ? -9.508 -23.266 -8.039 1 95.38 202 PHE B CA 1
ATOM 5484 C C . PHE B 1 202 ? -10.047 -24.016 -9.258 1 95.38 202 PHE B C 1
ATOM 5486 O O . PHE B 1 202 ? -10.992 -23.562 -9.906 1 95.38 202 PHE B O 1
ATOM 5493 N N . ARG B 1 203 ? -9.438 -25.125 -9.594 1 94.56 203 ARG B N 1
ATOM 5494 C CA . ARG B 1 203 ? -9.859 -25.953 -10.711 1 94.56 203 ARG B CA 1
ATOM 5495 C C . ARG B 1 203 ? -10.234 -27.359 -10.242 1 94.56 203 ARG B C 1
ATOM 5497 O O . ARG B 1 203 ? -9.477 -28 -9.523 1 94.56 203 ARG B O 1
ATOM 5504 N N . PHE B 1 204 ? -11.383 -27.781 -10.641 1 96.38 204 PHE B N 1
ATOM 5505 C CA . PHE B 1 204 ? -11.891 -29.062 -10.164 1 96.38 204 PHE B CA 1
ATOM 5506 C C . PHE B 1 204 ? -11.945 -30.078 -11.297 1 96.38 204 PHE B C 1
ATOM 5508 O O . PHE B 1 204 ? -12.195 -29.734 -12.445 1 96.38 204 PHE B O 1
ATOM 5515 N N . CYS B 1 205 ? -11.719 -31.297 -10.906 1 95.75 205 CYS B N 1
ATOM 5516 C CA . CYS B 1 205 ? -11.938 -32.406 -11.844 1 95.75 205 CYS B CA 1
ATOM 5517 C C . CYS B 1 205 ? -13.406 -32.469 -12.242 1 95.75 205 CYS B C 1
ATOM 5519 O O . CYS B 1 205 ? -14.297 -32.188 -11.438 1 95.75 205 CYS B O 1
ATOM 5521 N N . THR B 1 206 ? -13.656 -32.938 -13.445 1 95.25 206 THR B N 1
ATOM 5522 C CA . THR B 1 206 ? -15.023 -32.969 -13.961 1 95.25 206 THR B CA 1
ATOM 5523 C C . THR B 1 206 ? -15.781 -34.156 -13.391 1 95.25 206 THR B C 1
ATOM 5525 O O . THR B 1 206 ? -17 -34.125 -13.242 1 95.25 206 THR B O 1
ATOM 5528 N N . GLU B 1 207 ? -15.062 -35.25 -13.047 1 95.81 207 GLU B N 1
ATOM 5529 C CA . GLU B 1 207 ? -15.68 -36.438 -12.469 1 95.81 207 GLU B CA 1
ATOM 5530 C C . GLU B 1 207 ? -15.398 -36.531 -10.977 1 95.81 207 GLU B C 1
ATOM 5532 O O . GLU B 1 207 ? -14.328 -36.125 -10.516 1 95.81 207 GLU B O 1
ATOM 5537 N N . PRO B 1 208 ? -16.422 -37.062 -10.258 1 96.44 208 PRO B N 1
ATOM 5538 C CA . PRO B 1 208 ? -16.172 -37.25 -8.828 1 96.44 208 PRO B CA 1
ATOM 5539 C C . PRO B 1 208 ? -15.023 -38.219 -8.562 1 96.44 208 PRO B C 1
ATOM 5541 O O . PRO B 1 208 ? -14.828 -39.188 -9.312 1 96.44 208 PRO B O 1
ATOM 5544 N N . TYR B 1 209 ? -14.359 -37.969 -7.547 1 96.06 209 TYR B N 1
ATOM 5545 C CA . TYR B 1 209 ? -13.164 -38.75 -7.211 1 96.06 209 TYR B CA 1
ATOM 5546 C C . TYR B 1 209 ? -13.516 -40.156 -6.809 1 96.06 209 TYR B C 1
ATOM 5548 O O . TYR B 1 209 ? -12.852 -41.125 -7.219 1 96.06 209 TYR B O 1
ATOM 5556 N N . GLU B 1 210 ? -14.531 -40.344 -5.961 1 94.5 210 GLU B N 1
ATOM 5557 C CA . GLU B 1 210 ? -14.93 -41.656 -5.461 1 94.5 210 GLU B CA 1
ATOM 5558 C C . GLU B 1 210 ? -16.141 -42.188 -6.219 1 94.5 210 GLU B C 1
ATOM 5560 O O . GLU B 1 210 ? -17.031 -41.438 -6.582 1 94.5 210 GLU B O 1
ATOM 5565 N N . PRO B 1 211 ? -16.297 -43.562 -6.367 1 94.56 211 PRO B N 1
ATOM 5566 C CA . PRO B 1 211 ? -15.242 -44.531 -6.148 1 94.56 211 PRO B CA 1
ATOM 5567 C C . PRO B 1 211 ? -14.062 -44.344 -7.102 1 94.56 211 PRO B C 1
ATOM 5569 O O . PRO B 1 211 ? -14.258 -44.094 -8.289 1 94.56 211 PRO B O 1
ATOM 5572 N N . PHE B 1 212 ? -12.922 -44.438 -6.594 1 90.81 212 PHE B N 1
ATOM 5573 C CA . PHE B 1 212 ? -11.711 -44.188 -7.363 1 90.81 212 PHE B CA 1
ATOM 5574 C C . PHE B 1 212 ? -11.539 -45.188 -8.492 1 90.81 212 PHE B C 1
ATOM 5576 O O . PHE B 1 212 ? -11.781 -46.375 -8.305 1 90.81 212 PHE B O 1
ATOM 5583 N N . ASN B 1 213 ? -11.266 -44.688 -9.648 1 90 213 ASN B N 1
ATOM 5584 C CA . ASN B 1 213 ? -10.969 -45.469 -10.844 1 90 213 ASN B CA 1
ATOM 5585 C C . ASN B 1 213 ? -9.797 -44.844 -11.625 1 90 213 ASN B C 1
ATOM 5587 O O . ASN B 1 213 ? -9.953 -43.812 -12.266 1 90 213 ASN B O 1
ATOM 5591 N N . ALA B 1 214 ? -8.68 -45.438 -11.617 1 85.5 214 ALA B N 1
ATOM 5592 C CA . ALA B 1 214 ? -7.445 -44.938 -12.203 1 85.5 214 ALA B CA 1
ATOM 5593 C C . ALA B 1 214 ? -7.559 -44.844 -13.719 1 85.5 214 ALA B C 1
ATOM 5595 O O . ALA B 1 214 ? -6.785 -44.125 -14.359 1 85.5 214 ALA B O 1
ATOM 5596 N N . SER B 1 215 ? -8.453 -45.562 -14.273 1 86 215 SER B N 1
ATOM 5597 C CA . SER B 1 215 ? -8.602 -45.562 -15.727 1 86 215 SER B CA 1
ATOM 5598 C C . SER B 1 215 ? -9.336 -44.312 -16.203 1 86 215 SER B C 1
ATOM 5600 O O . SER B 1 215 ? -9.32 -44 -17.406 1 86 215 SER B O 1
ATOM 5602 N N . ILE B 1 216 ? -9.961 -43.656 -15.273 1 90.44 216 ILE B N 1
ATOM 5603 C CA . ILE B 1 216 ? -10.68 -42.438 -15.617 1 90.44 216 ILE B CA 1
ATOM 5604 C C . ILE B 1 216 ? -9.859 -41.219 -15.195 1 90.44 216 ILE B C 1
ATOM 5606 O O . ILE B 1 216 ? -9.938 -40.781 -14.039 1 90.44 216 ILE B O 1
ATOM 5610 N N . LEU B 1 217 ? -9.164 -40.656 -16.078 1 87.69 217 LEU B N 1
ATOM 5611 C CA . LEU B 1 217 ? -8.234 -39.562 -15.828 1 87.69 217 LEU B CA 1
ATOM 5612 C C . LEU B 1 217 ? -8.969 -38.344 -15.25 1 87.69 217 LEU B C 1
ATOM 5614 O O . LEU B 1 217 ? -8.438 -37.656 -14.375 1 87.69 217 LEU B O 1
ATOM 5618 N N . GLU B 1 218 ? -10.148 -38.094 -15.633 1 91.94 218 GLU B N 1
ATOM 5619 C CA . GLU B 1 218 ? -10.93 -36.906 -15.273 1 91.94 218 GLU B CA 1
ATOM 5620 C C . GLU B 1 218 ? -11.281 -36.906 -13.789 1 91.94 218 GLU B C 1
ATOM 5622 O O . GLU B 1 218 ? -11.734 -35.906 -13.242 1 91.94 218 GLU B O 1
ATOM 5627 N N . LYS B 1 219 ? -11.008 -38.062 -13.109 1 91.94 219 LYS B N 1
ATOM 5628 C CA . LYS B 1 219 ? -11.312 -38.188 -11.688 1 91.94 219 LYS B CA 1
ATOM 5629 C C . LYS B 1 219 ? -10.188 -37.594 -10.844 1 91.94 219 LYS B C 1
ATOM 5631 O O . LYS B 1 219 ? -10.406 -37.188 -9.695 1 91.94 219 LYS B O 1
ATOM 5636 N N . TYR B 1 220 ? -9.016 -37.562 -11.492 1 89.94 220 TYR B N 1
ATOM 5637 C CA . TYR B 1 220 ? -7.922 -37.188 -10.594 1 89.94 220 TYR B CA 1
ATOM 5638 C C . TYR B 1 220 ? -6.898 -36.312 -11.297 1 89.94 220 TYR B C 1
ATOM 5640 O O . TYR B 1 220 ? -5.949 -35.844 -10.68 1 89.94 220 TYR B O 1
ATOM 5648 N N . VAL B 1 221 ? -7.105 -36.031 -12.547 1 87.12 221 VAL B N 1
ATOM 5649 C CA . VAL B 1 221 ? -6.242 -35.125 -13.289 1 87.12 221 VAL B CA 1
ATOM 5650 C C . VAL B 1 221 ? -7.043 -33.906 -13.727 1 87.12 221 VAL B C 1
ATOM 5652 O O . VAL B 1 221 ? -8.109 -34.031 -14.328 1 87.12 221 VAL B O 1
ATOM 5655 N N . ILE B 1 222 ? -6.523 -32.781 -13.328 1 87.81 222 ILE B N 1
ATOM 5656 C CA . ILE B 1 222 ? -7.137 -31.516 -13.734 1 87.81 222 ILE B CA 1
ATOM 5657 C C . ILE B 1 222 ? -6.738 -31.188 -15.172 1 87.81 222 ILE B C 1
ATOM 5659 O O . ILE B 1 222 ? -5.57 -30.906 -15.453 1 87.81 222 ILE B O 1
ATOM 5663 N N . GLY B 1 223 ? -7.594 -31.234 -16.094 1 80.38 223 GLY B N 1
ATOM 5664 C CA . GLY B 1 223 ? -7.324 -30.969 -17.5 1 80.38 223 GLY B CA 1
ATOM 5665 C C . GLY B 1 223 ? -7.746 -29.578 -17.938 1 80.38 223 GLY B C 1
ATOM 5666 O O . GLY B 1 223 ? -8.039 -28.719 -17.094 1 80.38 223 GLY B O 1
ATOM 5667 N N . LYS B 1 224 ? -7.711 -29.391 -19.219 1 77.56 224 LYS B N 1
ATOM 5668 C CA . LYS B 1 224 ? -8.094 -28.125 -19.812 1 77.56 224 LYS B CA 1
ATOM 5669 C C . LYS B 1 224 ? -9.578 -27.828 -19.578 1 77.56 224 LYS B C 1
ATOM 5671 O O . LYS B 1 224 ? -9.969 -26.656 -19.438 1 77.56 224 LYS B O 1
ATOM 5676 N N . ASP B 1 225 ? -10.328 -28.906 -19.516 1 84.62 225 ASP B N 1
ATOM 5677 C CA . ASP B 1 225 ? -11.773 -28.75 -19.344 1 84.62 225 ASP B CA 1
ATOM 5678 C C . ASP B 1 225 ? -12.156 -28.891 -17.859 1 84.62 225 ASP B C 1
ATOM 5680 O O . ASP B 1 225 ? -13.18 -29.5 -17.547 1 84.62 225 ASP B O 1
ATOM 5684 N N . TYR B 1 226 ? -11.43 -28.359 -17.062 1 90.19 226 TYR B N 1
ATOM 5685 C CA . TYR B 1 226 ? -11.703 -28.453 -15.633 1 90.19 226 TYR B CA 1
ATOM 5686 C C . TYR B 1 226 ? -13.031 -27.797 -15.289 1 90.19 226 TYR B C 1
ATOM 5688 O O . TYR B 1 226 ? -13.531 -26.953 -16.031 1 90.19 226 TYR B O 1
ATOM 5696 N N . LEU B 1 227 ? -13.633 -28.234 -14.188 1 92.88 227 LEU B N 1
ATOM 5697 C CA . LEU B 1 227 ? -14.828 -27.609 -13.625 1 92.88 227 LEU B CA 1
ATOM 5698 C C . LEU B 1 227 ? -14.469 -26.391 -12.805 1 92.88 227 LEU B C 1
ATOM 5700 O O . LEU B 1 227 ? -13.695 -26.469 -11.844 1 92.88 227 LEU B O 1
ATOM 5704 N N . PRO B 1 228 ? -15.008 -25.234 -13.211 1 91.75 228 PRO B N 1
ATOM 5705 C CA . PRO B 1 228 ? -14.711 -24.031 -12.438 1 91.75 228 PRO B CA 1
ATOM 5706 C C . PRO B 1 228 ? -15.383 -24.016 -11.062 1 91.75 228 PRO B C 1
ATOM 5708 O O . PRO B 1 228 ? -16.391 -24.719 -10.859 1 91.75 228 PRO B O 1
ATOM 5711 N N . ALA B 1 229 ? -14.938 -23.234 -10.156 1 92.31 229 ALA B N 1
ATOM 5712 C CA . ALA B 1 229 ? -15.367 -23.203 -8.758 1 92.31 229 ALA B CA 1
ATOM 5713 C C . ALA B 1 229 ? -16.844 -22.844 -8.648 1 92.31 229 ALA B C 1
ATOM 5715 O O . ALA B 1 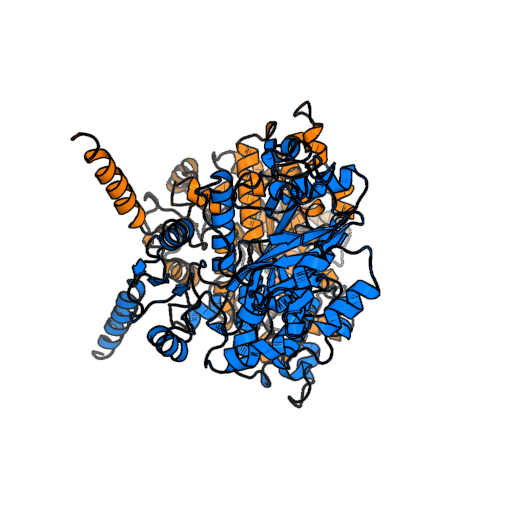229 ? -17.547 -23.328 -7.758 1 92.31 229 ALA B O 1
ATOM 5716 N N . TYR B 1 230 ? -17.344 -21.984 -9.531 1 91.38 230 TYR B N 1
ATOM 5717 C CA . TYR B 1 230 ? -18.719 -21.484 -9.422 1 91.38 230 TYR B CA 1
ATOM 5718 C C . TYR B 1 230 ? -19.719 -22.609 -9.719 1 91.38 230 TYR B C 1
ATOM 5720 O O . TYR B 1 230 ? -20.906 -22.453 -9.445 1 91.38 230 TYR B O 1
ATOM 5728 N N . LYS B 1 231 ? -19.266 -23.719 -10.242 1 92.88 231 LYS B N 1
ATOM 5729 C CA . LYS B 1 231 ? -20.125 -24.859 -10.539 1 92.88 231 LYS B CA 1
ATOM 5730 C C . LYS B 1 231 ? -20.078 -25.891 -9.422 1 92.88 231 LYS B C 1
ATOM 5732 O O . LYS B 1 231 ? -20.75 -26.922 -9.492 1 92.88 231 LYS B O 1
ATOM 5737 N N . VAL B 1 232 ? -19.281 -25.656 -8.438 1 95.31 232 VAL B N 1
ATOM 5738 C CA . VAL B 1 232 ? -19.156 -26.578 -7.312 1 95.31 232 VAL B CA 1
ATOM 5739 C C . VAL B 1 232 ? -20.125 -26.172 -6.203 1 95.31 232 VAL B C 1
ATOM 5741 O O . VAL B 1 232 ? -20.094 -25.031 -5.73 1 95.31 232 VAL B O 1
ATOM 5744 N N . ARG B 1 233 ? -20.906 -27.031 -5.699 1 94.31 233 ARG B N 1
ATOM 5745 C CA . ARG B 1 233 ? -22.047 -26.797 -4.824 1 94.31 233 ARG B CA 1
ATOM 5746 C C . ARG B 1 233 ? -21.625 -26.078 -3.553 1 94.31 233 ARG B C 1
ATOM 5748 O O . ARG B 1 233 ? -22.328 -25.172 -3.084 1 94.31 233 ARG B O 1
ATOM 5755 N N . GLU B 1 234 ? -20.469 -26.484 -2.957 1 95.69 234 GLU B N 1
ATOM 5756 C CA . GLU B 1 234 ? -20.031 -25.953 -1.671 1 95.69 234 GLU B CA 1
ATOM 5757 C C . GLU B 1 234 ? -19.484 -24.547 -1.816 1 95.69 234 GLU B C 1
ATOM 5759 O O . GLU B 1 234 ? -19.469 -23.781 -0.849 1 95.69 234 GLU B O 1
ATOM 5764 N N . MET B 1 235 ? -19.094 -24.109 -3.021 1 95.44 235 MET B N 1
ATOM 5765 C CA . MET B 1 235 ? -18.484 -22.812 -3.238 1 95.44 235 MET B CA 1
ATOM 5766 C C . MET B 1 235 ? -19.453 -21.844 -3.918 1 95.44 235 MET B C 1
ATOM 5768 O O . MET B 1 235 ? -19.391 -20.641 -3.713 1 95.44 235 MET B O 1
ATOM 5772 N N . GLN B 1 236 ? -20.359 -22.344 -4.66 1 95.56 236 GLN B N 1
ATOM 5773 C CA . GLN B 1 236 ? -21.266 -21.609 -5.527 1 95.56 236 GLN B CA 1
ATOM 5774 C C . GLN B 1 236 ? -22.047 -20.547 -4.746 1 95.56 236 GLN B C 1
ATOM 5776 O O . GLN B 1 236 ? -22.188 -19.422 -5.199 1 95.56 236 GLN B O 1
ATOM 5781 N N . PRO B 1 237 ? -22.547 -20.891 -3.537 1 95.94 237 PRO B N 1
ATOM 5782 C CA . PRO B 1 237 ? -23.344 -19.891 -2.83 1 95.94 237 PRO B CA 1
ATOM 5783 C C . PRO B 1 237 ? -22.562 -18.625 -2.523 1 95.94 237 PRO B C 1
ATOM 5785 O O . PRO B 1 237 ? -23.125 -17.516 -2.594 1 95.94 237 PRO B O 1
ATOM 5788 N N . TYR B 1 238 ? -21.312 -18.75 -2.176 1 96.75 238 TYR B N 1
ATOM 5789 C CA . TYR B 1 238 ? -20.469 -17.609 -1.882 1 96.75 238 TYR B CA 1
ATOM 5790 C C . TYR B 1 238 ? -20.141 -16.828 -3.15 1 96.75 238 TYR B C 1
ATOM 5792 O O . TYR B 1 238 ? -20.156 -15.586 -3.146 1 96.75 238 TYR B O 1
ATOM 5800 N N . LEU B 1 239 ? -19.875 -17.562 -4.227 1 95.44 239 LEU B N 1
ATOM 5801 C CA . LEU B 1 239 ? -19.484 -16.938 -5.492 1 95.44 239 LEU B CA 1
ATOM 5802 C C . LEU B 1 239 ? -20.656 -16.203 -6.117 1 95.44 239 LEU B C 1
ATOM 5804 O O . LEU B 1 239 ? -20.469 -15.18 -6.785 1 95.44 239 LEU B O 1
ATOM 5808 N N . LYS B 1 240 ? -21.844 -16.688 -5.918 1 95.12 240 LYS B N 1
ATOM 5809 C CA . LYS B 1 240 ? -23.047 -16.016 -6.391 1 95.12 240 LYS B CA 1
ATOM 5810 C C . LYS B 1 240 ? -23.219 -14.648 -5.719 1 95.12 240 LYS B C 1
ATOM 5812 O O . LYS B 1 240 ? -23.859 -13.758 -6.273 1 95.12 240 LYS B O 1
ATOM 5817 N N . LEU B 1 241 ? -22.656 -14.555 -4.504 1 96.06 241 LEU B N 1
ATOM 5818 C CA . LEU B 1 241 ? -22.703 -13.297 -3.77 1 96.06 241 LEU B CA 1
ATOM 5819 C C . LEU B 1 241 ? -21.469 -12.453 -4.059 1 96.06 241 LEU B C 1
ATOM 5821 O O . LEU B 1 241 ? -21.094 -11.594 -3.258 1 96.06 241 LEU B O 1
ATOM 5825 N N . SER B 1 242 ? -20.703 -12.766 -5.129 1 94.56 242 SER B N 1
ATOM 5826 C CA . SER B 1 242 ? -19.594 -12.016 -5.707 1 94.56 242 SER B CA 1
ATOM 5827 C C . SER B 1 242 ? -18.359 -12.086 -4.82 1 94.56 242 SER B C 1
ATOM 5829 O O . SER B 1 242 ? -17.484 -11.227 -4.898 1 94.56 242 SER B O 1
ATOM 5831 N N . HIS B 1 243 ? -18.344 -13.047 -3.9 1 96.25 243 HIS B N 1
ATOM 5832 C CA . HIS B 1 243 ? -17.094 -13.273 -3.186 1 96.25 243 HIS B CA 1
ATOM 5833 C C . HIS B 1 243 ? -16.031 -13.844 -4.109 1 96.25 243 HIS B C 1
ATOM 5835 O O . HIS B 1 243 ? -16.344 -14.5 -5.102 1 96.25 243 HIS B O 1
ATOM 5841 N N . LYS B 1 244 ? -14.828 -13.609 -3.803 1 94.56 244 LYS B N 1
ATOM 5842 C CA . LYS B 1 244 ? -13.727 -14.203 -4.555 1 94.56 244 LYS B CA 1
ATOM 5843 C C . LYS B 1 244 ? -13.594 -15.695 -4.246 1 94.56 244 LYS B C 1
ATOM 5845 O O . LYS B 1 244 ? -13.969 -16.141 -3.162 1 94.56 244 LYS B O 1
ATOM 5850 N N . PRO B 1 245 ? -13.031 -16.391 -5.168 1 95 245 PRO B N 1
ATOM 5851 C CA . PRO B 1 245 ? -12.875 -17.828 -4.965 1 95 245 PRO B CA 1
ATOM 5852 C C . PRO B 1 245 ? -12.094 -18.156 -3.693 1 95 245 PRO B C 1
ATOM 5854 O O . PRO B 1 245 ? -12.453 -19.094 -2.973 1 95 245 PRO B O 1
ATOM 5857 N N . LYS B 1 246 ? -11.109 -17.438 -3.379 1 96.69 246 LYS B N 1
ATOM 5858 C CA . LYS B 1 246 ? -10.344 -17.703 -2.164 1 96.69 246 LYS B CA 1
ATOM 5859 C C . LYS B 1 246 ? -11.203 -17.516 -0.919 1 96.69 246 LYS B C 1
ATOM 5861 O O . LYS B 1 246 ? -11.141 -18.312 0.014 1 96.69 246 LYS B O 1
ATOM 5866 N N . ASP B 1 247 ? -11.938 -16.406 -0.928 1 96.94 247 ASP B N 1
ATOM 5867 C CA . ASP B 1 247 ? -12.812 -16.141 0.212 1 96.94 247 ASP B CA 1
ATOM 5868 C C . ASP B 1 247 ? -13.875 -17.234 0.352 1 96.94 247 ASP B C 1
ATOM 5870 O O . ASP B 1 247 ? -14.234 -17.609 1.467 1 96.94 247 ASP B O 1
ATOM 5874 N N . ALA B 1 248 ? -14.406 -17.672 -0.8 1 96.88 248 ALA B N 1
ATOM 5875 C CA . ALA B 1 248 ? -15.375 -18.766 -0.797 1 96.88 248 ALA B CA 1
ATOM 5876 C C . ALA B 1 248 ? -14.766 -20.047 -0.214 1 96.88 248 ALA B C 1
ATOM 5878 O O . ALA B 1 248 ? -15.383 -20.703 0.622 1 96.88 248 ALA B O 1
ATOM 5879 N N . PHE B 1 249 ? -13.586 -20.391 -0.609 1 97.62 249 PHE B N 1
ATOM 5880 C CA . PHE B 1 249 ? -12.852 -21.547 -0.101 1 97.62 249 PHE B CA 1
ATOM 5881 C C . PHE B 1 249 ? -12.633 -21.438 1.402 1 97.62 249 PHE B C 1
ATOM 5883 O O . PHE B 1 249 ? -12.906 -22.375 2.15 1 97.62 249 PHE B O 1
ATOM 5890 N N . ASP B 1 250 ? -12.117 -20.266 1.833 1 97.88 250 ASP B N 1
ATOM 5891 C CA . ASP B 1 250 ? -11.852 -20.047 3.25 1 97.88 250 ASP B CA 1
ATOM 5892 C C . ASP B 1 250 ? -13.125 -20.188 4.082 1 97.88 250 ASP B C 1
ATOM 5894 O O . ASP B 1 250 ? -13.102 -20.797 5.152 1 97.88 250 ASP B O 1
ATOM 5898 N N . ALA B 1 251 ? -14.172 -19.578 3.574 1 97.31 251 ALA B N 1
ATOM 5899 C CA . ALA B 1 251 ? -15.453 -19.672 4.277 1 97.31 251 ALA B CA 1
ATOM 5900 C C . ALA B 1 251 ? -15.898 -21.125 4.406 1 97.31 251 ALA B C 1
ATOM 5902 O O . ALA B 1 251 ? -16.375 -21.547 5.461 1 97.31 251 ALA B O 1
ATOM 5903 N N . TYR B 1 252 ? -15.773 -21.906 3.35 1 96.94 252 TYR B N 1
ATOM 5904 C CA . TYR B 1 252 ? -16.125 -23.328 3.389 1 96.94 252 TYR B CA 1
ATOM 5905 C C . TYR B 1 252 ? -15.266 -24.062 4.41 1 96.94 252 TYR B C 1
ATOM 5907 O O . TYR B 1 252 ? -15.789 -24.844 5.211 1 96.94 252 TYR B O 1
ATOM 5915 N N . ILE B 1 253 ? -13.969 -23.828 4.371 1 97.38 253 ILE B N 1
ATOM 5916 C CA . ILE B 1 253 ? -13.055 -24.469 5.301 1 97.38 253 ILE B CA 1
ATOM 5917 C C . ILE B 1 253 ? -13.461 -24.156 6.738 1 97.38 253 ILE B C 1
ATOM 5919 O O . ILE B 1 253 ? -13.469 -25.031 7.598 1 97.38 253 ILE B O 1
ATOM 5923 N N . ARG B 1 254 ? -13.82 -22.938 6.988 1 96.56 254 ARG B N 1
ATOM 5924 C CA . ARG B 1 254 ? -14.273 -22.547 8.32 1 96.56 254 ARG B CA 1
ATOM 5925 C C . ARG B 1 254 ? -15.578 -23.25 8.68 1 96.56 254 ARG B C 1
ATOM 5927 O O . ARG B 1 254 ? -15.812 -23.594 9.844 1 96.56 254 ARG B O 1
ATOM 5934 N N . SER B 1 255 ? -16.453 -23.453 7.711 1 95.5 255 SER B N 1
ATOM 5935 C CA . SER B 1 255 ? -17.734 -24.094 7.949 1 95.5 255 SER B CA 1
ATOM 5936 C C . SER B 1 255 ? -17.562 -25.531 8.43 1 95.5 255 SER B C 1
ATOM 5938 O O . SER B 1 255 ? -18.438 -26.078 9.086 1 95.5 255 SER B O 1
ATOM 5940 N N . ILE B 1 256 ? -16.438 -26.156 8.102 1 95 256 ILE B N 1
ATOM 5941 C CA . ILE B 1 256 ? -16.188 -27.516 8.562 1 95 256 ILE B CA 1
ATOM 5942 C C . ILE B 1 256 ? -15.203 -27.484 9.734 1 95 256 ILE B C 1
ATOM 5944 O O . ILE B 1 256 ? -14.469 -28.438 9.961 1 95 256 ILE B O 1
ATOM 5948 N N . GLU B 1 257 ? -15.016 -26.312 10.344 1 95.25 257 GLU B N 1
ATOM 5949 C CA . GLU B 1 257 ? -14.328 -26.078 11.609 1 95.25 257 GLU B CA 1
ATOM 5950 C C . GLU B 1 257 ? -12.82 -26.25 11.445 1 95.25 257 GLU B C 1
ATOM 5952 O O . GLU B 1 257 ? -12.156 -26.828 12.312 1 95.25 257 GLU B O 1
ATOM 5957 N N . LYS B 1 258 ? -12.344 -25.891 10.336 1 95.81 258 LYS B N 1
ATOM 5958 C CA . LYS B 1 258 ? -10.906 -25.844 10.086 1 95.81 258 LYS B CA 1
ATOM 5959 C C . LYS B 1 258 ? -10.438 -24.406 9.859 1 95.81 258 LYS B C 1
ATOM 5961 O O . LYS B 1 258 ? -11.25 -23.516 9.602 1 95.81 258 LYS B O 1
ATOM 5966 N N . ASP B 1 259 ? -9.156 -24.188 10.023 1 95.25 259 ASP B N 1
ATOM 5967 C CA . ASP B 1 259 ? -8.578 -22.859 9.867 1 95.25 259 ASP B CA 1
ATOM 5968 C C . ASP B 1 259 ? -7.855 -22.719 8.531 1 95.25 259 ASP B C 1
ATOM 5970 O O . ASP B 1 259 ? -6.793 -23.312 8.328 1 95.25 259 ASP B O 1
ATOM 5974 N N . PRO B 1 260 ? -8.352 -21.906 7.688 1 96.44 260 PRO B N 1
ATOM 5975 C CA . PRO B 1 260 ? -7.711 -21.781 6.375 1 96.44 260 PRO B CA 1
ATOM 5976 C C . PRO B 1 260 ? -6.348 -21.094 6.453 1 96.44 260 PRO B C 1
ATOM 5978 O O . PRO B 1 260 ? -5.535 -21.219 5.531 1 96.44 260 PRO B O 1
ATOM 5981 N N . SER B 1 261 ? -6.07 -20.297 7.523 1 95.06 261 SER B N 1
ATOM 5982 C CA . SER B 1 261 ? -4.82 -19.562 7.629 1 95.06 261 SER B CA 1
ATOM 5983 C C . SER B 1 261 ? -3.617 -20.5 7.602 1 95.06 261 SER B C 1
ATOM 5985 O O . SER B 1 261 ? -2.564 -20.156 7.062 1 95.06 261 SER B O 1
ATOM 5987 N N . ALA B 1 262 ? -3.762 -21.656 8.133 1 95.75 262 ALA B N 1
ATOM 5988 C CA . ALA B 1 262 ? -2.678 -22.641 8.148 1 95.75 262 ALA B CA 1
ATOM 5989 C C . ALA B 1 262 ? -2.348 -23.125 6.738 1 95.75 262 ALA B C 1
ATOM 5991 O O . ALA B 1 262 ? -1.185 -23.375 6.418 1 95.75 262 ALA B O 1
ATOM 5992 N N . ILE B 1 263 ? -3.348 -23.297 5.941 1 96.56 263 ILE B N 1
ATOM 5993 C CA . ILE B 1 263 ? -3.166 -23.719 4.559 1 96.56 263 ILE B CA 1
ATOM 5994 C C . ILE B 1 263 ? -2.35 -22.688 3.799 1 96.56 263 ILE B C 1
ATOM 5996 O O . ILE B 1 263 ? -1.355 -23.016 3.148 1 96.56 263 ILE B O 1
ATOM 6000 N N . TRP B 1 264 ? -2.746 -21.5 3.975 1 97.12 264 TRP B N 1
ATOM 6001 C CA . TRP B 1 264 ? -2.096 -20.422 3.225 1 97.12 264 TRP B CA 1
ATOM 6002 C C . TRP B 1 264 ? -0.673 -20.203 3.723 1 97.12 264 TRP B C 1
ATOM 6004 O O . TRP B 1 264 ? 0.217 -19.844 2.943 1 97.12 264 TRP B O 1
ATOM 6014 N N . GLN B 1 265 ? -0.436 -20.391 5 1 95.81 265 GLN B N 1
ATOM 6015 C CA . GLN B 1 265 ? 0.932 -20.344 5.508 1 95.81 265 GLN B CA 1
ATOM 6016 C C . GLN B 1 265 ? 1.803 -21.406 4.855 1 95.81 265 GLN B C 1
ATOM 6018 O O . GLN B 1 265 ? 2.949 -21.141 4.488 1 95.81 265 GLN B O 1
ATOM 6023 N N . GLN B 1 266 ? 1.273 -22.609 4.715 1 95.94 266 GLN B N 1
ATOM 6024 C CA . GLN B 1 266 ? 2.014 -23.672 4.055 1 95.94 266 GLN B CA 1
ATOM 6025 C C . GLN B 1 266 ? 2.322 -23.328 2.605 1 95.94 266 GLN B C 1
ATOM 6027 O O . GLN B 1 266 ? 3.406 -23.625 2.102 1 95.94 266 GLN B O 1
ATOM 6032 N N . VAL B 1 267 ? 1.387 -22.688 1.984 1 96.31 267 VAL B N 1
ATOM 6033 C CA . VAL B 1 267 ? 1.572 -22.266 0.598 1 96.31 267 VAL B CA 1
ATOM 6034 C C . VAL B 1 267 ? 2.746 -21.297 0.503 1 96.31 267 VAL B C 1
ATOM 6036 O O . VAL B 1 267 ? 3.629 -21.453 -0.343 1 96.31 267 VAL B O 1
ATOM 6039 N N . ARG B 1 268 ? 2.773 -20.312 1.369 1 95.75 268 ARG B N 1
ATOM 6040 C CA . ARG B 1 268 ? 3.867 -19.344 1.389 1 95.75 268 ARG B CA 1
ATOM 6041 C C . ARG B 1 268 ? 5.203 -20.031 1.652 1 95.75 268 ARG B C 1
ATOM 6043 O O . ARG B 1 268 ? 6.195 -19.75 0.974 1 95.75 268 ARG B O 1
ATOM 6050 N N . ASP B 1 269 ? 5.168 -20.906 2.6 1 94.19 269 ASP B N 1
ATOM 6051 C CA . ASP B 1 269 ? 6.387 -21.625 2.959 1 94.19 269 ASP B CA 1
ATOM 6052 C C . ASP B 1 269 ? 6.898 -22.453 1.783 1 94.19 269 ASP B C 1
ATOM 6054 O O . ASP B 1 269 ? 8.109 -22.562 1.566 1 94.19 269 ASP B O 1
ATOM 6058 N N . ALA B 1 270 ? 5.977 -23.062 1.096 1 93.38 270 ALA B N 1
ATOM 6059 C CA . ALA B 1 270 ? 6.348 -23.891 -0.042 1 93.38 270 ALA B CA 1
ATOM 6060 C C . ALA B 1 270 ? 7.039 -23.078 -1.127 1 93.38 270 ALA B C 1
ATOM 6062 O O . ALA B 1 270 ? 8.094 -23.469 -1.636 1 93.38 270 ALA B O 1
ATOM 6063 N N . VAL B 1 271 ? 6.465 -21.922 -1.459 1 94.56 271 VAL B N 1
ATOM 6064 C CA . VAL B 1 271 ? 7.039 -21.062 -2.486 1 94.56 271 VAL B CA 1
ATOM 6065 C C . VAL B 1 271 ? 8.422 -20.578 -2.043 1 94.56 271 VAL B C 1
ATOM 6067 O O . VAL B 1 271 ? 9.375 -20.625 -2.814 1 94.56 271 VAL B O 1
ATOM 6070 N N . GLU B 1 272 ? 8.477 -20.141 -0.808 1 94 272 GLU B N 1
ATOM 6071 C CA . GLU B 1 272 ? 9.742 -19.688 -0.24 1 94 272 GLU B CA 1
ATOM 6072 C C . GLU B 1 272 ? 10.805 -20.781 -0.321 1 94 272 GLU B C 1
ATOM 6074 O O . GLU B 1 272 ? 11.93 -20.516 -0.757 1 94 272 GLU B O 1
ATOM 6079 N N . SER B 1 273 ? 10.438 -21.953 0.055 1 90.75 273 SER B N 1
ATOM 6080 C CA . SER B 1 273 ? 11.367 -23.078 0.097 1 90.75 273 SER B CA 1
ATOM 6081 C C . SER B 1 273 ? 11.891 -23.422 -1.295 1 90.75 273 SER B C 1
ATOM 6083 O O . SER B 1 273 ? 13.078 -23.703 -1.467 1 90.75 273 SER B O 1
ATOM 6085 N N . VAL B 1 274 ? 11.047 -23.359 -2.238 1 90 274 VAL B N 1
ATOM 6086 C CA . VAL B 1 274 ? 11.43 -23.688 -3.607 1 90 274 VAL B CA 1
ATOM 6087 C C . VAL B 1 274 ? 12.5 -22.719 -4.102 1 90 274 VAL B C 1
ATOM 6089 O O . VAL B 1 274 ? 13.539 -23.141 -4.605 1 90 274 VAL B O 1
ATOM 6092 N N . TYR B 1 275 ? 12.312 -21.484 -3.938 1 92.12 275 TYR B N 1
ATOM 6093 C CA . TYR B 1 275 ? 13.258 -20.5 -4.445 1 92.12 275 TYR B CA 1
ATOM 6094 C C . TYR B 1 275 ? 14.555 -20.516 -3.643 1 92.12 275 TYR B C 1
ATOM 6096 O O . TYR B 1 275 ? 15.641 -20.391 -4.207 1 92.12 275 TYR B O 1
ATOM 6104 N N . LEU B 1 276 ? 14.43 -20.703 -2.336 1 91.62 276 LEU B N 1
ATOM 6105 C CA . LEU B 1 276 ? 15.641 -20.75 -1.518 1 91.62 276 LEU B CA 1
ATOM 6106 C C . LEU B 1 276 ? 16.5 -21.953 -1.875 1 91.62 276 LEU B C 1
ATOM 6108 O O . LEU B 1 276 ? 17.734 -21.875 -1.866 1 91.62 276 LEU B O 1
ATOM 6112 N N . THR B 1 277 ? 15.852 -23.031 -2.217 1 87.25 277 THR B N 1
ATOM 6113 C CA . THR B 1 277 ? 16.578 -24.266 -2.543 1 87.25 277 THR B CA 1
ATOM 6114 C C . THR B 1 277 ? 17.188 -24.172 -3.936 1 87.25 277 THR B C 1
ATOM 6116 O O . THR B 1 277 ? 18.25 -24.766 -4.188 1 87.25 277 THR B O 1
ATOM 6119 N N . ARG B 1 278 ? 16.594 -23.391 -4.777 1 88.38 278 ARG B N 1
ATOM 6120 C CA . ARG B 1 278 ? 17.031 -23.375 -6.168 1 88.38 278 ARG B CA 1
ATOM 6121 C C . ARG B 1 278 ? 17.891 -22.141 -6.457 1 88.38 278 ARG B C 1
ATOM 6123 O O . ARG B 1 278 ? 18.359 -21.953 -7.582 1 88.38 278 ARG B O 1
ATOM 6130 N N . LEU B 1 279 ? 18.141 -21.359 -5.539 1 91 279 LEU B N 1
ATOM 6131 C CA . LEU B 1 279 ? 18.844 -20.094 -5.723 1 91 279 LEU B CA 1
ATOM 6132 C C . LEU B 1 279 ? 20.219 -20.328 -6.352 1 91 279 LEU B C 1
ATOM 6134 O O . LEU B 1 279 ? 20.594 -19.641 -7.301 1 91 279 LEU B O 1
ATOM 6138 N N . ASP B 1 280 ? 20.906 -21.328 -5.883 1 89.5 280 ASP B N 1
ATOM 6139 C CA . ASP B 1 280 ? 22.266 -21.609 -6.355 1 89.5 280 ASP B CA 1
ATOM 6140 C C . ASP B 1 280 ? 22.266 -22 -7.836 1 89.5 280 ASP B C 1
ATOM 6142 O O . ASP B 1 280 ? 23.219 -21.719 -8.555 1 89.5 280 ASP B O 1
ATOM 6146 N N . ALA B 1 281 ? 21.188 -22.625 -8.25 1 89.81 281 ALA B N 1
ATOM 6147 C CA . ALA B 1 281 ? 21.062 -23.047 -9.641 1 89.81 281 ALA B CA 1
ATOM 6148 C C . ALA B 1 281 ? 20.719 -21.875 -10.547 1 89.81 281 ALA B C 1
ATOM 6150 O O . ALA B 1 281 ? 21.109 -21.844 -11.711 1 89.81 281 ALA B O 1
ATOM 6151 N N . ILE B 1 282 ? 20.062 -20.875 -10.031 1 93.38 282 ILE B N 1
ATOM 6152 C CA . ILE B 1 282 ? 19.547 -19.75 -10.82 1 93.38 282 ILE B CA 1
ATOM 6153 C C . ILE B 1 282 ? 20.609 -18.672 -10.93 1 93.38 282 ILE B C 1
ATOM 6155 O O . ILE B 1 282 ? 20.797 -18.078 -12 1 93.38 282 ILE B O 1
ATOM 6159 N N . LEU B 1 283 ? 21.375 -18.453 -9.953 1 94.19 283 LEU B N 1
ATOM 6160 C CA . LEU B 1 283 ? 22.266 -17.312 -9.781 1 94.19 283 LEU B CA 1
ATOM 6161 C C . LEU B 1 283 ? 23.297 -17.25 -10.898 1 94.19 283 LEU B C 1
ATOM 6163 O O . LEU B 1 283 ? 23.562 -16.172 -11.445 1 94.19 283 LEU B O 1
ATOM 6167 N N . PRO B 1 284 ? 23.891 -18.391 -11.336 1 94 284 PRO B N 1
ATOM 6168 C CA . PRO B 1 284 ? 24.891 -18.328 -12.422 1 94 284 PRO B CA 1
ATOM 6169 C C . PRO B 1 284 ? 24.297 -17.75 -13.711 1 94 284 PRO B C 1
ATOM 6171 O O . PRO B 1 284 ? 25.031 -17.141 -14.5 1 94 284 PRO B O 1
ATOM 6174 N N . TYR B 1 285 ? 23.047 -17.906 -13.922 1 93.62 285 TYR B N 1
ATOM 6175 C CA . TYR B 1 285 ? 22.406 -17.406 -15.133 1 93.62 285 TYR B CA 1
ATOM 6176 C C . TYR B 1 285 ? 22.078 -15.93 -15.016 1 93.62 285 TYR B C 1
ATOM 6178 O O . TYR B 1 285 ? 22.281 -15.164 -15.969 1 93.62 285 TYR B O 1
ATOM 6186 N N . VAL B 1 286 ? 21.625 -15.523 -13.891 1 94.06 286 VAL B N 1
ATOM 6187 C CA . VAL B 1 286 ? 21.281 -14.117 -13.664 1 94.06 286 VAL B CA 1
ATOM 6188 C C . VAL B 1 286 ? 22.547 -13.273 -13.648 1 94.06 286 VAL B C 1
ATOM 6190 O O . VAL B 1 286 ? 22.547 -12.133 -14.125 1 94.06 286 VAL B O 1
ATOM 6193 N N . ASN B 1 287 ? 23.609 -13.805 -13.156 1 92.75 287 ASN B N 1
ATOM 6194 C CA . ASN B 1 287 ? 24.859 -13.07 -12.977 1 92.75 287 ASN B CA 1
ATOM 6195 C C . ASN B 1 287 ? 25.531 -12.766 -14.312 1 92.75 287 ASN B C 1
ATOM 6197 O O . ASN B 1 287 ? 26.484 -11.977 -14.375 1 92.75 287 ASN B O 1
ATOM 6201 N N . LYS B 1 288 ? 25.031 -13.32 -15.375 1 92 288 LYS B N 1
ATOM 6202 C CA . LYS B 1 288 ? 25.578 -13.047 -16.703 1 92 288 LYS B CA 1
ATOM 6203 C C . LYS B 1 288 ? 25.125 -11.68 -17.203 1 92 288 LYS B C 1
ATOM 6205 O O . LYS B 1 288 ? 25.688 -11.164 -18.172 1 92 288 LYS B O 1
ATOM 6210 N N . TYR B 1 289 ? 24.203 -11.172 -16.5 1 92.56 289 TYR B N 1
ATOM 6211 C CA . TYR B 1 289 ? 23.625 -9.922 -16.984 1 92.56 289 TYR B CA 1
ATOM 6212 C C . TYR B 1 289 ? 24.062 -8.75 -16.109 1 92.56 289 TYR B C 1
ATOM 6214 O O . TYR B 1 289 ? 24.172 -8.891 -14.891 1 92.56 289 TYR B O 1
ATOM 6222 N N . LYS B 1 290 ? 24.234 -7.668 -16.766 1 88 290 LYS B N 1
ATOM 6223 C CA . LYS B 1 290 ? 24.781 -6.48 -16.109 1 88 290 LYS B CA 1
ATOM 6224 C C . LYS B 1 290 ? 23.781 -5.906 -15.102 1 88 290 LYS B C 1
ATOM 6226 O O . LYS B 1 290 ? 24.156 -5.543 -13.984 1 88 290 LYS B O 1
ATOM 6231 N N . HIS B 1 291 ? 22.562 -5.77 -15.539 1 86.88 291 HIS B N 1
ATOM 6232 C CA . HIS B 1 291 ? 21.516 -5.207 -14.688 1 86.88 291 HIS B CA 1
ATOM 6233 C C . HIS B 1 291 ? 20.516 -6.277 -14.273 1 86.88 291 HIS B C 1
ATOM 6235 O O . HIS B 1 291 ? 19.578 -6.578 -15.031 1 86.88 291 HIS B O 1
ATOM 6241 N N . LYS B 1 292 ? 20.641 -6.719 -13.062 1 86.88 292 LYS B N 1
ATOM 6242 C CA . LYS B 1 292 ? 19.812 -7.828 -12.594 1 86.88 292 LYS B CA 1
ATOM 6243 C C . LYS B 1 292 ? 18.375 -7.379 -12.359 1 86.88 292 LYS B C 1
ATOM 6245 O O . LYS B 1 292 ? 17.453 -8.203 -12.367 1 86.88 292 LYS B O 1
ATOM 6250 N N . ASN B 1 293 ? 18.188 -6.082 -12.195 1 87 293 ASN B N 1
ATOM 6251 C CA . ASN B 1 293 ? 16.859 -5.543 -11.883 1 87 293 ASN B CA 1
ATOM 6252 C C . ASN B 1 293 ? 16.016 -5.387 -13.141 1 87 293 ASN B C 1
ATOM 6254 O O . ASN B 1 293 ? 14.852 -4.961 -13.062 1 87 293 ASN B O 1
ATOM 6258 N N . ASN B 1 294 ? 16.516 -5.805 -14.297 1 94.44 294 ASN B N 1
ATOM 6259 C CA . ASN B 1 294 ? 15.773 -5.711 -15.555 1 94.44 294 ASN B CA 1
ATOM 6260 C C . ASN B 1 294 ? 14.672 -6.77 -15.641 1 94.44 294 ASN B C 1
ATOM 6262 O O . ASN B 1 294 ? 13.75 -6.648 -16.453 1 94.44 294 ASN B O 1
ATOM 6266 N N . PHE B 1 295 ? 14.812 -7.73 -14.766 1 96.88 295 PHE B N 1
ATOM 6267 C CA . PHE B 1 295 ? 14 -8.922 -14.992 1 96.88 295 PHE B CA 1
ATOM 6268 C C . PHE B 1 295 ? 12.961 -9.086 -13.891 1 96.88 295 PHE B C 1
ATOM 6270 O O . PHE B 1 295 ? 13.219 -8.75 -12.734 1 96.88 295 PHE B O 1
ATOM 6277 N N . PHE B 1 296 ? 11.812 -9.555 -14.219 1 97.69 296 PHE B N 1
ATOM 6278 C CA . PHE B 1 296 ? 10.758 -10.008 -13.312 1 97.69 296 PHE B CA 1
ATOM 6279 C C . PHE B 1 296 ? 9.945 -11.133 -13.953 1 97.69 296 PHE B C 1
ATOM 6281 O O . PHE B 1 296 ? 10 -11.328 -15.172 1 97.69 296 PHE B O 1
ATOM 6288 N N . GLU B 1 297 ? 9.258 -11.883 -13.109 1 98.06 297 GLU B N 1
ATOM 6289 C CA . GLU B 1 297 ? 8.508 -12.961 -13.734 1 98.06 297 GLU B CA 1
ATOM 6290 C C . GLU B 1 297 ? 7.277 -13.336 -12.906 1 98.06 297 GLU B C 1
ATOM 6292 O O . GLU B 1 297 ? 7.371 -13.516 -11.695 1 98.06 297 GLU B O 1
ATOM 6297 N N . LEU B 1 298 ? 6.176 -13.336 -13.617 1 97.5 298 LEU B N 1
ATOM 6298 C CA . LEU B 1 298 ? 4.926 -13.836 -13.055 1 97.5 298 LEU B CA 1
ATOM 6299 C C . LEU B 1 298 ? 4.805 -15.344 -13.258 1 97.5 298 LEU B C 1
ATOM 6301 O O . LEU B 1 298 ? 4.895 -15.828 -14.391 1 97.5 298 LEU B O 1
ATOM 6305 N N . VAL B 1 299 ? 4.672 -16.078 -12.148 1 96.31 299 VAL B N 1
ATOM 6306 C CA . VAL B 1 299 ? 4.535 -17.531 -12.164 1 96.31 299 VAL B CA 1
ATOM 6307 C C . VAL B 1 299 ? 3.287 -17.938 -11.391 1 96.31 299 VAL B C 1
ATOM 6309 O O . VAL B 1 299 ? 2.826 -17.219 -10.508 1 96.31 299 VAL B O 1
ATOM 6312 N N . ARG B 1 300 ? 2.744 -19 -11.781 1 95.5 300 ARG B N 1
ATOM 6313 C CA . ARG B 1 300 ? 1.655 -19.578 -10.992 1 95.5 300 ARG B CA 1
ATOM 6314 C C . ARG B 1 300 ? 2.061 -20.906 -10.383 1 95.5 300 ARG B C 1
ATOM 6316 O O . ARG B 1 300 ? 2.459 -21.828 -11.102 1 95.5 300 ARG B O 1
ATOM 6323 N N . PHE B 1 301 ? 1.969 -21.047 -9.102 1 94 301 PHE B N 1
ATOM 6324 C CA . PHE B 1 301 ? 2.201 -22.281 -8.383 1 94 301 PHE B CA 1
ATOM 6325 C C . PHE B 1 301 ? 0.896 -23.047 -8.18 1 94 301 PHE B C 1
ATOM 6327 O O . PHE B 1 301 ? -0.096 -22.469 -7.723 1 94 301 PHE B O 1
ATOM 6334 N N . ASP B 1 302 ? 0.907 -24.312 -8.523 1 92.06 302 ASP B N 1
ATOM 6335 C CA . ASP B 1 302 ? -0.268 -25.156 -8.336 1 92.06 302 ASP B CA 1
ATOM 6336 C C . ASP B 1 302 ? -0.067 -26.125 -7.172 1 92.06 302 ASP B C 1
ATOM 6338 O O . ASP B 1 302 ? 0.966 -26.781 -7.082 1 92.06 302 ASP B O 1
ATOM 6342 N N . PHE B 1 303 ? -1.085 -26.156 -6.328 1 94.31 303 PHE B N 1
ATOM 6343 C CA . PHE B 1 303 ? -0.992 -26.953 -5.113 1 94.31 303 PHE B CA 1
ATOM 6344 C C . PHE B 1 303 ? -2.16 -27.922 -5.012 1 94.31 303 PHE B C 1
ATOM 6346 O O . PHE B 1 303 ? -3.207 -27.719 -5.629 1 94.31 303 PHE B O 1
ATOM 6353 N N . ILE B 1 304 ? -1.944 -28.953 -4.25 1 93.5 304 ILE B N 1
ATOM 6354 C CA . ILE B 1 304 ? -3.008 -29.859 -3.832 1 93.5 304 ILE B CA 1
ATOM 6355 C C . ILE B 1 304 ? -2.953 -30.062 -2.318 1 93.5 304 ILE B C 1
ATOM 6357 O O . ILE B 1 304 ? -1.902 -29.875 -1.7 1 93.5 304 ILE B O 1
ATOM 6361 N N . LEU B 1 305 ? -4.094 -30.297 -1.767 1 95.62 305 LEU B N 1
ATOM 6362 C CA . LEU B 1 305 ? -4.211 -30.578 -0.338 1 95.62 305 LEU B CA 1
ATOM 6363 C C . LEU B 1 305 ? -4.617 -32.031 -0.095 1 95.62 305 LEU B C 1
ATOM 6365 O O . LEU B 1 305 ? -5.457 -32.562 -0.817 1 95.62 305 LEU B O 1
ATOM 6369 N N . ASP B 1 306 ? -4.078 -32.625 0.908 1 94.5 306 ASP B N 1
ATOM 6370 C CA . ASP B 1 306 ? -4.582 -33.938 1.309 1 94.5 306 ASP B CA 1
ATOM 6371 C C . ASP B 1 306 ? -5.68 -33.812 2.361 1 94.5 306 ASP B C 1
ATOM 6373 O O . ASP B 1 306 ? -6.105 -32.688 2.684 1 94.5 306 ASP B O 1
ATOM 6377 N N . GLU B 1 307 ? -6.148 -34.844 2.875 1 93.88 307 GLU B N 1
ATOM 6378 C CA . GLU B 1 307 ? -7.293 -34.875 3.779 1 93.88 307 GLU B CA 1
ATOM 6379 C C . GLU B 1 307 ? -6.953 -34.25 5.121 1 93.88 307 GLU B C 1
ATOM 6381 O O . GLU B 1 307 ? -7.844 -33.875 5.883 1 93.88 307 GLU B O 1
ATOM 6386 N N . ASN B 1 308 ? -5.688 -34.125 5.418 1 94.06 308 ASN B N 1
ATOM 6387 C CA . ASN B 1 308 ? -5.242 -33.5 6.652 1 94.06 308 ASN B CA 1
ATOM 6388 C C . ASN B 1 308 ? -4.855 -32.031 6.43 1 94.06 308 ASN B C 1
ATOM 6390 O O . ASN B 1 308 ? -4.246 -31.422 7.297 1 94.06 308 ASN B O 1
ATOM 6394 N N . PHE B 1 309 ? -5.086 -31.531 5.242 1 95.75 309 PHE B N 1
ATOM 6395 C CA . PHE B 1 309 ? -4.895 -30.141 4.863 1 95.75 309 PHE B CA 1
ATOM 6396 C C . PHE B 1 309 ? -3.412 -29.812 4.738 1 95.75 309 PHE B C 1
ATOM 6398 O O . PHE B 1 309 ? -3.004 -28.672 4.938 1 95.75 309 PHE B O 1
ATOM 6405 N N . LYS B 1 310 ? -2.67 -30.875 4.531 1 94.75 310 LYS B N 1
ATOM 6406 C CA . LYS B 1 310 ? -1.276 -30.656 4.152 1 94.75 310 LYS B CA 1
ATOM 6407 C C . LYS B 1 310 ? -1.162 -30.234 2.691 1 94.75 310 LYS B C 1
ATOM 6409 O O . LYS B 1 310 ? -1.787 -30.844 1.816 1 94.75 310 LYS B O 1
ATOM 6414 N N . VAL B 1 311 ? -0.311 -29.266 2.439 1 95.06 311 VAL B N 1
ATOM 6415 C CA . VAL B 1 311 ? -0.186 -28.688 1.105 1 95.06 311 VAL B CA 1
ATOM 6416 C C . VAL B 1 311 ? 0.968 -29.344 0.358 1 95.06 311 VAL B C 1
ATOM 6418 O O . VAL B 1 311 ? 2.043 -29.562 0.924 1 95.06 311 VAL B O 1
ATOM 6421 N N . TYR B 1 312 ? 0.729 -29.703 -0.904 1 91.38 312 TYR B N 1
ATOM 6422 C CA . TYR B 1 312 ? 1.75 -30.25 -1.794 1 91.38 312 TYR B CA 1
ATOM 6423 C C . TYR B 1 312 ? 1.854 -29.422 -3.07 1 91.38 312 TYR B C 1
ATOM 6425 O O . TYR B 1 312 ? 0.836 -29.062 -3.67 1 91.38 312 TYR B O 1
ATOM 6433 N N . LEU B 1 313 ? 3.029 -29.125 -3.381 1 90.69 313 LEU B N 1
ATOM 6434 C CA . LEU B 1 313 ? 3.275 -28.406 -4.625 1 90.69 313 LEU B CA 1
ATOM 6435 C C . LEU B 1 313 ? 3.227 -29.359 -5.82 1 90.69 313 LEU B C 1
ATOM 6437 O O . LEU B 1 313 ? 3.926 -30.375 -5.84 1 90.69 313 LEU B O 1
ATOM 6441 N N . LEU B 1 314 ? 2.441 -29.047 -6.812 1 84.06 314 LEU B N 1
ATOM 6442 C CA . LEU B 1 314 ? 2.32 -29.859 -8.008 1 84.06 314 LEU B CA 1
ATOM 6443 C C . LEU B 1 314 ? 3.238 -29.359 -9.117 1 84.06 314 LEU B C 1
ATOM 6445 O O . LEU B 1 314 ? 3.951 -30.141 -9.75 1 84.06 314 LEU B O 1
ATOM 6449 N N . GLU B 1 315 ? 3.172 -28.125 -9.312 1 84.44 315 GLU B N 1
ATOM 6450 C CA . GLU B 1 315 ? 3.971 -27.547 -10.391 1 84.44 315 GLU B CA 1
ATOM 6451 C C . GLU B 1 315 ? 4.008 -26.016 -10.281 1 84.44 315 GLU B C 1
ATOM 6453 O O . GLU B 1 315 ? 3.229 -25.422 -9.531 1 84.44 315 GLU B O 1
ATOM 6458 N N . ALA B 1 316 ? 4.938 -25.453 -10.891 1 89.62 316 ALA B N 1
ATOM 6459 C CA . ALA B 1 316 ? 5.027 -24.016 -11.133 1 89.62 316 ALA B CA 1
ATOM 6460 C C . ALA B 1 316 ? 5.051 -23.703 -12.625 1 89.62 316 ALA B C 1
ATOM 6462 O O . ALA B 1 316 ? 5.883 -24.25 -13.367 1 89.62 316 ALA B O 1
ATOM 6463 N N . ASN B 1 317 ? 4.172 -22.875 -13.047 1 87.56 317 ASN B N 1
ATOM 6464 C CA . ASN B 1 317 ? 4.023 -22.609 -14.469 1 87.56 317 ASN B CA 1
ATOM 6465 C C . ASN B 1 317 ? 4.629 -21.266 -14.852 1 87.56 317 ASN B C 1
ATOM 6467 O O . ASN B 1 317 ? 4.246 -20.234 -14.305 1 87.56 317 ASN B O 1
ATOM 6471 N N . MET B 1 318 ? 5.555 -21.391 -15.766 1 90.38 318 MET B N 1
ATOM 6472 C CA . MET B 1 318 ? 6.016 -20.172 -16.422 1 90.38 318 MET B CA 1
ATOM 6473 C C . MET B 1 318 ? 4.949 -19.625 -17.375 1 90.38 318 MET B C 1
ATOM 6475 O O . MET B 1 318 ? 4.281 -20.406 -18.062 1 90.38 318 MET B O 1
ATOM 6479 N N . SER B 1 319 ? 4.773 -18.297 -17.484 1 88.5 319 SER B N 1
ATOM 6480 C CA . SER B 1 319 ? 3.779 -17.672 -18.344 1 88.5 319 SER B CA 1
ATOM 6481 C C . SER B 1 319 ? 2.4 -18.281 -18.141 1 88.5 319 SER B C 1
ATOM 6483 O O . SER B 1 319 ? 1.825 -18.859 -19.062 1 88.5 319 SER B O 1
ATOM 6485 N N . PRO B 1 320 ? 1.957 -18.219 -16.938 1 88.75 320 PRO B N 1
ATOM 6486 C CA . PRO B 1 320 ? 0.665 -18.828 -16.641 1 88.75 320 PRO B CA 1
ATOM 6487 C C . PRO B 1 320 ? -0.456 -18.344 -17.547 1 88.75 320 PRO B C 1
ATOM 6489 O O . PRO B 1 320 ? -0.372 -17.234 -18.094 1 88.75 320 PRO B O 1
ATOM 6492 N N . ASN B 1 321 ? -1.42 -19.188 -17.672 1 79.06 321 ASN B N 1
ATOM 6493 C CA . ASN B 1 321 ? -2.541 -18.875 -18.547 1 79.06 321 ASN B CA 1
ATOM 6494 C C . ASN B 1 321 ? -3.27 -17.609 -18.094 1 79.06 321 ASN B C 1
ATOM 6496 O O . ASN B 1 321 ? -3.709 -17.531 -16.938 1 79.06 321 ASN B O 1
ATOM 6500 N N . LEU B 1 322 ? -3.355 -16.672 -19.016 1 79.94 322 LEU B N 1
ATOM 6501 C CA . LEU B 1 322 ? -4.059 -15.422 -18.766 1 79.94 322 LEU B CA 1
ATOM 6502 C C . LEU B 1 322 ? -5.176 -15.211 -19.781 1 79.94 322 LEU B C 1
ATOM 6504 O O . LEU B 1 322 ? -5.594 -14.07 -20.016 1 79.94 322 LEU B O 1
ATOM 6508 N N . SER B 1 323 ? -5.602 -16.281 -20.375 1 76.56 323 SER B N 1
ATOM 6509 C CA . SER B 1 323 ? -6.645 -16.172 -21.391 1 76.56 323 SER B CA 1
ATOM 6510 C C . SER B 1 323 ? -8.031 -16.375 -20.781 1 76.56 323 SER B C 1
ATOM 6512 O O . SER B 1 323 ? -8.203 -17.172 -19.859 1 76.56 323 SER B O 1
ATOM 6514 N N . SER B 1 324 ? -8.945 -15.602 -21.234 1 72.62 324 SER B N 1
ATOM 6515 C CA . SER B 1 324 ? -10.32 -15.734 -20.766 1 72.62 324 SER B CA 1
ATOM 6516 C C . SER B 1 324 ? -11.188 -16.422 -21.812 1 72.62 324 SER B C 1
ATOM 6518 O O . SER B 1 324 ? -12.414 -16.406 -21.719 1 72.62 324 SER B O 1
ATOM 6520 N N . VAL B 1 325 ? -10.617 -16.906 -22.781 1 62.91 325 VAL B N 1
ATOM 6521 C CA . VAL B 1 325 ? -11.352 -17.531 -23.875 1 62.91 325 VAL B CA 1
ATOM 6522 C C . VAL B 1 325 ? -12.227 -18.656 -23.328 1 62.91 325 VAL B C 1
ATOM 6524 O O . VAL B 1 325 ? -13.375 -18.828 -23.75 1 62.91 325 VAL B O 1
ATOM 6527 N N . LYS B 1 326 ? -11.805 -19.344 -22.344 1 62.88 326 LYS B N 1
ATOM 6528 C CA . LYS B 1 326 ? -12.555 -20.484 -21.812 1 62.88 326 LYS B CA 1
ATOM 6529 C C . LYS B 1 326 ? -13.531 -20.031 -20.734 1 62.88 326 LYS B C 1
ATOM 6531 O O . LYS B 1 326 ? -14.602 -20.625 -20.578 1 62.88 326 LYS B O 1
ATOM 6536 N N . ASN B 1 327 ? -13.164 -19.078 -19.984 1 65.94 327 ASN B N 1
ATOM 6537 C CA . ASN B 1 327 ? -13.984 -18.594 -18.891 1 65.94 327 ASN B CA 1
ATOM 6538 C C . ASN B 1 327 ? -13.93 -17.062 -18.797 1 65.94 327 ASN B C 1
ATOM 6540 O O . ASN B 1 327 ? -12.977 -16.5 -18.25 1 65.94 327 ASN B O 1
ATOM 6544 N N . SER B 1 328 ? -14.945 -16.484 -19.25 1 65.12 328 SER B N 1
ATOM 6545 C CA . SER B 1 328 ? -15.023 -15.031 -19.328 1 65.12 328 SER B CA 1
ATOM 6546 C C . SER B 1 328 ? -14.93 -14.406 -17.938 1 65.12 328 SER B C 1
ATOM 6548 O O . SER B 1 328 ? -14.453 -13.281 -17.797 1 65.12 328 SER B O 1
ATOM 6550 N N . GLU B 1 329 ? -15.398 -15.195 -16.938 1 65.62 329 GLU B N 1
ATOM 6551 C CA . GLU B 1 329 ? -15.391 -14.648 -15.586 1 65.62 329 GLU B CA 1
ATOM 6552 C C . GLU B 1 329 ? -13.969 -14.406 -15.094 1 65.62 329 GLU B C 1
ATOM 6554 O O . GLU B 1 329 ? -13.742 -13.562 -14.227 1 65.62 329 GLU B O 1
ATOM 6559 N N . ASN B 1 330 ? -13.086 -15.031 -15.805 1 76.69 330 ASN B N 1
ATOM 6560 C CA . ASN B 1 330 ? -11.695 -14.93 -15.391 1 76.69 330 ASN B CA 1
ATOM 6561 C C . ASN B 1 330 ? -11.023 -13.688 -15.977 1 76.69 330 ASN B C 1
ATOM 6563 O O . ASN B 1 330 ? -9.938 -13.297 -15.539 1 76.69 330 ASN B O 1
ATOM 6567 N N . GLY B 1 331 ? -11.719 -13.086 -16.844 1 81.81 331 GLY B N 1
ATOM 6568 C CA . GLY B 1 331 ? -11.102 -11.984 -17.562 1 81.81 331 GLY B CA 1
ATOM 6569 C C . GLY B 1 331 ? -10.695 -10.836 -16.656 1 81.81 331 GLY B C 1
ATOM 6570 O O . GLY B 1 331 ? -9.555 -10.375 -16.703 1 81.81 331 GLY B O 1
ATOM 6571 N N . ILE B 1 332 ? -11.539 -10.508 -15.805 1 85.62 332 ILE B N 1
ATOM 6572 C CA . ILE B 1 332 ? -11.273 -9.383 -14.914 1 85.62 332 ILE B CA 1
ATOM 6573 C C . ILE B 1 332 ? -10.164 -9.75 -13.938 1 85.62 332 ILE B C 1
ATOM 6575 O O . ILE B 1 332 ? -9.32 -8.914 -13.609 1 85.62 332 ILE B O 1
ATOM 6579 N N . ARG B 1 333 ? -10.172 -10.961 -13.578 1 88.56 333 ARG B N 1
ATOM 6580 C CA . ARG B 1 333 ? -9.148 -11.422 -12.648 1 88.56 333 ARG B CA 1
ATOM 6581 C C . ARG B 1 333 ? -7.766 -11.391 -13.289 1 88.56 333 ARG B C 1
ATOM 6583 O O . ARG B 1 333 ? -6.785 -11.023 -12.648 1 88.56 333 ARG B O 1
ATOM 6590 N N . HIS B 1 334 ? -7.746 -11.797 -14.531 1 90.06 334 HIS B N 1
ATOM 6591 C CA . HIS B 1 334 ? -6.48 -11.75 -15.258 1 90.06 334 HIS B CA 1
ATOM 6592 C C . HIS B 1 334 ? -6.008 -10.312 -15.438 1 90.06 334 HIS B C 1
ATOM 6594 O O . HIS B 1 334 ? -4.828 -10.016 -15.234 1 90.06 334 HIS B O 1
ATOM 6600 N N . ASP B 1 335 ? -6.934 -9.5 -15.742 1 89.94 335 ASP B N 1
ATOM 6601 C CA . ASP B 1 335 ? -6.609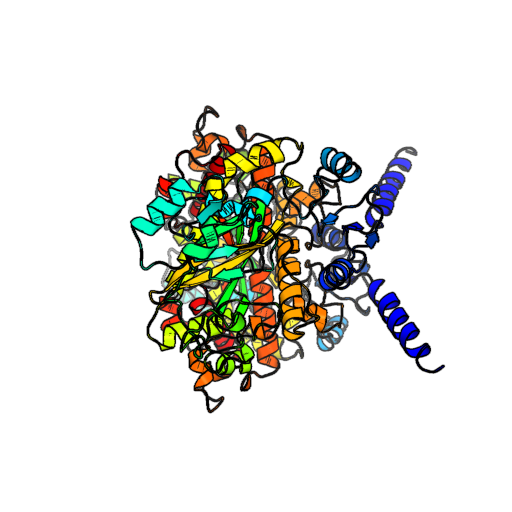 -8.086 -15.898 1 89.94 335 ASP B CA 1
ATOM 6602 C C . ASP B 1 335 ? -6.047 -7.504 -14.602 1 89.94 335 ASP B C 1
ATOM 6604 O O . ASP B 1 335 ? -5.031 -6.805 -14.617 1 89.94 335 ASP B O 1
ATOM 6608 N N . GLN B 1 336 ? -6.676 -7.852 -13.539 1 91.19 336 GLN B N 1
ATOM 6609 C CA . GLN B 1 336 ? -6.266 -7.32 -12.25 1 91.19 336 GLN B CA 1
ATOM 6610 C C . GLN B 1 336 ? -4.898 -7.863 -11.836 1 91.19 336 GLN B C 1
ATOM 6612 O O . GLN B 1 336 ? -4.082 -7.137 -11.266 1 91.19 336 GLN B O 1
ATOM 6617 N N . THR B 1 337 ? -4.699 -9.109 -12.109 1 93.44 337 THR B N 1
ATOM 6618 C CA . THR B 1 337 ? -3.416 -9.727 -11.789 1 93.44 337 THR B CA 1
ATOM 6619 C C . THR B 1 337 ? -2.293 -9.086 -12.594 1 93.44 337 THR B C 1
ATOM 6621 O O . THR B 1 337 ? -1.243 -8.742 -12.039 1 93.44 337 THR B O 1
ATOM 6624 N N . LEU B 1 338 ? -2.553 -8.883 -13.859 1 92.75 338 LEU B N 1
ATOM 6625 C CA . LEU B 1 338 ? -1.567 -8.258 -14.734 1 92.75 338 LEU B CA 1
ATOM 6626 C C . LEU B 1 338 ? -1.309 -6.812 -14.312 1 92.75 338 LEU B C 1
ATOM 6628 O O . LEU B 1 338 ? -0.156 -6.379 -14.242 1 92.75 338 LEU B O 1
ATOM 6632 N N . PHE B 1 339 ? -2.348 -6.125 -14.062 1 91.06 339 PHE B N 1
ATOM 6633 C CA . PHE B 1 339 ? -2.232 -4.738 -13.625 1 91.06 339 PHE B CA 1
ATOM 6634 C C . PHE B 1 339 ? -1.401 -4.641 -12.352 1 91.06 339 PHE B C 1
ATOM 6636 O O . PHE B 1 339 ? -0.501 -3.803 -12.25 1 91.06 339 PHE B O 1
ATOM 6643 N N . SER B 1 340 ? -1.731 -5.469 -11.367 1 93.5 340 SER B N 1
ATOM 6644 C CA . SER B 1 340 ? -0.993 -5.477 -10.109 1 93.5 340 SER B CA 1
ATOM 6645 C C . SER B 1 340 ? 0.472 -5.836 -10.336 1 93.5 340 SER B C 1
ATOM 6647 O O . SER B 1 340 ? 1.357 -5.305 -9.656 1 93.5 340 SER B O 1
ATOM 6649 N N . THR B 1 341 ? 0.727 -6.766 -11.242 1 95.81 341 THR B N 1
ATOM 6650 C CA . THR B 1 341 ? 2.096 -7.156 -11.562 1 95.81 341 THR B CA 1
ATOM 6651 C C . THR B 1 341 ? 2.877 -5.969 -12.117 1 95.81 341 THR B C 1
ATOM 6653 O O . THR B 1 341 ? 3.986 -5.68 -11.664 1 95.81 341 THR B O 1
ATOM 6656 N N . LEU B 1 342 ? 2.283 -5.293 -13.062 1 93.31 342 LEU B N 1
ATOM 6657 C CA . LEU B 1 342 ? 2.955 -4.156 -13.688 1 93.31 342 LEU B CA 1
ATOM 6658 C C . LEU B 1 342 ? 3.123 -3.016 -12.688 1 93.31 342 LEU B C 1
ATOM 6660 O O . LEU B 1 342 ? 4.113 -2.281 -12.742 1 93.31 342 LEU B O 1
ATOM 6664 N N . SER B 1 343 ? 2.146 -2.859 -11.781 1 91.31 343 SER B N 1
ATOM 6665 C CA . SER B 1 343 ? 2.279 -1.877 -10.711 1 91.31 343 SER B CA 1
ATOM 6666 C C . SER B 1 343 ? 3.459 -2.207 -9.805 1 91.31 343 SER B C 1
ATOM 6668 O O . SER B 1 343 ? 4.273 -1.334 -9.492 1 91.31 343 SER B O 1
ATOM 6670 N N . LEU B 1 344 ? 3.566 -3.422 -9.438 1 94.94 344 LEU B N 1
ATOM 6671 C CA . LEU B 1 344 ? 4.598 -3.914 -8.531 1 94.94 344 LEU B CA 1
ATOM 6672 C C . LEU B 1 344 ? 5.988 -3.609 -9.078 1 94.94 344 LEU B C 1
ATOM 6674 O O . LEU B 1 344 ? 6.867 -3.156 -8.336 1 94.94 344 LEU B O 1
ATOM 6678 N N . VAL B 1 345 ? 6.121 -3.744 -10.359 1 94 345 VAL B N 1
ATOM 6679 C CA . VAL B 1 345 ? 7.461 -3.607 -10.922 1 94 345 VAL B CA 1
ATOM 6680 C C . VAL B 1 345 ? 7.652 -2.191 -11.469 1 94 345 VAL B C 1
ATOM 6682 O O . VAL B 1 345 ? 8.633 -1.91 -12.148 1 94 345 VAL B O 1
ATOM 6685 N N . GLY B 1 346 ? 6.664 -1.353 -11.289 1 86.81 346 GLY B N 1
ATOM 6686 C CA . GLY B 1 346 ? 6.82 0.07 -11.547 1 86.81 346 GLY B CA 1
ATOM 6687 C C . GLY B 1 346 ? 6.496 0.457 -12.977 1 86.81 346 GLY B C 1
ATOM 6688 O O . GLY B 1 346 ? 6.906 1.522 -13.445 1 86.81 346 GLY B O 1
ATOM 6689 N N . ILE B 1 347 ? 5.855 -0.317 -13.711 1 86 347 ILE B N 1
ATOM 6690 C CA . ILE B 1 347 ? 5.551 -0.037 -15.109 1 86 347 ILE B CA 1
ATOM 6691 C C . ILE B 1 347 ? 4.234 0.731 -15.203 1 86 347 ILE B C 1
ATOM 6693 O O . ILE B 1 347 ? 4.074 1.593 -16.078 1 86 347 ILE B O 1
ATOM 6697 N N . SER B 1 348 ? 3.252 0.477 -14.344 1 71.56 348 SER B N 1
ATOM 6698 C CA . SER B 1 348 ? 1.933 1.095 -14.438 1 71.56 348 SER B CA 1
ATOM 6699 C C . SER B 1 348 ? 1.923 2.479 -13.797 1 71.56 348 SER B C 1
ATOM 6701 O O . SER B 1 348 ? 0.926 3.197 -13.875 1 71.56 348 SER B O 1
ATOM 6703 N N . ASN B 1 349 ? 2.9 2.863 -13.055 1 61 349 ASN B N 1
ATOM 6704 C CA . ASN B 1 349 ? 2.873 4.16 -12.391 1 61 349 ASN B CA 1
ATOM 6705 C C . ASN B 1 349 ? 3.197 5.297 -13.359 1 61 349 ASN B C 1
ATOM 6707 O O . ASN B 1 349 ? 3.902 5.094 -14.344 1 61 349 ASN B O 1
ATOM 6711 N N . PHE B 1 350 ? 2.271 6.254 -13.531 1 52.03 350 PHE B N 1
ATOM 6712 C CA . PHE B 1 350 ? 2.312 7.383 -14.461 1 52.03 350 PHE B CA 1
ATOM 6713 C C . PHE B 1 350 ? 3.748 7.824 -14.711 1 52.03 350 PHE B C 1
ATOM 6715 O O . PHE B 1 350 ? 4.062 8.336 -15.789 1 52.03 350 PHE B O 1
ATOM 6722 N N . PHE B 1 351 ? 4.543 7.949 -13.578 1 48 351 PHE B N 1
ATOM 6723 C CA . PHE B 1 351 ? 5.852 8.547 -13.82 1 48 351 PHE B CA 1
ATOM 6724 C C . PHE B 1 351 ? 6.711 7.625 -14.68 1 48 351 PHE B C 1
ATOM 6726 O O . PHE B 1 351 ? 7.48 6.816 -14.156 1 48 351 PHE B O 1
ATOM 6733 N N . THR B 1 352 ? 6.164 6.957 -15.516 1 47.75 352 THR B N 1
ATOM 6734 C CA . THR B 1 352 ? 7.145 5.988 -15.984 1 47.75 352 THR B CA 1
ATOM 6735 C C . THR B 1 352 ? 8.539 6.602 -16.031 1 47.75 352 THR B C 1
ATOM 6737 O O . THR B 1 352 ? 8.922 7.23 -17.016 1 47.75 352 THR B O 1
ATOM 6740 N N . PRO B 1 353 ? 8.977 7.145 -14.812 1 46.88 353 PRO B N 1
ATOM 6741 C CA . PRO B 1 353 ? 10.391 7.496 -14.703 1 46.88 353 PRO B CA 1
ATOM 6742 C C . PRO B 1 353 ? 11.297 6.562 -15.5 1 46.88 353 PRO B C 1
ATOM 6744 O O . PRO B 1 353 ? 12.367 6.973 -15.953 1 46.88 353 PRO B O 1
ATOM 6747 N N . LEU B 1 354 ? 10.883 5.258 -15.383 1 46.38 354 LEU B N 1
ATOM 6748 C CA . LEU B 1 354 ? 11.758 4.316 -16.062 1 46.38 354 LEU B CA 1
ATOM 6749 C C . LEU B 1 354 ? 12.18 4.859 -17.438 1 46.38 354 LEU B C 1
ATOM 6751 O O . LEU B 1 354 ? 13.266 4.531 -17.922 1 46.38 354 LEU B O 1
ATOM 6755 N N . PHE B 1 355 ? 11.227 5.832 -17.828 1 44.59 355 PHE B N 1
ATOM 6756 C CA . PHE B 1 355 ? 11.555 6.164 -19.219 1 44.59 355 PHE B CA 1
ATOM 6757 C C . PHE B 1 355 ? 12.047 7.602 -19.328 1 44.59 355 PHE B C 1
ATOM 6759 O O . PHE B 1 355 ? 12.531 8.023 -20.375 1 44.59 355 PHE B O 1
ATOM 6766 N N . GLN B 1 356 ? 11.695 8.383 -18 1 50.88 356 GLN B N 1
ATOM 6767 C CA . GLN B 1 356 ? 12.203 9.75 -18.062 1 50.88 356 GLN B CA 1
ATOM 6768 C C . GLN B 1 356 ? 13.477 9.906 -17.234 1 50.88 356 GLN B C 1
ATOM 6770 O O . GLN B 1 356 ? 13.523 9.461 -16.078 1 50.88 356 GLN B O 1
ATOM 6775 N N . ASN B 1 357 ? 14.562 9.844 -17.797 1 50.41 357 ASN B N 1
ATOM 6776 C CA . ASN B 1 357 ? 15.922 9.984 -17.281 1 50.41 357 ASN B CA 1
ATOM 6777 C C . ASN B 1 357 ? 16.062 11.195 -16.359 1 50.41 357 ASN B C 1
ATOM 6779 O O . ASN B 1 357 ? 17.172 11.641 -16.078 1 50.41 357 ASN B O 1
ATOM 6783 N N . GLU B 1 358 ? 14.82 11.836 -15.828 1 56.09 358 GLU B N 1
ATOM 6784 C CA . GLU B 1 358 ? 15.148 13.016 -15.031 1 56.09 358 GLU B CA 1
ATOM 6785 C C . GLU B 1 358 ? 15.211 12.672 -13.547 1 56.09 358 GLU B C 1
ATOM 6787 O O . GLU B 1 358 ? 14.289 12.047 -13.008 1 56.09 358 GLU B O 1
ATOM 6792 N N . ASN B 1 359 ? 16.391 12.789 -12.992 1 60.66 359 ASN B N 1
ATOM 6793 C CA . ASN B 1 359 ? 16.766 12.562 -11.594 1 60.66 359 ASN B CA 1
ATOM 6794 C C . ASN B 1 359 ? 15.656 13.023 -10.648 1 60.66 359 ASN B C 1
ATOM 6796 O O . ASN B 1 359 ? 15.328 12.328 -9.688 1 60.66 359 ASN B O 1
ATOM 6800 N N . ARG B 1 360 ? 15.039 14.094 -11 1 63.28 360 ARG B N 1
ATOM 6801 C CA . ARG B 1 360 ? 14.062 14.648 -10.062 1 63.28 360 ARG B CA 1
ATOM 6802 C C . ARG B 1 360 ? 12.797 13.797 -10.023 1 63.28 360 ARG B C 1
ATOM 6804 O O . ARG B 1 360 ? 12.195 13.625 -8.969 1 63.28 360 ARG B O 1
ATOM 6811 N N . SER B 1 361 ? 12.438 13.258 -11.117 1 65.62 361 SER B N 1
ATOM 6812 C CA . SER B 1 361 ? 11.25 12.406 -11.172 1 65.62 361 SER B CA 1
ATOM 6813 C C . SER B 1 361 ? 11.438 11.141 -10.344 1 65.62 361 SER B C 1
ATOM 6815 O O . SER B 1 361 ? 10.508 10.711 -9.648 1 65.62 361 SER B O 1
ATOM 6817 N N . ARG B 1 362 ? 12.602 10.742 -10.281 1 74 362 ARG B N 1
ATOM 6818 C CA . ARG B 1 362 ? 12.875 9.531 -9.516 1 74 362 ARG B CA 1
ATOM 6819 C C . ARG B 1 362 ? 12.891 9.812 -8.023 1 74 362 ARG B C 1
ATOM 6821 O O . ARG B 1 362 ? 12.461 8.977 -7.219 1 74 362 ARG B O 1
ATOM 6828 N N . GLU B 1 363 ? 13.242 10.969 -7.789 1 80.88 363 GLU B N 1
ATOM 6829 C CA . GLU B 1 363 ? 13.336 11.336 -6.379 1 80.88 363 GLU B CA 1
ATOM 6830 C C . GLU B 1 363 ? 11.961 11.594 -5.781 1 80.88 363 GLU B C 1
ATOM 6832 O O . GLU B 1 363 ? 11.773 11.5 -4.566 1 80.88 363 GLU B O 1
ATOM 6837 N N . MET B 1 364 ? 11.039 11.836 -6.652 1 81.88 364 MET B N 1
ATOM 6838 C CA . MET B 1 364 ? 9.68 12.055 -6.172 1 81.88 364 MET B CA 1
ATOM 6839 C C . MET B 1 364 ? 9.062 10.758 -5.66 1 81.88 364 MET B C 1
ATOM 6841 O O . MET B 1 364 ? 8.242 10.781 -4.742 1 81.88 364 MET B O 1
ATOM 6845 N N . GLU B 1 365 ? 9.539 9.711 -6.195 1 84.81 365 GLU B N 1
ATOM 6846 C CA . GLU B 1 365 ? 9.047 8.414 -5.734 1 84.81 365 GLU B CA 1
ATOM 6847 C C . GLU B 1 365 ? 9.828 7.93 -4.52 1 84.81 365 GLU B C 1
ATOM 6849 O O . GLU B 1 365 ? 9.234 7.461 -3.543 1 84.81 365 GLU B O 1
ATOM 6854 N N . VAL B 1 366 ? 11.141 8.078 -4.668 1 91.19 366 VAL B N 1
ATOM 6855 C CA . VAL B 1 366 ? 11.992 7.605 -3.576 1 91.19 366 VAL B CA 1
ATOM 6856 C C . VAL B 1 366 ? 13.312 8.367 -3.584 1 91.19 366 VAL B C 1
ATOM 6858 O O . VAL B 1 366 ? 13.992 8.43 -4.609 1 91.19 366 VAL B O 1
ATOM 6861 N N . SER B 1 367 ? 13.625 8.977 -2.523 1 91.56 367 SER B N 1
ATOM 6862 C CA . SER B 1 367 ? 14.922 9.617 -2.305 1 91.56 367 SER B CA 1
ATOM 6863 C C . SER B 1 367 ? 15.727 8.875 -1.246 1 91.56 367 SER B C 1
ATOM 6865 O O . SER B 1 367 ? 15.242 7.918 -0.637 1 91.56 367 SER B O 1
ATOM 6867 N N . LYS B 1 368 ? 16.906 9.273 -1.067 1 92.81 368 LYS B N 1
ATOM 6868 C CA . LYS B 1 368 ? 17.75 8.664 -0.045 1 92.81 368 LYS B CA 1
ATOM 6869 C C . LYS B 1 368 ? 17.109 8.766 1.334 1 92.81 368 LYS B C 1
ATOM 6871 O O . LYS B 1 368 ? 17.188 7.828 2.135 1 92.81 368 LYS B O 1
ATOM 6876 N N . ARG B 1 369 ? 16.406 9.781 1.549 1 93 369 ARG B N 1
ATOM 6877 C CA . ARG B 1 369 ? 15.805 10.016 2.861 1 93 369 ARG B CA 1
ATOM 6878 C C . ARG B 1 369 ? 14.711 9 3.156 1 93 369 ARG B C 1
ATOM 6880 O O . ARG B 1 369 ? 14.438 8.695 4.316 1 93 369 ARG B O 1
ATOM 6887 N N . ASN B 1 370 ? 14.156 8.484 2.119 1 95.25 370 ASN B N 1
ATOM 6888 C CA . ASN B 1 370 ? 13.055 7.531 2.281 1 95.25 370 ASN B CA 1
ATOM 6889 C C . ASN B 1 370 ? 13.562 6.156 2.701 1 95.25 370 ASN B C 1
ATOM 6891 O O . ASN B 1 370 ? 12.805 5.348 3.236 1 95.25 370 ASN B O 1
ATOM 6895 N N . ILE B 1 371 ? 14.836 5.895 2.479 1 97 371 ILE B N 1
ATOM 6896 C CA . ILE B 1 371 ? 15.25 4.496 2.553 1 97 371 ILE B CA 1
ATOM 6897 C C . ILE B 1 371 ? 16.203 4.305 3.73 1 97 371 ILE B C 1
ATOM 6899 O O . ILE B 1 371 ? 16.594 3.178 4.039 1 97 371 ILE B O 1
ATOM 6903 N N . MET B 1 372 ? 16.578 5.375 4.449 1 97.38 372 MET B N 1
ATOM 6904 C CA . MET B 1 372 ? 17.531 5.238 5.551 1 97.38 372 MET B CA 1
ATOM 6905 C C . MET B 1 372 ? 16.891 4.512 6.73 1 97.38 372 MET B C 1
ATOM 6907 O O . MET B 1 372 ? 15.711 4.727 7.035 1 97.38 372 MET B O 1
ATOM 6911 N N . VAL B 1 373 ? 17.688 3.693 7.332 1 97.38 373 VAL B N 1
ATOM 6912 C CA . VAL B 1 373 ? 17.25 2.932 8.5 1 97.38 373 VAL B CA 1
ATOM 6913 C C . VAL B 1 373 ? 18.297 3.016 9.602 1 97.38 373 VAL B C 1
ATOM 6915 O O . VAL B 1 373 ? 19.391 3.555 9.391 1 97.38 373 VAL B O 1
ATOM 6918 N N . TYR B 1 374 ? 17.953 2.643 10.797 1 96.25 374 TYR B N 1
ATOM 6919 C CA . TYR B 1 374 ? 18.828 2.51 11.961 1 96.25 374 TYR B CA 1
ATOM 6920 C C . TYR B 1 374 ? 19.5 3.838 12.281 1 96.25 374 TYR B C 1
ATOM 6922 O O . TYR B 1 374 ? 20.734 3.914 12.359 1 96.25 374 TYR B O 1
ATOM 6930 N N . PRO B 1 375 ? 18.75 4.812 12.531 1 96.81 375 PRO B N 1
ATOM 6931 C CA . PRO B 1 375 ? 19.359 6.117 12.789 1 96.81 375 PRO B CA 1
ATOM 6932 C C . PRO B 1 375 ? 20.359 6.09 13.938 1 96.81 375 PRO B C 1
ATOM 6934 O O . PRO B 1 375 ? 21.453 6.645 13.828 1 96.81 375 PRO B O 1
ATOM 6937 N N . GLU B 1 376 ? 20.078 5.434 15.07 1 95.19 376 GLU B N 1
ATOM 6938 C CA . GLU B 1 376 ? 20.953 5.402 16.25 1 95.19 376 GLU B CA 1
ATOM 6939 C C . GLU B 1 376 ? 22.234 4.617 15.961 1 95.19 376 GLU B C 1
ATOM 6941 O O . GLU B 1 376 ? 23.328 5.043 16.344 1 95.19 376 GLU B O 1
ATOM 6946 N N . HIS B 1 377 ? 22.031 3.527 15.297 1 94.31 377 HIS B N 1
ATOM 6947 C CA . HIS B 1 377 ? 23.172 2.682 14.977 1 94.31 377 HIS B CA 1
ATOM 6948 C C . HIS B 1 377 ? 24.125 3.385 14.023 1 94.31 377 HIS B C 1
ATOM 6950 O O . HIS B 1 377 ? 25.344 3.291 14.172 1 94.31 377 HIS B O 1
ATOM 6956 N N . CYS B 1 378 ? 23.625 4.023 13.047 1 96 378 CYS B N 1
ATOM 6957 C CA . CYS B 1 378 ? 24.422 4.641 11.992 1 96 378 CYS B CA 1
ATOM 6958 C C . CYS B 1 378 ? 25.281 5.773 12.547 1 96 378 CYS B C 1
ATOM 6960 O O . CYS B 1 378 ? 26.344 6.074 12.008 1 96 378 CYS B O 1
ATOM 6962 N N . LEU B 1 379 ? 24.891 6.379 13.617 1 93.75 379 LEU B N 1
ATOM 6963 C CA . LEU B 1 379 ? 25.688 7.43 14.25 1 93.75 379 LEU B CA 1
ATOM 6964 C C . LEU B 1 379 ? 26.984 6.867 14.828 1 93.75 379 LEU B C 1
ATOM 6966 O O . LEU B 1 379 ? 27.984 7.578 14.922 1 93.75 379 LEU B O 1
ATOM 6970 N N . LYS B 1 380 ? 26.922 5.637 15.148 1 92.44 380 LYS B N 1
ATOM 6971 C CA . LYS B 1 380 ? 28.047 5.02 15.836 1 92.44 380 LYS B CA 1
ATOM 6972 C C . LYS B 1 380 ? 28.938 4.25 14.859 1 92.44 380 LYS B C 1
ATOM 6974 O O . LYS B 1 380 ? 29.969 3.697 15.25 1 92.44 380 LYS B O 1
ATOM 6979 N N . CYS B 1 381 ? 28.562 4.242 13.648 1 93 381 CYS B N 1
ATOM 6980 C CA . CYS B 1 381 ? 29.297 3.451 12.672 1 93 381 CYS B CA 1
ATOM 6981 C C . CYS B 1 381 ? 30.609 4.141 12.289 1 93 381 CYS B C 1
ATOM 6983 O O . CYS B 1 381 ? 30.594 5.273 11.805 1 93 381 CYS B O 1
ATOM 6985 N N . THR B 1 382 ? 31.734 3.439 12.531 1 89.12 382 THR B N 1
ATOM 6986 C CA . THR B 1 382 ? 33.031 3.986 12.195 1 89.12 382 THR B CA 1
ATOM 6987 C C . THR B 1 382 ? 33.656 3.225 11.023 1 89.12 382 THR B C 1
ATOM 6989 O O . THR B 1 382 ? 34.562 3.721 10.367 1 89.12 382 THR B O 1
ATOM 6992 N N . ASP B 1 383 ? 33.156 2.035 10.828 1 91.31 383 ASP B N 1
ATOM 6993 C CA . ASP B 1 383 ? 33.625 1.215 9.711 1 91.31 383 ASP B CA 1
ATOM 6994 C C . ASP B 1 383 ? 32.469 0.521 9.016 1 91.31 383 ASP B C 1
ATOM 6996 O O . ASP B 1 383 ? 31.453 0.204 9.648 1 91.31 383 ASP B O 1
ATOM 7000 N N . CYS B 1 384 ? 32.625 0.288 7.781 1 92.25 384 CYS B N 1
ATOM 7001 C CA . CYS B 1 384 ? 31.531 -0.231 6.977 1 92.25 384 CYS B CA 1
ATOM 7002 C C . CYS B 1 384 ? 31.547 -1.754 6.941 1 92.25 384 CYS B C 1
ATOM 7004 O O . CYS B 1 384 ? 30.891 -2.369 6.102 1 92.25 384 CYS B O 1
ATOM 7006 N N . SER B 1 385 ? 32.219 -2.416 7.934 1 88.56 385 SER B N 1
ATOM 7007 C CA . SER B 1 385 ? 32.375 -3.865 7.875 1 88.56 385 SER B CA 1
ATOM 7008 C C . SER B 1 385 ? 31.125 -4.578 8.414 1 88.56 385 SER B C 1
ATOM 7010 O O . SER B 1 385 ? 30.781 -5.66 7.938 1 88.56 385 SER B O 1
ATOM 7012 N N . SER B 1 386 ? 30.516 -3.943 9.398 1 87.06 386 SER B N 1
ATOM 7013 C CA . SER B 1 386 ? 29.312 -4.547 9.938 1 87.06 386 SER B CA 1
ATOM 7014 C C . SER B 1 386 ? 28.141 -4.391 8.984 1 87.06 386 SER B C 1
ATOM 7016 O O . SER B 1 386 ? 28 -3.363 8.312 1 87.06 386 SER B O 1
ATOM 7018 N N . ILE B 1 387 ? 27.266 -5.395 8.969 1 82.94 387 ILE B N 1
ATOM 7019 C CA . ILE B 1 387 ? 26.156 -5.422 8.023 1 82.94 387 ILE B CA 1
ATOM 7020 C C . ILE B 1 387 ? 25.219 -4.238 8.281 1 82.94 387 ILE B C 1
ATOM 7022 O O . ILE B 1 387 ? 24.719 -3.621 7.348 1 82.94 387 ILE B O 1
ATOM 7026 N N . ASN B 1 388 ? 24.953 -3.953 9.555 1 85.19 388 ASN B N 1
ATOM 7027 C CA . ASN B 1 388 ? 24.078 -2.828 9.859 1 85.19 388 ASN B CA 1
ATOM 7028 C C . ASN B 1 388 ? 24.688 -1.501 9.438 1 85.19 388 ASN B C 1
ATOM 7030 O O . ASN B 1 388 ? 23.984 -0.594 8.992 1 85.19 388 ASN B O 1
ATOM 7034 N N . CYS B 1 389 ? 25.984 -1.422 9.453 1 94.5 389 CYS B N 1
ATOM 7035 C CA . CYS B 1 389 ? 26.656 -0.194 9.031 1 94.5 389 CYS B CA 1
ATOM 7036 C C . CYS B 1 389 ? 26.625 -0.049 7.512 1 94.5 389 CYS B C 1
ATOM 7038 O O . CYS B 1 389 ? 26.578 1.067 6.992 1 94.5 389 CYS B O 1
ATOM 7040 N N . GLN B 1 390 ? 26.5 -1.169 6.863 1 95.62 390 GLN B N 1
ATOM 7041 C CA . GLN B 1 390 ? 26.438 -1.146 5.406 1 95.62 390 GLN B CA 1
ATOM 7042 C C . GLN B 1 390 ? 25.156 -0.473 4.922 1 95.62 390 GLN B C 1
ATOM 7044 O O . GLN B 1 390 ? 25.062 -0.052 3.768 1 95.62 390 GLN B O 1
ATOM 7049 N N . LEU B 1 391 ? 24.172 -0.374 5.805 1 97.12 391 LEU B N 1
ATOM 7050 C CA . LEU B 1 391 ? 22.891 0.232 5.465 1 97.12 391 LEU B CA 1
ATOM 7051 C C . LEU B 1 391 ? 22.875 1.715 5.82 1 97.12 391 LEU B C 1
ATOM 7053 O O . LEU B 1 391 ? 21.875 2.398 5.613 1 97.12 391 LEU B O 1
ATOM 7057 N N . CYS B 1 392 ? 23.969 2.199 6.328 1 97.31 392 CYS B N 1
ATOM 7058 C CA . CYS B 1 392 ? 24.109 3.613 6.652 1 97.31 392 CYS B CA 1
ATOM 7059 C C . CYS B 1 392 ? 24.609 4.402 5.453 1 97.31 392 CYS B C 1
ATOM 7061 O O . CYS B 1 392 ? 25.391 3.885 4.648 1 97.31 392 CYS B O 1
ATOM 7063 N N . GLU B 1 393 ? 24.203 5.648 5.332 1 95.62 393 GLU B N 1
ATOM 7064 C CA . GLU B 1 393 ? 24.406 6.469 4.141 1 95.62 393 GLU B CA 1
ATOM 7065 C C . GLU B 1 393 ? 25.859 6.457 3.693 1 95.62 393 GLU B C 1
ATOM 7067 O O . GLU B 1 393 ? 26.156 6.223 2.52 1 95.62 393 GLU B O 1
ATOM 7072 N N . PRO B 1 394 ? 26.875 6.602 4.602 1 95.19 394 PRO B N 1
ATOM 7073 C CA . PRO B 1 394 ? 28.266 6.648 4.145 1 95.19 394 PRO B CA 1
ATOM 7074 C C . PRO B 1 394 ? 28.75 5.305 3.611 1 95.19 394 PRO B C 1
ATOM 7076 O O . PRO B 1 394 ? 29.75 5.254 2.879 1 95.19 394 PRO B O 1
ATOM 7079 N N . CYS B 1 395 ? 28.141 4.281 4 1 96.12 395 CYS B N 1
ATOM 7080 C CA . CYS B 1 395 ? 28.625 2.943 3.678 1 96.12 395 CYS B CA 1
ATOM 7081 C C . CYS B 1 395 ? 27.828 2.34 2.527 1 96.12 395 CYS B C 1
ATOM 7083 O O . CYS B 1 395 ? 28.125 1.238 2.064 1 96.12 395 CYS B O 1
ATOM 7085 N N . LEU B 1 396 ? 26.797 3 2.025 1 95.44 396 LEU B N 1
ATOM 7086 C CA . LEU B 1 396 ? 25.938 2.465 0.972 1 95.44 396 LEU B CA 1
ATOM 7087 C C . LEU B 1 396 ? 26.688 2.428 -0.361 1 95.44 396 LEU B C 1
ATOM 7089 O O . LEU B 1 396 ? 27.141 3.463 -0.85 1 95.44 396 LEU B O 1
ATOM 7093 N N . THR B 1 397 ? 26.828 1.246 -0.87 1 94.56 397 THR B N 1
ATOM 7094 C CA . THR B 1 397 ? 27.344 1.147 -2.236 1 94.56 397 THR B CA 1
ATOM 7095 C C . THR B 1 397 ? 26.25 1.535 -3.24 1 94.56 397 THR B C 1
ATOM 7097 O O . THR B 1 397 ? 25.062 1.523 -2.916 1 94.56 397 THR B O 1
ATOM 7100 N N . GLU B 1 398 ? 26.656 1.875 -4.438 1 93.19 398 GLU B N 1
ATOM 7101 C CA . GLU B 1 398 ? 25.688 2.232 -5.48 1 93.19 398 GLU B CA 1
ATOM 7102 C C . GLU B 1 398 ? 24.75 1.07 -5.785 1 93.19 398 GLU B C 1
ATOM 7104 O O . GLU B 1 398 ? 23.547 1.274 -5.992 1 93.19 398 GLU B O 1
ATOM 7109 N N . GLU B 1 399 ? 25.266 -0.069 -5.781 1 92.25 399 GLU B N 1
ATOM 7110 C CA . GLU B 1 399 ? 24.469 -1.259 -6.055 1 92.25 399 GLU B CA 1
ATOM 7111 C C . GLU B 1 399 ? 23.422 -1.478 -4.973 1 92.25 399 GLU B C 1
ATOM 7113 O O . GLU B 1 399 ? 22.25 -1.701 -5.277 1 92.25 399 GLU B O 1
ATOM 7118 N N . LEU B 1 400 ? 23.891 -1.381 -3.773 1 95.19 400 LEU B N 1
ATOM 7119 C CA . LEU B 1 400 ? 22.969 -1.576 -2.662 1 95.19 400 LEU B CA 1
ATOM 7120 C C . LEU B 1 400 ? 21.891 -0.485 -2.643 1 95.19 400 LEU B C 1
ATOM 7122 O O . LEU B 1 400 ? 20.719 -0.764 -2.4 1 95.19 400 LEU B O 1
ATOM 7126 N N . LEU B 1 401 ? 22.328 0.722 -2.941 1 95.5 401 LEU B N 1
ATOM 7127 C CA . LEU B 1 401 ? 21.406 1.844 -3.004 1 95.5 401 LEU B CA 1
ATOM 7128 C C . LEU B 1 401 ? 20.312 1.587 -4.043 1 95.5 401 LEU B C 1
ATOM 7130 O O . LEU B 1 401 ? 19.125 1.789 -3.768 1 95.5 401 LEU B O 1
ATOM 7134 N N . ASN B 1 402 ? 20.688 1.11 -5.176 1 93 402 ASN B N 1
ATOM 7135 C CA . ASN B 1 402 ? 19.734 0.813 -6.242 1 93 402 ASN B CA 1
ATOM 7136 C C . ASN B 1 402 ? 18.781 -0.312 -5.848 1 93 402 ASN B C 1
ATOM 7138 O O . ASN B 1 402 ? 17.578 -0.244 -6.129 1 93 402 ASN B O 1
ATOM 7142 N N . ASP B 1 403 ? 19.281 -1.309 -5.172 1 95.38 403 ASP B N 1
ATOM 7143 C CA . ASP B 1 403 ? 18.469 -2.428 -4.719 1 95.38 403 ASP B CA 1
ATOM 7144 C C . ASP B 1 403 ? 17.438 -1.973 -3.68 1 95.38 403 ASP B C 1
ATOM 7146 O O . ASP B 1 403 ? 16.281 -2.375 -3.73 1 95.38 403 ASP B O 1
ATOM 7150 N N . ILE B 1 404 ? 17.906 -1.123 -2.783 1 97.19 404 ILE B N 1
ATOM 7151 C CA . ILE B 1 404 ? 17.031 -0.652 -1.719 1 97.19 404 ILE B CA 1
ATOM 7152 C C . ILE B 1 404 ? 15.93 0.227 -2.309 1 97.19 404 ILE B C 1
ATOM 7154 O O . ILE B 1 404 ? 14.758 0.106 -1.934 1 97.19 404 ILE B O 1
ATOM 7158 N N . LYS B 1 405 ? 16.297 1.089 -3.236 1 94.69 405 LYS B N 1
ATOM 7159 C CA . LYS B 1 405 ? 15.289 1.942 -3.873 1 94.69 405 LYS B CA 1
ATOM 7160 C C . LYS B 1 405 ? 14.273 1.112 -4.645 1 94.69 405 LYS B C 1
ATOM 7162 O O . LYS B 1 405 ? 13.07 1.397 -4.605 1 94.69 405 LYS B O 1
ATOM 7167 N N . ALA B 1 406 ? 14.734 0.091 -5.34 1 94.5 406 ALA B N 1
ATOM 7168 C CA . ALA B 1 406 ? 13.82 -0.81 -6.043 1 94.5 406 ALA B CA 1
ATOM 7169 C C . ALA B 1 406 ? 12.891 -1.516 -5.066 1 94.5 406 ALA B C 1
ATOM 7171 O O . ALA B 1 406 ? 11.688 -1.625 -5.316 1 94.5 406 ALA B O 1
ATOM 7172 N N . THR B 1 407 ? 13.477 -1.96 -3.965 1 97.25 407 THR B N 1
ATOM 7173 C CA . THR B 1 407 ? 12.703 -2.639 -2.93 1 97.25 407 THR B CA 1
ATOM 7174 C C . THR B 1 407 ? 11.641 -1.709 -2.344 1 97.25 407 THR B C 1
ATOM 7176 O O . THR B 1 407 ? 10.5 -2.115 -2.141 1 97.25 407 THR B O 1
ATOM 7179 N N . TYR B 1 408 ? 12.062 -0.481 -2.117 1 96.44 408 TYR B N 1
ATOM 7180 C CA . TYR B 1 408 ? 11.148 0.524 -1.596 1 96.44 408 TYR B CA 1
ATOM 7181 C C . TYR B 1 408 ? 9.977 0.735 -2.545 1 96.44 408 TYR B C 1
ATOM 7183 O O . TYR B 1 408 ? 8.812 0.742 -2.121 1 96.44 408 TYR B O 1
ATOM 7191 N N . ARG B 1 409 ? 10.242 0.878 -3.809 1 93.25 409 ARG B N 1
ATOM 7192 C CA . ARG B 1 409 ? 9.211 1.113 -4.812 1 93.25 409 ARG B CA 1
ATOM 7193 C C . ARG B 1 409 ? 8.258 -0.073 -4.91 1 93.25 409 ARG B C 1
ATOM 7195 O O . ARG B 1 409 ? 7.043 0.106 -5.027 1 93.25 409 ARG B O 1
ATOM 7202 N N . GLU B 1 410 ? 8.812 -1.251 -4.848 1 95.75 410 GLU B N 1
ATOM 7203 C CA . GLU B 1 410 ? 7.973 -2.445 -4.895 1 95.75 410 GLU B CA 1
ATOM 7204 C C . GLU B 1 410 ? 7 -2.482 -3.719 1 95.75 410 GLU B C 1
ATOM 7206 O O . GLU B 1 410 ? 5.812 -2.775 -3.896 1 95.75 410 GLU B O 1
ATOM 7211 N N . HIS B 1 411 ? 7.516 -2.158 -2.584 1 96.19 411 HIS B N 1
ATOM 7212 C CA . HIS B 1 411 ? 6.684 -2.174 -1.386 1 96.19 411 HIS B CA 1
ATOM 7213 C C . HIS B 1 411 ? 5.547 -1.161 -1.491 1 96.19 411 HIS B C 1
ATOM 7215 O O . HIS B 1 411 ? 4.414 -1.448 -1.093 1 96.19 411 HIS B O 1
ATOM 7221 N N . LYS B 1 412 ? 5.801 -0.05 -2.049 1 92.12 412 LYS B N 1
ATOM 7222 C CA . LYS B 1 412 ? 4.809 1.017 -2.145 1 92.12 412 LYS B CA 1
ATOM 7223 C C . LYS B 1 412 ? 3.824 0.751 -3.277 1 92.12 412 LYS B C 1
ATOM 7225 O O . LYS B 1 412 ? 2.684 1.222 -3.238 1 92.12 412 LYS B O 1
ATOM 7230 N N . ASN B 1 413 ? 4.258 -0.086 -4.223 1 90.88 413 ASN B N 1
ATOM 7231 C CA . ASN B 1 413 ? 3.443 -0.271 -5.418 1 90.88 413 ASN B CA 1
ATOM 7232 C C . ASN B 1 413 ? 2.932 -1.704 -5.535 1 90.88 413 ASN B C 1
ATOM 7234 O O . ASN B 1 413 ? 2.557 -2.148 -6.621 1 90.88 413 ASN B O 1
ATOM 7238 N N . LYS B 1 414 ? 2.922 -2.434 -4.488 1 93.69 414 LYS B N 1
ATOM 7239 C CA . LYS B 1 414 ? 2.645 -3.865 -4.543 1 93.69 414 LYS B CA 1
ATOM 7240 C C . LYS B 1 414 ? 1.171 -4.129 -4.84 1 93.69 414 LYS B C 1
ATOM 7242 O O . LYS B 1 414 ? 0.799 -5.238 -5.23 1 93.69 414 LYS B O 1
ATOM 7247 N N . ASN B 1 415 ? 0.285 -3.109 -4.703 1 91.31 415 ASN B N 1
ATOM 7248 C CA . ASN B 1 415 ? -1.13 -3.238 -5.035 1 91.31 415 ASN B CA 1
ATOM 7249 C C . ASN B 1 415 ? -1.744 -4.48 -4.398 1 91.31 415 ASN B C 1
ATOM 7251 O O . ASN B 1 415 ? -1.703 -4.641 -3.176 1 91.31 415 ASN B O 1
ATOM 7255 N N . ARG B 1 416 ? -2.121 -5.535 -5.199 1 93.62 416 ARG B N 1
ATOM 7256 C CA . ARG B 1 416 ? -2.824 -6.695 -4.652 1 93.62 416 ARG B CA 1
ATOM 7257 C C . ARG B 1 416 ? -1.843 -7.766 -4.195 1 93.62 416 ARG B C 1
ATOM 7259 O O . ARG B 1 416 ? -2.246 -8.781 -3.625 1 93.62 416 ARG B O 1
ATOM 7266 N N . PHE B 1 417 ? -0.589 -7.562 -4.398 1 96.5 417 PHE B N 1
ATOM 7267 C CA . PHE B 1 417 ? 0.419 -8.523 -3.967 1 96.5 417 PHE B CA 1
ATOM 7268 C C . PHE B 1 417 ? 0.874 -8.227 -2.543 1 96.5 417 PHE B C 1
ATOM 7270 O O . PHE B 1 417 ? 0.658 -7.125 -2.033 1 96.5 417 PHE B O 1
ATOM 7277 N N . LYS B 1 418 ? 1.405 -9.234 -1.903 1 96.81 418 LYS B N 1
ATOM 7278 C CA . LYS B 1 418 ? 2.076 -9.141 -0.61 1 96.81 418 LYS B CA 1
ATOM 7279 C C . LYS B 1 418 ? 3.502 -9.672 -0.688 1 96.81 418 LYS B C 1
ATOM 7281 O O . LYS B 1 418 ? 3.775 -10.625 -1.424 1 96.81 418 LYS B O 1
ATOM 7286 N N . ARG B 1 419 ? 4.312 -9.023 0.041 1 97.94 419 ARG B N 1
ATOM 7287 C CA . ARG B 1 419 ? 5.684 -9.516 0.115 1 97.94 419 ARG B CA 1
ATOM 7288 C C . ARG B 1 419 ? 5.734 -10.922 0.705 1 97.94 419 ARG B C 1
ATOM 7290 O O . ARG B 1 419 ? 5.199 -11.164 1.79 1 97.94 419 ARG B O 1
ATOM 7297 N N . LEU B 1 420 ? 6.273 -11.82 -0.02 1 97.88 420 LEU B N 1
ATOM 7298 C CA . LEU B 1 420 ? 6.449 -13.188 0.444 1 97.88 420 LEU B CA 1
ATOM 7299 C C . LEU B 1 420 ? 7.855 -13.398 0.999 1 97.88 420 LEU B C 1
ATOM 7301 O O . LEU B 1 420 ? 8.039 -14.102 1.995 1 97.88 420 LEU B O 1
ATOM 7305 N N . PHE B 1 421 ? 8.836 -12.836 0.309 1 97.5 421 PHE B N 1
ATOM 7306 C CA . PHE B 1 421 ? 10.219 -12.859 0.766 1 97.5 421 PHE B CA 1
ATOM 7307 C C . PHE B 1 421 ? 10.891 -11.516 0.526 1 97.5 421 PHE B C 1
ATOM 7309 O O . PHE B 1 421 ? 10.852 -10.984 -0.587 1 97.5 421 PHE B O 1
ATOM 7316 N N . PRO B 1 422 ? 11.617 -10.914 1.504 1 96.81 422 PRO B N 1
ATOM 7317 C CA . PRO B 1 422 ? 11.719 -11.391 2.887 1 96.81 422 PRO B CA 1
ATOM 7318 C C . PRO B 1 422 ? 10.359 -11.5 3.574 1 96.81 422 PRO B C 1
ATOM 7320 O O . PRO B 1 422 ? 9.453 -10.711 3.293 1 96.81 422 PRO B O 1
ATOM 7323 N N . PRO B 1 423 ? 10.211 -12.453 4.414 1 96.06 423 PRO B N 1
ATOM 7324 C CA . PRO B 1 423 ? 8.906 -12.711 5.023 1 96.06 423 PRO B CA 1
ATOM 7325 C C . PRO B 1 423 ? 8.477 -11.625 6 1 96.06 423 PRO B C 1
ATOM 7327 O O . PRO B 1 423 ? 9.32 -10.859 6.48 1 96.06 423 PRO B O 1
ATOM 7330 N N . LYS B 1 424 ? 7.191 -11.562 6.172 1 94.5 424 LYS B N 1
ATOM 7331 C CA . LYS B 1 424 ? 6.664 -10.68 7.203 1 94.5 424 LYS B CA 1
ATOM 7332 C C . LYS B 1 424 ? 7.301 -10.969 8.562 1 94.5 424 LYS B C 1
ATOM 7334 O O . LYS B 1 424 ? 7.711 -12.102 8.828 1 94.5 424 LYS B O 1
ATOM 7339 N N . MET B 1 425 ? 7.395 -9.961 9.406 1 95.44 425 MET B N 1
ATOM 7340 C CA . MET B 1 425 ? 7.973 -10.094 10.742 1 95.44 425 MET B CA 1
ATOM 7341 C C . MET B 1 425 ? 7.301 -9.141 11.719 1 95.44 425 MET B C 1
ATOM 7343 O O . MET B 1 425 ? 6.668 -8.164 11.305 1 95.44 425 MET B O 1
ATOM 7347 N N . THR B 1 426 ? 7.324 -9.461 12.977 1 94.62 426 THR B N 1
ATOM 7348 C CA . THR B 1 426 ? 6.93 -8.516 14.016 1 94.62 426 THR B CA 1
ATOM 7349 C C . THR B 1 426 ? 8.086 -7.586 14.367 1 94.62 426 THR B C 1
ATOM 7351 O O . THR B 1 426 ? 9.234 -7.855 14.008 1 94.62 426 THR B O 1
ATOM 7354 N N . GLN B 1 427 ? 7.812 -6.508 14.984 1 95.12 427 GLN B N 1
ATOM 7355 C CA . GLN B 1 427 ? 8.883 -5.621 15.422 1 95.12 427 GLN B CA 1
ATOM 7356 C C . GLN B 1 427 ? 9.82 -6.328 16.391 1 95.12 427 GLN B C 1
ATOM 7358 O O . GLN B 1 427 ? 11.023 -6.07 16.406 1 95.12 427 GLN B O 1
ATOM 7363 N N . GLU B 1 428 ? 9.312 -7.258 17.203 1 95.62 428 GLU B N 1
ATOM 7364 C CA . GLU B 1 428 ? 10.133 -8.055 18.109 1 95.62 428 GLU B CA 1
ATOM 7365 C C . GLU B 1 428 ? 11.109 -8.938 17.328 1 95.62 428 GLU B C 1
ATOM 7367 O O . GLU B 1 428 ? 12.297 -9.008 17.656 1 95.62 428 GLU B O 1
ATOM 7372 N N . GLU B 1 429 ? 10.586 -9.555 16.281 1 94.75 429 GLU B N 1
ATOM 7373 C CA . GLU B 1 429 ? 11.43 -10.406 15.445 1 94.75 429 GLU B CA 1
ATOM 7374 C C . GLU B 1 429 ? 12.5 -9.594 14.727 1 94.75 429 GLU B C 1
ATOM 7376 O O . GLU B 1 429 ? 13.617 -10.062 14.523 1 94.75 429 GLU B O 1
ATOM 7381 N N . ALA B 1 430 ? 12.094 -8.375 14.328 1 95.31 430 ALA B N 1
ATOM 7382 C CA . ALA B 1 430 ? 13.016 -7.496 13.617 1 95.31 430 ALA B CA 1
ATOM 7383 C C . ALA B 1 430 ? 14.211 -7.137 14.492 1 95.31 430 ALA B C 1
ATOM 7385 O O . ALA B 1 430 ? 15.305 -6.875 13.984 1 95.31 430 ALA B O 1
ATOM 7386 N N . ARG B 1 431 ? 14.055 -7.156 15.844 1 93.12 431 ARG B N 1
ATOM 7387 C CA . ARG B 1 431 ? 15.125 -6.812 16.781 1 93.12 431 ARG B CA 1
ATOM 7388 C C . ARG B 1 431 ? 16.109 -7.969 16.953 1 93.12 431 ARG B C 1
ATOM 7390 O O . ARG B 1 431 ? 17.281 -7.758 17.25 1 93.12 431 ARG B O 1
ATOM 7397 N N . ILE B 1 432 ? 15.594 -9.203 16.781 1 89.44 432 ILE B N 1
ATOM 7398 C CA . ILE B 1 432 ? 16.406 -10.398 17.016 1 89.44 432 ILE B CA 1
ATOM 7399 C C . ILE B 1 432 ? 17.312 -10.648 15.805 1 89.44 432 ILE B C 1
ATOM 7401 O O . ILE B 1 432 ? 18.469 -11.039 15.961 1 89.44 432 ILE B O 1
ATOM 7405 N N . GLY B 1 433 ? 16.828 -10.477 14.641 1 86.12 433 GLY B N 1
ATOM 7406 C CA . GLY B 1 433 ? 17.625 -10.688 13.438 1 86.12 433 GLY B CA 1
ATOM 7407 C C . GLY B 1 433 ? 17 -11.688 12.484 1 86.12 433 GLY B C 1
ATOM 7408 O O . GLY B 1 433 ? 15.789 -11.883 12.484 1 86.12 433 GLY B O 1
ATOM 7409 N N . ILE B 1 434 ? 17.859 -12.172 11.594 1 88.19 434 ILE B N 1
ATOM 7410 C CA . ILE B 1 434 ? 17.391 -13.086 10.562 1 88.19 434 ILE B CA 1
ATOM 7411 C C . ILE B 1 434 ? 17.312 -14.5 11.133 1 88.19 434 ILE B C 1
ATOM 7413 O O . ILE B 1 434 ? 18.266 -15 11.727 1 88.19 434 ILE B O 1
ATOM 7417 N N . PRO B 1 435 ? 16.188 -15.078 10.969 1 86.38 435 PRO B N 1
ATOM 7418 C CA . PRO B 1 435 ? 16.016 -16.438 11.484 1 86.38 435 PRO B CA 1
ATOM 7419 C C . PRO B 1 435 ? 17.062 -17.406 10.961 1 86.38 435 PRO B C 1
ATOM 7421 O O . PRO B 1 435 ? 17.469 -17.328 9.797 1 86.38 435 PRO B O 1
ATOM 7424 N N . PHE B 1 436 ? 17.297 -18.375 11.68 1 77.25 436 PHE B N 1
ATOM 7425 C CA . PHE B 1 436 ? 18.359 -19.344 11.406 1 77.25 436 PHE B CA 1
ATOM 7426 C C . PHE B 1 436 ? 18.016 -20.203 10.188 1 77.25 436 PHE B C 1
ATOM 7428 O O . PHE B 1 436 ? 18.906 -20.625 9.461 1 77.25 436 PHE B O 1
ATOM 7435 N N . ARG B 1 437 ? 16.781 -20.359 9.93 1 78.81 437 ARG B N 1
ATOM 7436 C CA . ARG B 1 437 ? 16.344 -21.219 8.828 1 78.81 437 ARG B CA 1
ATOM 7437 C C . ARG B 1 437 ? 16.828 -20.656 7.488 1 78.81 437 ARG B C 1
ATOM 7439 O O . ARG B 1 437 ? 16.844 -21.375 6.484 1 78.81 437 ARG B O 1
ATOM 7446 N N . PHE B 1 438 ? 17.219 -19.438 7.559 1 84.75 438 PHE B N 1
ATOM 7447 C CA . PHE B 1 438 ? 17.703 -18.828 6.328 1 84.75 438 PHE B CA 1
ATOM 7448 C C . PHE B 1 438 ? 19.234 -18.859 6.273 1 84.75 438 PHE B C 1
ATOM 7450 O O . PHE B 1 438 ? 19.828 -18.5 5.262 1 84.75 438 PHE B O 1
ATOM 7457 N N . ASN B 1 439 ? 19.781 -19.406 7.344 1 74.81 439 ASN B N 1
ATOM 7458 C CA . ASN B 1 439 ? 21.234 -19.375 7.445 1 74.81 439 ASN B CA 1
ATOM 7459 C C . ASN B 1 439 ? 21.891 -20.172 6.312 1 74.81 439 ASN B C 1
ATOM 7461 O O . ASN B 1 439 ? 21.422 -21.25 5.949 1 74.81 439 ASN B O 1
ATOM 7465 N N . GLU B 1 440 ? 22.812 -19.594 5.691 1 74.88 440 GLU B N 1
ATOM 7466 C CA . GLU B 1 440 ? 23.672 -20.203 4.676 1 74.88 440 GLU B CA 1
ATOM 7467 C C . GLU B 1 440 ? 22.953 -20.281 3.33 1 74.88 440 GLU B C 1
ATOM 7469 O O . GLU B 1 440 ? 23.516 -20.781 2.355 1 74.88 440 GLU B O 1
ATOM 7474 N N . LYS B 1 441 ? 21.766 -19.828 3.297 1 81.38 441 LYS B N 1
ATOM 7475 C CA . LYS B 1 441 ? 21.031 -19.938 2.043 1 81.38 441 LYS B CA 1
ATOM 7476 C C . LYS B 1 441 ? 20.953 -18.594 1.324 1 81.38 441 LYS B C 1
ATOM 7478 O O . LYS B 1 441 ? 20.703 -18.547 0.117 1 81.38 441 LYS B O 1
ATOM 7483 N N . LEU B 1 442 ? 21.219 -17.625 2.078 1 90.88 442 LEU B N 1
ATOM 7484 C CA . LEU B 1 442 ? 20.984 -16.297 1.5 1 90.88 442 LEU B CA 1
ATOM 7485 C C . LEU B 1 442 ? 22.281 -15.664 1.031 1 90.88 442 LEU B C 1
ATOM 7487 O O . LEU B 1 442 ? 23.328 -15.82 1.68 1 90.88 442 LEU B O 1
ATOM 7491 N N . THR B 1 443 ? 22.25 -15.07 -0.083 1 91.81 443 THR B N 1
ATOM 7492 C CA . THR B 1 443 ? 23.375 -14.258 -0.536 1 91.81 443 THR B CA 1
ATOM 7493 C C . THR B 1 443 ? 23.531 -13.016 0.344 1 91.81 443 THR B C 1
ATOM 7495 O O . THR B 1 443 ? 22.609 -12.633 1.059 1 91.81 443 THR B O 1
ATOM 7498 N N . MET B 1 444 ? 24.703 -12.469 0.292 1 91.62 444 MET B N 1
ATOM 7499 C CA . MET B 1 444 ? 24.953 -11.266 1.082 1 91.62 444 MET B CA 1
ATOM 7500 C C . MET B 1 444 ? 23.984 -10.148 0.696 1 91.62 444 MET B C 1
ATOM 7502 O O . MET B 1 444 ? 23.5 -9.422 1.562 1 91.62 444 MET B O 1
ATOM 7506 N N . GLN B 1 445 ? 23.703 -10.008 -0.6 1 93.38 445 GLN B N 1
ATOM 7507 C CA . GLN B 1 445 ? 22.797 -8.977 -1.067 1 93.38 445 GLN B CA 1
ATOM 7508 C C . GLN B 1 445 ? 21.391 -9.188 -0.508 1 93.38 445 GLN B C 1
ATOM 7510 O O . GLN B 1 445 ? 20.719 -8.227 -0.117 1 93.38 445 GLN B O 1
ATOM 7515 N N . THR B 1 446 ? 20.984 -10.438 -0.477 1 95.62 446 THR B N 1
ATOM 7516 C CA . THR B 1 446 ? 19.672 -10.766 0.073 1 95.62 446 THR B CA 1
ATOM 7517 C C . THR B 1 446 ? 19.625 -10.484 1.571 1 95.62 446 THR B C 1
ATOM 7519 O O . THR B 1 446 ? 18.625 -9.984 2.082 1 95.62 446 THR B O 1
ATOM 7522 N N . ILE B 1 447 ? 20.703 -10.781 2.236 1 95.31 447 ILE B N 1
ATOM 7523 C CA . ILE B 1 447 ? 20.812 -10.516 3.668 1 95.31 447 ILE B CA 1
ATOM 7524 C C . ILE B 1 447 ? 20.703 -9.008 3.92 1 95.31 447 ILE B C 1
ATOM 7526 O O . ILE B 1 447 ? 20.016 -8.578 4.848 1 95.31 447 ILE B O 1
ATOM 7530 N N . GLN B 1 448 ? 21.359 -8.234 3.105 1 95.62 448 GLN B N 1
ATOM 7531 C CA . GLN B 1 448 ? 21.328 -6.777 3.242 1 95.62 448 GLN B CA 1
ATOM 7532 C C . GLN B 1 448 ? 19.906 -6.246 3.117 1 95.62 448 GLN B C 1
ATOM 7534 O O . GLN B 1 448 ? 19.469 -5.414 3.918 1 95.62 448 GLN B O 1
ATOM 7539 N N . ILE B 1 449 ? 19.109 -6.723 2.152 1 96.81 449 ILE B N 1
ATOM 7540 C CA . ILE B 1 449 ? 17.734 -6.266 1.939 1 96.81 449 ILE B CA 1
ATOM 7541 C C . ILE B 1 449 ? 16.844 -6.758 3.078 1 96.81 449 ILE B C 1
ATOM 7543 O O . ILE B 1 449 ? 15.945 -6.043 3.52 1 96.81 449 ILE B O 1
ATOM 7547 N N . TYR B 1 450 ? 17.125 -7.977 3.535 1 96.81 450 TYR B N 1
ATOM 7548 C CA . TYR B 1 450 ? 16.391 -8.492 4.691 1 96.81 450 TYR B CA 1
ATOM 7549 C C . TYR B 1 450 ? 16.594 -7.586 5.902 1 96.81 450 TYR B C 1
ATOM 7551 O O . TYR B 1 450 ? 15.617 -7.188 6.555 1 96.81 450 TYR B O 1
ATOM 7559 N N . ARG B 1 451 ? 17.797 -7.219 6.176 1 96.5 451 ARG B N 1
ATOM 7560 C CA . ARG B 1 451 ? 18.125 -6.344 7.301 1 96.5 451 ARG B CA 1
ATOM 7561 C C . ARG B 1 451 ? 17.531 -4.957 7.105 1 96.5 451 ARG B C 1
ATOM 7563 O O . ARG B 1 451 ? 17.125 -4.309 8.07 1 96.5 451 ARG B O 1
ATOM 7570 N N . TRP B 1 452 ? 17.547 -4.527 5.891 1 97.75 452 TRP B N 1
ATOM 7571 C CA . TRP B 1 452 ? 16.922 -3.242 5.594 1 97.75 452 TRP B CA 1
ATOM 7572 C C . TRP B 1 452 ? 15.438 -3.256 5.953 1 97.75 452 TRP B C 1
ATOM 7574 O O . TRP B 1 452 ? 14.938 -2.318 6.582 1 97.75 452 TRP B O 1
ATOM 7584 N N . PHE B 1 453 ? 14.727 -4.352 5.59 1 97.94 453 PHE B N 1
ATOM 7585 C CA . PHE B 1 453 ? 13.32 -4.473 5.953 1 97.94 453 PHE B CA 1
ATOM 7586 C C . PHE B 1 453 ? 13.148 -4.504 7.469 1 97.94 453 PHE B C 1
ATOM 7588 O O . PHE B 1 453 ? 12.18 -3.961 8 1 97.94 453 PHE B O 1
ATOM 7595 N N . GLN B 1 454 ? 14.078 -5.156 8.148 1 97.25 454 GLN B N 1
ATOM 7596 C CA . GLN B 1 454 ? 14.039 -5.148 9.609 1 97.25 454 GLN B CA 1
ATOM 7597 C C . GLN B 1 454 ? 14.141 -3.729 10.156 1 97.25 454 GLN B C 1
ATOM 7599 O O . GLN B 1 454 ? 13.398 -3.352 11.07 1 97.25 454 GLN B O 1
ATOM 7604 N N . GLY B 1 455 ? 15.047 -2.959 9.586 1 96.94 455 GLY B N 1
ATOM 7605 C CA . GLY B 1 455 ? 15.18 -1.565 9.977 1 96.94 455 GLY B CA 1
ATOM 7606 C C . GLY B 1 455 ? 13.93 -0.748 9.727 1 96.94 455 GLY B C 1
ATOM 7607 O O . GLY B 1 455 ? 13.516 0.043 10.578 1 96.94 455 GLY B O 1
ATOM 7608 N N . LYS B 1 456 ? 13.344 -0.929 8.523 1 97.44 456 LYS B N 1
ATOM 7609 C CA . LYS B 1 456 ? 12.102 -0.226 8.195 1 97.44 456 LYS B CA 1
ATOM 7610 C C . LYS B 1 456 ? 10.984 -0.61 9.156 1 97.44 456 LYS B C 1
ATOM 7612 O O . LYS B 1 456 ? 10.211 0.246 9.594 1 97.44 456 LYS B O 1
ATOM 7617 N N . CYS B 1 457 ? 10.891 -1.922 9.469 1 97.31 457 CYS B N 1
ATOM 7618 C CA . CYS B 1 457 ? 9.883 -2.424 10.391 1 97.31 457 CYS B CA 1
ATOM 7619 C C . CYS B 1 457 ? 10.039 -1.789 11.766 1 97.31 457 CYS B C 1
ATOM 7621 O O . CYS B 1 457 ? 9.047 -1.436 12.406 1 97.31 457 CYS B O 1
ATOM 7623 N N . LEU B 1 458 ? 11.242 -1.618 12.234 1 95.94 458 LEU B N 1
ATOM 7624 C CA . LEU B 1 458 ? 11.508 -1.024 13.539 1 95.94 458 LEU B CA 1
ATOM 7625 C C . LEU B 1 458 ? 11.078 0.44 13.57 1 95.94 458 LEU B C 1
ATOM 7627 O O . LEU B 1 458 ? 10.625 0.94 14.602 1 95.94 458 LEU B O 1
ATOM 7631 N N . LEU B 1 459 ? 11.211 1.076 12.43 1 95.5 459 LEU B N 1
ATOM 7632 C CA . LEU B 1 459 ? 10.828 2.48 12.344 1 95.5 459 LEU B CA 1
ATOM 7633 C C . LEU B 1 459 ? 9.312 2.625 12.242 1 95.5 459 LEU B C 1
ATOM 7635 O O . LEU B 1 459 ? 8.742 3.576 12.781 1 95.5 459 LEU B O 1
ATOM 7639 N N . ASP B 1 460 ? 8.719 1.705 11.539 1 94.5 460 ASP B N 1
ATOM 7640 C CA . ASP B 1 460 ? 7.297 1.762 11.219 1 94.5 460 ASP B CA 1
ATOM 7641 C C . ASP B 1 460 ? 6.727 0.361 11.008 1 94.5 460 ASP B C 1
ATOM 7643 O O . ASP B 1 460 ? 7.145 -0.359 10.102 1 94.5 460 ASP B O 1
ATOM 7647 N N . ASP B 1 461 ? 5.738 0.004 11.719 1 92.69 461 ASP B N 1
ATOM 7648 C CA . ASP B 1 461 ? 5.223 -1.36 11.734 1 92.69 461 ASP B CA 1
ATOM 7649 C C . ASP B 1 461 ? 4.539 -1.703 10.414 1 92.69 461 ASP B C 1
ATOM 7651 O O . ASP B 1 461 ? 4.34 -2.879 10.102 1 92.69 461 ASP B O 1
ATOM 7655 N N . SER B 1 462 ? 4.152 -0.748 9.609 1 92.19 462 SER B N 1
ATOM 7656 C CA . SER B 1 462 ? 3.512 -1.018 8.328 1 92.19 462 SER B CA 1
ATOM 7657 C C . SER B 1 462 ? 4.484 -1.673 7.348 1 92.19 462 SER B C 1
ATOM 7659 O O . SER B 1 462 ? 4.066 -2.217 6.324 1 92.19 462 SER B O 1
ATOM 7661 N N . TRP B 1 463 ? 5.812 -1.649 7.66 1 95.94 463 TRP B N 1
ATOM 7662 C CA . TRP B 1 463 ? 6.828 -2.25 6.801 1 95.94 463 TRP B CA 1
ATOM 7663 C C . TRP B 1 463 ? 7.121 -3.686 7.23 1 95.94 463 TRP B C 1
ATOM 7665 O O . TRP B 1 463 ? 7.863 -4.402 6.551 1 95.94 463 TRP B O 1
ATOM 7675 N N . CYS B 1 464 ? 6.535 -4.066 8.344 1 95.62 464 CYS B N 1
ATOM 7676 C CA . CYS B 1 464 ? 6.855 -5.375 8.898 1 95.62 464 CYS B CA 1
ATOM 7677 C C . CYS B 1 464 ? 6.312 -6.492 8.023 1 95.62 464 CYS B C 1
ATOM 7679 O O . CYS B 1 464 ? 5.164 -6.434 7.578 1 95.62 464 CYS B O 1
#

InterPro domains:
  IPR004344 Tubulin-tyrosine ligase/Tubulin polyglutamylase [PF03133] (84-327)
  IPR004344 Tubulin-tyrosine ligase/Tubulin polyglutamylase [PS51221] (25-357)
  IPR053317 Tubulin polyglutamylase [PTHR47113] (15-464)